Protein AF-A0AAV7GJS5-F1 (afdb_monomer)

Mean predicted aligned error: 22.02 Å

pLDDT: mean 78.72, std 16.2, range [24.31, 95.69]

Organism: Dendrobium chrysotoxum (NCBI:txid161865)

Foldseek 3Di:
DKKWFWDVLQLFQQVVLLLVLCVVVVPDVVVSVVVVVVQPPDWDWDQDPVGIDDIDHRRGGDDPPDPCSQVSQVSSCCVLCVVLDDAPPQWDDDRRITDGDDPDLVVVLVSVQVVQVSQVVRRIHIDQQQIEDEAADQPPDDDDPDFRDDPNHTGHYDQWDQDPNAIQGSPRARPVRLVVLLVQLVVQLVVCVVVLQDPVHALQVSLVVSVPTRLCSNCPPLLVHPDDPVSLVVQQVSVLVSLCNSVVHDVVVVDDSVVSCVRNVHDRSVVVSVVVNVVVVVVLVVDDCPPSSNVVVVVPPPDDPDQDDAVCCVVPNDQGNHHDPDADDPDDLVNVVCVVVPDDDPDDGAVLSVLVRLVVSCCVVCVVPLDDQAEAEAEEQQQDAHDADPDDGLLVSLLVSLVVCVVSNYEYEYEHEHDDDDDDNSVVSSVVSVVSVVSSVVRHNYHYHYHDDDQLVQLSPDDDPPPFDFLAWFWEAADPPDQDDPDDDPDDDDDDDDDDDDDDGDGPIFIKTKGFPDDDDDDDDDFDFDPPDDPPDPPDPSTDDDDDFDADPVDNPDTDDPVNDFDWDDDDPDTDTDHPVRCVVPQDWDDAHKYWPFKDALVVDDPVQFDDTKMKMDGDPPDPVSLVVLQVVLVVCVVVNMKIWIWGDRDGRDRDIWIWIWHWADDPDPPGGTITMTTTGDDPVRDDDDDDDDPVPDPPVPDDDPLLVVLVVVVCVLPDQPPPPDPRNDDVSSRDDLVVVLVVVQVSVCVVPVPDDRDPRDPSSCPRVDPDPVSCVVCVVSVVSSPVRDDDDDDPPPDDDPPPDPPDDDDDDDDDDPDDDDDDDDDDPDDDPPQQPAQDPPCRLVSLVSQLVPPPDPVSLVVSLVRLLVVLVVLLQPDDPCPSLVVSLVSLVSSCVSCLVVLNLVSSQVSVVVCLVCCVVRVCPVSVVVCVVVVPWRQACVSHVPDPHHPVRRNDSDPPPDDDDDD

Structure (mmCIF, N/CA/C/O backbone):
data_AF-A0AAV7GJS5-F1
#
_entry.id   AF-A0AAV7GJS5-F1
#
loop_
_atom_site.group_PDB
_atom_site.id
_atom_site.type_symbol
_atom_site.label_atom_id
_atom_site.label_alt_id
_atom_site.label_comp_id
_atom_site.label_asym_id
_atom_site.label_entity_id
_atom_site.label_seq_id
_atom_site.pdbx_PDB_ins_code
_atom_site.Cartn_x
_atom_site.Cartn_y
_atom_site.Cartn_z
_atom_site.occupancy
_atom_site.B_iso_or_equiv
_atom_site.auth_seq_id
_atom_site.auth_comp_id
_atom_site.auth_asym_id
_atom_site.auth_atom_id
_atom_site.pdbx_PDB_model_num
ATOM 1 N N . MET A 1 1 ? 45.581 13.215 -1.194 1.00 89.62 1 MET A N 1
ATOM 2 C CA . MET A 1 1 ? 45.102 12.502 -2.400 1.00 89.62 1 MET A CA 1
ATOM 3 C C . MET A 1 1 ? 46.216 12.501 -3.431 1.00 89.62 1 MET A C 1
ATOM 5 O O . MET A 1 1 ? 46.910 13.506 -3.527 1.00 89.62 1 MET A O 1
ATOM 9 N N . ILE A 1 2 ? 46.396 11.422 -4.188 1.00 91.50 2 ILE A N 1
ATOM 10 C CA . ILE A 1 2 ? 47.347 11.361 -5.306 1.00 91.50 2 ILE A CA 1
ATOM 11 C C . ILE A 1 2 ? 46.660 10.812 -6.555 1.00 91.50 2 ILE A C 1
ATOM 13 O O . ILE A 1 2 ? 45.954 9.806 -6.490 1.00 91.50 2 ILE A O 1
ATOM 17 N N . PHE A 1 3 ? 46.852 11.509 -7.670 1.00 91.75 3 PHE A N 1
ATOM 18 C CA . PHE A 1 3 ? 46.309 11.181 -8.981 1.00 91.75 3 PHE A CA 1
ATOM 19 C C . PHE A 1 3 ? 47.442 10.624 -9.834 1.00 91.75 3 PHE A C 1
ATOM 21 O O . PHE A 1 3 ? 48.373 11.350 -10.181 1.00 91.75 3 PHE A O 1
ATOM 28 N N . ILE A 1 4 ? 47.385 9.330 -10.126 1.00 90.12 4 ILE A N 1
ATOM 29 C CA . ILE A 1 4 ? 48.418 8.612 -10.869 1.00 90.12 4 ILE A CA 1
ATOM 30 C C . ILE A 1 4 ? 47.993 8.512 -12.334 1.00 90.12 4 ILE A C 1
ATOM 32 O O . ILE A 1 4 ? 46.898 8.043 -12.636 1.00 90.12 4 ILE A O 1
ATOM 36 N N . ASP A 1 5 ? 48.900 8.907 -13.228 1.00 88.75 5 ASP A N 1
ATOM 37 C CA . ASP A 1 5 ? 48.772 8.752 -14.681 1.00 88.75 5 ASP A CA 1
ATOM 38 C C . ASP A 1 5 ? 49.753 7.676 -15.167 1.00 88.75 5 ASP A C 1
ATOM 40 O O . ASP A 1 5 ? 50.904 7.620 -14.722 1.00 88.75 5 ASP A O 1
ATOM 44 N N . LEU A 1 6 ? 49.316 6.804 -16.078 1.00 88.31 6 LEU A N 1
ATOM 45 C CA . LEU A 1 6 ? 50.155 5.758 -16.667 1.00 88.31 6 LEU A CA 1
ATOM 46 C C . LEU A 1 6 ? 50.702 6.194 -18.031 1.00 88.31 6 LEU A C 1
ATOM 48 O O . LEU A 1 6 ? 49.970 6.606 -18.931 1.00 88.31 6 LEU A O 1
ATOM 52 N N . GLU A 1 7 ? 52.004 6.015 -18.249 1.00 87.12 7 GLU A N 1
ATOM 53 C CA . GLU A 1 7 ? 52.626 6.358 -19.525 1.00 87.12 7 GLU A CA 1
ATOM 54 C C . GLU A 1 7 ? 52.168 5.425 -20.648 1.00 87.12 7 GLU A C 1
ATOM 56 O O . GLU A 1 7 ? 52.615 4.277 -20.719 1.00 87.12 7 GLU A O 1
ATOM 61 N N . LYS A 1 8 ? 51.374 5.950 -21.590 1.00 83.00 8 LYS A N 1
ATOM 62 C CA . LYS A 1 8 ? 50.915 5.216 -22.784 1.00 83.00 8 LYS A CA 1
ATOM 63 C C . LYS A 1 8 ? 50.294 3.861 -22.409 1.00 83.00 8 LYS A C 1
ATOM 65 O O . LYS A 1 8 ? 50.702 2.815 -22.911 1.00 83.00 8 LYS A O 1
ATOM 70 N N . ALA A 1 9 ? 49.327 3.892 -21.491 1.00 80.62 9 ALA A N 1
ATOM 71 C CA . ALA A 1 9 ? 48.788 2.714 -20.811 1.00 80.62 9 ALA A CA 1
ATOM 72 C C . ALA A 1 9 ? 48.367 1.573 -21.759 1.00 80.62 9 ALA A C 1
ATOM 74 O O . ALA A 1 9 ? 48.726 0.421 -21.530 1.00 80.62 9 ALA A O 1
ATOM 75 N N . TYR A 1 10 ? 47.670 1.897 -22.854 1.00 83.44 10 TYR A N 1
ATOM 76 C CA . TYR A 1 10 ? 47.227 0.919 -23.855 1.00 83.44 10 TYR A CA 1
ATOM 77 C C . TYR A 1 10 ? 48.375 0.348 -24.696 1.00 83.44 10 TYR A C 1
ATOM 79 O O . TYR A 1 10 ? 48.360 -0.841 -25.013 1.00 83.44 10 TYR A O 1
ATOM 87 N N . ASP A 1 11 ? 49.378 1.164 -25.023 1.00 83.75 11 ASP A N 1
ATOM 88 C CA . ASP A 1 11 ? 50.501 0.774 -25.888 1.00 83.75 11 ASP A CA 1
ATOM 89 C C . ASP A 1 11 ? 51.514 -0.115 -25.154 1.00 83.75 11 ASP A C 1
ATOM 91 O O . ASP A 1 11 ? 52.289 -0.831 -25.784 1.00 83.75 11 ASP A O 1
ATOM 95 N N . LYS A 1 12 ? 51.525 -0.073 -23.816 1.00 84.31 12 LYS A N 1
ATOM 96 C CA . LYS A 1 12 ? 52.500 -0.789 -22.982 1.00 84.31 12 LYS A CA 1
ATOM 97 C C . LYS A 1 12 ? 52.008 -2.120 -22.415 1.00 84.31 12 LYS A C 1
ATOM 99 O O . LYS A 1 12 ? 52.789 -2.799 -21.758 1.00 84.31 12 LYS A O 1
ATOM 104 N N . VAL A 1 13 ? 50.761 -2.526 -22.668 1.00 87.19 13 VAL A N 1
ATOM 105 C CA . VAL A 1 13 ? 50.216 -3.793 -22.143 1.00 87.19 13 VAL A CA 1
ATOM 106 C C . VAL A 1 13 ? 51.003 -4.994 -22.691 1.00 87.19 13 VAL A C 1
ATOM 108 O O . VAL A 1 13 ? 50.958 -5.242 -23.901 1.00 87.19 13 VAL A O 1
ATOM 111 N N . PRO A 1 14 ? 51.686 -5.797 -21.853 1.00 86.81 14 PRO A N 1
ATOM 112 C CA . PRO A 1 14 ? 52.392 -6.979 -22.339 1.00 86.81 14 PRO A CA 1
ATOM 113 C C . PRO A 1 14 ? 51.404 -8.077 -22.755 1.00 86.81 14 PRO A C 1
ATOM 115 O O . PRO A 1 14 ? 50.560 -8.496 -21.959 1.00 86.81 14 PRO A O 1
ATOM 118 N N . ARG A 1 15 ? 51.524 -8.589 -23.987 1.00 86.75 15 ARG A N 1
ATOM 119 C CA . ARG A 1 15 ? 50.607 -9.614 -24.526 1.00 86.75 15 ARG A CA 1
ATOM 120 C C . ARG A 1 15 ? 50.642 -10.920 -23.726 1.00 86.75 15 ARG A C 1
ATOM 122 O O . ARG A 1 15 ? 49.598 -11.501 -23.465 1.00 86.75 15 ARG A O 1
ATOM 129 N N . GLU A 1 16 ? 51.812 -11.312 -23.223 1.00 85.19 16 GLU A N 1
ATOM 130 C CA . GLU A 1 16 ? 51.958 -12.477 -22.335 1.00 85.19 16 GLU A CA 1
ATOM 131 C C . GLU A 1 16 ? 51.153 -12.347 -21.036 1.00 85.19 16 GLU A C 1
ATOM 133 O O . GLU A 1 16 ? 50.548 -13.308 -20.556 1.00 85.19 16 GLU A O 1
ATOM 138 N N . VAL A 1 17 ? 51.109 -11.140 -20.465 1.00 85.81 17 VAL A N 1
ATOM 139 C CA . VAL A 1 17 ? 50.306 -10.859 -19.270 1.00 85.81 17 VAL A CA 1
ATOM 140 C C . VAL A 1 17 ? 48.822 -10.925 -19.618 1.00 85.81 17 VAL A C 1
ATOM 142 O O . VAL A 1 17 ? 48.055 -11.520 -18.866 1.00 85.81 17 VAL A O 1
ATOM 145 N N . LEU A 1 18 ? 48.423 -10.387 -20.774 1.00 89.19 18 LEU A N 1
ATOM 146 C CA . LEU A 1 18 ? 47.045 -10.450 -21.258 1.00 89.19 18 LEU A CA 1
ATOM 147 C C . LEU A 1 18 ? 46.546 -11.898 -21.405 1.00 89.19 18 LEU A C 1
ATOM 149 O O . LEU A 1 18 ? 45.457 -12.210 -20.924 1.00 89.19 18 LEU A O 1
ATOM 153 N N . TRP A 1 19 ? 47.338 -12.796 -21.996 1.00 90.12 19 TRP A N 1
ATOM 154 C CA . TRP A 1 19 ? 46.957 -14.207 -22.165 1.00 90.12 19 TRP A CA 1
ATOM 155 C C . TRP A 1 19 ? 46.738 -14.906 -20.825 1.00 90.12 19 TRP A C 1
ATOM 157 O O . TRP A 1 19 ? 45.669 -15.471 -20.595 1.00 90.12 19 TRP A O 1
ATOM 167 N N . ARG A 1 20 ? 47.686 -14.755 -19.893 1.00 87.06 20 ARG A N 1
ATOM 168 C CA . ARG A 1 20 ? 47.570 -15.311 -18.534 1.00 87.06 20 ARG A CA 1
ATOM 169 C C . ARG A 1 20 ? 46.372 -14.745 -17.771 1.00 87.06 20 ARG A C 1
ATOM 171 O O . ARG A 1 20 ? 45.749 -15.449 -16.980 1.00 87.06 20 ARG A O 1
ATOM 178 N N . VAL A 1 21 ? 46.045 -13.469 -17.981 1.00 89.12 21 VAL A N 1
ATOM 179 C CA . VAL A 1 21 ? 44.879 -12.814 -17.369 1.00 89.12 21 VAL A CA 1
ATOM 180 C C . VAL A 1 21 ? 43.574 -13.427 -17.876 1.00 89.12 21 VAL A C 1
ATOM 182 O O . VAL A 1 21 ? 42.699 -13.725 -17.059 1.00 89.12 21 VAL A O 1
ATOM 185 N N . LEU A 1 22 ? 43.443 -13.644 -19.189 1.00 90.75 22 LEU A N 1
ATOM 186 C CA . LEU A 1 22 ? 42.251 -14.255 -19.787 1.00 90.75 22 LEU A CA 1
ATOM 187 C C . LEU A 1 22 ? 42.062 -15.705 -19.317 1.00 90.75 22 LEU A C 1
ATOM 189 O O . LEU A 1 22 ? 40.951 -16.083 -18.939 1.00 90.75 22 LEU A O 1
ATOM 193 N N . GLU A 1 23 ? 43.150 -16.474 -19.237 1.00 88.81 23 GLU A N 1
ATOM 194 C CA . GLU A 1 23 ? 43.151 -17.833 -18.677 1.00 88.81 23 GLU A CA 1
ATOM 195 C C . GLU A 1 23 ? 42.727 -17.825 -17.198 1.00 88.81 23 GLU A C 1
ATOM 197 O O . GLU A 1 23 ? 41.809 -18.544 -16.799 1.00 88.81 23 GLU A O 1
ATOM 202 N N . LYS A 1 24 ? 43.305 -16.935 -16.377 1.00 87.62 24 LYS A N 1
ATOM 203 C CA . LYS A 1 24 ? 42.962 -16.794 -14.948 1.00 87.62 24 LYS A CA 1
ATOM 204 C C . LYS A 1 24 ? 41.505 -16.375 -14.723 1.00 87.62 24 LYS A C 1
ATOM 206 O O . LYS A 1 24 ? 40.909 -16.738 -13.709 1.00 87.62 24 LYS A O 1
ATOM 211 N N . LYS A 1 25 ? 40.921 -15.614 -15.652 1.00 88.38 25 LYS A N 1
ATOM 212 C CA . LYS A 1 25 ? 39.504 -15.217 -15.647 1.00 88.38 25 LYS A CA 1
ATOM 213 C C . LYS A 1 25 ? 38.564 -16.297 -16.199 1.00 88.38 25 LYS A C 1
ATOM 215 O O . LYS A 1 25 ? 37.363 -16.052 -16.248 1.00 88.38 25 LYS A O 1
ATOM 220 N N . ARG A 1 26 ? 39.080 -17.487 -16.541 1.00 89.25 26 ARG A N 1
ATOM 221 C CA . ARG A 1 26 ? 38.324 -18.633 -17.078 1.00 89.25 26 ARG A CA 1
ATOM 222 C C . ARG A 1 26 ? 37.592 -18.316 -18.385 1.00 89.25 26 ARG A C 1
ATOM 224 O O . ARG A 1 26 ? 36.499 -18.824 -18.630 1.00 89.25 26 ARG A O 1
ATOM 231 N N . VAL A 1 27 ? 38.182 -17.468 -19.227 1.00 89.50 27 VAL A N 1
ATOM 232 C CA . VAL A 1 27 ? 37.682 -17.261 -20.591 1.00 89.50 27 VAL A CA 1
ATOM 233 C C . VAL A 1 27 ? 37.927 -18.544 -21.388 1.00 89.50 27 VAL A C 1
ATOM 235 O O . VAL A 1 27 ? 38.990 -19.146 -21.276 1.00 89.50 27 VAL A O 1
ATOM 238 N N . ASN A 1 28 ? 36.942 -18.989 -22.172 1.00 90.75 28 ASN A N 1
ATOM 239 C CA . ASN A 1 28 ? 37.074 -20.208 -22.973 1.00 90.75 28 ASN A CA 1
ATOM 240 C C . ASN A 1 28 ? 38.269 -20.091 -23.939 1.00 90.75 28 ASN A C 1
ATOM 242 O O . ASN A 1 28 ? 38.398 -19.087 -24.644 1.00 90.75 28 ASN A O 1
ATOM 246 N N . ASN A 1 29 ? 39.106 -21.132 -23.995 1.00 89.88 29 ASN A N 1
ATOM 247 C CA . ASN A 1 29 ? 40.297 -21.197 -24.845 1.00 89.88 29 ASN A CA 1
ATOM 248 C C . ASN A 1 29 ? 40.014 -20.878 -26.320 1.00 89.88 29 ASN A C 1
ATOM 250 O O . ASN A 1 29 ? 40.859 -20.265 -26.965 1.00 89.88 29 ASN A O 1
ATOM 254 N N . ALA A 1 30 ? 38.826 -21.210 -26.839 1.00 89.00 30 ALA A N 1
ATOM 255 C CA . ALA A 1 30 ? 38.434 -20.852 -28.202 1.00 89.00 30 ALA A CA 1
ATOM 256 C C . ALA A 1 30 ? 38.449 -19.327 -28.430 1.00 89.00 30 ALA A C 1
ATOM 258 O O . ALA A 1 30 ? 38.989 -18.852 -29.425 1.00 89.00 30 ALA A O 1
ATOM 259 N N . TYR A 1 31 ? 37.932 -18.541 -27.479 1.00 89.44 31 TYR A N 1
ATOM 260 C CA . TYR A 1 31 ? 37.977 -17.077 -27.559 1.00 89.44 31 TYR A CA 1
ATOM 261 C C . TYR A 1 31 ? 39.386 -16.533 -27.343 1.00 89.44 31 TYR A C 1
ATOM 263 O O . TYR A 1 31 ? 39.771 -15.573 -28.005 1.00 89.44 31 TYR A O 1
ATOM 271 N N . ILE A 1 32 ? 40.168 -17.141 -26.447 1.00 89.62 32 ILE A N 1
ATOM 272 C CA . ILE A 1 32 ? 41.566 -16.745 -26.232 1.00 89.62 32 ILE A CA 1
ATOM 273 C C . ILE A 1 32 ? 42.369 -16.929 -27.522 1.00 89.62 32 ILE A C 1
ATOM 275 O O . ILE A 1 32 ? 43.152 -16.048 -27.865 1.00 89.62 32 ILE A O 1
ATOM 279 N N . GLN A 1 33 ? 42.145 -18.022 -28.255 1.00 89.81 33 GLN A N 1
ATOM 280 C CA . GLN A 1 33 ? 42.821 -18.274 -29.523 1.00 89.81 33 GLN A CA 1
ATOM 281 C C . GLN A 1 33 ? 42.422 -17.253 -30.592 1.00 89.81 33 GLN A C 1
ATOM 283 O O . GLN A 1 33 ? 43.303 -16.647 -31.186 1.00 89.81 33 GLN A O 1
ATOM 288 N N . ILE A 1 34 ? 41.126 -16.959 -30.746 1.00 90.06 34 ILE A N 1
ATOM 289 C CA . ILE A 1 34 ? 40.652 -15.919 -31.678 1.00 90.06 34 ILE A CA 1
ATOM 290 C C . ILE A 1 34 ? 41.284 -14.561 -31.353 1.00 90.06 34 ILE A C 1
ATOM 292 O O . ILE A 1 34 ? 41.728 -13.847 -32.249 1.00 90.06 34 ILE A O 1
ATOM 296 N N . ILE A 1 35 ? 41.354 -14.194 -30.070 1.00 88.69 35 ILE A N 1
ATOM 297 C CA . ILE A 1 35 ? 41.997 -12.944 -29.665 1.00 88.69 35 ILE A CA 1
ATOM 298 C C . ILE A 1 35 ? 43.495 -13.011 -29.987 1.00 88.69 35 ILE A C 1
ATOM 300 O O . ILE A 1 35 ? 44.008 -12.070 -30.578 1.00 88.69 35 ILE A O 1
ATOM 304 N N . LYS A 1 36 ? 44.204 -14.103 -29.675 1.00 88.44 36 LYS A N 1
ATOM 305 C CA . LYS A 1 36 ? 45.624 -14.274 -30.038 1.00 88.44 36 LYS A CA 1
ATOM 306 C C . LYS A 1 36 ? 45.849 -14.112 -31.544 1.00 88.44 36 LYS A C 1
ATOM 308 O O . LYS A 1 36 ? 46.772 -13.393 -31.925 1.00 88.44 36 LYS A O 1
ATOM 313 N N . ASP A 1 37 ? 44.976 -14.685 -32.367 1.00 87.50 37 ASP A N 1
ATOM 314 C CA . ASP A 1 37 ? 45.032 -14.588 -33.826 1.00 87.50 37 ASP A CA 1
ATOM 315 C C . ASP A 1 37 ? 44.860 -13.136 -34.299 1.00 87.50 37 ASP A C 1
ATOM 317 O O . ASP A 1 37 ? 45.584 -12.697 -35.189 1.00 87.50 37 ASP A O 1
ATOM 321 N N . MET A 1 38 ? 43.993 -12.341 -33.653 1.00 85.75 38 MET A N 1
ATOM 322 C CA . MET A 1 38 ? 43.861 -10.908 -33.960 1.00 85.75 38 MET A CA 1
ATOM 323 C C . MET A 1 38 ? 45.166 -10.133 -33.739 1.00 85.75 38 MET A C 1
ATOM 325 O O . MET A 1 38 ? 45.418 -9.170 -34.455 1.00 85.75 38 MET A O 1
ATOM 329 N N . TYR A 1 39 ? 45.981 -10.513 -32.751 1.00 84.56 39 TYR A N 1
ATOM 330 C CA . TYR A 1 39 ? 47.238 -9.825 -32.423 1.00 84.56 39 TYR A CA 1
ATOM 331 C C . TYR A 1 39 ? 48.470 -10.428 -33.127 1.00 84.56 39 TYR A C 1
ATOM 333 O O . TYR A 1 39 ? 49.558 -9.840 -33.070 1.00 84.56 39 TYR A O 1
ATOM 341 N N . ALA A 1 40 ? 48.338 -11.588 -33.774 1.00 83.75 40 ALA A N 1
ATOM 342 C CA . ALA A 1 40 ? 49.433 -12.268 -34.458 1.00 83.75 40 ALA A CA 1
ATOM 343 C C . ALA A 1 40 ? 49.867 -11.501 -35.723 1.00 83.75 40 ALA A C 1
ATOM 345 O O . ALA A 1 40 ? 49.043 -11.033 -36.500 1.00 83.75 40 ALA A O 1
ATOM 346 N N . GLY A 1 41 ? 51.181 -11.349 -35.932 1.00 80.88 41 GLY A N 1
ATOM 347 C CA . GLY A 1 41 ? 51.732 -10.725 -37.146 1.00 80.88 41 GLY A CA 1
ATOM 348 C C . GLY A 1 41 ? 51.454 -9.223 -37.323 1.00 80.88 41 GLY A C 1
ATOM 349 O O . GLY A 1 41 ? 51.687 -8.693 -38.406 1.00 80.88 41 GLY A O 1
ATOM 350 N N . ALA A 1 42 ? 50.973 -8.522 -36.289 1.00 80.88 42 ALA A N 1
ATOM 351 C CA . ALA A 1 42 ? 50.642 -7.100 -36.377 1.00 80.88 42 ALA A CA 1
ATOM 352 C C . ALA A 1 42 ? 51.871 -6.226 -36.714 1.00 80.88 42 ALA A C 1
ATOM 354 O O . ALA A 1 42 ? 52.864 -6.218 -35.982 1.00 80.88 42 ALA A O 1
ATOM 355 N N . ILE A 1 43 ? 51.772 -5.442 -37.791 1.00 83.81 43 ILE A N 1
ATOM 356 C CA . ILE A 1 43 ? 52.764 -4.449 -38.235 1.00 83.81 43 ILE A CA 1
ATOM 357 C C . ILE A 1 43 ? 52.127 -3.056 -38.294 1.00 83.81 43 ILE A C 1
ATOM 359 O O . ILE A 1 43 ? 50.933 -2.926 -38.555 1.00 83.81 43 ILE A O 1
ATOM 363 N N . THR A 1 44 ? 52.909 -2.003 -38.063 1.00 81.69 44 THR A N 1
ATOM 364 C CA . THR A 1 44 ? 52.444 -0.609 -38.134 1.00 81.69 44 THR A CA 1
ATOM 365 C C . THR A 1 44 ? 53.438 0.284 -38.864 1.00 81.69 44 THR A C 1
ATOM 367 O O . THR A 1 44 ? 54.619 -0.044 -38.969 1.00 81.69 44 THR A O 1
ATOM 370 N N . CYS A 1 45 ? 52.965 1.425 -39.358 1.00 82.12 45 CYS A N 1
ATOM 371 C CA . CYS A 1 45 ? 53.763 2.468 -39.993 1.00 82.12 45 CYS A CA 1
ATOM 372 C C . CYS A 1 45 ? 53.287 3.845 -39.509 1.00 82.12 45 CYS A C 1
ATOM 374 O O . CYS A 1 45 ? 52.099 4.050 -39.263 1.00 82.12 45 CYS A O 1
ATOM 376 N N . VAL A 1 46 ? 54.201 4.807 -39.394 1.00 82.25 46 VAL A N 1
ATOM 377 C CA . VAL A 1 46 ? 53.880 6.169 -38.940 1.00 82.25 46 VAL A CA 1
ATOM 378 C C . VAL A 1 46 ? 53.848 7.110 -40.142 1.00 82.25 46 VAL A C 1
ATOM 380 O O . VAL A 1 46 ? 54.797 7.147 -40.924 1.00 82.25 46 VAL A O 1
ATOM 383 N N . GLN A 1 47 ? 52.765 7.878 -40.289 1.00 80.06 47 GLN A N 1
ATOM 384 C CA . GLN A 1 47 ? 52.650 8.922 -41.306 1.00 80.06 47 GLN A CA 1
ATOM 385 C C . GLN A 1 47 ? 53.161 10.250 -40.737 1.00 80.06 47 GLN A C 1
ATOM 387 O O . GLN A 1 47 ? 52.620 10.774 -39.765 1.00 80.06 47 GLN A O 1
ATOM 392 N N . THR A 1 48 ? 54.213 10.791 -41.343 1.00 83.12 48 THR A N 1
ATOM 393 C CA . THR A 1 48 ? 54.780 12.103 -41.003 1.00 83.12 48 THR A CA 1
ATOM 394 C C . THR A 1 48 ? 54.459 13.121 -42.098 1.00 83.12 48 THR A C 1
ATOM 396 O O . THR A 1 48 ? 53.973 12.754 -43.167 1.00 83.12 48 THR A O 1
ATOM 399 N N . GLN A 1 49 ? 54.764 14.403 -41.867 1.00 74.12 49 GLN A N 1
ATOM 400 C CA . GLN A 1 49 ? 54.629 15.451 -42.892 1.00 74.12 49 GLN A CA 1
ATOM 401 C C . GLN A 1 49 ? 55.472 15.172 -44.157 1.00 74.12 49 GLN A C 1
ATOM 403 O O . GLN A 1 49 ? 55.164 15.715 -45.212 1.00 74.12 49 GLN A O 1
ATOM 408 N N . GLY A 1 50 ? 56.490 14.302 -44.068 1.00 74.94 50 GLY A N 1
ATOM 409 C CA . GLY A 1 50 ? 57.319 13.846 -45.191 1.00 74.94 50 GLY A CA 1
ATOM 410 C C . GLY A 1 50 ? 56.920 12.492 -45.801 1.00 74.94 50 GLY A C 1
ATOM 411 O O . GLY A 1 50 ? 57.663 11.974 -46.627 1.00 74.94 50 GLY A O 1
ATOM 412 N N . GLY A 1 51 ? 55.786 11.899 -45.402 1.00 81.62 51 GLY A N 1
ATOM 413 C CA . GLY A 1 51 ? 55.291 10.617 -45.927 1.00 81.62 51 GLY A CA 1
ATOM 414 C C . GLY A 1 51 ? 55.257 9.472 -44.905 1.00 81.62 51 GLY A C 1
ATOM 415 O O . GLY A 1 51 ? 55.459 9.667 -43.702 1.00 81.62 51 GLY A O 1
ATOM 416 N N . LEU A 1 52 ? 54.940 8.269 -45.393 1.00 81.50 52 LEU A N 1
ATOM 417 C CA . LEU A 1 52 ? 54.846 7.036 -44.603 1.00 81.50 52 LEU A CA 1
ATOM 418 C C . LEU A 1 52 ? 56.237 6.449 -44.327 1.00 81.50 52 LEU A C 1
ATOM 420 O O . LEU A 1 52 ? 57.036 6.253 -45.240 1.00 81.50 52 LEU A O 1
ATOM 424 N N . ILE A 1 53 ? 56.513 6.139 -43.060 1.00 87.06 53 ILE A N 1
ATOM 425 C CA . ILE A 1 53 ? 57.730 5.439 -42.629 1.00 87.06 53 ILE A CA 1
ATOM 426 C C . ILE A 1 53 ? 57.594 3.929 -42.914 1.00 87.06 53 ILE A C 1
ATOM 428 O O . ILE A 1 53 ? 56.487 3.408 -43.042 1.00 87.06 53 ILE A O 1
ATOM 432 N N . LYS A 1 54 ? 58.724 3.211 -43.000 1.00 82.75 54 LYS A N 1
ATOM 433 C CA . LYS A 1 54 ? 58.769 1.744 -43.136 1.00 82.75 54 LYS A CA 1
ATOM 434 C C . LYS A 1 54 ? 57.959 1.038 -42.040 1.00 82.75 54 LYS A C 1
ATOM 436 O O . LYS A 1 54 ? 57.967 1.458 -40.883 1.00 82.75 54 LYS A O 1
ATOM 441 N N . TYR A 1 55 ? 57.308 -0.061 -42.418 1.00 85.75 55 TYR A N 1
ATOM 442 C CA . TYR A 1 55 ? 56.563 -0.913 -41.495 1.00 85.75 55 TYR A CA 1
ATOM 443 C C . TYR A 1 55 ? 57.487 -1.562 -40.458 1.00 85.75 55 TYR A C 1
ATOM 445 O O . TYR A 1 55 ? 58.573 -2.033 -40.798 1.00 85.75 55 TYR A O 1
ATOM 453 N N . PHE A 1 56 ? 57.033 -1.626 -39.208 1.00 84.50 56 PHE A N 1
ATOM 454 C CA . PHE A 1 56 ? 57.702 -2.339 -38.121 1.00 84.50 56 PHE A CA 1
ATOM 455 C C . PHE A 1 56 ? 56.702 -3.188 -37.316 1.00 84.50 56 PHE A C 1
ATOM 457 O O . PHE A 1 56 ? 55.527 -2.820 -37.219 1.00 84.50 56 PHE A O 1
ATOM 464 N N . PRO A 1 57 ? 57.126 -4.335 -36.754 1.00 82.81 57 PRO A N 1
ATOM 465 C CA . PRO A 1 57 ? 56.245 -5.219 -35.995 1.00 82.81 57 PRO A CA 1
ATOM 466 C C . PRO A 1 57 ? 55.882 -4.638 -34.623 1.00 82.81 57 PRO A C 1
ATOM 468 O O . PRO A 1 57 ? 56.718 -4.044 -33.942 1.00 82.81 57 PRO A O 1
ATOM 471 N N . ILE A 1 58 ? 54.639 -4.863 -34.192 1.00 81.44 58 ILE A N 1
ATOM 472 C CA . ILE A 1 58 ? 54.159 -4.546 -32.844 1.00 81.44 58 ILE A CA 1
ATOM 473 C C . ILE A 1 58 ? 54.068 -5.844 -32.041 1.00 81.44 58 ILE A C 1
ATOM 475 O O . ILE A 1 58 ? 53.251 -6.710 -32.351 1.00 81.44 58 ILE A O 1
ATOM 479 N N . SER A 1 59 ? 54.842 -5.940 -30.959 1.00 78.56 59 SER A N 1
ATOM 480 C CA . SER A 1 59 ? 54.829 -7.074 -30.021 1.00 78.56 59 SER A CA 1
ATOM 481 C C . SER A 1 59 ? 54.160 -6.772 -28.669 1.00 78.56 59 SER A C 1
ATOM 483 O O . SER A 1 59 ? 53.876 -7.694 -27.907 1.00 78.56 59 SER A O 1
ATOM 485 N N . VAL A 1 60 ? 53.869 -5.501 -28.370 1.00 84.12 60 VAL A N 1
ATOM 486 C CA . VAL A 1 60 ? 53.311 -5.026 -27.089 1.00 84.12 60 VAL A CA 1
ATOM 487 C C . VAL A 1 60 ? 52.152 -4.064 -27.360 1.00 84.12 60 VAL A C 1
ATOM 489 O O . VAL A 1 60 ? 52.129 -3.401 -28.393 1.00 84.12 60 VAL A O 1
ATOM 492 N N . GLY A 1 61 ? 51.181 -4.013 -26.451 1.00 86.06 61 GLY A N 1
ATOM 493 C CA . GLY A 1 61 ? 50.060 -3.083 -26.507 1.00 86.06 61 GLY A CA 1
ATOM 494 C C . GLY A 1 61 ? 48.784 -3.663 -27.115 1.00 86.06 61 GLY A C 1
ATOM 495 O O . GLY A 1 61 ? 48.772 -4.733 -27.734 1.00 86.06 61 GLY A O 1
ATOM 496 N N . LEU A 1 62 ? 47.686 -2.941 -26.897 1.00 87.94 62 LEU A N 1
ATOM 497 C CA . LEU A 1 62 ? 46.344 -3.263 -27.379 1.00 87.94 62 LEU A CA 1
ATOM 498 C C . LEU A 1 62 ? 46.036 -2.519 -28.690 1.00 87.94 62 LEU A C 1
ATOM 500 O O . LEU A 1 62 ? 46.581 -1.451 -28.947 1.00 87.94 62 LEU A O 1
ATOM 504 N N . HIS A 1 63 ? 45.135 -3.049 -29.525 1.00 83.75 63 HIS A N 1
ATOM 505 C CA . HIS A 1 63 ? 44.766 -2.401 -30.786 1.00 83.75 63 HIS A CA 1
ATOM 506 C C . HIS A 1 63 ? 44.038 -1.076 -30.546 1.00 83.75 63 HIS A C 1
ATOM 508 O O . HIS A 1 63 ? 42.933 -1.054 -29.994 1.00 83.75 63 HIS A O 1
ATOM 514 N N . GLN A 1 64 ? 44.629 0.027 -30.990 1.00 75.19 64 GLN A N 1
ATOM 515 C CA . GLN A 1 64 ? 44.007 1.341 -30.900 1.00 75.19 64 GLN A CA 1
ATOM 516 C C . GLN A 1 64 ? 42.785 1.416 -31.833 1.00 75.19 64 GLN A C 1
ATOM 518 O O . GLN A 1 64 ? 42.840 0.976 -32.977 1.00 75.19 64 GLN A O 1
ATOM 523 N N . GLY A 1 65 ? 41.658 1.931 -31.332 1.00 76.12 65 GLY A N 1
ATOM 524 C CA . GLY A 1 65 ? 40.400 2.019 -32.091 1.00 76.12 65 GLY A CA 1
ATOM 525 C C . GLY A 1 65 ? 39.555 0.736 -32.120 1.00 76.12 65 GLY A C 1
ATOM 526 O O . GLY A 1 65 ? 38.425 0.771 -32.599 1.00 76.12 65 GLY A O 1
ATOM 527 N N . SER A 1 66 ? 40.046 -0.377 -31.563 1.00 83.56 66 SER A N 1
ATOM 528 C CA . SER A 1 66 ? 39.237 -1.587 -31.375 1.00 83.56 66 SER A CA 1
ATOM 529 C C . SER A 1 66 ? 38.251 -1.418 -30.218 1.00 83.56 66 SER A C 1
ATOM 531 O O . SER A 1 66 ? 38.631 -0.998 -29.124 1.00 83.56 66 SER A O 1
ATOM 533 N N . ALA A 1 67 ? 36.997 -1.827 -30.429 1.00 85.12 67 ALA A N 1
ATOM 534 C CA . ALA A 1 67 ? 35.968 -1.841 -29.387 1.00 85.12 67 ALA A CA 1
ATOM 535 C C . ALA A 1 67 ? 36.282 -2.826 -28.241 1.00 85.12 67 ALA A C 1
ATOM 537 O O . ALA A 1 67 ? 35.780 -2.652 -27.132 1.00 85.12 67 ALA A O 1
ATOM 538 N N . LEU A 1 68 ? 37.124 -3.839 -28.489 1.00 87.75 68 LEU A N 1
ATOM 539 C CA . LEU A 1 68 ? 37.497 -4.859 -27.502 1.00 87.75 68 LEU A CA 1
ATOM 540 C C . LEU A 1 68 ? 38.637 -4.400 -26.574 1.00 87.75 68 LEU A C 1
ATOM 542 O O . LEU A 1 68 ? 38.687 -4.797 -25.410 1.00 87.75 68 LEU A O 1
ATOM 546 N N . SER A 1 69 ? 39.535 -3.539 -27.060 1.00 88.31 69 SER A N 1
ATOM 547 C CA . SER A 1 69 ? 40.737 -3.114 -26.328 1.00 88.31 69 SER A CA 1
ATOM 548 C C . SER A 1 69 ? 40.459 -2.482 -24.953 1.00 88.31 69 SER A C 1
ATOM 550 O O . SER A 1 69 ? 41.143 -2.864 -24.005 1.00 88.31 69 SER A O 1
ATOM 552 N N . PRO A 1 70 ? 39.458 -1.595 -24.764 1.00 88.44 70 PRO A N 1
ATOM 553 C CA . PRO A 1 70 ? 39.135 -1.057 -23.437 1.00 88.44 70 PRO A CA 1
ATOM 554 C C . PRO A 1 70 ? 38.759 -2.135 -22.415 1.00 88.44 70 PRO A C 1
ATOM 556 O O . PRO A 1 70 ? 39.151 -2.061 -21.252 1.00 88.44 70 PRO A O 1
ATOM 559 N N . TYR A 1 71 ? 38.037 -3.170 -22.851 1.00 88.81 71 TYR A N 1
ATOM 560 C CA . TYR A 1 71 ? 37.635 -4.268 -21.976 1.00 88.81 71 TYR A CA 1
ATOM 561 C C . TYR A 1 71 ? 38.828 -5.150 -21.587 1.00 88.81 71 TYR A C 1
ATOM 563 O O . TYR A 1 71 ? 38.995 -5.485 -20.415 1.00 88.81 71 TYR A O 1
ATOM 571 N N . LEU A 1 72 ? 39.702 -5.467 -22.549 1.00 89.06 72 LEU A N 1
ATOM 572 C CA . LEU A 1 72 ? 40.940 -6.208 -22.286 1.00 89.06 72 LEU A CA 1
ATOM 573 C C . LEU A 1 72 ? 41.857 -5.446 -21.325 1.00 89.06 72 LEU A C 1
ATOM 575 O O . LEU A 1 72 ? 42.407 -6.043 -20.402 1.00 89.06 72 LEU A O 1
ATOM 579 N N . PHE A 1 73 ? 41.970 -4.128 -21.496 1.00 88.88 73 PHE A N 1
ATOM 580 C CA . PHE A 1 73 ? 42.726 -3.268 -20.591 1.00 88.88 73 PHE A CA 1
ATOM 581 C C . PHE A 1 73 ? 42.174 -3.320 -19.160 1.00 88.88 73 PHE A C 1
ATOM 583 O O . PHE A 1 73 ? 42.926 -3.568 -18.218 1.00 88.88 73 PHE A O 1
ATOM 590 N N . ALA A 1 74 ? 40.856 -3.167 -18.997 1.00 88.94 74 ALA A N 1
ATOM 591 C CA . ALA A 1 74 ? 40.206 -3.231 -17.690 1.00 88.94 74 ALA A CA 1
ATOM 592 C C . ALA A 1 74 ? 40.415 -4.588 -16.994 1.00 88.94 74 ALA A C 1
ATOM 594 O O . ALA A 1 74 ? 40.686 -4.624 -15.796 1.00 88.94 74 ALA A O 1
ATOM 595 N N . LEU A 1 75 ? 40.348 -5.704 -17.732 1.00 88.88 75 LEU A N 1
ATOM 596 C CA . LEU A 1 75 ? 40.611 -7.041 -17.184 1.00 88.88 75 LEU A CA 1
ATOM 597 C C . LEU A 1 75 ? 42.055 -7.204 -16.701 1.00 88.88 75 LEU A C 1
ATOM 599 O O . LEU A 1 75 ? 42.283 -7.790 -15.639 1.00 88.88 75 LEU A O 1
ATOM 603 N N . VAL A 1 76 ? 43.020 -6.696 -17.474 1.00 88.94 76 VAL A N 1
ATOM 604 C CA . VAL A 1 76 ? 44.436 -6.706 -17.091 1.00 88.94 76 VAL A CA 1
ATOM 605 C C . VAL A 1 76 ? 44.633 -5.878 -15.828 1.00 88.94 76 VAL A C 1
ATOM 607 O O . VAL A 1 76 ? 45.158 -6.404 -14.849 1.00 88.94 76 VAL A O 1
ATOM 610 N N . MET A 1 77 ? 44.145 -4.637 -15.800 1.00 88.00 77 MET A N 1
ATOM 611 C CA . MET A 1 77 ? 44.269 -3.769 -14.628 1.00 88.00 77 MET A CA 1
ATOM 612 C C . MET A 1 77 ? 43.605 -4.370 -13.387 1.00 88.00 77 MET A C 1
ATOM 614 O O . MET A 1 77 ? 44.227 -4.383 -12.327 1.00 88.00 77 MET A O 1
ATOM 618 N N . ASP A 1 78 ? 42.407 -4.948 -13.510 1.00 88.06 78 ASP A N 1
ATOM 619 C CA . ASP A 1 78 ? 41.715 -5.617 -12.403 1.00 88.06 78 ASP A CA 1
ATOM 620 C C . ASP A 1 78 ? 42.535 -6.785 -11.834 1.00 88.06 78 ASP A C 1
ATOM 622 O O . ASP A 1 78 ? 42.727 -6.887 -10.627 1.00 88.06 78 ASP A O 1
ATOM 626 N N . VAL A 1 79 ? 43.077 -7.669 -12.679 1.00 87.56 79 VAL A N 1
ATOM 627 C CA . VAL A 1 79 ? 43.870 -8.811 -12.191 1.00 87.56 79 VAL A CA 1
ATOM 628 C C . VAL A 1 79 ? 45.207 -8.378 -11.593 1.00 87.56 79 VAL A C 1
ATOM 630 O O . VAL A 1 79 ? 45.635 -8.974 -10.601 1.00 87.56 79 VAL A O 1
ATOM 633 N N . LEU A 1 80 ? 45.868 -7.378 -12.179 1.00 87.06 80 LEU A N 1
ATOM 634 C CA . LEU A 1 80 ? 47.167 -6.903 -11.707 1.00 87.06 80 LEU A CA 1
ATOM 635 C C . LEU A 1 80 ? 47.062 -6.153 -10.381 1.00 87.06 80 LEU A C 1
ATOM 637 O O . LEU A 1 80 ? 47.918 -6.333 -9.522 1.00 87.06 80 LEU A O 1
ATOM 641 N N . THR A 1 81 ? 46.007 -5.362 -10.197 1.00 88.00 81 THR A N 1
ATOM 642 C CA . THR A 1 81 ? 45.861 -4.476 -9.034 1.00 88.00 81 THR A CA 1
ATOM 643 C C . THR A 1 81 ? 44.966 -5.040 -7.934 1.00 88.00 81 THR A C 1
ATOM 645 O O . THR A 1 81 ? 44.893 -4.441 -6.873 1.00 88.00 81 THR A O 1
ATOM 648 N N . ARG A 1 82 ? 44.335 -6.212 -8.111 1.00 87.25 82 ARG A N 1
ATOM 649 C CA . ARG A 1 82 ? 43.362 -6.775 -7.147 1.00 87.25 82 ARG A CA 1
ATOM 650 C C . ARG A 1 82 ? 43.822 -6.818 -5.687 1.00 87.25 82 ARG A C 1
ATOM 652 O O . ARG A 1 82 ? 43.007 -6.652 -4.795 1.00 87.25 82 ARG A O 1
ATOM 659 N N . HIS A 1 83 ? 45.100 -7.093 -5.446 1.00 86.44 83 HIS A N 1
ATOM 660 C CA . HIS A 1 83 ? 45.667 -7.188 -4.096 1.00 86.44 83 HIS A CA 1
ATOM 661 C C . HIS A 1 83 ? 46.047 -5.821 -3.503 1.00 86.44 83 HIS A C 1
ATOM 663 O O . HIS A 1 83 ? 46.334 -5.739 -2.315 1.00 86.44 83 HIS A O 1
ATOM 669 N N . LEU A 1 84 ? 46.064 -4.776 -4.334 1.00 85.94 84 LEU A N 1
ATOM 670 C CA . LEU A 1 84 ? 46.323 -3.384 -3.964 1.00 85.94 84 LEU A CA 1
ATOM 671 C C . LEU A 1 84 ? 45.042 -2.557 -3.819 1.00 85.94 84 LEU A C 1
ATOM 673 O O . LEU A 1 84 ? 45.089 -1.441 -3.308 1.00 85.94 84 LEU A O 1
ATOM 677 N N . GLN A 1 85 ? 43.924 -3.053 -4.352 1.00 86.62 85 GLN A N 1
ATOM 678 C CA . GLN A 1 85 ? 42.642 -2.362 -4.314 1.00 86.62 85 GLN A CA 1
ATOM 679 C C . GLN A 1 85 ? 42.099 -2.339 -2.883 1.00 86.62 85 GLN A C 1
ATOM 681 O O . GLN A 1 85 ? 41.901 -3.382 -2.266 1.00 86.62 85 GLN A O 1
ATOM 686 N N . GLU A 1 86 ? 41.837 -1.133 -2.387 1.00 84.44 86 GLU A N 1
ATOM 687 C CA . GLU A 1 86 ? 41.138 -0.878 -1.127 1.00 84.44 86 GLU A CA 1
ATOM 688 C C . GLU A 1 86 ? 39.685 -0.468 -1.393 1.00 84.44 86 GLU A C 1
ATOM 690 O O . GLU A 1 86 ? 39.327 -0.069 -2.505 1.00 84.44 86 GLU A O 1
ATOM 695 N N . ASP A 1 87 ? 38.846 -0.533 -0.361 1.00 81.31 87 ASP A N 1
ATOM 696 C CA . ASP A 1 87 ? 37.460 -0.084 -0.455 1.00 81.31 87 ASP A CA 1
ATOM 697 C C . ASP A 1 87 ? 37.360 1.421 -0.758 1.00 81.31 87 ASP A C 1
ATOM 699 O O . ASP A 1 87 ? 38.166 2.244 -0.314 1.00 81.31 87 ASP A O 1
ATOM 703 N N . VAL A 1 88 ? 36.313 1.803 -1.492 1.00 80.00 88 VAL A N 1
ATOM 704 C CA . VAL A 1 88 ? 35.977 3.213 -1.737 1.00 80.00 88 VAL A CA 1
ATOM 705 C C . VAL A 1 88 ? 35.690 3.898 -0.389 1.00 80.00 88 VAL A C 1
ATOM 707 O O . VAL A 1 88 ? 34.912 3.355 0.398 1.00 80.00 88 VAL A O 1
ATOM 710 N N . PRO A 1 89 ? 36.265 5.086 -0.101 1.00 80.38 89 PRO A N 1
ATOM 711 C CA . PRO A 1 89 ? 36.921 6.017 -1.030 1.00 80.38 89 PRO A CA 1
ATOM 712 C C . PRO A 1 89 ? 38.463 5.963 -1.084 1.00 80.38 89 PRO A C 1
ATOM 714 O O . PRO A 1 89 ? 39.066 6.863 -1.664 1.00 80.38 89 PRO A O 1
ATOM 717 N N . TRP A 1 90 ? 39.118 4.965 -0.485 1.00 86.75 90 TRP A N 1
ATOM 718 C CA . TRP A 1 90 ? 40.580 4.946 -0.308 1.00 86.75 90 TRP A CA 1
ATOM 719 C C . TRP A 1 90 ? 41.356 4.638 -1.594 1.00 86.75 90 TRP A C 1
ATOM 721 O O . TRP A 1 90 ? 42.443 5.178 -1.809 1.00 86.75 90 TRP A O 1
ATOM 731 N N . CYS A 1 91 ? 40.771 3.831 -2.478 1.00 89.56 91 CYS A N 1
ATOM 732 C CA . CYS A 1 91 ? 41.290 3.546 -3.811 1.00 89.56 91 CYS A CA 1
ATOM 733 C C . CYS A 1 91 ? 40.157 3.649 -4.839 1.00 89.56 91 CYS A C 1
ATOM 735 O O . CYS A 1 91 ? 39.092 3.054 -4.671 1.00 89.56 91 CYS A O 1
ATOM 737 N N . MET A 1 92 ? 40.367 4.416 -5.909 1.00 88.06 92 MET A N 1
ATOM 738 C CA . MET A 1 92 ? 39.419 4.550 -7.014 1.00 88.06 92 MET A CA 1
ATOM 739 C C . MET A 1 92 ? 40.134 4.348 -8.347 1.00 88.06 92 MET A C 1
ATOM 741 O O . MET A 1 92 ? 41.140 4.997 -8.633 1.00 88.06 92 MET A O 1
ATOM 745 N N . LEU A 1 93 ? 39.586 3.450 -9.165 1.00 87.62 93 LEU A N 1
ATOM 746 C CA . LEU A 1 93 ? 40.136 3.062 -10.459 1.00 87.62 93 LEU A CA 1
ATOM 747 C C . LEU A 1 93 ? 39.089 3.264 -11.546 1.00 87.62 93 LEU A C 1
ATOM 749 O O . LEU A 1 93 ? 38.004 2.680 -11.485 1.00 87.62 93 LEU A O 1
ATOM 753 N N . PHE A 1 94 ? 39.427 4.051 -12.562 1.00 84.75 94 PHE A N 1
ATOM 754 C CA . PHE A 1 94 ? 38.597 4.201 -13.747 1.00 84.75 94 PHE A CA 1
ATOM 755 C C . PHE A 1 94 ? 39.464 4.175 -15.003 1.00 84.75 94 PHE A C 1
ATOM 757 O O . PHE A 1 94 ? 40.092 5.164 -15.355 1.00 84.75 94 PHE A O 1
ATOM 764 N N . ALA A 1 95 ? 39.480 3.028 -15.688 1.00 80.75 95 ALA A N 1
ATOM 765 C CA . ALA A 1 95 ? 40.398 2.777 -16.799 1.00 80.75 95 ALA A CA 1
ATOM 766 C C . ALA A 1 95 ? 41.863 3.053 -16.395 1.00 80.75 95 ALA A C 1
ATOM 768 O O . ALA A 1 95 ? 42.408 2.304 -15.585 1.00 80.75 95 ALA A O 1
ATOM 769 N N . ASP A 1 96 ? 42.500 4.065 -16.980 1.00 82.19 96 ASP A N 1
ATOM 770 C CA . ASP A 1 96 ? 43.872 4.506 -16.716 1.00 82.19 96 ASP A CA 1
ATOM 771 C C . ASP A 1 96 ? 43.988 5.563 -15.604 1.00 82.19 96 ASP A C 1
ATOM 773 O O . ASP A 1 96 ? 45.092 5.777 -15.103 1.00 82.19 96 ASP A O 1
ATOM 777 N N . ASP A 1 97 ? 42.872 6.156 -15.167 1.00 86.38 97 ASP A N 1
ATOM 778 C CA . ASP A 1 97 ? 42.830 7.130 -14.076 1.00 86.38 97 ASP A CA 1
ATOM 779 C C . ASP A 1 97 ? 42.809 6.420 -12.709 1.00 86.38 97 ASP A C 1
ATOM 781 O O . ASP A 1 97 ? 41.813 5.794 -12.319 1.00 86.38 97 ASP A O 1
ATOM 785 N N . ILE A 1 98 ? 43.899 6.554 -11.949 1.00 89.81 98 ILE A N 1
ATOM 786 C CA . ILE A 1 98 ? 44.064 5.944 -10.623 1.00 89.81 98 ILE A CA 1
ATOM 787 C C . ILE A 1 98 ? 44.118 7.048 -9.561 1.00 89.81 98 ILE A C 1
ATOM 789 O O . ILE A 1 98 ? 44.947 7.955 -9.631 1.00 89.81 98 ILE A O 1
ATOM 793 N N . LEU A 1 99 ? 43.258 6.959 -8.546 1.00 91.06 99 LEU A N 1
ATOM 794 C CA . LEU A 1 99 ? 43.215 7.888 -7.418 1.00 91.06 99 LEU A CA 1
ATOM 795 C C . LEU A 1 99 ? 43.414 7.131 -6.105 1.00 91.06 99 LEU A C 1
ATOM 797 O O . LEU A 1 99 ? 42.619 6.254 -5.760 1.00 91.06 99 LEU A O 1
ATOM 801 N N . LEU A 1 100 ? 44.453 7.507 -5.359 1.00 91.81 100 LEU A N 1
ATOM 802 C CA . LEU A 1 100 ? 44.720 6.982 -4.020 1.00 91.81 100 LEU A CA 1
ATOM 803 C C . LEU A 1 100 ? 44.502 8.074 -2.970 1.00 91.81 100 LEU A C 1
ATOM 805 O O . LEU A 1 100 ? 44.919 9.230 -3.122 1.00 91.81 100 LEU A O 1
ATOM 809 N N . VAL A 1 101 ? 43.840 7.700 -1.881 1.00 90.12 101 VAL A N 1
ATOM 810 C CA . VAL A 1 101 ? 43.507 8.590 -0.771 1.00 90.12 101 VAL A CA 1
ATOM 811 C C . VAL A 1 101 ? 44.047 7.987 0.519 1.00 90.12 101 VAL A C 1
ATOM 813 O O . VAL A 1 101 ? 43.904 6.794 0.777 1.00 90.12 101 VAL A O 1
ATOM 816 N N . ASP A 1 102 ? 44.667 8.832 1.336 1.00 88.69 102 ASP A N 1
ATOM 817 C CA . ASP A 1 102 ? 45.065 8.496 2.697 1.00 88.69 102 ASP A CA 1
ATOM 818 C C . ASP A 1 102 ? 44.931 9.732 3.593 1.00 88.69 102 ASP A C 1
ATOM 820 O O . ASP A 1 102 ? 44.844 10.863 3.098 1.00 88.69 102 ASP A O 1
ATOM 824 N N . LYS A 1 103 ? 44.868 9.503 4.906 1.00 86.06 103 LYS A N 1
ATOM 825 C CA . LYS A 1 103 ? 44.785 10.546 5.931 1.00 86.06 103 LYS A CA 1
ATOM 826 C C . LYS A 1 103 ? 46.155 11.140 6.244 1.00 86.06 103 LYS A C 1
ATOM 828 O O . LYS A 1 103 ? 46.217 12.297 6.650 1.00 86.06 103 LYS A O 1
ATOM 833 N N . THR A 1 104 ? 47.225 10.362 6.082 1.00 84.31 104 THR A N 1
ATOM 834 C CA . THR A 1 104 ? 48.598 10.792 6.373 1.00 84.31 104 THR A CA 1
ATOM 835 C C . THR A 1 104 ? 49.428 10.885 5.101 1.00 84.31 104 THR A C 1
ATOM 837 O O . THR A 1 104 ? 49.157 10.219 4.099 1.00 84.31 104 THR A O 1
ATOM 840 N N . ARG A 1 105 ? 50.458 11.732 5.131 1.00 84.69 105 ARG A N 1
ATOM 841 C CA . ARG A 1 105 ? 51.386 11.887 4.008 1.00 84.69 105 ARG A CA 1
ATOM 842 C C . ARG A 1 105 ? 52.181 10.602 3.784 1.00 84.69 105 ARG A C 1
ATOM 844 O O . ARG A 1 105 ? 52.274 10.140 2.652 1.00 84.69 105 ARG A O 1
ATOM 851 N N . GLU A 1 106 ? 52.685 10.011 4.861 1.00 85.44 106 GLU A N 1
ATOM 852 C CA . GLU A 1 106 ? 53.470 8.775 4.855 1.00 85.44 106 GLU A CA 1
ATOM 853 C C . GLU A 1 106 ? 52.643 7.607 4.300 1.00 85.44 106 GLU A C 1
ATOM 855 O O . GLU A 1 106 ? 53.160 6.765 3.569 1.00 85.44 106 GLU A O 1
ATOM 860 N N . GLY A 1 107 ? 51.333 7.590 4.580 1.00 87.19 107 GLY A N 1
ATOM 861 C CA . GLY A 1 107 ? 50.397 6.628 4.001 1.00 87.19 107 GLY A CA 1
ATOM 862 C C . GLY A 1 107 ? 50.260 6.785 2.485 1.00 87.19 107 GLY A C 1
ATOM 863 O O . GLY A 1 107 ? 50.312 5.795 1.757 1.00 87.19 107 GLY A O 1
ATOM 864 N N . VAL A 1 108 ? 50.155 8.023 1.982 1.00 87.75 108 VAL A N 1
ATOM 865 C CA . VAL A 1 108 ? 50.132 8.293 0.530 1.00 87.75 108 VAL A CA 1
ATOM 866 C C . VAL A 1 108 ? 51.451 7.892 -0.138 1.00 87.75 108 VAL A C 1
ATOM 868 O O . VAL A 1 108 ? 51.410 7.269 -1.196 1.00 87.75 108 VAL A O 1
ATOM 871 N N . GLU A 1 109 ? 52.602 8.217 0.459 1.00 88.44 109 GLU A N 1
ATOM 872 C CA . GLU A 1 109 ? 53.930 7.840 -0.056 1.00 88.44 109 GLU A CA 1
ATOM 873 C C . GLU A 1 109 ? 54.101 6.315 -0.108 1.00 88.44 109 GLU A C 1
ATOM 875 O O . GLU A 1 109 ? 54.459 5.767 -1.152 1.00 88.44 109 GLU A O 1
ATOM 880 N N . GLY A 1 110 ? 53.755 5.611 0.976 1.00 88.00 110 GLY A N 1
ATOM 881 C CA . GLY A 1 110 ? 53.812 4.150 1.033 1.00 88.00 110 GLY A CA 1
ATOM 882 C C . GLY A 1 110 ? 52.897 3.482 0.004 1.00 88.00 110 GLY A C 1
ATOM 883 O O . GLY A 1 110 ? 53.311 2.549 -0.688 1.00 88.00 110 GLY A O 1
ATOM 884 N N . LYS A 1 111 ? 51.672 3.998 -0.164 1.00 89.94 111 LYS A N 1
ATOM 885 C CA . LYS A 1 111 ? 50.7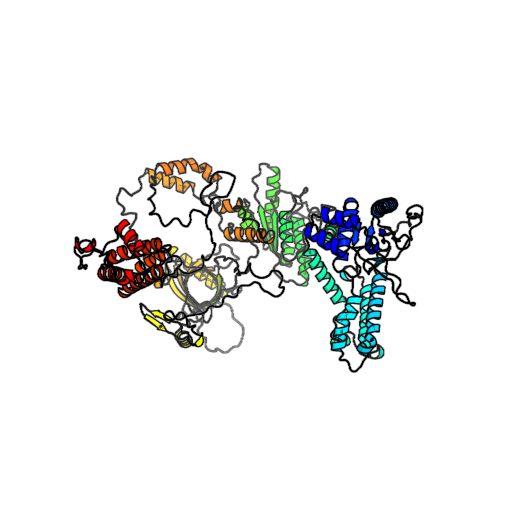40 3.530 -1.200 1.00 89.94 111 LYS A CA 1
ATOM 886 C C . LYS A 1 111 ? 51.289 3.779 -2.600 1.00 89.94 111 LYS A C 1
ATOM 888 O O . LYS A 1 111 ? 51.286 2.866 -3.421 1.00 89.94 111 LYS A O 1
ATOM 893 N N . LEU A 1 112 ? 51.786 4.979 -2.884 1.00 89.88 112 LEU A N 1
ATOM 894 C CA . LEU A 1 112 ? 52.344 5.319 -4.191 1.00 89.88 112 LEU A CA 1
ATOM 895 C C . LEU A 1 112 ? 53.507 4.389 -4.572 1.00 89.88 112 LEU A C 1
ATOM 897 O O . LEU A 1 112 ? 53.552 3.893 -5.698 1.00 89.88 112 LEU A O 1
ATOM 901 N N . GLU A 1 113 ? 54.413 4.113 -3.636 1.00 89.31 113 GLU A N 1
ATOM 902 C CA . GLU A 1 113 ? 55.582 3.260 -3.864 1.00 89.31 113 GLU A CA 1
ATOM 903 C C . GLU A 1 113 ? 55.204 1.781 -4.062 1.00 89.31 113 GLU A C 1
ATOM 905 O O . GLU A 1 113 ? 55.731 1.094 -4.947 1.00 89.31 113 GLU A O 1
ATOM 910 N N . LEU A 1 114 ? 54.216 1.293 -3.308 1.00 89.94 114 LEU A N 1
ATOM 911 C CA . LEU A 1 114 ? 53.654 -0.045 -3.492 1.00 89.94 114 LEU A CA 1
ATOM 912 C C . LEU A 1 114 ? 52.993 -0.199 -4.874 1.00 89.94 114 LEU A C 1
ATOM 914 O O . LEU A 1 114 ? 53.196 -1.201 -5.568 1.00 89.94 114 LEU A O 1
ATOM 918 N N . TRP A 1 115 ? 52.238 0.813 -5.305 1.00 91.06 115 TRP A N 1
ATOM 919 C CA . TRP A 1 115 ? 51.618 0.839 -6.630 1.00 91.06 115 TRP A CA 1
ATOM 920 C C . TRP A 1 115 ? 52.663 0.918 -7.747 1.00 91.06 115 TRP A C 1
ATOM 922 O O . TRP A 1 115 ? 52.556 0.177 -8.727 1.00 91.06 115 TRP A O 1
ATOM 932 N N . ARG A 1 116 ? 53.707 1.742 -7.587 1.00 89.31 116 ARG A N 1
ATOM 933 C CA . ARG A 1 116 ? 54.832 1.840 -8.529 1.00 89.31 116 ARG A CA 1
ATOM 934 C C . ARG A 1 116 ? 55.523 0.492 -8.707 1.00 89.31 116 ARG A C 1
ATOM 936 O O . ARG A 1 116 ? 55.582 -0.012 -9.826 1.00 89.31 116 ARG A O 1
ATOM 943 N N . SER A 1 117 ? 56.026 -0.091 -7.619 1.00 89.38 117 SER A N 1
ATOM 944 C CA . SER A 1 117 ? 56.788 -1.347 -7.652 1.00 89.38 117 SER A CA 1
ATOM 945 C C . SER A 1 117 ? 55.989 -2.485 -8.296 1.00 89.38 117 SER A C 1
ATOM 947 O O . SER A 1 117 ? 56.504 -3.214 -9.149 1.00 89.38 117 SER A O 1
ATOM 949 N N . THR A 1 118 ? 54.699 -2.584 -7.971 1.00 89.12 118 THR A N 1
ATOM 950 C CA . THR A 1 118 ? 53.812 -3.607 -8.528 1.00 89.12 118 THR A CA 1
ATOM 951 C C . THR A 1 118 ? 53.562 -3.397 -10.019 1.00 89.12 118 THR A C 1
ATOM 953 O O . THR A 1 118 ? 53.727 -4.338 -10.796 1.00 89.12 118 THR A O 1
ATOM 956 N N . LEU A 1 119 ? 53.199 -2.185 -10.446 1.00 88.44 119 LEU A N 1
ATOM 957 C CA . LEU A 1 119 ? 52.896 -1.890 -11.850 1.00 88.44 119 LEU A CA 1
ATOM 958 C C . LEU A 1 119 ? 54.143 -1.993 -12.744 1.00 88.44 119 LEU A C 1
ATOM 960 O O . LEU A 1 119 ? 54.072 -2.590 -13.823 1.00 88.44 119 LEU A O 1
ATOM 964 N N . GLU A 1 120 ? 55.296 -1.518 -12.269 1.00 88.31 120 GLU A N 1
ATOM 965 C CA . GLU A 1 120 ? 56.572 -1.613 -12.990 1.00 88.31 120 GLU A CA 1
ATOM 966 C C . GLU A 1 120 ? 57.057 -3.056 -13.133 1.00 88.31 120 GLU A C 1
ATOM 968 O O . GLU A 1 120 ? 57.496 -3.439 -14.220 1.00 88.31 120 GLU A O 1
ATOM 973 N N . SER A 1 121 ? 56.859 -3.909 -12.119 1.00 86.44 121 SER A N 1
ATOM 974 C CA . SER A 1 121 ? 57.156 -5.350 -12.223 1.00 86.44 121 SER A CA 1
ATOM 975 C C . SER A 1 121 ? 56.328 -6.078 -13.295 1.00 86.44 121 SER A C 1
ATOM 977 O O . SER A 1 121 ? 56.656 -7.199 -13.692 1.00 86.44 121 SER A O 1
ATOM 979 N N . LYS A 1 122 ? 55.234 -5.461 -13.762 1.00 84.12 122 LYS A N 1
ATOM 980 C CA . LYS A 1 122 ? 54.290 -6.013 -14.746 1.00 84.12 122 LYS A CA 1
ATOM 981 C C . LYS A 1 122 ? 54.311 -5.267 -16.082 1.00 84.12 122 LYS A C 1
ATOM 983 O O . LYS A 1 122 ? 53.454 -5.528 -16.922 1.00 84.12 122 LYS A O 1
ATOM 988 N N . GLY A 1 123 ? 55.292 -4.387 -16.297 1.00 82.19 123 GLY A N 1
ATOM 989 C CA . GLY A 1 123 ? 55.523 -3.702 -17.574 1.00 82.19 123 GLY A CA 1
ATOM 990 C C . GLY A 1 123 ? 54.808 -2.357 -17.744 1.00 82.19 123 GLY A C 1
ATOM 991 O O . GLY A 1 123 ? 54.955 -1.731 -18.794 1.00 82.19 123 GLY A O 1
ATOM 992 N N . PHE A 1 124 ? 54.085 -1.871 -16.731 1.00 86.75 124 PHE A N 1
ATOM 993 C CA . PHE A 1 124 ? 53.490 -0.530 -16.731 1.00 86.75 124 PHE A CA 1
ATOM 994 C C . PHE A 1 124 ? 54.464 0.489 -16.139 1.00 86.75 124 PHE A C 1
ATOM 996 O O . PHE A 1 124 ? 55.240 0.162 -15.255 1.00 86.75 124 PHE A O 1
ATOM 1003 N N . ARG A 1 125 ? 54.440 1.741 -16.605 1.00 85.88 125 ARG A N 1
ATOM 1004 C CA . ARG A 1 125 ? 55.249 2.822 -16.015 1.00 85.88 125 ARG A CA 1
ATOM 1005 C C . ARG A 1 125 ? 54.361 3.995 -15.648 1.00 85.88 125 ARG A C 1
ATOM 1007 O O . ARG A 1 125 ? 53.508 4.377 -16.449 1.00 85.88 125 ARG A O 1
ATOM 1014 N N . LEU A 1 126 ? 54.588 4.564 -14.470 1.00 87.06 126 LEU A N 1
ATOM 1015 C CA . LEU A 1 126 ? 53.890 5.763 -14.019 1.00 87.06 126 LEU A CA 1
ATOM 1016 C C . LEU A 1 126 ? 54.481 6.994 -14.714 1.00 87.06 126 LEU A C 1
ATOM 1018 O O . LEU A 1 126 ? 55.700 7.126 -14.838 1.00 87.06 126 LEU A O 1
ATOM 1022 N N . SER A 1 127 ? 53.619 7.909 -15.151 1.00 86.19 127 SER A N 1
ATOM 1023 C CA . SER A 1 127 ? 54.031 9.190 -15.708 1.00 86.19 127 SER A CA 1
ATOM 1024 C C . SER A 1 127 ? 54.386 10.138 -14.576 1.00 86.19 127 SER A C 1
ATOM 1026 O O . SER A 1 127 ? 53.519 10.713 -13.921 1.00 86.19 127 SER A O 1
ATOM 1028 N N . ARG A 1 128 ? 55.685 10.326 -14.352 1.00 82.00 128 ARG A N 1
ATOM 1029 C CA . ARG A 1 128 ? 56.185 11.181 -13.265 1.00 82.00 128 ARG A CA 1
ATOM 1030 C C . ARG A 1 128 ? 55.842 12.659 -13.454 1.00 82.00 128 ARG A C 1
ATOM 1032 O O . ARG A 1 128 ? 55.701 13.377 -12.477 1.00 82.00 128 ARG A O 1
ATOM 1039 N N . SER A 1 129 ? 55.704 13.111 -14.702 1.00 81.06 129 SER A N 1
ATOM 1040 C CA . SER A 1 129 ? 55.387 14.507 -15.027 1.00 81.06 129 SER A CA 1
ATOM 1041 C C . SER A 1 129 ? 53.897 14.839 -14.954 1.00 81.06 129 SER A C 1
ATOM 1043 O O . SER A 1 129 ? 53.557 16.010 -14.809 1.00 81.06 129 SER A O 1
ATOM 1045 N N . LYS A 1 130 ? 53.019 13.835 -15.072 1.00 84.38 130 LYS A N 1
ATOM 1046 C CA . LYS A 1 130 ? 51.557 14.000 -15.035 1.00 84.38 130 LYS A CA 1
ATOM 1047 C C . LYS A 1 130 ? 50.910 13.516 -13.740 1.00 84.38 130 LYS A C 1
ATOM 1049 O O . LYS A 1 130 ? 49.769 13.873 -13.471 1.00 84.38 130 LYS A O 1
ATOM 1054 N N . THR A 1 131 ? 51.616 12.691 -12.969 1.00 88.88 131 THR A N 1
ATOM 1055 C CA . THR A 1 131 ? 51.184 12.293 -11.628 1.00 88.88 131 THR A CA 1
ATOM 1056 C C . THR A 1 131 ? 51.288 13.506 -10.711 1.00 88.88 131 THR A C 1
ATOM 1058 O O . THR A 1 131 ? 52.338 14.144 -10.635 1.00 88.88 131 THR A O 1
ATOM 1061 N N . GLU A 1 132 ? 50.201 13.828 -10.018 1.00 90.94 132 GLU A N 1
ATOM 1062 C CA . GLU A 1 132 ? 50.106 14.995 -9.141 1.00 90.94 132 GLU A CA 1
ATOM 1063 C C . GLU A 1 132 ? 49.493 14.598 -7.799 1.00 90.94 132 GLU A C 1
ATOM 1065 O O . GLU A 1 132 ? 48.618 13.731 -7.730 1.00 90.94 132 GLU A O 1
ATOM 1070 N N . TYR A 1 133 ? 49.920 15.253 -6.720 1.00 91.38 133 TYR A N 1
ATOM 1071 C CA . TYR A 1 133 ? 49.307 15.079 -5.406 1.00 91.38 133 TYR A CA 1
ATOM 1072 C C . TYR A 1 133 ? 48.616 16.359 -4.938 1.00 91.38 133 TYR A C 1
ATOM 1074 O O . TYR A 1 133 ? 49.060 17.477 -5.197 1.00 91.38 133 TYR A O 1
ATOM 1082 N N . MET A 1 134 ? 47.520 16.175 -4.211 1.00 90.44 134 MET A N 1
ATOM 1083 C CA . MET A 1 134 ? 46.705 17.241 -3.649 1.00 90.44 134 MET A CA 1
ATOM 1084 C C . MET A 1 134 ? 46.513 17.002 -2.152 1.00 90.44 134 MET A C 1
ATOM 1086 O O . MET A 1 134 ? 46.020 15.954 -1.718 1.00 90.44 134 MET A O 1
ATOM 1090 N N . GLU A 1 135 ? 46.905 17.994 -1.361 1.00 87.06 135 GLU A N 1
ATOM 1091 C CA . GLU A 1 135 ? 46.672 18.043 0.081 1.00 87.06 135 GLU A CA 1
ATOM 1092 C C . GLU A 1 135 ? 45.338 18.751 0.337 1.00 87.06 135 GLU A C 1
ATOM 1094 O O . GLU A 1 135 ? 45.162 19.905 -0.051 1.00 87.06 135 GLU A O 1
ATOM 1099 N N . CYS A 1 136 ? 44.394 18.056 0.970 1.00 84.50 136 CYS A N 1
ATOM 1100 C CA . CYS A 1 136 ? 43.075 18.598 1.281 1.00 84.50 136 CYS A CA 1
ATOM 1101 C C . CYS A 1 136 ? 42.995 18.921 2.774 1.00 84.50 136 CYS A C 1
ATOM 1103 O O . CYS A 1 136 ? 42.842 18.020 3.598 1.00 84.50 136 CYS A O 1
ATOM 1105 N N . ASN A 1 137 ? 43.110 20.199 3.128 1.00 74.62 137 ASN A N 1
ATOM 1106 C CA . ASN A 1 137 ? 43.120 20.648 4.518 1.00 74.62 137 ASN A CA 1
ATOM 1107 C C . ASN A 1 137 ? 41.778 21.293 4.884 1.00 74.62 137 ASN A C 1
ATOM 1109 O O . ASN A 1 137 ? 41.628 22.512 4.882 1.00 74.62 137 ASN A O 1
ATOM 1113 N N . PHE A 1 138 ? 40.784 20.452 5.173 1.00 70.88 138 PHE A N 1
ATOM 1114 C CA . PHE A 1 138 ? 39.425 20.897 5.504 1.00 70.88 138 PHE A CA 1
ATOM 1115 C C . PHE A 1 138 ? 39.266 21.379 6.957 1.00 70.88 138 PHE A C 1
ATOM 1117 O O . PHE A 1 138 ? 38.225 21.931 7.304 1.00 70.88 138 PHE A O 1
ATOM 1124 N N . SER A 1 139 ? 40.272 21.167 7.814 1.00 62.44 139 SER A N 1
ATOM 1125 C CA . SER A 1 139 ? 40.219 21.455 9.254 1.00 62.44 139 SER A CA 1
ATOM 1126 C C . SER A 1 139 ? 40.938 22.747 9.668 1.00 62.44 139 SER A C 1
ATOM 1128 O O . SER A 1 139 ? 41.112 22.973 10.861 1.00 62.44 139 SER A O 1
ATOM 1130 N N . ASN A 1 140 ? 41.349 23.602 8.719 1.00 57.94 140 ASN A N 1
ATOM 1131 C CA . ASN A 1 140 ? 42.104 24.844 8.972 1.00 57.94 140 ASN A CA 1
ATOM 1132 C C . ASN A 1 140 ? 43.395 24.655 9.800 1.00 57.94 140 ASN A C 1
ATOM 1134 O O . ASN A 1 140 ? 43.861 25.588 10.455 1.00 57.94 140 ASN A O 1
ATOM 1138 N N . ASN A 1 141 ? 44.011 23.469 9.763 1.00 60.19 141 ASN A N 1
ATOM 1139 C CA . ASN A 1 141 ? 45.318 23.264 10.390 1.00 60.19 141 ASN A CA 1
ATOM 1140 C C . ASN A 1 141 ? 46.408 23.993 9.589 1.00 60.19 141 ASN A C 1
ATOM 1142 O O . ASN A 1 141 ? 46.210 24.318 8.418 1.00 60.19 141 ASN A O 1
ATOM 1146 N N . ARG A 1 142 ? 47.581 24.259 10.180 1.00 58.16 142 ARG A N 1
ATOM 1147 C CA . ARG A 1 142 ? 48.715 24.764 9.386 1.00 58.16 142 ARG A CA 1
ATOM 1148 C C . ARG A 1 142 ? 49.050 23.739 8.287 1.00 58.16 142 ARG A C 1
ATOM 1150 O O . ARG A 1 142 ? 49.053 22.546 8.595 1.00 58.16 142 ARG A O 1
ATOM 1157 N N . PRO A 1 143 ? 49.278 24.165 7.030 1.00 59.78 143 PRO A N 1
ATOM 1158 C CA . PRO A 1 143 ? 49.662 23.249 5.961 1.00 59.78 143 PRO A CA 1
ATOM 1159 C C . PRO A 1 143 ? 50.933 22.504 6.366 1.00 59.78 143 PRO A C 1
ATOM 1161 O O . PRO A 1 143 ? 51.850 23.104 6.929 1.00 59.78 143 PRO A O 1
ATOM 1164 N N . SER A 1 144 ? 50.970 21.198 6.115 1.00 59.88 144 SER A N 1
ATOM 1165 C CA . SER A 1 144 ? 52.155 20.407 6.423 1.00 59.88 144 SER A CA 1
ATOM 1166 C C . SER A 1 144 ? 53.295 20.795 5.466 1.00 59.88 144 SER A C 1
ATOM 1168 O O . SER A 1 144 ? 53.097 20.868 4.254 1.00 59.88 144 SER A O 1
ATOM 1170 N N . GLU A 1 145 ? 54.502 21.054 5.983 1.00 58.88 145 GLU A N 1
ATOM 1171 C CA . GLU A 1 145 ? 55.705 21.381 5.179 1.00 58.88 145 GLU A CA 1
ATOM 1172 C C . GLU A 1 145 ? 56.283 20.155 4.431 1.00 58.88 145 GLU A C 1
ATOM 1174 O O . GLU A 1 145 ? 57.402 20.174 3.925 1.00 58.88 145 GLU A O 1
ATOM 1179 N N . GLY A 1 146 ? 55.521 19.061 4.354 1.00 65.12 146 GLY A N 1
ATOM 1180 C CA . GLY A 1 146 ? 55.950 17.796 3.777 1.00 65.12 146 GLY A CA 1
ATOM 1181 C C . GLY A 1 146 ? 55.812 17.727 2.256 1.00 65.12 146 GLY A C 1
ATOM 1182 O O . GLY A 1 146 ? 54.763 18.049 1.694 1.00 65.12 146 GLY A O 1
ATOM 1183 N N . ILE A 1 147 ? 56.860 17.243 1.590 1.00 80.19 147 ILE A N 1
ATOM 1184 C CA . ILE A 1 147 ? 56.885 16.991 0.145 1.00 80.19 147 ILE A CA 1
ATOM 1185 C C . ILE A 1 147 ? 56.712 15.491 -0.099 1.00 80.19 147 ILE A C 1
ATOM 1187 O O . ILE A 1 147 ? 57.405 14.699 0.528 1.00 80.19 147 ILE A O 1
ATOM 1191 N N . VAL A 1 148 ? 55.820 15.114 -1.020 1.00 81.69 148 VAL A N 1
ATOM 1192 C CA . VAL A 1 148 ? 55.648 13.718 -1.454 1.00 81.69 148 VAL A CA 1
ATOM 1193 C C . VAL A 1 148 ? 56.711 13.380 -2.497 1.00 81.69 148 VAL A C 1
ATOM 1195 O O . VAL A 1 148 ? 56.780 14.026 -3.550 1.00 81.69 148 VAL A O 1
ATOM 1198 N N . THR A 1 149 ? 57.533 12.370 -2.218 1.00 80.94 149 THR A N 1
ATOM 1199 C CA . THR A 1 149 ? 58.584 11.891 -3.127 1.00 80.94 149 THR A CA 1
ATOM 1200 C C . THR A 1 149 ? 58.263 10.506 -3.691 1.00 80.94 149 THR A C 1
ATOM 1202 O O . THR A 1 149 ? 57.594 9.687 -3.066 1.00 80.94 149 THR A O 1
ATOM 1205 N N . LEU A 1 150 ? 58.739 10.250 -4.909 1.00 77.88 150 LEU A N 1
ATOM 1206 C CA . LEU A 1 150 ? 58.682 8.960 -5.592 1.00 77.88 150 LEU A CA 1
ATOM 1207 C C . LEU A 1 150 ? 60.077 8.639 -6.133 1.00 77.88 150 LEU A C 1
ATOM 1209 O O . LEU A 1 150 ? 60.548 9.340 -7.028 1.00 77.88 150 LEU A O 1
ATOM 1213 N N . ALA A 1 151 ? 60.730 7.595 -5.608 1.00 69.06 151 ALA A N 1
ATOM 1214 C CA . ALA A 1 151 ? 62.109 7.226 -5.965 1.00 69.06 151 ALA A CA 1
ATOM 1215 C C . ALA A 1 151 ? 63.072 8.439 -5.971 1.00 69.06 151 ALA A C 1
ATOM 1217 O O . ALA A 1 151 ? 63.707 8.732 -6.984 1.00 69.06 151 ALA A O 1
ATOM 1218 N N . ASP A 1 152 ? 63.092 9.183 -4.858 1.00 69.50 152 ASP A N 1
ATOM 1219 C CA . ASP A 1 152 ? 63.894 10.399 -4.620 1.00 69.50 152 ASP A CA 1
ATOM 1220 C C . ASP A 1 152 ? 63.579 11.612 -5.521 1.00 69.50 152 ASP A C 1
ATOM 1222 O O . ASP A 1 152 ? 64.258 12.637 -5.465 1.00 69.50 152 ASP A O 1
ATOM 1226 N N . GLN A 1 153 ? 62.503 11.548 -6.314 1.00 76.88 153 GLN A N 1
ATOM 1227 C CA . GLN A 1 153 ? 62.015 12.652 -7.140 1.00 76.88 153 GLN A CA 1
ATOM 1228 C C . GLN A 1 153 ? 60.735 13.265 -6.552 1.00 76.88 153 GLN A C 1
ATOM 1230 O O . GLN A 1 153 ? 59.808 12.556 -6.166 1.00 76.88 153 GLN A O 1
ATOM 1235 N N . VAL A 1 154 ? 60.662 14.596 -6.511 1.00 83.19 154 VAL A N 1
ATOM 1236 C CA . VAL A 1 154 ? 59.493 15.331 -6.002 1.00 83.19 154 VAL A CA 1
ATOM 1237 C C . VAL A 1 154 ? 58.327 15.255 -6.992 1.00 83.19 154 VAL A C 1
ATOM 1239 O O . VAL A 1 154 ? 58.489 15.596 -8.165 1.00 83.19 154 VAL A O 1
ATOM 1242 N N . ILE A 1 155 ? 57.150 14.833 -6.517 1.00 88.06 155 ILE A N 1
ATOM 1243 C CA . ILE A 1 155 ? 55.898 14.871 -7.290 1.00 88.06 155 ILE A CA 1
ATOM 1244 C C . ILE A 1 155 ? 55.305 16.283 -7.233 1.00 88.06 155 ILE A C 1
ATOM 1246 O O . ILE A 1 155 ? 55.404 16.974 -6.221 1.00 88.06 155 ILE A O 1
ATOM 1250 N N . ASN A 1 156 ? 54.663 16.727 -8.315 1.00 87.94 156 ASN A N 1
ATOM 1251 C CA . ASN A 1 156 ? 54.045 18.050 -8.365 1.00 87.94 156 ASN A CA 1
ATOM 1252 C C . ASN A 1 156 ? 52.846 18.144 -7.404 1.00 87.94 156 ASN A C 1
ATOM 1254 O O . ASN A 1 156 ? 51.907 17.347 -7.483 1.00 87.94 156 ASN A O 1
ATOM 1258 N N . LYS A 1 157 ? 52.863 19.154 -6.525 1.00 88.38 157 LYS A N 1
ATOM 1259 C CA . LYS A 1 157 ? 51.722 19.525 -5.677 1.00 88.38 157 LYS A CA 1
ATOM 1260 C C . LYS A 1 157 ? 50.753 20.393 -6.474 1.00 88.38 157 LYS A C 1
ATOM 1262 O O . LYS A 1 157 ? 51.149 21.451 -6.963 1.00 88.38 157 LYS A O 1
ATOM 1267 N N . SER A 1 158 ? 49.481 20.012 -6.541 1.00 88.06 158 SER A N 1
ATOM 1268 C CA . SER A 1 158 ? 48.439 20.822 -7.175 1.00 88.06 158 SER A CA 1
ATOM 1269 C C . SER A 1 158 ? 47.287 21.157 -6.230 1.00 88.06 158 SER A C 1
ATOM 1271 O O . SER A 1 158 ? 46.934 20.409 -5.322 1.00 88.06 158 SER A O 1
ATOM 1273 N N . THR A 1 159 ? 46.715 22.349 -6.422 1.00 87.62 159 THR A N 1
ATOM 1274 C CA . THR A 1 159 ? 45.528 22.840 -5.691 1.00 87.62 159 THR A CA 1
ATOM 1275 C C . THR A 1 159 ? 44.230 22.604 -6.459 1.00 87.62 159 THR A C 1
ATOM 1277 O O . THR A 1 159 ? 43.139 22.721 -5.904 1.00 87.62 159 THR A O 1
ATOM 1280 N N . ARG A 1 160 ? 44.345 22.296 -7.755 1.00 89.25 160 ARG A N 1
ATOM 1281 C CA . ARG A 1 160 ? 43.245 21.995 -8.669 1.00 89.25 160 ARG A CA 1
ATOM 1282 C C . ARG A 1 160 ? 43.679 20.899 -9.629 1.00 89.25 160 ARG A C 1
ATOM 1284 O O . ARG A 1 160 ? 44.691 21.057 -10.302 1.00 89.25 160 ARG A O 1
ATOM 1291 N N . PHE A 1 161 ? 42.879 19.848 -9.739 1.00 89.31 161 PHE A N 1
ATOM 1292 C CA . PHE A 1 161 ? 43.151 18.721 -10.627 1.00 89.31 161 PHE A CA 1
ATOM 1293 C C . PHE A 1 161 ? 41.906 18.365 -11.440 1.00 89.31 161 PHE A C 1
ATOM 1295 O O . PHE A 1 161 ? 40.787 18.426 -10.929 1.00 89.31 161 PHE A O 1
ATOM 1302 N N . ARG A 1 162 ? 42.072 18.010 -12.720 1.00 89.12 162 ARG A N 1
ATOM 1303 C CA . ARG A 1 162 ? 40.960 17.560 -13.571 1.00 89.12 162 ARG A CA 1
ATOM 1304 C C . ARG A 1 162 ? 40.858 16.037 -13.509 1.00 89.12 162 ARG A C 1
ATOM 1306 O O . ARG A 1 162 ? 41.648 15.356 -14.145 1.00 89.12 162 ARG A O 1
ATOM 1313 N N . TYR A 1 163 ? 39.832 15.528 -12.838 1.00 87.81 163 TYR A N 1
ATOM 1314 C CA . TYR A 1 163 ? 39.548 14.100 -12.708 1.00 87.81 163 TYR A CA 1
ATOM 1315 C C . TYR A 1 163 ? 38.220 13.747 -13.391 1.00 87.81 163 TYR A C 1
ATOM 1317 O O . TYR A 1 163 ? 37.196 14.380 -13.126 1.00 87.81 163 TYR A O 1
ATOM 1325 N N . LEU A 1 164 ? 38.227 12.779 -14.318 1.00 86.38 164 LEU A N 1
ATOM 1326 C CA . LEU A 1 164 ? 37.041 12.341 -15.086 1.00 86.38 164 LEU A CA 1
ATOM 1327 C C . LEU A 1 164 ? 36.254 13.494 -15.747 1.00 86.38 164 LEU A C 1
ATOM 1329 O O . LEU A 1 164 ? 35.029 13.470 -15.919 1.00 86.38 164 LEU A O 1
ATOM 1333 N N . GLY A 1 165 ? 36.993 14.541 -16.117 1.00 84.88 165 GLY A N 1
ATOM 1334 C CA . GLY A 1 165 ? 36.488 15.763 -16.729 1.00 84.88 165 GLY A CA 1
ATOM 1335 C C . GLY A 1 165 ? 36.086 16.871 -15.753 1.00 84.88 165 GLY A C 1
ATOM 1336 O O . GLY A 1 165 ? 35.946 18.000 -16.219 1.00 84.88 165 GLY A O 1
ATOM 1337 N N . SER A 1 166 ? 35.916 16.600 -14.455 1.00 87.94 166 SER A N 1
ATOM 1338 C CA . SER A 1 166 ? 35.560 17.602 -13.436 1.00 87.94 166 SER A CA 1
ATOM 1339 C C . SER A 1 166 ? 36.776 18.104 -12.664 1.00 87.94 166 SER A C 1
ATOM 1341 O O . SER A 1 166 ? 37.760 17.390 -12.497 1.00 87.94 166 SER A O 1
ATOM 1343 N N . ILE A 1 167 ? 36.729 19.357 -12.219 1.00 90.56 167 ILE A N 1
ATOM 1344 C CA . ILE A 1 167 ? 37.804 19.976 -11.439 1.00 90.56 167 ILE A CA 1
ATOM 1345 C C . ILE A 1 167 ? 37.579 19.714 -9.952 1.00 90.56 167 ILE A C 1
ATOM 1347 O O . ILE A 1 167 ? 36.575 20.138 -9.386 1.00 90.56 167 ILE A O 1
ATOM 1351 N N . VAL A 1 168 ? 38.546 19.058 -9.321 1.00 88.81 168 VAL A N 1
ATOM 1352 C CA . VAL A 1 168 ? 38.619 18.855 -7.873 1.00 88.81 168 VAL A CA 1
ATOM 1353 C C . VAL A 1 168 ? 39.571 19.897 -7.291 1.00 88.81 168 VAL A C 1
ATOM 1355 O O . VAL A 1 168 ? 40.651 20.106 -7.844 1.00 88.81 168 VAL A O 1
ATOM 1358 N N . GLN A 1 169 ? 39.169 20.566 -6.210 1.00 89.19 169 GLN A N 1
ATOM 1359 C CA . GLN A 1 169 ? 39.960 21.604 -5.543 1.00 89.19 169 GLN A CA 1
ATOM 1360 C C . GLN A 1 169 ? 40.373 21.171 -4.131 1.00 89.19 169 GLN A C 1
ATOM 1362 O O . GLN A 1 169 ? 39.629 20.466 -3.447 1.00 89.19 169 GLN A O 1
ATOM 1367 N N . SER A 1 170 ? 41.545 21.621 -3.676 1.00 86.62 170 SER A N 1
ATOM 1368 C CA . SER A 1 170 ? 42.094 21.286 -2.353 1.00 86.62 170 SER A CA 1
ATOM 1369 C C . SER A 1 170 ? 41.274 21.835 -1.179 1.00 86.62 170 SER A C 1
ATOM 1371 O O . SER A 1 170 ? 41.330 21.281 -0.086 1.00 86.62 170 SER A O 1
ATOM 1373 N N . ASP A 1 171 ? 40.525 22.917 -1.402 1.00 83.12 171 ASP A N 1
ATOM 1374 C CA . ASP A 1 171 ? 39.626 23.561 -0.433 1.00 83.12 171 ASP A CA 1
ATOM 1375 C C . ASP A 1 171 ? 38.210 22.953 -0.418 1.00 83.12 171 ASP A C 1
ATOM 1377 O O . ASP A 1 171 ? 37.402 23.278 0.452 1.00 83.12 171 ASP A O 1
ATOM 1381 N N . GLY A 1 172 ? 37.902 22.060 -1.366 1.00 81.44 172 GLY A N 1
ATOM 1382 C CA . GLY A 1 172 ? 36.588 21.440 -1.517 1.00 81.44 172 GLY A CA 1
ATOM 1383 C C . GLY A 1 172 ? 35.510 22.357 -2.099 1.00 81.44 172 GLY A C 1
ATOM 1384 O O . GLY A 1 172 ? 34.346 21.949 -2.135 1.00 81.44 172 GLY A O 1
ATOM 1385 N N . ASP A 1 173 ? 35.846 23.572 -2.559 1.00 85.38 173 ASP A N 1
ATOM 1386 C CA . ASP A 1 173 ? 34.887 24.387 -3.311 1.00 85.38 173 ASP A CA 1
ATOM 1387 C C . ASP A 1 173 ? 34.750 23.856 -4.750 1.00 85.38 173 ASP A C 1
ATOM 1389 O O . ASP A 1 173 ? 35.584 23.111 -5.269 1.00 85.38 173 ASP A O 1
ATOM 1393 N N . ILE A 1 174 ? 33.648 24.224 -5.397 1.00 89.75 174 ILE A N 1
ATOM 1394 C CA . ILE A 1 174 ? 33.303 23.808 -6.766 1.00 89.75 174 ILE A CA 1
ATOM 1395 C C . ILE A 1 174 ? 33.287 24.976 -7.751 1.00 89.75 174 ILE A C 1
ATOM 1397 O O . ILE A 1 174 ? 32.887 24.818 -8.908 1.00 89.75 174 ILE A O 1
ATOM 1401 N N . ASP A 1 175 ? 33.705 26.163 -7.307 1.00 89.44 175 ASP A N 1
ATOM 1402 C CA . ASP A 1 175 ? 33.763 27.364 -8.137 1.00 89.44 175 ASP A CA 1
ATOM 1403 C C . ASP A 1 175 ? 34.606 27.118 -9.404 1.00 89.44 175 ASP A C 1
ATOM 1405 O O . ASP A 1 175 ? 34.203 27.517 -10.501 1.00 89.44 175 ASP A O 1
ATOM 1409 N N . GLY A 1 176 ? 35.732 26.405 -9.281 1.00 88.31 176 GLY A N 1
ATOM 1410 C CA . GLY A 1 176 ? 36.597 26.038 -10.401 1.00 88.31 176 GLY A CA 1
ATOM 1411 C C . GLY A 1 176 ? 35.902 25.147 -11.432 1.00 88.31 176 GLY A C 1
ATOM 1412 O O . GLY A 1 176 ? 35.971 25.437 -12.631 1.00 88.31 176 GLY A O 1
ATOM 1413 N N . ASP A 1 177 ? 35.188 24.107 -10.986 1.00 91.69 177 ASP A N 1
ATOM 1414 C CA . ASP A 1 177 ? 34.486 23.182 -11.887 1.00 91.69 177 ASP A CA 1
ATOM 1415 C C . ASP A 1 177 ? 33.343 23.887 -12.621 1.00 91.69 177 ASP A C 1
ATOM 1417 O O . ASP A 1 177 ? 33.243 23.812 -13.845 1.00 91.69 177 ASP A O 1
ATOM 1421 N N . ILE A 1 178 ? 32.537 24.677 -11.904 1.00 92.38 178 ILE A N 1
ATOM 1422 C CA . ILE A 1 178 ? 31.425 25.432 -12.495 1.00 92.38 178 ILE A CA 1
ATOM 1423 C C . ILE A 1 178 ? 31.926 26.413 -13.554 1.00 92.38 178 ILE A C 1
ATOM 1425 O O . ILE A 1 178 ? 31.358 26.483 -14.647 1.00 92.38 178 ILE A O 1
ATOM 1429 N N . ILE A 1 179 ? 32.994 27.165 -13.267 1.00 92.75 179 ILE A N 1
ATOM 1430 C CA . ILE A 1 179 ? 33.576 28.102 -14.236 1.00 92.75 179 ILE A CA 1
ATOM 1431 C C . ILE A 1 179 ? 34.061 27.344 -15.473 1.00 92.75 179 ILE A C 1
ATOM 1433 O O . ILE A 1 179 ? 33.761 27.757 -16.597 1.00 92.75 179 ILE A O 1
ATOM 1437 N N . SER A 1 180 ? 34.748 26.216 -15.286 1.00 93.62 180 SER A N 1
ATOM 1438 C CA . SER A 1 180 ? 35.215 25.392 -16.400 1.00 93.62 180 SER A CA 1
ATOM 1439 C C . SER A 1 180 ? 34.054 24.851 -17.239 1.00 93.62 180 SER A C 1
ATOM 1441 O O . SER A 1 180 ? 34.084 24.962 -18.466 1.00 93.62 180 SER A O 1
ATOM 1443 N N . ARG A 1 181 ? 32.970 24.364 -16.622 1.00 94.44 181 ARG A N 1
ATOM 1444 C CA . ARG A 1 181 ? 31.783 23.893 -17.355 1.00 94.44 181 ARG A CA 1
ATOM 1445 C C . ARG A 1 181 ? 31.040 25.002 -18.079 1.00 94.44 181 ARG A C 1
ATOM 1447 O O . ARG A 1 181 ? 30.606 24.795 -19.213 1.00 94.44 181 ARG A O 1
ATOM 1454 N N . ILE A 1 182 ? 30.943 26.191 -17.490 1.00 95.00 182 ILE A N 1
ATOM 1455 C CA . ILE A 1 182 ? 30.395 27.369 -18.172 1.00 95.00 182 ILE A CA 1
ATOM 1456 C C . ILE A 1 182 ? 31.235 27.700 -19.411 1.00 95.00 182 ILE A C 1
ATOM 1458 O O . ILE A 1 182 ? 30.670 27.950 -20.476 1.00 95.00 182 ILE A O 1
ATOM 1462 N N . GLN A 1 183 ? 32.567 27.657 -19.315 1.00 94.56 183 GLN A N 1
ATOM 1463 C CA . GLN A 1 183 ? 33.459 27.881 -20.458 1.00 94.56 183 GLN A CA 1
ATOM 1464 C C . GLN A 1 183 ? 33.285 26.816 -21.547 1.00 94.56 183 GLN A C 1
ATOM 1466 O O . GLN A 1 183 ? 33.199 27.161 -22.725 1.00 94.56 183 GLN A O 1
ATOM 1471 N N . VAL A 1 184 ? 33.165 25.538 -21.176 1.00 94.50 184 VAL A N 1
ATOM 1472 C CA . VAL A 1 184 ? 32.889 24.448 -22.127 1.00 94.50 184 VAL A CA 1
ATOM 1473 C C . VAL A 1 184 ? 31.530 24.649 -22.807 1.00 94.50 184 VAL A C 1
ATOM 1475 O O . VAL A 1 184 ? 31.426 24.512 -24.028 1.00 94.50 184 VAL A O 1
ATOM 1478 N N . GLY A 1 185 ? 30.501 25.043 -22.052 1.00 95.12 185 GLY A N 1
ATOM 1479 C CA . GLY A 1 185 ? 29.194 25.419 -22.590 1.00 95.12 185 GLY A CA 1
ATOM 1480 C C . GLY A 1 185 ? 29.295 26.570 -23.595 1.00 95.12 185 GLY A C 1
ATOM 1481 O O . GLY A 1 185 ? 28.793 26.461 -24.713 1.00 95.12 185 GLY A O 1
ATOM 1482 N N . TRP A 1 186 ? 30.020 27.638 -23.251 1.00 95.62 186 TRP A N 1
ATOM 1483 C CA . TRP A 1 186 ? 30.283 28.759 -24.158 1.00 95.62 186 TRP A CA 1
ATOM 1484 C C . TRP A 1 186 ? 31.052 28.347 -25.407 1.00 95.62 186 TRP A C 1
ATOM 1486 O O . TRP A 1 186 ? 30.729 28.826 -26.491 1.00 95.62 186 TRP A O 1
ATOM 1496 N N . LEU A 1 187 ? 32.026 27.445 -25.296 1.00 95.69 187 LEU A N 1
ATOM 1497 C CA . LEU A 1 187 ? 32.769 26.941 -26.446 1.00 95.69 187 LEU A CA 1
ATOM 1498 C C . LEU A 1 187 ? 31.843 26.192 -27.412 1.00 95.69 187 LEU A C 1
ATOM 1500 O O . LEU A 1 187 ? 31.864 26.456 -28.613 1.00 95.69 187 LEU A O 1
ATOM 1504 N N . LYS A 1 188 ? 30.976 25.311 -26.894 1.00 94.75 188 LYS A N 1
ATOM 1505 C CA . LYS A 1 188 ? 29.974 24.603 -27.708 1.00 94.75 188 LYS A CA 1
ATOM 1506 C C . LYS A 1 188 ? 28.960 25.560 -28.329 1.00 94.75 188 LYS A C 1
ATOM 1508 O O . LYS A 1 188 ? 28.612 25.393 -29.495 1.00 94.75 188 LYS A O 1
ATOM 1513 N N . TRP A 1 189 ? 28.531 26.581 -27.588 1.00 95.19 189 TRP A N 1
ATOM 1514 C CA . TRP A 1 189 ? 27.660 27.634 -28.109 1.00 95.19 189 TRP A CA 1
ATOM 1515 C C . TRP A 1 189 ? 28.346 28.426 -29.233 1.00 95.19 189 TRP A C 1
ATOM 1517 O O . TRP A 1 189 ? 27.756 28.626 -30.290 1.00 95.19 189 TRP A O 1
ATOM 1527 N N . ARG A 1 190 ? 29.618 28.808 -29.052 1.00 93.75 190 ARG A N 1
ATOM 1528 C CA . ARG A 1 190 ? 30.402 29.586 -30.024 1.00 93.75 190 ARG A CA 1
ATOM 1529 C C . ARG A 1 190 ? 30.648 28.815 -31.316 1.00 93.75 190 ARG A C 1
ATOM 1531 O O . ARG A 1 190 ? 30.494 29.388 -32.392 1.00 93.75 190 ARG A O 1
ATOM 1538 N N . ASN A 1 191 ? 30.954 27.523 -31.220 1.00 92.31 191 ASN A N 1
ATOM 1539 C CA . ASN A 1 191 ? 31.122 26.654 -32.389 1.00 92.31 191 ASN A CA 1
ATOM 1540 C C . ASN A 1 191 ? 29.828 26.528 -33.209 1.00 92.31 191 ASN A C 1
ATOM 1542 O O . ASN A 1 191 ? 29.883 26.282 -34.407 1.00 92.31 191 ASN A O 1
ATOM 1546 N N . ALA A 1 192 ? 28.669 26.728 -32.577 1.00 90.56 192 ALA A N 1
ATOM 1547 C CA . ALA A 1 192 ? 27.359 26.715 -33.220 1.00 90.56 192 ALA A CA 1
ATOM 1548 C C . ALA A 1 192 ? 26.785 28.122 -33.463 1.00 90.56 192 ALA A C 1
ATOM 1550 O O . ALA A 1 192 ? 25.606 28.255 -33.800 1.00 90.56 192 ALA A O 1
ATOM 1551 N N . SER A 1 193 ? 27.589 29.176 -33.294 1.00 88.50 193 SER A N 1
ATOM 1552 C CA . SER A 1 193 ? 27.115 30.563 -33.367 1.00 88.50 193 SER A CA 1
ATOM 1553 C C . SER A 1 193 ? 26.532 30.912 -34.738 1.00 88.50 193 SER A C 1
ATOM 1555 O O . SER A 1 193 ? 25.520 31.603 -34.792 1.00 88.50 193 SER A O 1
ATOM 1557 N N . GLY A 1 194 ? 27.071 30.350 -35.827 1.00 87.19 194 GLY A N 1
ATOM 1558 C CA . GLY A 1 194 ? 26.521 30.517 -37.178 1.00 87.19 194 GLY A CA 1
ATOM 1559 C C . GLY A 1 194 ? 25.051 30.095 -37.297 1.00 87.19 194 GLY A C 1
ATOM 1560 O O . GLY A 1 194 ? 24.265 30.800 -37.916 1.00 87.19 194 GLY A O 1
ATOM 1561 N N . LEU A 1 195 ? 24.645 29.009 -36.627 1.00 88.38 195 LEU A N 1
ATOM 1562 C CA . LEU A 1 195 ? 23.250 28.548 -36.585 1.00 88.38 195 LEU A CA 1
ATOM 1563 C C . LEU A 1 195 ? 22.426 29.295 -35.522 1.00 88.38 195 LEU A C 1
ATOM 1565 O O . LEU A 1 195 ? 21.268 29.654 -35.737 1.00 88.38 195 LEU A O 1
ATOM 1569 N N . LEU A 1 196 ? 23.007 29.508 -34.339 1.00 89.94 196 LEU A N 1
ATOM 1570 C CA . LEU A 1 196 ? 22.306 30.089 -33.192 1.00 89.94 196 LEU A CA 1
ATOM 1571 C C . LEU A 1 196 ? 22.046 31.592 -33.350 1.00 89.94 196 LEU A C 1
ATOM 1573 O O . LEU A 1 196 ? 21.075 32.097 -32.786 1.00 89.94 196 LEU A O 1
ATOM 1577 N N . CYS A 1 197 ? 22.849 32.301 -34.137 1.00 88.12 197 CYS A N 1
ATOM 1578 C CA . CYS A 1 197 ? 22.690 33.733 -34.389 1.00 88.12 197 CYS A CA 1
ATOM 1579 C C . CYS A 1 197 ? 21.964 34.046 -35.708 1.00 88.12 197 CYS A C 1
ATOM 1581 O O . CYS A 1 197 ? 21.559 35.191 -35.900 1.00 88.12 197 CYS A O 1
ATOM 1583 N N . ASP A 1 198 ? 21.719 33.062 -36.580 1.00 89.31 198 ASP A N 1
ATOM 1584 C CA . ASP A 1 198 ? 20.984 33.282 -37.832 1.00 89.31 198 ASP A CA 1
ATOM 1585 C C . ASP A 1 198 ? 19.514 33.648 -37.556 1.00 89.31 198 ASP A C 1
ATOM 1587 O O . ASP A 1 198 ? 18.804 32.955 -36.821 1.00 89.31 198 ASP A O 1
ATOM 1591 N N . ARG A 1 199 ? 19.041 34.756 -38.134 1.00 85.50 199 ARG A N 1
ATOM 1592 C CA . ARG A 1 199 ? 17.654 35.227 -37.996 1.00 85.50 199 ARG A CA 1
ATOM 1593 C C . ARG A 1 199 ? 16.648 34.345 -38.739 1.00 85.50 199 ARG A C 1
ATOM 1595 O O . ARG A 1 199 ? 15.482 34.341 -38.357 1.00 85.50 199 ARG A O 1
ATOM 1602 N N . LYS A 1 200 ? 17.078 33.586 -39.753 1.00 88.69 200 LYS A N 1
ATOM 1603 C CA . LYS A 1 200 ? 16.219 32.671 -40.525 1.00 88.69 200 LYS A CA 1
ATOM 1604 C C . LYS A 1 200 ? 15.829 31.420 -39.738 1.00 88.69 200 LYS A C 1
ATOM 1606 O O . LYS A 1 200 ? 14.846 30.764 -40.068 1.00 88.69 200 LYS A O 1
ATOM 1611 N N . VAL A 1 201 ? 16.579 31.085 -38.687 1.00 89.94 201 VAL A N 1
ATOM 1612 C CA . VAL A 1 201 ? 16.342 29.883 -37.881 1.00 89.94 201 VAL A CA 1
ATOM 1613 C C . VAL A 1 201 ? 15.301 30.171 -36.789 1.00 89.94 201 VAL A C 1
ATOM 1615 O O . VAL A 1 201 ? 15.520 31.055 -35.953 1.00 89.94 201 VAL A O 1
ATOM 1618 N N . PRO A 1 202 ? 14.197 29.402 -36.707 1.00 92.06 202 PRO A N 1
ATOM 1619 C CA . PRO A 1 202 ? 13.175 29.603 -35.683 1.00 92.06 202 PRO A CA 1
ATOM 1620 C C . PRO A 1 202 ? 13.718 29.466 -34.253 1.00 92.06 202 PRO A C 1
ATOM 1622 O O . PRO A 1 202 ? 14.439 28.516 -33.935 1.00 92.06 202 PRO A O 1
ATOM 1625 N N . LEU A 1 203 ? 13.296 30.356 -33.344 1.00 90.75 203 LEU A N 1
ATOM 1626 C CA . LEU A 1 203 ? 13.757 30.378 -31.943 1.00 90.75 203 LEU A CA 1
ATOM 1627 C C . LEU A 1 203 ? 13.551 29.041 -31.214 1.00 90.75 203 LEU A C 1
ATOM 1629 O O . LEU A 1 203 ? 14.422 28.611 -30.459 1.00 90.75 203 LEU A O 1
ATOM 1633 N N . LYS A 1 204 ? 12.440 28.339 -31.478 1.00 91.62 204 LYS A N 1
ATOM 1634 C CA . LYS A 1 204 ? 12.170 27.009 -30.905 1.00 91.62 204 LYS A CA 1
ATOM 1635 C C . LYS A 1 204 ? 13.193 25.960 -31.356 1.00 91.62 204 LYS A C 1
ATOM 1637 O O . LYS A 1 204 ? 13.559 25.092 -30.563 1.00 91.62 204 LYS A O 1
ATOM 1642 N N . LEU A 1 205 ? 13.678 26.031 -32.601 1.00 91.62 205 LEU A N 1
ATOM 1643 C CA . LEU A 1 205 ? 14.700 25.114 -33.115 1.00 91.62 205 LEU A CA 1
ATOM 1644 C C . LEU A 1 205 ? 16.063 25.409 -32.483 1.00 91.62 205 LEU A C 1
ATOM 1646 O O . LEU A 1 205 ? 16.737 24.488 -32.020 1.00 91.62 205 LEU A O 1
ATOM 1650 N N . LYS A 1 206 ? 16.418 26.691 -32.342 1.00 93.06 206 LYS A N 1
ATOM 1651 C CA . LYS A 1 206 ? 17.623 27.087 -31.604 1.00 93.06 206 LYS A CA 1
ATOM 1652 C C . LYS A 1 206 ? 17.565 26.629 -30.140 1.00 93.06 206 LYS A C 1
ATOM 1654 O O . LYS A 1 206 ? 18.551 26.128 -29.604 1.00 93.06 206 LYS A O 1
ATOM 1659 N N . GLY A 1 207 ? 16.395 26.723 -29.506 1.00 93.56 207 GLY A N 1
ATOM 1660 C CA . GLY A 1 207 ? 16.158 26.200 -28.160 1.00 93.56 207 GLY A CA 1
ATOM 1661 C C . GLY A 1 207 ? 16.331 24.685 -28.048 1.00 93.56 207 GLY A C 1
ATOM 1662 O O . GLY A 1 207 ? 16.891 24.202 -27.062 1.00 93.56 207 GLY A O 1
ATOM 1663 N N . LYS A 1 208 ? 15.906 23.912 -29.059 1.00 93.75 208 LYS A N 1
ATOM 1664 C CA . LYS A 1 208 ? 16.200 22.469 -29.141 1.00 93.75 208 LYS A CA 1
ATOM 1665 C C . LYS A 1 208 ? 17.706 22.216 -29.225 1.00 93.75 208 LYS A C 1
ATOM 1667 O O . LYS A 1 208 ? 18.208 21.406 -28.453 1.00 93.75 208 LYS A O 1
ATOM 1672 N N . PHE A 1 209 ? 18.427 22.939 -30.083 1.00 93.25 209 PHE A N 1
ATOM 1673 C CA . PHE A 1 209 ? 19.882 22.806 -30.205 1.00 93.25 209 PHE A CA 1
ATOM 1674 C C . PHE A 1 209 ? 20.598 23.091 -28.877 1.00 93.25 209 PHE A C 1
ATOM 1676 O O . PHE A 1 209 ? 21.410 22.287 -28.420 1.00 93.25 209 PHE A O 1
ATOM 1683 N N . TYR A 1 210 ? 20.238 24.190 -28.206 1.00 94.62 210 TYR A N 1
ATOM 1684 C CA . TYR A 1 210 ? 20.782 24.533 -26.892 1.00 94.62 210 TYR A CA 1
ATOM 1685 C C . TYR A 1 210 ? 20.592 23.393 -25.877 1.00 94.62 210 TYR A C 1
ATOM 1687 O O . TYR A 1 210 ? 21.547 23.005 -25.203 1.00 94.62 210 TYR A O 1
ATOM 1695 N N . LYS A 1 211 ? 19.388 22.806 -25.810 1.00 94.50 211 LYS A N 1
ATOM 1696 C CA . LYS A 1 211 ? 19.078 21.687 -24.904 1.00 94.50 211 LYS A CA 1
ATOM 1697 C C . LYS A 1 211 ? 19.852 20.404 -25.218 1.00 94.50 211 LYS A C 1
ATOM 1699 O O . LYS A 1 211 ? 20.094 19.640 -24.292 1.00 94.50 211 LYS A O 1
ATOM 1704 N N . MET A 1 212 ? 20.210 20.162 -26.480 1.00 92.75 212 MET A N 1
ATOM 1705 C CA . MET A 1 212 ? 20.890 18.932 -26.908 1.00 92.75 212 MET A CA 1
ATOM 1706 C C . MET A 1 212 ? 22.418 19.024 -26.848 1.00 92.75 212 MET A C 1
ATOM 1708 O O . MET A 1 212 ? 23.066 18.023 -26.572 1.00 92.75 212 MET A O 1
ATOM 1712 N N . VAL A 1 213 ? 22.999 20.202 -27.098 1.00 93.38 213 VAL A N 1
ATOM 1713 C CA . VAL A 1 213 ? 24.456 20.344 -27.282 1.00 93.38 213 VAL A CA 1
ATOM 1714 C C . VAL A 1 213 ? 25.100 21.202 -26.197 1.00 93.38 213 VAL A C 1
ATOM 1716 O O . VAL A 1 213 ? 26.100 20.810 -25.602 1.00 93.38 213 VAL A O 1
ATOM 1719 N N . VAL A 1 214 ? 24.536 22.380 -25.924 1.00 94.50 214 VAL A N 1
ATOM 1720 C CA . VAL A 1 214 ? 25.170 23.382 -25.050 1.00 94.50 214 VAL A CA 1
ATOM 1721 C C . VAL A 1 214 ? 24.906 23.078 -23.579 1.00 94.50 214 VAL A C 1
ATOM 1723 O O . VAL A 1 214 ? 25.837 23.017 -22.778 1.00 94.50 214 VAL A O 1
ATOM 1726 N N . ARG A 1 215 ? 23.639 22.850 -23.215 1.00 94.75 215 ARG A N 1
ATOM 1727 C CA . ARG A 1 215 ? 23.241 22.587 -21.829 1.00 94.75 215 ARG A CA 1
ATOM 1728 C C . ARG A 1 215 ? 23.873 21.310 -21.261 1.00 94.75 215 ARG A C 1
ATOM 1730 O O . ARG A 1 215 ? 24.395 21.405 -20.156 1.00 94.75 215 ARG A O 1
ATOM 1737 N N . PRO A 1 216 ? 23.888 20.153 -21.955 1.00 93.88 216 PRO A N 1
ATOM 1738 C CA . PRO A 1 216 ? 24.526 18.953 -21.411 1.00 93.88 216 PRO A CA 1
ATOM 1739 C C . PRO A 1 216 ? 26.030 19.139 -21.180 1.00 93.88 216 PRO A C 1
ATOM 1741 O O . PRO A 1 216 ? 26.550 18.680 -20.173 1.00 93.88 216 PRO A O 1
ATOM 1744 N N . ALA A 1 217 ? 26.718 19.881 -22.055 1.00 93.44 217 ALA A N 1
ATOM 1745 C CA . ALA A 1 217 ? 28.136 20.190 -21.877 1.00 93.44 217 ALA A CA 1
ATOM 1746 C C . ALA A 1 217 ? 28.397 21.097 -20.657 1.00 93.44 217 ALA A C 1
ATOM 1748 O O . ALA A 1 217 ? 29.405 20.938 -19.971 1.00 93.44 217 ALA A O 1
ATOM 1749 N N . MET A 1 218 ? 27.474 22.024 -20.379 1.00 94.06 218 MET A N 1
ATOM 1750 C CA . MET A 1 218 ? 27.522 22.927 -19.224 1.00 94.06 218 MET A CA 1
ATOM 1751 C C . MET A 1 218 ? 27.111 22.252 -17.904 1.00 94.06 218 MET A C 1
ATOM 1753 O O . MET A 1 218 ? 27.541 22.692 -16.845 1.00 94.06 218 MET A O 1
ATOM 1757 N N . LEU A 1 219 ? 26.269 21.216 -17.951 1.00 93.62 219 LEU A N 1
ATOM 1758 C CA . LEU A 1 219 ? 25.730 20.532 -16.766 1.00 93.62 219 LEU A CA 1
ATOM 1759 C C . LEU A 1 219 ? 26.364 19.167 -16.484 1.00 93.62 219 LEU A C 1
ATOM 1761 O O . LEU A 1 219 ? 25.899 18.455 -15.598 1.00 93.62 219 LEU A O 1
ATOM 1765 N N . TYR A 1 220 ? 27.407 18.787 -17.218 1.00 91.75 220 TYR A N 1
ATOM 1766 C CA . TYR A 1 220 ? 28.126 17.549 -16.941 1.00 91.75 220 TYR A CA 1
ATOM 1767 C C . TYR A 1 220 ? 28.678 17.571 -15.508 1.00 91.75 220 TYR A C 1
ATOM 1769 O O . TYR A 1 220 ? 29.418 18.489 -15.151 1.00 91.75 220 TYR A O 1
ATOM 1777 N N . GLY A 1 221 ? 28.346 16.547 -14.716 1.00 87.62 221 GLY A N 1
ATOM 1778 C CA . GLY A 1 221 ? 28.789 16.402 -13.325 1.00 87.62 221 GLY A CA 1
ATOM 1779 C C . GLY A 1 221 ? 27.969 17.204 -12.308 1.00 87.62 221 GLY A C 1
ATOM 1780 O O . GLY A 1 221 ? 28.281 17.174 -11.118 1.00 87.62 221 GLY A O 1
ATOM 1781 N N . ALA A 1 222 ? 26.902 17.896 -12.732 1.00 90.81 222 ALA A N 1
ATOM 1782 C CA . ALA A 1 222 ? 26.088 18.735 -11.848 1.00 90.81 222 ALA A CA 1
ATOM 1783 C C . ALA A 1 222 ? 25.326 17.951 -10.761 1.00 90.81 222 ALA A C 1
ATOM 1785 O O . ALA A 1 222 ? 24.880 18.530 -9.757 1.00 90.81 222 ALA A O 1
ATOM 1786 N N . GLU A 1 223 ? 25.184 16.634 -10.940 1.00 89.19 223 GLU A N 1
ATOM 1787 C CA . GLU A 1 223 ? 24.634 15.717 -9.944 1.00 89.19 223 GLU A CA 1
ATOM 1788 C C . GLU A 1 223 ? 25.491 15.660 -8.671 1.00 89.19 223 GLU A C 1
ATOM 1790 O O . GLU A 1 223 ? 24.936 15.476 -7.590 1.00 89.19 223 GLU A O 1
ATOM 1795 N N . CYS A 1 224 ? 26.804 15.888 -8.789 1.00 85.19 224 CYS A N 1
ATOM 1796 C CA . CYS A 1 224 ? 27.779 15.782 -7.700 1.00 85.19 224 CYS A CA 1
ATOM 1797 C C . CYS A 1 224 ? 28.133 17.130 -7.042 1.00 85.19 224 CYS A C 1
ATOM 1799 O O . CYS A 1 224 ? 28.944 17.175 -6.124 1.00 85.19 224 CYS A O 1
ATOM 1801 N N . TRP A 1 225 ? 27.555 18.245 -7.498 1.00 89.06 225 TRP A N 1
ATOM 1802 C CA . TRP A 1 225 ? 27.904 19.581 -6.999 1.00 89.06 225 TRP A CA 1
ATOM 1803 C C . TRP A 1 225 ? 27.202 19.943 -5.674 1.00 89.06 225 TRP A C 1
ATOM 1805 O O . TRP A 1 225 ? 25.976 20.048 -5.645 1.00 89.06 225 TRP A O 1
ATOM 1815 N N . PRO A 1 226 ? 27.900 20.289 -4.584 1.00 86.19 226 PRO A N 1
ATOM 1816 C CA . PRO A 1 226 ? 27.290 21.002 -3.458 1.00 86.19 226 PRO A CA 1
ATOM 1817 C C . PRO A 1 226 ? 26.995 22.472 -3.837 1.00 86.19 226 PRO A C 1
ATOM 1819 O O . PRO A 1 226 ? 27.789 23.384 -3.608 1.00 86.19 226 PRO A O 1
ATOM 1822 N N . LEU A 1 227 ? 25.853 22.719 -4.490 1.00 86.94 227 LEU A N 1
ATOM 1823 C CA . LEU A 1 227 ? 25.491 24.053 -4.993 1.00 86.94 227 LEU A CA 1
ATOM 1824 C C . LEU A 1 227 ? 25.103 25.017 -3.865 1.00 86.94 227 LEU A C 1
ATOM 1826 O O . LEU A 1 227 ? 24.218 24.729 -3.067 1.00 86.94 227 LEU A O 1
ATOM 1830 N N . LYS A 1 228 ? 25.727 26.199 -3.877 1.00 89.38 228 LYS A N 1
ATOM 1831 C CA . LYS A 1 228 ? 25.369 27.379 -3.081 1.00 89.38 228 LYS A CA 1
ATOM 1832 C C . LYS A 1 228 ? 24.565 28.346 -3.958 1.00 89.38 228 LYS A C 1
ATOM 1834 O O . LYS A 1 228 ? 24.645 28.288 -5.186 1.00 89.38 228 LYS A O 1
ATOM 1839 N N . GLU A 1 229 ? 23.867 29.305 -3.362 1.00 87.75 229 GLU A N 1
ATOM 1840 C CA . GLU A 1 229 ? 23.082 30.294 -4.119 1.00 87.75 229 GLU A CA 1
ATOM 1841 C C . GLU A 1 229 ? 23.940 31.114 -5.108 1.00 87.75 229 GLU A C 1
ATOM 1843 O O . GLU A 1 229 ? 23.542 31.337 -6.257 1.00 87.75 229 GLU A O 1
ATOM 1848 N N . LYS A 1 230 ? 25.187 31.446 -4.724 1.00 91.44 230 LYS A N 1
ATOM 1849 C CA . LYS A 1 230 ? 26.180 32.096 -5.605 1.00 91.44 230 LYS A CA 1
ATOM 1850 C C . LYS A 1 230 ? 26.444 31.289 -6.890 1.00 91.44 230 LYS A C 1
ATOM 1852 O O . LYS A 1 230 ? 26.627 31.862 -7.964 1.00 91.44 230 LYS A O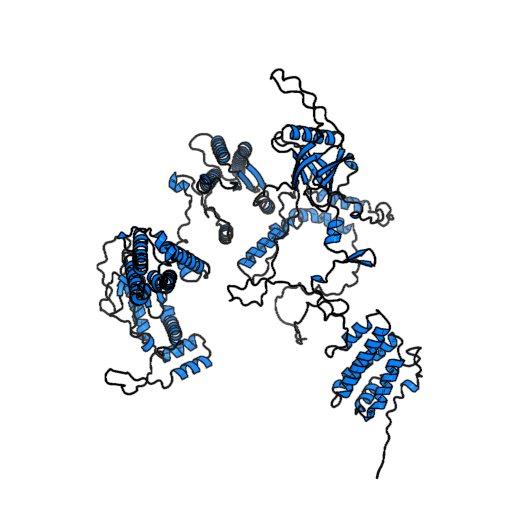 1
ATOM 1857 N N . HIS A 1 231 ? 26.430 29.958 -6.796 1.00 91.81 231 HIS A N 1
ATOM 1858 C CA . HIS A 1 231 ? 26.678 29.040 -7.909 1.00 91.81 231 HIS A CA 1
ATOM 1859 C C . HIS A 1 231 ? 25.480 28.976 -8.866 1.00 91.81 231 HIS A C 1
ATOM 1861 O O . HIS A 1 231 ? 25.655 29.095 -10.082 1.00 91.81 231 HIS A O 1
ATOM 1867 N N . ASN A 1 232 ? 24.262 28.873 -8.321 1.00 90.25 232 ASN A N 1
ATOM 1868 C CA . ASN A 1 232 ? 23.022 28.914 -9.107 1.00 90.25 232 ASN A CA 1
ATOM 1869 C C . ASN A 1 232 ? 22.900 30.226 -9.886 1.00 90.25 232 ASN A C 1
ATOM 1871 O O . ASN A 1 232 ? 22.605 30.215 -11.083 1.00 90.25 232 ASN A O 1
ATOM 1875 N N . SER A 1 233 ? 23.215 31.348 -9.235 1.00 92.06 233 SER A N 1
ATOM 1876 C CA . SER A 1 233 ? 23.234 32.664 -9.873 1.00 92.06 233 SER A CA 1
ATOM 1877 C C . SER A 1 233 ? 24.218 32.722 -11.047 1.00 92.06 233 SER A C 1
ATOM 1879 O O . SER A 1 233 ? 23.832 33.136 -12.140 1.00 92.06 233 SER A O 1
ATOM 1881 N N . LYS A 1 234 ? 25.460 32.234 -10.887 1.00 93.69 234 LYS A N 1
ATOM 1882 C CA . LYS A 1 234 ? 26.460 32.185 -11.977 1.00 93.69 234 LYS A CA 1
ATOM 1883 C C . LYS A 1 234 ? 25.970 31.374 -13.186 1.00 93.69 234 LYS A C 1
ATOM 1885 O O . LYS A 1 234 ? 26.089 31.837 -14.323 1.00 93.69 234 LYS A O 1
ATOM 1890 N N . LEU A 1 235 ? 25.391 30.195 -12.953 1.00 94.19 235 LEU A N 1
ATOM 1891 C CA . LEU A 1 235 ? 24.859 29.325 -14.011 1.00 94.19 235 LEU A CA 1
ATOM 1892 C C . LEU A 1 235 ? 23.644 29.946 -14.714 1.00 94.19 235 LEU A C 1
ATOM 1894 O O . LEU A 1 235 ? 23.565 29.927 -15.942 1.00 94.19 235 LEU A O 1
ATOM 1898 N N . SER A 1 236 ? 22.727 30.546 -13.952 1.00 93.56 236 SER A N 1
ATOM 1899 C CA . SER A 1 236 ? 21.543 31.226 -14.489 1.00 93.56 236 SER A CA 1
ATOM 1900 C C . SER A 1 236 ? 21.924 32.447 -15.331 1.00 93.56 236 SER A C 1
ATOM 1902 O O . SER A 1 236 ? 21.391 32.638 -16.426 1.00 93.56 236 SER A O 1
ATOM 1904 N N . VAL A 1 237 ? 22.909 33.235 -14.886 1.00 94.06 237 VAL A N 1
ATOM 1905 C CA . VAL A 1 237 ? 23.450 34.368 -15.654 1.00 94.06 237 VAL A CA 1
ATOM 1906 C C . VAL A 1 237 ? 24.092 33.888 -16.955 1.00 94.06 237 VAL A C 1
ATOM 1908 O O . VAL A 1 237 ? 23.829 34.467 -18.011 1.00 94.06 237 VAL A O 1
ATOM 1911 N N . ALA A 1 238 ? 24.905 32.828 -16.917 1.00 94.75 238 ALA A N 1
ATOM 1912 C CA . ALA A 1 238 ? 25.521 32.265 -18.117 1.00 94.75 238 ALA A CA 1
ATOM 1913 C C . ALA A 1 238 ? 24.469 31.764 -19.124 1.00 94.75 238 ALA A C 1
ATOM 1915 O O . ALA A 1 238 ? 24.530 32.129 -20.300 1.00 94.75 238 ALA A O 1
ATOM 1916 N N . GLU A 1 239 ? 23.467 31.008 -18.661 1.00 95.31 239 GLU A N 1
ATOM 1917 C CA . GLU A 1 239 ? 22.342 30.545 -19.480 1.00 95.31 239 GLU A CA 1
ATOM 1918 C C . GLU A 1 239 ? 21.586 31.722 -20.105 1.00 95.31 239 GLU A C 1
ATOM 1920 O O . GLU A 1 239 ? 21.414 31.772 -21.324 1.00 95.31 239 GLU A O 1
ATOM 1925 N N . MET A 1 240 ? 21.163 32.699 -19.301 1.00 94.50 240 MET A N 1
ATOM 1926 C CA . MET A 1 240 ? 20.371 33.818 -19.806 1.00 94.50 240 MET A CA 1
ATOM 1927 C C . MET A 1 240 ? 21.149 34.688 -20.789 1.00 94.50 240 MET A C 1
ATOM 1929 O O . MET A 1 240 ? 20.551 35.185 -21.743 1.00 94.50 240 MET A O 1
ATOM 1933 N N . ARG A 1 241 ? 22.470 34.837 -20.624 1.00 93.88 241 ARG A N 1
ATOM 1934 C CA . ARG A 1 241 ? 23.323 35.509 -21.616 1.00 93.88 241 ARG A CA 1
ATOM 1935 C C . ARG A 1 241 ? 23.318 34.769 -22.953 1.00 93.88 241 ARG A C 1
ATOM 1937 O O . ARG A 1 241 ? 23.108 35.411 -23.979 1.00 93.88 241 ARG A O 1
ATOM 1944 N N . MET A 1 242 ? 23.483 33.444 -22.951 1.00 93.75 242 MET A N 1
ATOM 1945 C CA . MET A 1 242 ? 23.423 32.632 -24.176 1.00 93.75 242 MET A CA 1
ATOM 1946 C C . MET A 1 242 ? 22.044 32.721 -24.850 1.00 93.75 242 MET A C 1
ATOM 1948 O O . MET A 1 242 ? 21.970 32.937 -26.060 1.00 93.75 242 MET A O 1
ATOM 1952 N N . LEU A 1 243 ? 20.958 32.601 -24.072 1.00 93.88 243 LEU A N 1
ATOM 1953 C CA . LEU A 1 243 ? 19.574 32.634 -24.566 1.00 93.88 243 LEU A CA 1
ATOM 1954 C C . LEU A 1 243 ? 19.169 34.005 -25.122 1.00 93.88 243 LEU A C 1
ATOM 1956 O O . LEU A 1 243 ? 18.473 34.085 -26.136 1.00 93.88 243 LEU A O 1
ATOM 1960 N N . ARG A 1 244 ? 19.613 35.093 -24.487 1.00 92.31 244 ARG A N 1
ATOM 1961 C CA . ARG A 1 244 ? 19.388 36.462 -24.969 1.00 92.31 244 ARG A CA 1
ATOM 1962 C C . ARG A 1 244 ? 20.098 36.705 -26.291 1.00 92.31 244 ARG A C 1
ATOM 1964 O O . ARG A 1 244 ? 19.464 37.162 -27.239 1.00 92.31 244 ARG A O 1
ATOM 1971 N N . TRP A 1 245 ? 21.366 36.309 -26.380 1.00 91.12 245 TRP A N 1
ATOM 1972 C CA . TRP A 1 245 ? 22.178 36.541 -27.571 1.00 91.12 245 TRP A CA 1
ATOM 1973 C C . TRP A 1 245 ? 21.633 35.798 -28.796 1.00 91.12 245 TRP A C 1
ATOM 1975 O O . TRP A 1 245 ? 21.428 36.408 -29.841 1.00 91.12 245 TRP A O 1
ATOM 1985 N N . MET A 1 246 ? 21.281 34.517 -28.651 1.00 90.81 246 MET A N 1
ATOM 1986 C CA . MET A 1 246 ? 20.676 33.730 -29.740 1.00 90.81 246 MET A CA 1
ATOM 1987 C C . MET A 1 246 ? 19.275 34.217 -30.153 1.00 90.81 246 MET A C 1
ATOM 1989 O O . MET A 1 246 ? 18.821 33.942 -31.267 1.00 90.81 246 MET A O 1
ATOM 1993 N N . SER A 1 247 ? 18.588 34.926 -29.251 1.00 88.44 247 SER A N 1
ATOM 1994 C CA . SER A 1 247 ? 17.273 35.522 -29.502 1.00 88.44 247 SER A CA 1
ATOM 1995 C C . SER A 1 247 ? 17.352 36.955 -30.037 1.00 88.44 247 SER A C 1
ATOM 1997 O O . SER A 1 247 ? 16.318 37.520 -30.375 1.00 88.44 247 SER A O 1
ATOM 1999 N N . GLY A 1 248 ? 18.553 37.541 -30.120 1.00 87.62 248 GLY A N 1
ATOM 2000 C CA . GLY A 1 248 ? 18.764 38.912 -30.585 1.00 87.62 248 GLY A CA 1
ATOM 2001 C C . GLY A 1 248 ? 18.336 39.998 -29.595 1.00 87.62 248 GLY A C 1
ATOM 2002 O O . GLY A 1 248 ? 18.183 41.141 -30.009 1.00 87.62 248 GLY A O 1
ATOM 2003 N N . PHE A 1 249 ? 18.145 39.662 -28.314 1.00 87.81 249 PHE A N 1
ATOM 2004 C CA . PHE A 1 249 ? 17.750 40.619 -27.279 1.00 87.81 249 PHE A CA 1
ATOM 2005 C C . PHE A 1 249 ? 18.944 41.053 -26.433 1.00 87.81 249 PHE A C 1
ATOM 2007 O O . PHE A 1 249 ? 19.761 40.237 -26.002 1.00 87.81 249 PHE A O 1
ATOM 2014 N N . THR A 1 250 ? 19.010 42.341 -26.133 1.00 85.19 250 THR A N 1
ATOM 2015 C CA . THR A 1 250 ? 19.989 42.952 -25.236 1.00 85.19 250 THR A CA 1
ATOM 2016 C C . THR A 1 250 ? 19.372 43.224 -23.861 1.00 85.19 250 THR A C 1
ATOM 2018 O O . THR A 1 250 ? 18.170 43.070 -23.641 1.00 85.19 250 THR A O 1
ATOM 2021 N N . LEU A 1 251 ? 20.194 43.627 -22.888 1.00 81.81 251 LEU A N 1
ATOM 2022 C CA . LEU A 1 251 ? 19.686 44.075 -21.585 1.00 81.81 251 LEU A CA 1
ATOM 2023 C C . LEU A 1 251 ? 18.928 45.413 -21.679 1.00 81.81 251 LEU A C 1
ATOM 2025 O O . LEU A 1 251 ? 18.089 45.691 -20.825 1.00 81.81 251 LEU A O 1
ATOM 2029 N N . ARG A 1 252 ? 19.177 46.215 -22.727 1.00 85.62 252 ARG A N 1
ATOM 2030 C CA . ARG A 1 252 ? 18.505 47.508 -22.946 1.00 85.62 252 ARG A CA 1
ATOM 2031 C C . ARG A 1 252 ? 17.031 47.349 -23.314 1.00 85.62 252 ARG A C 1
ATOM 2033 O O . ARG A 1 252 ? 16.245 48.238 -23.014 1.00 85.62 252 ARG A O 1
ATOM 2040 N N . ASP A 1 253 ? 16.653 46.191 -23.850 1.00 86.44 253 ASP A N 1
ATOM 2041 C CA . ASP A 1 253 ? 15.278 45.904 -24.274 1.00 86.44 253 ASP A CA 1
ATOM 2042 C C . ASP A 1 253 ? 14.321 45.673 -23.088 1.00 86.44 253 ASP A C 1
ATOM 2044 O O . ASP A 1 253 ? 13.117 45.544 -23.286 1.00 86.44 253 ASP A O 1
ATOM 2048 N N . ARG A 1 254 ? 14.838 45.580 -21.848 1.00 86.62 254 ARG A N 1
ATOM 2049 C CA . ARG A 1 254 ? 14.069 45.396 -20.593 1.00 86.62 254 ARG A CA 1
ATOM 2050 C C . ARG A 1 254 ? 13.053 44.237 -20.612 1.00 86.62 254 ARG A C 1
ATOM 2052 O O . ARG A 1 254 ? 12.089 44.221 -19.851 1.00 86.62 254 ARG A O 1
ATOM 2059 N N . ILE A 1 255 ? 13.294 43.221 -21.442 1.00 88.62 255 ILE A N 1
ATOM 2060 C CA . ILE A 1 255 ? 12.455 42.018 -21.533 1.00 88.62 255 ILE A CA 1
ATOM 2061 C C . ILE A 1 255 ? 12.718 41.096 -20.337 1.00 88.62 255 ILE A C 1
ATOM 2063 O O . ILE A 1 255 ? 13.876 40.807 -20.022 1.00 88.62 255 ILE A O 1
ATOM 2067 N N . ARG A 1 256 ? 11.650 40.587 -19.712 1.00 90.25 256 ARG A N 1
ATOM 2068 C CA . ARG A 1 256 ? 11.706 39.615 -18.604 1.00 90.25 256 ARG A CA 1
ATOM 2069 C C . ARG A 1 256 ? 12.348 38.282 -19.024 1.00 90.25 256 ARG A C 1
ATOM 2071 O O . ARG A 1 256 ? 12.195 37.838 -20.163 1.00 90.25 256 ARG A O 1
ATOM 2078 N N . ASN A 1 257 ? 13.074 37.633 -18.110 1.00 90.31 257 ASN A N 1
ATOM 2079 C CA . ASN A 1 257 ? 13.792 36.381 -18.396 1.00 90.31 257 ASN A CA 1
ATOM 2080 C C . ASN A 1 257 ? 12.829 35.230 -18.736 1.00 90.31 257 ASN A C 1
ATOM 2082 O O . ASN A 1 257 ? 13.134 34.403 -19.597 1.00 90.31 257 ASN A O 1
ATOM 2086 N N . GLU A 1 258 ? 11.662 35.208 -18.093 1.00 91.50 258 GLU A N 1
ATOM 2087 C CA . GLU A 1 258 ? 10.605 34.207 -18.266 1.00 91.50 258 GLU A CA 1
ATOM 2088 C C . GLU A 1 258 ? 10.088 34.213 -19.709 1.00 91.50 258 GLU A C 1
ATOM 2090 O O . GLU A 1 258 ? 10.003 33.163 -20.343 1.00 91.50 258 GLU A O 1
ATOM 2095 N N . HIS A 1 259 ? 9.876 35.407 -20.274 1.00 91.25 259 HIS A N 1
ATOM 2096 C CA . HIS A 1 259 ? 9.412 35.585 -21.654 1.00 91.25 259 HIS A CA 1
ATOM 2097 C C . HIS A 1 259 ? 10.393 35.021 -22.689 1.00 91.25 259 HIS A C 1
ATOM 2099 O O . HIS A 1 259 ? 10.004 34.393 -23.674 1.00 91.25 259 HIS A O 1
ATOM 2105 N N . ILE A 1 260 ? 11.698 35.214 -22.469 1.00 91.69 260 ILE A N 1
ATOM 2106 C CA . ILE A 1 260 ? 12.741 34.678 -23.358 1.00 91.69 260 ILE A CA 1
ATOM 2107 C C . ILE A 1 260 ? 12.766 33.149 -23.279 1.00 91.69 260 ILE A C 1
ATOM 2109 O O . ILE A 1 260 ? 12.815 32.475 -24.309 1.00 91.69 260 ILE A O 1
ATOM 2113 N N . ARG A 1 261 ? 12.685 32.591 -22.068 1.00 93.56 261 ARG A N 1
ATOM 2114 C CA . ARG A 1 261 ? 12.632 31.140 -21.846 1.00 93.56 261 ARG A CA 1
ATOM 2115 C C . ARG A 1 261 ? 11.414 30.498 -22.510 1.00 93.56 261 ARG A C 1
ATOM 2117 O O . ARG A 1 261 ? 11.560 29.453 -23.147 1.00 93.56 261 ARG A O 1
ATOM 2124 N N . GLU A 1 262 ? 10.249 31.136 -22.442 1.00 92.81 262 GLU A N 1
ATOM 2125 C CA . GLU A 1 262 ? 9.015 30.671 -23.082 1.00 92.81 262 GLU A CA 1
ATOM 2126 C C . GLU A 1 262 ? 9.120 30.679 -24.617 1.00 92.81 262 GLU A C 1
ATOM 2128 O O . GLU A 1 262 ? 8.874 29.654 -25.276 1.00 92.81 262 GLU A O 1
ATOM 2133 N N . LYS A 1 263 ? 9.591 31.794 -25.197 1.00 90.00 263 LYS A N 1
ATOM 2134 C CA . LYS A 1 263 ? 9.812 31.922 -26.648 1.00 90.00 263 LYS A CA 1
ATOM 2135 C C . LYS A 1 263 ? 10.785 30.873 -27.181 1.00 90.00 263 LYS A C 1
ATOM 2137 O O . LYS A 1 263 ? 10.501 30.232 -28.194 1.00 90.00 263 LYS A O 1
ATOM 2142 N N . VAL A 1 264 ? 11.899 30.650 -26.484 1.00 91.62 264 VAL A N 1
ATOM 2143 C CA . VAL A 1 264 ? 12.925 29.673 -26.888 1.00 91.62 264 VAL A CA 1
ATOM 2144 C C . VAL A 1 264 ? 12.513 28.229 -26.533 1.00 91.62 264 VAL A C 1
ATOM 2146 O O . VAL A 1 264 ? 12.947 27.279 -27.183 1.00 91.62 264 VAL A O 1
ATOM 2149 N N . GLY A 1 265 ? 11.612 28.028 -25.565 1.00 92.38 265 GLY A N 1
ATOM 2150 C CA . GLY A 1 265 ? 11.129 26.708 -25.135 1.00 92.38 265 GLY A CA 1
ATOM 2151 C C . GLY A 1 265 ? 12.125 25.967 -24.238 1.00 92.38 265 GLY A C 1
ATOM 2152 O O . GLY A 1 265 ? 12.401 24.776 -24.446 1.00 92.38 265 GLY A O 1
ATOM 2153 N N . VAL A 1 266 ? 12.710 26.688 -23.281 1.00 93.06 266 VAL A N 1
ATOM 2154 C CA . VAL A 1 266 ? 13.828 26.239 -22.446 1.00 93.06 266 VAL A CA 1
ATOM 2155 C C . VAL A 1 266 ? 13.507 26.482 -20.966 1.00 93.06 266 VAL A C 1
ATOM 2157 O O . VAL A 1 266 ? 13.365 27.621 -20.544 1.00 93.06 266 VAL A O 1
ATOM 2160 N N . ALA A 1 267 ? 13.408 25.406 -20.178 1.00 93.19 267 ALA A N 1
ATOM 2161 C CA . ALA A 1 267 ? 13.205 25.476 -18.723 1.00 93.19 267 ALA A CA 1
ATOM 2162 C C . ALA A 1 267 ? 14.450 26.024 -17.994 1.00 93.19 267 ALA A C 1
ATOM 2164 O O . ALA A 1 267 ? 15.541 25.860 -18.544 1.00 93.19 267 ALA A O 1
ATOM 2165 N N . PRO A 1 268 ? 14.329 26.607 -16.787 1.00 92.88 268 PRO A N 1
ATOM 2166 C CA . PRO A 1 268 ? 15.468 27.100 -16.008 1.00 92.88 268 PRO A CA 1
ATOM 2167 C C . PRO A 1 268 ? 16.558 26.045 -15.770 1.00 92.88 268 PRO A C 1
ATOM 2169 O O . PRO A 1 268 ? 16.270 24.859 -15.584 1.00 92.88 268 PRO A O 1
ATOM 2172 N N . VAL A 1 269 ? 17.823 26.480 -15.759 1.00 92.56 269 VAL A N 1
ATOM 2173 C CA . VAL A 1 269 ? 18.977 25.604 -15.486 1.00 92.56 269 VAL A CA 1
ATOM 2174 C C . VAL A 1 269 ? 18.897 24.923 -14.114 1.00 92.56 269 VAL A C 1
ATOM 2176 O O . VAL A 1 269 ? 19.228 23.746 -14.001 1.00 92.56 269 VAL A O 1
ATOM 2179 N N . GLU A 1 270 ? 18.406 25.629 -13.095 1.00 90.88 270 GLU A N 1
ATOM 2180 C CA . GLU A 1 270 ? 18.299 25.121 -11.723 1.00 90.88 270 GLU A CA 1
ATOM 2181 C C . GLU A 1 270 ? 17.371 23.904 -11.633 1.00 90.88 270 GLU A C 1
ATOM 2183 O O . GLU A 1 270 ? 17.742 22.873 -11.070 1.00 90.88 270 GLU A O 1
ATOM 2188 N N . ASP A 1 271 ? 16.201 23.983 -12.270 1.00 92.88 271 ASP A N 1
ATOM 2189 C CA . ASP A 1 271 ? 15.242 22.878 -12.302 1.00 92.88 271 ASP A CA 1
ATOM 2190 C C . ASP A 1 271 ? 15.830 21.651 -12.995 1.00 92.88 271 ASP A C 1
ATOM 2192 O O . ASP A 1 271 ? 15.594 20.521 -12.570 1.00 92.88 271 ASP A O 1
ATOM 2196 N N . LYS A 1 272 ? 16.652 21.861 -14.031 1.00 93.38 272 LYS A N 1
ATOM 2197 C CA . LYS A 1 272 ? 17.337 20.765 -14.721 1.00 93.38 272 LYS A CA 1
ATOM 2198 C C . LYS A 1 272 ? 18.425 20.119 -13.883 1.00 93.38 272 LYS A C 1
ATOM 2200 O O . LYS A 1 272 ? 18.559 18.902 -13.935 1.00 93.38 272 LYS A O 1
ATOM 2205 N N . ILE A 1 273 ? 19.143 20.885 -13.070 1.00 92.75 273 ILE A N 1
ATOM 2206 C CA . ILE A 1 273 ? 20.090 20.307 -12.114 1.00 92.75 273 ILE A CA 1
ATOM 2207 C C . ILE A 1 273 ? 19.342 19.492 -11.052 1.00 92.75 273 ILE A C 1
ATOM 2209 O O . ILE A 1 273 ? 19.748 18.371 -10.739 1.00 92.75 273 ILE A O 1
ATOM 2213 N N . ARG A 1 274 ? 18.221 20.012 -10.535 1.00 91.44 274 ARG A N 1
ATOM 2214 C CA . ARG A 1 274 ? 17.371 19.301 -9.567 1.00 91.44 274 ARG A CA 1
ATOM 2215 C C . ARG A 1 274 ? 16.834 17.991 -10.151 1.00 91.44 274 ARG A C 1
ATOM 2217 O O . ARG A 1 274 ? 16.912 16.954 -9.498 1.00 91.44 274 ARG A O 1
ATOM 2224 N N . GLU A 1 275 ? 16.352 18.019 -11.391 1.00 92.44 275 GLU A N 1
ATOM 2225 C CA . GLU A 1 275 ? 15.887 16.835 -12.122 1.00 92.44 275 GLU A CA 1
ATOM 2226 C C . GLU A 1 275 ? 17.003 15.795 -12.295 1.00 92.44 275 GLU A C 1
ATOM 2228 O O . GLU A 1 275 ? 16.799 14.623 -11.972 1.00 92.44 275 GLU A O 1
ATOM 2233 N N . SER A 1 276 ? 18.196 16.211 -12.737 1.00 90.12 276 SER A N 1
ATOM 2234 C CA . SER A 1 276 ? 19.353 15.318 -12.881 1.00 90.12 276 SER A CA 1
ATOM 2235 C C . SER A 1 276 ? 19.761 14.673 -11.555 1.00 90.12 276 SER A C 1
ATOM 2237 O O . SER A 1 276 ? 20.002 13.467 -11.516 1.00 90.12 276 SER A O 1
ATOM 2239 N N . ARG A 1 277 ? 19.755 15.425 -10.445 1.00 91.12 277 ARG A N 1
ATOM 2240 C CA . ARG A 1 277 ? 20.041 14.885 -9.103 1.00 91.12 277 ARG A CA 1
ATOM 2241 C C . ARG A 1 277 ? 19.029 13.857 -8.649 1.00 91.12 277 ARG A C 1
ATOM 2243 O O . ARG A 1 277 ? 19.421 12.801 -8.171 1.00 91.12 277 ARG A O 1
ATOM 2250 N N . LEU A 1 278 ? 17.739 14.140 -8.809 1.00 89.44 278 LEU A N 1
ATOM 2251 C CA . LEU A 1 278 ? 16.684 13.194 -8.443 1.00 89.44 278 LEU A CA 1
ATOM 2252 C C . LEU A 1 278 ? 16.759 11.927 -9.298 1.00 89.44 278 LEU A C 1
ATOM 2254 O O . LEU A 1 278 ? 16.599 10.815 -8.791 1.00 89.44 278 LEU A O 1
ATOM 2258 N N . ARG A 1 279 ? 17.064 12.077 -10.590 1.00 91.56 279 ARG A N 1
ATOM 2259 C CA . ARG A 1 279 ? 17.291 10.947 -11.492 1.00 91.56 279 ARG A CA 1
ATOM 2260 C C . ARG A 1 279 ? 18.491 10.112 -11.050 1.00 91.56 279 ARG A C 1
ATOM 2262 O O . ARG A 1 279 ? 18.376 8.886 -10.997 1.00 91.56 279 ARG A O 1
ATOM 2269 N N . TRP A 1 280 ? 19.610 10.756 -10.719 1.00 88.69 280 TRP A N 1
ATOM 2270 C CA . TRP A 1 280 ? 20.809 10.101 -10.202 1.00 88.69 280 TRP A CA 1
ATOM 2271 C C . TRP A 1 280 ? 20.545 9.395 -8.873 1.00 88.69 280 TRP A C 1
ATOM 2273 O O . TRP A 1 280 ? 20.823 8.206 -8.760 1.00 88.69 280 TRP A O 1
ATOM 2283 N N . PHE A 1 281 ? 19.892 10.061 -7.921 1.00 85.19 281 PHE A N 1
ATOM 2284 C CA . PHE A 1 281 ? 19.470 9.469 -6.652 1.00 85.19 281 PHE A CA 1
ATOM 2285 C C . PHE A 1 281 ? 18.616 8.214 -6.866 1.00 85.19 281 PHE A C 1
ATOM 2287 O O . PHE A 1 281 ? 18.877 7.168 -6.274 1.00 85.19 281 PHE A O 1
ATOM 2294 N N . GLY A 1 282 ? 17.652 8.266 -7.790 1.00 86.62 282 GLY A N 1
ATOM 2295 C CA . GLY A 1 282 ? 16.882 7.088 -8.177 1.00 86.62 282 GLY A CA 1
ATOM 2296 C C . GLY A 1 282 ? 17.754 5.959 -8.744 1.00 86.62 282 GLY A C 1
ATOM 2297 O O . GLY A 1 282 ? 17.474 4.790 -8.488 1.00 86.62 282 GLY A O 1
ATOM 2298 N N . HIS A 1 283 ? 18.811 6.271 -9.502 1.00 87.88 283 HIS A N 1
ATOM 2299 C CA . HIS A 1 283 ? 19.773 5.267 -9.972 1.00 87.88 283 HIS A CA 1
ATOM 2300 C C . HIS A 1 283 ? 20.582 4.656 -8.823 1.00 87.88 283 HIS A C 1
ATOM 2302 O O . HIS A 1 283 ? 20.731 3.436 -8.806 1.00 87.88 283 HIS A O 1
ATOM 2308 N N . VAL A 1 284 ? 21.038 5.456 -7.854 1.00 84.94 284 VAL A N 1
ATOM 2309 C CA . VAL A 1 284 ? 21.734 4.965 -6.651 1.00 84.94 284 VAL A CA 1
ATOM 2310 C C . VAL A 1 284 ? 20.825 4.031 -5.850 1.00 84.94 284 VAL A C 1
ATOM 2312 O O . VAL A 1 284 ? 21.197 2.895 -5.564 1.00 84.94 284 VAL A O 1
ATOM 2315 N N . LYS A 1 285 ? 19.572 4.436 -5.606 1.00 82.25 285 LYS A N 1
ATOM 2316 C CA . LYS A 1 285 ? 18.576 3.640 -4.870 1.00 82.25 285 LYS A CA 1
ATOM 2317 C C . LYS A 1 285 ? 18.116 2.357 -5.565 1.00 82.25 285 LYS A C 1
ATOM 2319 O O . LYS A 1 285 ? 17.477 1.530 -4.915 1.00 82.25 285 LYS A O 1
ATOM 2324 N N . ARG A 1 286 ? 18.458 2.137 -6.836 1.00 87.88 286 ARG A N 1
ATOM 2325 C CA . ARG A 1 286 ? 18.202 0.869 -7.547 1.00 87.88 286 ARG A CA 1
ATOM 2326 C C . ARG A 1 286 ? 19.395 -0.095 -7.561 1.00 87.88 286 ARG A C 1
ATOM 2328 O O . ARG A 1 286 ? 19.210 -1.244 -7.942 1.00 87.88 286 ARG A O 1
ATOM 2335 N N . ARG A 1 287 ? 20.598 0.344 -7.178 1.00 84.06 287 ARG A N 1
ATOM 2336 C CA . ARG A 1 287 ? 21.813 -0.495 -7.166 1.00 84.06 287 ARG A CA 1
ATOM 2337 C C . ARG A 1 287 ? 21.865 -1.411 -5.932 1.00 84.06 287 ARG A C 1
ATOM 2339 O O . ARG A 1 287 ? 21.294 -1.042 -4.912 1.00 84.06 287 ARG A O 1
ATOM 2346 N N . PRO A 1 288 ? 22.518 -2.581 -5.975 1.00 82.12 288 PRO A N 1
ATOM 2347 C CA . PRO A 1 288 ? 22.692 -3.424 -4.788 1.00 82.12 288 PRO A CA 1
ATOM 2348 C C . PRO A 1 288 ? 23.487 -2.701 -3.684 1.00 82.12 288 PRO A C 1
ATOM 2350 O O . PRO A 1 288 ? 24.227 -1.764 -3.971 1.00 82.12 288 PRO A O 1
ATOM 2353 N N . LEU A 1 289 ? 23.333 -3.119 -2.420 1.00 76.25 289 LEU A N 1
ATOM 2354 C CA . LEU A 1 289 ? 24.043 -2.516 -1.272 1.00 76.25 289 LEU A CA 1
ATOM 2355 C C . LEU A 1 289 ? 25.569 -2.656 -1.367 1.00 76.25 289 LEU A C 1
ATOM 2357 O O . LEU A 1 289 ? 26.290 -1.826 -0.827 1.00 76.25 289 LEU A O 1
ATOM 2361 N N . ASP A 1 290 ? 26.042 -3.675 -2.084 1.00 74.81 290 ASP A N 1
ATOM 2362 C CA . ASP A 1 290 ? 27.465 -3.911 -2.336 1.00 74.81 290 ASP A CA 1
ATOM 2363 C C . ASP A 1 290 ? 28.050 -2.983 -3.423 1.00 74.81 290 ASP A C 1
ATOM 2365 O O . ASP A 1 290 ? 29.264 -2.903 -3.599 1.00 74.81 290 ASP A O 1
ATOM 2369 N N . ASP A 1 291 ? 27.200 -2.243 -4.149 1.00 80.88 291 ASP A N 1
ATOM 2370 C CA . ASP A 1 291 ? 27.664 -1.280 -5.146 1.00 80.88 291 ASP A CA 1
ATOM 2371 C C . ASP A 1 291 ? 28.452 -0.147 -4.461 1.00 80.88 291 ASP A C 1
ATOM 2373 O O . ASP A 1 291 ? 27.954 0.430 -3.487 1.00 80.88 291 ASP A O 1
ATOM 2377 N N . PRO A 1 292 ? 29.640 0.234 -4.970 1.00 72.94 292 PRO A N 1
ATOM 2378 C CA . PRO A 1 292 ? 30.485 1.252 -4.348 1.00 72.94 292 PRO A CA 1
ATOM 2379 C C . PRO A 1 292 ? 29.763 2.572 -4.057 1.00 72.94 292 PRO A C 1
ATOM 2381 O O . PRO A 1 292 ? 29.977 3.181 -3.012 1.00 72.94 292 PRO A O 1
ATOM 2384 N N . VAL A 1 293 ? 28.848 2.999 -4.935 1.00 75.88 293 VAL A N 1
ATOM 2385 C CA . VAL A 1 293 ? 28.095 4.252 -4.754 1.00 75.88 293 VAL A CA 1
ATOM 2386 C C . VAL A 1 293 ? 27.086 4.135 -3.608 1.00 75.88 293 VAL A C 1
ATOM 2388 O O . VAL A 1 293 ? 26.791 5.119 -2.933 1.00 75.88 293 VAL A O 1
ATOM 2391 N N . ARG A 1 294 ? 26.566 2.928 -3.360 1.00 77.88 294 ARG A N 1
ATOM 2392 C CA . ARG A 1 294 ? 25.632 2.651 -2.266 1.00 77.88 294 ARG A CA 1
ATOM 2393 C C . ARG A 1 294 ? 26.353 2.387 -0.944 1.00 77.88 294 ARG A C 1
ATOM 2395 O O . ARG A 1 294 ? 25.843 2.795 0.093 1.00 77.88 294 ARG A O 1
ATOM 2402 N N . LYS A 1 295 ? 27.565 1.823 -0.976 1.00 70.62 295 LYS A N 1
ATOM 2403 C CA . LYS A 1 295 ? 28.458 1.746 0.193 1.00 70.62 295 LYS A CA 1
ATOM 2404 C C . LYS A 1 295 ? 28.806 3.131 0.733 1.00 70.62 295 LYS A C 1
ATOM 2406 O O . LYS A 1 295 ? 28.722 3.335 1.936 1.00 70.62 295 LYS A O 1
ATOM 2411 N N . VAL A 1 296 ? 29.111 4.092 -0.143 1.00 65.12 296 VAL A N 1
ATOM 2412 C CA . VAL A 1 296 ? 29.392 5.485 0.257 1.00 65.12 296 VAL A CA 1
ATOM 2413 C C . VAL A 1 296 ? 28.170 6.159 0.899 1.00 65.12 296 VAL A C 1
ATOM 2415 O O . VAL A 1 296 ? 28.336 6.932 1.834 1.00 65.12 296 VAL A O 1
ATOM 2418 N N . GLU A 1 297 ? 26.943 5.831 0.470 1.00 60.50 297 GLU A N 1
ATOM 2419 C CA . GLU A 1 297 ? 25.718 6.285 1.155 1.00 60.50 297 GLU A CA 1
ATOM 2420 C C . GLU A 1 297 ? 25.599 5.709 2.580 1.00 60.50 297 GLU A C 1
ATOM 2422 O O . GLU A 1 297 ? 25.160 6.403 3.495 1.00 60.50 297 GLU A O 1
ATOM 2427 N N . VAL A 1 298 ? 25.977 4.443 2.775 1.00 53.03 298 VAL A N 1
ATOM 2428 C CA . VAL A 1 298 ? 25.901 3.751 4.076 1.00 53.03 298 VAL A CA 1
ATOM 2429 C C . VAL A 1 298 ? 27.041 4.161 5.015 1.00 53.03 298 VAL A C 1
ATOM 2431 O O . VAL A 1 298 ? 26.849 4.190 6.231 1.00 53.03 298 VAL A O 1
ATOM 2434 N N . LEU A 1 299 ? 28.196 4.542 4.460 1.00 48.06 299 LEU A N 1
ATOM 2435 C CA . LEU A 1 299 ? 29.376 5.001 5.199 1.00 48.06 299 LEU A CA 1
ATOM 2436 C C . LEU A 1 299 ? 29.096 6.219 6.099 1.00 48.06 299 LEU A C 1
ATOM 2438 O O . LEU A 1 299 ? 29.854 6.439 7.039 1.00 48.06 299 LEU A O 1
ATOM 2442 N N . ASP A 1 300 ? 27.993 6.946 5.875 1.00 42.84 300 ASP A N 1
ATOM 2443 C CA . ASP A 1 300 ? 27.592 8.116 6.671 1.00 42.84 300 ASP A CA 1
ATOM 2444 C C . ASP A 1 300 ? 26.392 7.874 7.623 1.00 42.84 300 ASP A C 1
ATOM 2446 O O . ASP A 1 300 ? 25.791 8.820 8.132 1.00 42.84 300 ASP A O 1
ATOM 2450 N N . LEU A 1 301 ? 26.013 6.615 7.906 1.00 36.78 301 LEU A N 1
ATOM 2451 C CA . LEU A 1 301 ? 24.892 6.305 8.822 1.00 36.78 301 LEU A CA 1
ATOM 2452 C C . LEU A 1 301 ? 25.123 5.161 9.824 1.00 36.78 301 LEU A C 1
ATOM 2454 O O . LEU A 1 301 ? 24.201 4.807 10.560 1.00 36.78 301 LEU A O 1
ATOM 2458 N N . THR A 1 302 ? 26.335 4.620 9.937 1.00 32.50 302 THR A N 1
ATOM 2459 C CA . THR A 1 302 ? 26.655 3.588 10.941 1.00 32.50 302 THR A CA 1
ATOM 2460 C C . THR A 1 302 ? 27.731 4.016 11.928 1.00 32.50 302 THR A C 1
ATOM 2462 O O . THR A 1 302 ? 28.597 3.220 12.247 1.00 32.50 302 THR A O 1
ATOM 2465 N N . TYR A 1 303 ? 27.684 5.233 12.470 1.00 31.86 303 TYR A N 1
ATOM 2466 C CA . TYR A 1 303 ? 28.388 5.533 13.721 1.00 31.86 303 TYR A CA 1
ATOM 2467 C C . TYR A 1 303 ? 27.546 6.465 14.603 1.00 31.86 303 TYR A C 1
ATOM 2469 O O . TYR A 1 303 ? 27.094 7.523 14.180 1.00 31.86 303 TYR A O 1
ATOM 2477 N N . VAL A 1 304 ? 27.370 6.030 15.856 1.00 32.00 304 VAL A N 1
ATOM 2478 C CA . VAL A 1 304 ? 26.592 6.613 16.967 1.00 32.00 304 VAL A CA 1
ATOM 2479 C C . VAL A 1 304 ? 25.104 6.222 17.007 1.00 32.00 304 VAL A C 1
ATOM 2481 O O . VAL A 1 304 ? 24.219 6.933 16.531 1.00 32.00 304 VAL A O 1
ATOM 2484 N N . LYS A 1 305 ? 24.814 5.122 17.723 1.00 42.19 305 LYS A N 1
ATOM 2485 C CA . LYS A 1 305 ? 23.546 4.956 18.455 1.00 42.19 305 LYS A CA 1
ATOM 2486 C C . LYS A 1 305 ? 23.364 6.189 19.350 1.00 42.19 305 LYS A C 1
ATOM 2488 O O . LYS A 1 305 ? 23.970 6.265 20.414 1.00 42.19 305 LYS A O 1
ATOM 2493 N N . LYS A 1 306 ? 22.591 7.184 18.914 1.00 50.47 306 LYS A N 1
ATOM 2494 C CA . LYS A 1 306 ? 22.222 8.307 19.783 1.00 50.47 306 LYS A CA 1
ATOM 2495 C C . LYS A 1 306 ? 21.183 7.810 20.785 1.00 50.47 306 LYS A C 1
ATOM 2497 O O . LYS A 1 306 ? 20.134 7.324 20.376 1.00 50.47 306 LYS A O 1
ATOM 2502 N N . GLU A 1 307 ? 21.462 7.963 22.078 1.00 64.12 307 GLU A N 1
ATOM 2503 C CA . GLU A 1 307 ? 20.529 7.630 23.168 1.00 64.12 307 GLU A CA 1
ATOM 2504 C C . GLU A 1 307 ? 19.256 8.500 23.153 1.00 64.12 307 GLU A C 1
ATOM 2506 O O . GLU A 1 307 ? 18.307 8.221 23.879 1.00 64.12 307 GLU A O 1
ATOM 2511 N N . THR A 1 308 ? 19.214 9.574 22.356 1.00 73.56 308 THR A N 1
ATOM 2512 C CA . THR A 1 308 ? 18.055 10.461 22.165 1.00 73.56 308 THR A CA 1
ATOM 2513 C C . THR A 1 308 ? 18.145 11.125 20.790 1.00 73.56 308 THR A C 1
ATOM 2515 O O . THR A 1 308 ? 19.211 11.606 20.393 1.00 73.56 308 THR A O 1
ATOM 2518 N N . LYS A 1 309 ? 17.042 11.145 20.036 1.00 79.81 309 LYS A N 1
ATOM 2519 C CA . LYS A 1 309 ? 16.971 11.778 18.709 1.00 79.81 309 LYS A CA 1
ATOM 2520 C C . LYS A 1 309 ? 15.559 12.303 18.469 1.00 79.81 309 LYS A C 1
ATOM 2522 O O . LYS A 1 309 ? 14.748 11.628 17.850 1.00 79.81 309 LYS A O 1
ATOM 2527 N N . ASN A 1 310 ? 15.278 13.507 18.937 1.00 83.25 310 ASN A N 1
ATOM 2528 C CA . ASN A 1 310 ? 14.051 14.241 18.646 1.00 83.25 310 ASN A CA 1
ATOM 2529 C C . ASN A 1 310 ? 14.384 15.741 18.542 1.00 83.25 310 ASN A C 1
ATOM 2531 O O . ASN A 1 310 ? 15.432 16.171 19.031 1.00 83.25 310 ASN A O 1
ATOM 2535 N N . ASP A 1 311 ? 13.557 16.517 17.839 1.00 83.38 311 ASP A N 1
ATOM 2536 C CA . ASP A 1 311 ? 13.838 17.942 17.616 1.00 83.38 311 ASP A CA 1
ATOM 2537 C C . ASP A 1 311 ? 13.548 18.798 18.856 1.00 83.38 311 ASP A C 1
ATOM 2539 O O . ASP A 1 311 ? 14.280 19.752 19.106 1.00 83.38 311 ASP A O 1
ATOM 2543 N N . LEU A 1 312 ? 12.591 18.395 19.700 1.00 84.38 312 LEU A N 1
ATOM 2544 C CA . LEU A 1 312 ? 12.300 19.070 20.972 1.00 84.38 312 LEU A CA 1
ATOM 2545 C C . LEU A 1 312 ? 13.505 19.099 21.924 1.00 84.38 312 LEU A C 1
ATOM 2547 O O . LEU A 1 312 ? 13.766 20.122 22.551 1.00 84.38 312 LEU A O 1
ATOM 2551 N N . GLN A 1 313 ? 14.299 18.027 21.976 1.00 83.00 313 GLN A N 1
ATOM 2552 C CA . GLN A 1 313 ? 15.536 17.978 22.760 1.00 83.00 313 GLN A CA 1
ATOM 2553 C C . GLN A 1 313 ? 16.574 19.001 22.273 1.00 83.00 313 GLN A C 1
ATOM 2555 O O . GLN A 1 313 ? 17.366 19.498 23.068 1.00 83.00 313 GLN A O 1
ATOM 2560 N N . LYS A 1 314 ? 16.597 19.328 20.974 1.00 79.56 314 LYS A N 1
ATOM 2561 C CA . LYS A 1 314 ? 17.496 20.368 20.444 1.00 79.56 314 LYS A CA 1
ATOM 2562 C C . LYS A 1 314 ? 16.981 21.776 20.733 1.00 79.56 314 LYS A C 1
ATOM 2564 O O . LYS A 1 314 ? 17.789 22.687 20.860 1.00 79.56 314 LYS A O 1
ATOM 2569 N N . GLU A 1 315 ? 15.662 21.952 20.758 1.00 83.44 315 GLU A N 1
ATOM 2570 C CA . GLU A 1 315 ? 15.010 23.259 20.878 1.00 83.44 315 GLU A CA 1
ATOM 2571 C C . GLU A 1 315 ? 14.882 23.725 22.332 1.00 83.44 315 GLU A C 1
ATOM 2573 O O . GLU A 1 315 ? 15.182 24.878 22.626 1.00 83.44 315 GLU A O 1
ATOM 2578 N N . VAL A 1 316 ? 14.438 22.843 23.231 1.00 79.88 316 VAL A N 1
ATOM 2579 C CA . VAL A 1 316 ? 14.029 23.209 24.600 1.00 79.88 316 VAL A CA 1
ATOM 2580 C C . VAL A 1 316 ? 14.897 22.535 25.670 1.00 79.88 316 VAL A C 1
ATOM 2582 O O . VAL A 1 316 ? 15.030 23.060 26.770 1.00 79.88 316 VAL A O 1
ATOM 2585 N N . GLY A 1 317 ? 15.536 21.405 25.346 1.00 72.19 317 GLY A N 1
ATOM 2586 C CA . GLY A 1 317 ? 16.175 20.535 26.337 1.00 72.19 317 GLY A CA 1
ATOM 2587 C C . GLY A 1 317 ? 15.134 19.740 27.148 1.00 72.19 317 GLY A C 1
ATOM 2588 O O . GLY A 1 317 ? 14.150 20.291 27.624 1.00 72.19 317 GLY A O 1
ATOM 2589 N N . GLY A 1 318 ? 15.310 18.423 27.277 1.00 79.75 318 GLY A N 1
ATOM 2590 C CA . GLY A 1 318 ? 14.336 17.474 27.838 1.00 79.75 318 GLY A CA 1
ATOM 2591 C C . GLY A 1 318 ? 14.014 16.298 26.900 1.00 79.75 318 GLY A C 1
ATOM 2592 O O . GLY A 1 318 ? 14.697 16.065 25.906 1.00 79.75 318 GLY A O 1
ATOM 2593 N N . TYR A 1 319 ? 12.967 15.523 27.197 1.00 83.88 319 TYR A N 1
ATOM 2594 C CA . TYR A 1 319 ? 12.503 14.425 26.325 1.00 83.88 319 TYR A CA 1
ATOM 2595 C C . TYR A 1 319 ? 13.600 13.393 26.000 1.00 83.88 319 TYR A C 1
ATOM 2597 O O . TYR A 1 319 ? 13.808 12.988 24.846 1.00 83.88 319 TYR A O 1
ATOM 2605 N N . LEU A 1 320 ? 14.357 13.008 27.031 1.00 80.62 320 LEU A N 1
ATOM 2606 C CA . LEU A 1 320 ? 15.449 12.046 26.922 1.00 80.62 320 LEU A CA 1
ATOM 2607 C C . LEU A 1 320 ? 14.903 10.645 26.633 1.00 80.62 320 LEU A C 1
ATOM 2609 O O . LEU A 1 320 ? 13.788 10.290 26.997 1.00 80.62 320 LEU A O 1
ATOM 2613 N N . HIS A 1 321 ? 15.707 9.834 25.954 1.00 83.69 321 HIS A N 1
ATOM 2614 C CA . HIS A 1 321 ? 15.376 8.451 25.585 1.00 83.69 321 HIS A CA 1
ATOM 2615 C C . HIS A 1 321 ? 14.201 8.297 24.602 1.00 83.69 321 HIS A C 1
ATOM 2617 O O . HIS A 1 321 ? 13.804 7.176 24.292 1.00 83.69 321 HIS A O 1
ATOM 2623 N N . VAL A 1 322 ? 13.725 9.400 24.007 1.00 83.81 322 VAL A N 1
ATOM 2624 C CA . VAL A 1 322 ? 12.785 9.383 22.878 1.00 83.81 322 VAL A CA 1
ATOM 2625 C C . VAL A 1 322 ? 13.539 9.545 21.554 1.00 83.81 322 VAL A C 1
ATOM 2627 O O . VAL A 1 322 ? 14.262 10.524 21.324 1.00 83.81 322 VAL A O 1
ATOM 2630 N N . VAL A 1 323 ? 13.377 8.568 20.660 1.00 85.56 323 VAL A N 1
ATOM 2631 C CA . VAL A 1 323 ? 14.050 8.504 19.354 1.00 85.56 323 VAL A CA 1
ATOM 2632 C C . VAL A 1 323 ? 13.010 8.481 18.237 1.00 85.56 323 VAL A C 1
ATOM 2634 O O . VAL A 1 323 ? 12.246 7.531 18.090 1.00 85.56 323 VAL A O 1
ATOM 2637 N N . VAL A 1 324 ? 13.035 9.507 17.392 1.00 86.88 324 VAL A N 1
ATOM 2638 C CA . VAL A 1 324 ? 12.298 9.562 16.132 1.00 86.88 324 VAL A CA 1
ATOM 2639 C C . VAL A 1 324 ? 13.089 8.781 15.083 1.00 86.88 324 VAL A C 1
ATOM 2641 O O . VAL A 1 324 ? 14.097 9.248 14.539 1.00 86.88 324 VAL A O 1
ATOM 2644 N N . LEU A 1 325 ? 12.647 7.550 14.815 1.00 83.44 325 LEU A N 1
ATOM 2645 C CA . LEU A 1 325 ? 13.264 6.683 13.806 1.00 83.44 325 LEU A CA 1
ATOM 2646 C C . LEU A 1 325 ? 13.046 7.213 12.389 1.00 83.44 325 LEU A C 1
ATOM 2648 O O . LEU A 1 325 ? 13.942 7.128 11.548 1.00 83.44 325 LEU A O 1
ATOM 2652 N N . GLN A 1 326 ? 11.866 7.768 12.123 1.00 83.06 326 GLN A N 1
ATOM 2653 C CA . GLN A 1 326 ? 11.500 8.251 10.804 1.00 83.06 326 GLN A CA 1
ATOM 2654 C C . GLN A 1 326 ? 10.502 9.400 10.888 1.00 83.06 326 GLN A C 1
ATOM 2656 O O . GLN A 1 326 ? 9.509 9.315 11.610 1.00 83.06 326 GLN A O 1
ATOM 2661 N N . ASP A 1 327 ? 10.751 10.445 10.102 1.00 85.06 327 ASP A N 1
ATOM 2662 C CA . ASP A 1 327 ? 9.811 11.550 9.956 1.00 85.06 327 ASP A CA 1
ATOM 2663 C C . ASP A 1 327 ? 8.529 11.094 9.265 1.00 85.06 327 ASP A C 1
ATOM 2665 O O . ASP A 1 327 ? 8.507 10.131 8.490 1.00 85.06 327 ASP A O 1
ATOM 2669 N N . ILE A 1 328 ? 7.442 11.822 9.514 1.00 84.56 328 ILE A N 1
ATOM 2670 C CA . ILE A 1 328 ? 6.143 11.514 8.924 1.00 84.56 328 ILE A CA 1
ATOM 2671 C C . ILE A 1 328 ? 6.303 11.509 7.396 1.00 84.56 328 ILE A C 1
ATOM 2673 O O . ILE A 1 328 ? 6.628 12.530 6.790 1.00 84.56 328 ILE A O 1
ATOM 2677 N N . LYS A 1 329 ? 6.005 10.388 6.743 1.00 85.25 329 LYS A N 1
ATOM 2678 C CA . LYS A 1 329 ? 5.965 10.241 5.280 1.00 85.25 329 LYS A CA 1
ATOM 2679 C C . LYS A 1 329 ? 4.966 9.148 4.890 1.00 85.25 329 LYS A C 1
ATOM 2681 O O . LYS A 1 329 ? 4.351 8.528 5.754 1.00 85.25 329 LYS A O 1
ATOM 2686 N N . VAL A 1 330 ? 4.769 8.932 3.590 1.00 83.50 330 VAL A N 1
ATOM 2687 C CA . VAL A 1 330 ? 4.017 7.761 3.113 1.00 83.50 330 VAL A CA 1
ATOM 2688 C C . VAL A 1 330 ? 4.823 6.505 3.455 1.00 83.50 330 VAL A C 1
ATOM 2690 O O . VAL A 1 330 ? 6.025 6.475 3.201 1.00 83.50 330 VAL A O 1
ATOM 2693 N N . VAL A 1 331 ? 4.168 5.508 4.057 1.00 83.19 331 VAL A N 1
ATOM 2694 C CA . VAL A 1 331 ? 4.801 4.239 4.451 1.00 83.19 331 VAL A CA 1
ATOM 2695 C C . VAL A 1 331 ? 5.340 3.540 3.204 1.00 83.19 331 VAL A C 1
ATOM 2697 O O . VAL A 1 331 ? 4.591 3.327 2.250 1.00 83.19 331 VAL A O 1
ATOM 2700 N N . ASP A 1 332 ? 6.626 3.204 3.224 1.00 83.50 332 ASP A N 1
ATOM 2701 C CA . ASP A 1 332 ? 7.311 2.440 2.184 1.00 83.50 332 ASP A CA 1
ATOM 2702 C C . ASP A 1 332 ? 7.949 1.173 2.765 1.00 83.50 332 ASP A C 1
ATOM 2704 O O . ASP A 1 332 ? 7.941 0.953 3.978 1.00 83.50 332 ASP A O 1
ATOM 2708 N N . ASP A 1 333 ? 8.506 0.330 1.895 1.00 79.19 333 ASP A N 1
ATOM 2709 C CA . ASP A 1 333 ? 9.144 -0.922 2.312 1.00 79.19 333 ASP A CA 1
ATOM 2710 C C . ASP A 1 333 ? 10.271 -0.685 3.329 1.00 79.19 333 ASP A C 1
ATOM 2712 O O . ASP A 1 333 ? 10.456 -1.488 4.235 1.00 79.19 333 ASP A O 1
ATOM 2716 N N . VAL A 1 334 ? 10.977 0.447 3.231 1.00 81.19 334 VAL A N 1
ATOM 2717 C CA . VAL A 1 334 ? 12.059 0.818 4.157 1.00 81.19 334 VAL A CA 1
ATOM 2718 C C . VAL A 1 334 ? 11.514 1.087 5.561 1.00 81.19 334 VAL A C 1
ATOM 2720 O O . VAL A 1 334 ? 12.132 0.691 6.544 1.00 81.19 334 VAL A O 1
ATOM 2723 N N . THR A 1 335 ? 10.349 1.735 5.686 1.00 82.00 335 THR A N 1
ATOM 2724 C CA . THR A 1 335 ? 9.671 1.902 6.983 1.00 82.00 335 THR A CA 1
ATOM 2725 C C . THR A 1 335 ? 9.378 0.553 7.639 1.00 82.00 335 THR A C 1
ATOM 2727 O O . THR A 1 335 ? 9.556 0.407 8.847 1.00 82.00 335 THR A O 1
ATOM 2730 N N . VAL A 1 336 ? 8.939 -0.433 6.851 1.00 82.25 336 VAL A N 1
ATOM 2731 C CA . VAL A 1 336 ? 8.629 -1.781 7.350 1.00 82.25 336 VAL A CA 1
ATOM 2732 C C . VAL A 1 336 ? 9.901 -2.522 7.765 1.00 82.25 336 VAL A C 1
ATOM 2734 O O . VAL A 1 336 ? 9.912 -3.142 8.827 1.00 82.25 336 VAL A O 1
ATOM 2737 N N . ASP A 1 337 ? 10.970 -2.421 6.973 1.00 82.69 337 ASP A N 1
ATOM 2738 C CA . ASP A 1 337 ? 12.276 -3.019 7.280 1.00 82.69 337 ASP A CA 1
ATOM 2739 C C . ASP A 1 337 ? 12.835 -2.454 8.599 1.00 82.69 337 ASP A C 1
ATOM 2741 O O . ASP A 1 337 ? 13.147 -3.208 9.520 1.00 82.69 337 ASP A O 1
ATOM 2745 N N . ASN A 1 338 ? 12.827 -1.125 8.752 1.00 82.06 338 ASN A N 1
ATOM 2746 C CA . ASN A 1 338 ? 13.282 -0.444 9.968 1.00 82.06 338 ASN A CA 1
ATOM 2747 C C . ASN A 1 338 ? 12.486 -0.853 11.218 1.00 82.06 338 ASN A C 1
ATOM 2749 O O . ASN A 1 338 ? 13.037 -0.891 12.315 1.00 82.06 338 ASN A O 1
ATOM 2753 N N . LEU A 1 339 ? 11.184 -1.132 11.072 1.00 82.06 339 LEU A N 1
ATOM 2754 C CA . LEU A 1 339 ? 10.340 -1.582 12.181 1.00 82.06 339 LEU A CA 1
ATOM 2755 C C . LEU A 1 339 ? 10.647 -3.034 12.580 1.00 82.06 339 LEU A C 1
ATOM 2757 O O . LEU A 1 339 ? 10.552 -3.374 13.757 1.00 82.06 339 LEU A O 1
ATOM 2761 N N . ARG A 1 340 ? 11.018 -3.892 11.621 1.00 78.69 340 ARG A N 1
ATOM 2762 C CA . ARG A 1 340 ? 11.416 -5.286 11.887 1.00 78.69 340 ARG A CA 1
ATOM 2763 C C . ARG A 1 340 ? 12.792 -5.388 12.530 1.00 78.69 340 ARG A C 1
ATOM 2765 O O . ARG A 1 340 ? 12.998 -6.245 13.381 1.00 78.69 340 ARG A O 1
ATOM 2772 N N . GLU A 1 341 ? 13.709 -4.516 12.133 1.00 80.44 341 GLU A N 1
ATOM 2773 C CA . GLU A 1 341 ? 15.077 -4.460 12.655 1.00 80.44 341 GLU A CA 1
ATOM 2774 C C . GLU A 1 341 ? 15.201 -3.577 13.907 1.00 80.44 341 GLU A C 1
ATOM 2776 O O . GLU A 1 341 ? 16.310 -3.268 14.343 1.00 80.44 341 GLU A O 1
ATOM 2781 N N . LEU A 1 342 ? 14.073 -3.165 14.500 1.00 79.88 342 LEU A N 1
ATOM 2782 C CA . LEU A 1 342 ? 14.045 -2.246 15.632 1.00 79.88 342 LEU A CA 1
ATOM 2783 C C . LEU A 1 342 ? 14.741 -2.891 16.848 1.00 79.88 342 LEU A C 1
ATOM 2785 O O . LEU A 1 342 ? 14.239 -3.877 17.400 1.00 79.88 342 LEU A O 1
ATOM 2789 N N . PRO A 1 343 ? 15.911 -2.377 17.275 1.00 70.19 343 PRO A N 1
ATOM 2790 C CA . PRO A 1 343 ? 16.674 -2.995 18.347 1.00 70.19 343 PRO A CA 1
ATOM 2791 C C . PRO A 1 343 ? 15.981 -2.759 19.688 1.00 70.19 343 PRO A C 1
ATOM 2793 O O . PRO A 1 343 ? 15.405 -1.698 19.928 1.00 70.19 343 PRO A O 1
ATOM 2796 N N . ARG A 1 344 ? 16.091 -3.722 20.608 1.00 75.38 344 ARG A N 1
ATOM 2797 C CA . ARG A 1 344 ? 15.649 -3.507 21.992 1.00 75.38 344 ARG A CA 1
ATOM 2798 C C . ARG A 1 344 ? 16.478 -2.385 22.626 1.00 75.38 344 ARG A C 1
ATOM 2800 O O . ARG A 1 344 ? 17.708 -2.418 22.572 1.00 75.38 344 ARG A O 1
ATOM 2807 N N . GLY A 1 345 ? 15.796 -1.397 23.202 1.00 70.12 345 GLY A N 1
ATOM 2808 C CA . GLY A 1 345 ? 16.432 -0.307 23.939 1.00 70.12 345 GLY A CA 1
ATOM 2809 C C . GLY A 1 345 ? 17.086 -0.799 25.233 1.00 70.12 345 GLY A C 1
ATOM 2810 O O . GLY A 1 345 ? 16.655 -1.790 25.816 1.00 70.12 345 GLY A O 1
ATOM 2811 N N . THR A 1 346 ? 18.139 -0.109 25.675 1.00 70.50 346 THR A N 1
ATOM 2812 C CA . THR A 1 346 ? 18.836 -0.373 26.950 1.00 70.50 346 THR A CA 1
ATOM 2813 C C . THR A 1 346 ? 18.347 0.512 28.097 1.00 70.50 346 THR A C 1
ATOM 2815 O O . THR A 1 346 ? 18.662 0.237 29.251 1.00 70.50 346 THR A O 1
ATOM 2818 N N . ARG A 1 347 ? 17.599 1.578 27.791 1.00 72.00 347 ARG A N 1
ATOM 2819 C CA . ARG A 1 347 ? 17.024 2.519 28.757 1.00 72.00 347 ARG A CA 1
ATOM 2820 C C . ARG A 1 347 ? 15.543 2.723 28.472 1.00 72.00 347 ARG A C 1
ATOM 2822 O O . ARG A 1 347 ? 15.119 2.639 27.320 1.00 72.00 347 ARG A O 1
ATOM 2829 N N . ASN A 1 348 ? 14.794 3.015 29.528 1.00 74.81 348 ASN A N 1
ATOM 2830 C CA . ASN A 1 348 ? 13.359 3.254 29.460 1.00 74.81 348 ASN A CA 1
ATOM 2831 C C . ASN A 1 348 ? 13.100 4.742 29.212 1.00 74.81 348 ASN A C 1
ATOM 2833 O O . ASN A 1 348 ? 13.752 5.588 29.823 1.00 74.81 348 ASN A O 1
ATOM 2837 N N . GLY A 1 349 ? 12.180 5.043 28.299 1.00 73.94 349 GLY A N 1
ATOM 2838 C CA . GLY A 1 349 ? 11.696 6.399 28.050 1.00 73.94 349 GLY A CA 1
ATOM 2839 C C . GLY A 1 349 ? 10.336 6.625 28.699 1.00 73.94 349 GLY A C 1
ATOM 2840 O O . GLY A 1 349 ? 9.590 5.670 28.924 1.00 73.94 349 GLY A O 1
ATOM 2841 N N . ASP A 1 350 ? 10.017 7.885 28.975 1.00 84.62 350 ASP A N 1
ATOM 2842 C CA . ASP A 1 350 ? 8.702 8.287 29.470 1.00 84.62 350 ASP A CA 1
ATOM 2843 C C . ASP A 1 350 ? 7.675 8.278 28.321 1.00 84.62 350 ASP A C 1
ATOM 2845 O O . ASP A 1 350 ? 7.915 8.822 27.235 1.00 84.62 350 ASP A O 1
ATOM 2849 N N . PHE A 1 351 ? 6.520 7.639 28.533 1.00 86.00 351 PHE A N 1
ATOM 2850 C CA . PHE A 1 351 ? 5.471 7.604 27.516 1.00 86.00 351 PHE A CA 1
ATOM 2851 C C . PHE A 1 351 ? 4.771 8.960 27.351 1.00 86.00 351 PHE A C 1
ATOM 2853 O O . PHE A 1 351 ? 4.283 9.236 26.254 1.00 86.00 351 PHE A O 1
ATOM 2860 N N . LEU A 1 352 ? 4.735 9.816 28.382 1.00 87.19 352 LEU A N 1
ATOM 2861 C CA . LEU A 1 352 ? 4.221 11.183 28.266 1.00 87.19 352 LEU A CA 1
ATOM 2862 C C . LEU A 1 352 ? 5.122 12.014 27.352 1.00 87.19 352 LEU A C 1
ATOM 2864 O O . LEU A 1 352 ? 4.622 12.659 26.429 1.00 87.19 352 LEU A O 1
ATOM 2868 N N . ASP A 1 353 ? 6.442 11.907 27.519 1.00 88.38 353 ASP A N 1
ATOM 2869 C CA . ASP A 1 353 ? 7.420 12.549 26.635 1.00 88.38 353 ASP A CA 1
ATOM 2870 C C . ASP A 1 353 ? 7.264 12.067 25.189 1.00 88.38 353 ASP A C 1
ATOM 2872 O O . ASP A 1 353 ? 7.276 12.865 24.249 1.00 88.38 353 ASP A O 1
ATOM 2876 N N . ALA A 1 354 ? 7.050 10.762 24.990 1.00 88.44 354 ALA A N 1
ATOM 2877 C CA . ALA A 1 354 ? 6.796 10.202 23.666 1.00 88.44 354 ALA A CA 1
ATOM 2878 C C . ALA A 1 354 ? 5.496 10.740 23.034 1.00 88.44 354 ALA A C 1
ATOM 2880 O O . ALA A 1 354 ? 5.469 10.999 21.826 1.00 88.44 354 ALA A O 1
ATOM 2881 N N . ILE A 1 355 ? 4.433 10.949 23.826 1.00 89.00 355 ILE A N 1
ATOM 2882 C CA . ILE A 1 355 ? 3.186 11.574 23.356 1.00 89.00 355 ILE A CA 1
ATOM 2883 C C . ILE A 1 355 ? 3.442 13.020 22.926 1.00 89.00 355 ILE A C 1
ATOM 2885 O O . ILE A 1 355 ? 3.006 13.413 21.842 1.00 89.00 355 ILE A O 1
ATOM 2889 N N . VAL A 1 356 ? 4.164 13.799 23.735 1.00 89.50 356 VAL A N 1
ATOM 2890 C CA . VAL A 1 356 ? 4.470 15.206 23.441 1.00 89.50 356 VAL A CA 1
ATOM 2891 C C . VAL A 1 356 ? 5.331 15.329 22.184 1.00 89.50 356 VAL A C 1
ATOM 2893 O O . VAL A 1 356 ? 4.983 16.097 21.288 1.00 89.50 356 VAL A O 1
ATOM 2896 N N . VAL A 1 357 ? 6.383 14.513 22.046 1.00 89.94 357 VAL A N 1
ATOM 2897 C CA . VAL A 1 357 ? 7.217 14.465 20.830 1.00 89.94 357 VAL A CA 1
ATOM 2898 C C . VAL A 1 357 ? 6.380 14.082 19.604 1.00 89.94 357 VAL A C 1
ATOM 2900 O O . VAL A 1 357 ? 6.482 14.722 18.559 1.00 89.94 357 VAL A O 1
ATOM 2903 N N . GLY A 1 358 ? 5.509 13.074 19.714 1.00 89.75 358 GLY A N 1
ATOM 2904 C CA . GLY A 1 358 ? 4.618 12.674 18.620 1.00 89.75 358 GLY A CA 1
ATOM 2905 C C . GLY A 1 358 ? 3.612 13.764 18.227 1.00 89.75 358 GLY A C 1
ATOM 2906 O O . GLY A 1 358 ? 3.324 13.948 17.041 1.00 89.75 358 GLY A O 1
ATOM 2907 N N . MET A 1 359 ? 3.096 14.510 19.206 1.00 89.00 359 MET A N 1
ATOM 2908 C CA . MET A 1 359 ? 2.208 15.652 18.991 1.00 89.00 359 MET A CA 1
ATOM 2909 C C . MET A 1 359 ? 2.941 16.809 18.299 1.00 89.00 359 MET A C 1
ATOM 2911 O O . MET A 1 359 ? 2.423 17.336 17.316 1.00 89.00 359 MET A O 1
ATOM 2915 N N . ASP A 1 360 ? 4.154 17.152 18.737 1.00 89.50 360 ASP A N 1
ATOM 2916 C CA . ASP A 1 360 ? 4.994 18.184 18.114 1.00 89.50 360 ASP A CA 1
ATOM 2917 C C . ASP A 1 360 ? 5.283 17.871 16.641 1.00 89.50 360 ASP A C 1
ATOM 2919 O O . ASP A 1 360 ? 5.075 18.715 15.768 1.00 89.50 360 ASP A O 1
ATOM 2923 N N . MET A 1 361 ? 5.635 16.619 16.326 1.00 89.56 361 MET A N 1
ATOM 2924 C CA . MET A 1 361 ? 5.833 16.183 14.939 1.00 89.56 361 MET A CA 1
ATOM 2925 C C . MET A 1 361 ? 4.585 16.399 14.068 1.00 89.56 361 MET A C 1
ATOM 2927 O O . MET A 1 361 ? 4.692 16.807 12.906 1.00 89.56 361 MET A O 1
ATOM 2931 N N . LEU A 1 362 ? 3.390 16.126 14.606 1.00 88.00 362 LEU A N 1
ATOM 2932 C CA . LEU A 1 362 ? 2.123 16.350 13.902 1.00 88.00 362 LEU A CA 1
ATOM 2933 C C . LEU A 1 362 ? 1.842 17.846 13.714 1.00 88.00 362 LEU A C 1
ATOM 2935 O O . LEU A 1 362 ? 1.456 18.254 12.616 1.00 88.00 362 LEU A O 1
ATOM 2939 N N . ILE A 1 363 ? 2.064 18.658 14.750 1.00 86.38 363 ILE A N 1
ATOM 2940 C CA . ILE A 1 363 ? 1.840 20.109 14.724 1.00 86.38 363 ILE A CA 1
ATOM 2941 C C . ILE A 1 363 ? 2.803 20.786 13.744 1.00 86.38 363 ILE A C 1
ATOM 2943 O O . ILE A 1 363 ? 2.346 21.502 12.855 1.00 86.38 363 ILE A O 1
ATOM 2947 N N . LYS A 1 364 ? 4.111 20.515 13.818 1.00 86.88 364 LYS A N 1
ATOM 2948 C CA . LYS A 1 364 ? 5.115 21.098 12.909 1.00 86.88 364 LYS A CA 1
ATOM 2949 C C . LYS A 1 364 ? 4.827 20.771 11.451 1.00 86.88 364 LYS A C 1
ATOM 2951 O O . LYS A 1 364 ? 4.967 21.625 10.576 1.00 86.88 364 LYS A O 1
ATOM 2956 N N . LYS A 1 365 ? 4.387 19.542 11.172 1.00 84.81 365 LYS A N 1
ATOM 2957 C CA . LYS A 1 365 ? 4.129 19.116 9.798 1.00 84.81 365 LYS A CA 1
ATOM 2958 C C . LYS A 1 365 ? 2.794 19.606 9.242 1.00 84.81 365 LYS A C 1
ATOM 2960 O O . LYS A 1 365 ? 2.731 19.996 8.075 1.00 84.81 365 LYS A O 1
ATOM 2965 N N . PHE A 1 366 ? 1.719 19.520 10.023 1.00 83.75 366 PHE A N 1
ATOM 2966 C CA . PHE A 1 366 ? 0.359 19.729 9.520 1.00 83.75 366 PHE A CA 1
ATOM 2967 C C . PHE A 1 366 ? -0.332 20.972 10.072 1.00 83.75 366 PHE A C 1
ATOM 2969 O O . PHE A 1 366 ? -1.295 21.414 9.448 1.00 83.75 366 PHE A O 1
ATOM 2976 N N . GLY A 1 367 ? 0.173 21.582 11.145 1.00 76.00 367 GLY A N 1
ATOM 2977 C CA . GLY A 1 367 ? -0.368 22.798 11.762 1.00 76.00 367 GLY A CA 1
ATOM 2978 C C . GLY A 1 367 ? -0.699 23.921 10.769 1.00 76.00 367 GLY A C 1
ATOM 2979 O O . GLY A 1 367 ? -1.825 24.411 10.803 1.00 76.00 367 GLY A O 1
ATOM 2980 N N . PRO A 1 368 ? 0.178 24.262 9.800 1.00 72.94 368 PRO A N 1
ATOM 2981 C CA . PRO A 1 368 ? -0.109 25.315 8.818 1.00 72.94 368 PRO A CA 1
ATOM 2982 C C . PRO A 1 368 ? -1.230 24.972 7.829 1.00 72.94 368 PRO A C 1
ATOM 2984 O O . PRO A 1 368 ? -1.850 25.857 7.249 1.00 72.94 368 PRO A O 1
ATOM 2987 N N . THR A 1 369 ? -1.461 23.682 7.576 1.00 74.19 369 THR A N 1
ATOM 2988 C CA . THR A 1 369 ? -2.411 23.229 6.546 1.00 74.19 369 THR A CA 1
ATOM 2989 C C . THR A 1 369 ? -3.729 22.732 7.126 1.00 74.19 369 THR A C 1
ATOM 2991 O O . THR A 1 369 ? -4.715 22.678 6.396 1.00 74.19 369 THR A O 1
ATOM 2994 N N . ASN A 1 370 ? -3.734 22.334 8.402 1.00 70.75 370 ASN A N 1
ATOM 2995 C CA . ASN A 1 370 ? -4.812 21.636 9.103 1.00 70.75 370 ASN A CA 1
ATOM 2996 C C . ASN A 1 370 ? -5.466 20.517 8.258 1.00 70.75 370 ASN A C 1
ATOM 2998 O O . ASN A 1 370 ? -6.676 20.287 8.288 1.00 70.75 370 ASN A O 1
ATOM 3002 N N . LYS A 1 371 ? -4.657 19.856 7.415 1.00 71.44 371 LYS A N 1
ATOM 3003 C CA . LYS A 1 371 ? -5.124 18.872 6.436 1.00 71.44 371 LYS A CA 1
ATOM 3004 C C . LYS A 1 371 ? -5.085 17.469 7.025 1.00 71.44 371 LYS A C 1
ATOM 3006 O O . LYS A 1 371 ? -4.020 16.882 7.185 1.00 71.44 371 LYS A O 1
ATOM 3011 N N . GLY A 1 372 ? -6.266 16.877 7.176 1.00 72.12 372 GLY A N 1
ATOM 3012 C CA . GLY A 1 372 ? -6.436 15.463 7.507 1.00 72.12 372 GLY A CA 1
ATOM 3013 C C . GLY A 1 372 ? -6.841 15.221 8.958 1.00 72.12 372 GLY A C 1
ATOM 3014 O O . GLY A 1 372 ? -7.055 16.145 9.729 1.00 72.12 372 GLY A O 1
ATOM 3015 N N . LYS A 1 373 ? -7.010 13.944 9.317 1.00 78.31 373 LYS A N 1
ATOM 3016 C CA . LYS A 1 373 ? -7.301 13.530 10.696 1.00 78.31 373 LYS A CA 1
ATOM 3017 C C . LYS A 1 373 ? -5.995 13.135 11.371 1.00 78.31 373 LYS A C 1
ATOM 3019 O O . LYS A 1 373 ? -5.353 12.189 10.915 1.00 78.31 373 LYS A O 1
ATOM 3024 N N . HIS A 1 374 ? -5.637 13.809 12.457 1.00 84.69 374 HIS A N 1
ATOM 3025 C CA . HIS A 1 374 ? -4.434 13.502 13.224 1.00 84.69 374 HIS A CA 1
ATOM 3026 C C . HIS A 1 374 ? -4.721 12.377 14.225 1.00 84.69 374 HIS A C 1
ATOM 3028 O O . HIS A 1 374 ? -5.712 12.411 14.960 1.00 84.69 374 HIS A O 1
ATOM 3034 N N . ARG A 1 375 ? -3.888 11.335 14.208 1.00 83.56 375 ARG A N 1
ATOM 3035 C CA . ARG A 1 375 ? -4.026 10.154 15.067 1.00 83.56 375 ARG A CA 1
ATOM 3036 C C . ARG A 1 375 ? -2.647 9.734 15.554 1.00 83.56 375 ARG A C 1
ATOM 3038 O O . ARG A 1 375 ? -1.775 9.483 14.726 1.00 83.56 375 ARG A O 1
ATOM 3045 N N . LEU A 1 376 ? -2.492 9.633 16.866 1.00 87.62 376 LEU A N 1
ATOM 3046 C CA . LEU A 1 376 ? -1.332 9.072 17.541 1.00 87.62 376 LEU A CA 1
ATOM 3047 C C . LEU A 1 376 ? -1.714 7.696 18.100 1.00 87.62 376 LEU A C 1
ATOM 3049 O O . LEU A 1 376 ? -2.814 7.527 18.619 1.00 87.62 376 LEU A O 1
ATOM 3053 N N . CYS A 1 377 ? -0.835 6.709 17.956 1.00 88.00 377 CYS A N 1
ATOM 3054 C CA . CYS A 1 377 ? -1.035 5.368 18.500 1.00 88.00 377 CYS A CA 1
ATOM 3055 C C . CYS A 1 377 ? 0.112 5.069 19.464 1.00 88.00 377 CYS A C 1
ATOM 3057 O O . CYS A 1 377 ? 1.260 5.001 19.028 1.00 88.00 377 CYS A O 1
ATOM 3059 N N . LEU A 1 378 ? -0.198 4.902 20.747 1.00 88.44 378 LEU A N 1
ATOM 3060 C CA . LEU A 1 378 ? 0.754 4.520 21.784 1.00 88.44 378 LEU A CA 1
ATOM 3061 C C . LEU A 1 378 ? 0.636 3.016 22.040 1.00 88.44 378 LEU A C 1
ATOM 3063 O O . LEU A 1 378 ? -0.462 2.513 22.265 1.00 88.44 378 LEU A O 1
ATOM 3067 N N . ILE A 1 379 ? 1.761 2.305 22.019 1.00 88.31 379 ILE A N 1
ATOM 3068 C CA . ILE A 1 379 ? 1.848 0.890 22.399 1.00 88.31 379 ILE A CA 1
ATOM 3069 C C . ILE A 1 379 ? 2.804 0.815 23.584 1.00 88.31 379 ILE A C 1
ATOM 3071 O O . ILE A 1 379 ? 3.960 1.213 23.453 1.00 88.31 379 ILE A O 1
ATOM 3075 N N . THR A 1 380 ? 2.325 0.347 24.734 1.00 87.00 380 THR A N 1
ATOM 3076 C CA . THR A 1 380 ? 3.114 0.295 25.972 1.00 87.00 380 THR A CA 1
ATOM 3077 C C . THR A 1 380 ? 2.712 -0.898 26.835 1.00 87.00 380 THR A C 1
ATOM 3079 O O . THR A 1 380 ? 1.581 -1.377 26.763 1.00 87.00 380 THR A O 1
ATOM 3082 N N . ASP A 1 381 ? 3.641 -1.388 27.650 1.00 84.38 381 ASP A N 1
ATOM 3083 C CA . ASP A 1 381 ? 3.364 -2.348 28.722 1.00 84.38 381 ASP A CA 1
ATOM 3084 C C . ASP A 1 381 ? 2.947 -1.657 30.035 1.00 84.38 381 ASP A C 1
ATOM 3086 O O . ASP A 1 381 ? 2.554 -2.334 30.981 1.00 84.38 381 ASP A O 1
ATOM 3090 N N . ALA A 1 382 ? 3.012 -0.318 30.077 1.00 84.56 382 ALA A N 1
ATOM 3091 C CA . ALA A 1 382 ? 2.726 0.549 31.220 1.00 84.56 382 ALA A CA 1
ATOM 3092 C C . ALA A 1 382 ? 3.577 0.287 32.480 1.00 84.56 382 ALA A C 1
ATOM 3094 O O . ALA A 1 382 ? 3.319 0.892 33.511 1.00 84.56 382 ALA A O 1
ATOM 3095 N N . GLN A 1 383 ? 4.622 -0.542 32.432 1.00 82.50 383 GLN A N 1
ATOM 3096 C CA . GLN A 1 383 ? 5.332 -0.999 33.642 1.00 82.50 383 GLN A CA 1
ATOM 3097 C C . GLN A 1 383 ? 6.330 0.007 34.221 1.00 82.50 383 GLN A C 1
ATOM 3099 O O . GLN A 1 383 ? 6.787 -0.149 35.354 1.00 82.50 383 GLN A O 1
ATOM 3104 N N . HIS A 1 384 ? 6.725 0.998 33.429 1.00 81.12 384 HIS A N 1
ATOM 3105 C CA . HIS A 1 384 ? 7.826 1.892 33.761 1.00 81.12 384 HIS A CA 1
ATOM 3106 C C . HIS A 1 384 ? 7.306 3.215 34.330 1.00 81.12 384 HIS A C 1
ATOM 3108 O O . HIS A 1 384 ? 6.429 3.818 33.712 1.00 81.12 384 HIS A O 1
ATOM 3114 N N . PRO A 1 385 ? 7.820 3.680 35.484 1.00 78.88 385 PRO A N 1
ATOM 3115 C CA . PRO A 1 385 ? 7.330 4.898 36.116 1.00 78.88 385 PRO A CA 1
ATOM 3116 C C . PRO A 1 385 ? 7.596 6.129 35.242 1.00 78.88 385 PRO A C 1
ATOM 3118 O O . PRO A 1 385 ? 8.670 6.271 34.655 1.00 78.88 385 PRO A O 1
ATOM 3121 N N . VAL A 1 386 ? 6.598 7.007 35.186 1.00 82.94 386 VAL A N 1
ATOM 3122 C CA . VAL A 1 386 ? 6.637 8.322 34.529 1.00 82.94 386 VAL A CA 1
ATOM 3123 C C . VAL A 1 386 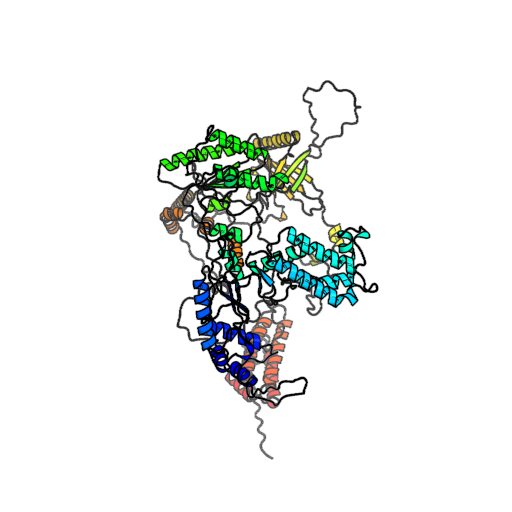? 7.443 9.303 35.379 1.00 82.94 386 VAL A C 1
ATOM 3125 O O . VAL A 1 386 ? 7.417 9.216 36.612 1.00 82.94 386 VAL A O 1
ATOM 3128 N N . LYS A 1 387 ? 8.160 10.231 34.739 1.00 80.62 387 LYS A N 1
ATOM 3129 C CA . LYS A 1 387 ? 8.940 11.257 35.438 1.00 80.62 387 LYS A CA 1
ATOM 3130 C C . LYS A 1 387 ? 8.000 12.174 36.234 1.00 80.62 387 LYS A C 1
ATOM 3132 O O . LYS A 1 387 ? 6.945 12.564 35.746 1.00 80.62 387 LYS A O 1
ATOM 3137 N N . GLU A 1 388 ? 8.390 12.539 37.453 1.00 78.44 388 GLU A N 1
ATOM 3138 C CA . GLU A 1 388 ? 7.656 13.556 38.213 1.00 78.44 388 GLU A CA 1
ATOM 3139 C C . GLU A 1 388 ? 7.777 14.926 37.516 1.00 78.44 388 GLU A C 1
ATOM 3141 O O . GLU A 1 388 ? 8.891 15.304 37.125 1.00 78.44 388 GLU A O 1
ATOM 3146 N N . PRO A 1 389 ? 6.665 15.658 37.322 1.00 77.44 389 PRO A N 1
ATOM 3147 C CA . PRO A 1 389 ? 6.703 16.982 36.717 1.00 77.44 389 PRO A CA 1
ATOM 3148 C C . PRO A 1 389 ? 7.391 17.987 37.650 1.00 77.44 389 PRO A C 1
ATOM 3150 O O . PRO A 1 389 ? 7.291 17.888 38.872 1.00 77.44 389 PRO A O 1
ATOM 3153 N N . ASP A 1 390 ? 8.073 18.977 37.065 1.00 69.69 390 ASP A N 1
ATOM 3154 C CA . ASP A 1 390 ? 8.751 20.031 37.833 1.00 69.69 390 ASP A CA 1
ATOM 3155 C C . ASP A 1 390 ? 7.734 20.960 38.546 1.00 69.69 390 ASP A C 1
ATOM 3157 O O . ASP A 1 390 ? 8.038 21.524 39.596 1.00 69.69 390 ASP A O 1
ATOM 3161 N N . GLU A 1 391 ? 6.507 21.071 38.013 1.00 69.00 391 GLU A N 1
ATOM 3162 C CA . GLU A 1 391 ? 5.371 21.797 38.599 1.00 69.00 391 GLU A CA 1
ATOM 3163 C C . GLU A 1 391 ? 4.052 21.010 38.435 1.00 69.00 391 GLU A C 1
ATOM 3165 O O . GLU A 1 391 ? 3.753 20.496 37.356 1.00 69.00 391 GLU A O 1
ATOM 3170 N N . GLY A 1 392 ? 3.224 20.965 39.488 1.00 79.06 392 GLY A N 1
ATOM 3171 C CA . GLY A 1 392 ? 1.905 20.310 39.484 1.00 79.06 392 GLY A CA 1
ATOM 3172 C C . GLY A 1 392 ? 1.938 18.800 39.757 1.00 79.06 392 GLY A C 1
ATOM 3173 O O . GLY A 1 392 ? 2.960 18.245 40.150 1.00 79.06 392 GLY A O 1
ATOM 3174 N N . SER A 1 393 ? 0.796 18.124 39.593 1.00 85.31 393 SER A N 1
ATOM 3175 C CA . SER A 1 393 ? 0.709 16.658 39.665 1.00 85.31 393 SER A CA 1
ATOM 3176 C C . SER A 1 393 ? 0.807 16.012 38.276 1.00 85.31 393 SER A C 1
ATOM 3178 O O . SER A 1 393 ? 0.499 16.642 37.261 1.00 85.31 393 SER A O 1
ATOM 3180 N N . LYS A 1 394 ? 1.146 14.715 38.203 1.00 83.38 394 LYS A N 1
ATOM 3181 C CA . LYS A 1 394 ? 1.087 13.943 36.939 1.00 83.38 394 LYS A CA 1
ATOM 3182 C C . LYS A 1 394 ? -0.290 14.032 36.266 1.00 83.38 394 LYS A C 1
ATOM 3184 O O . LYS A 1 394 ? -0.381 14.104 35.042 1.00 83.38 394 LYS A O 1
ATOM 3189 N N . ALA A 1 395 ? -1.362 14.076 37.059 1.00 83.12 395 ALA A N 1
ATOM 3190 C CA . ALA A 1 395 ? -2.725 14.231 36.558 1.00 83.12 395 ALA A CA 1
ATOM 3191 C C . ALA A 1 395 ? -2.945 15.600 35.885 1.00 83.12 395 ALA A C 1
ATOM 3193 O O . ALA A 1 395 ? -3.584 15.680 34.835 1.00 83.12 395 ALA A O 1
ATOM 3194 N N . ASP A 1 396 ? -2.369 16.675 36.429 1.00 84.38 396 ASP A N 1
ATOM 3195 C CA . ASP A 1 396 ? -2.455 18.020 35.841 1.00 84.38 396 ASP A CA 1
ATOM 3196 C C . ASP A 1 396 ? -1.710 18.102 34.505 1.00 84.38 396 ASP A C 1
ATOM 3198 O O . ASP A 1 396 ? -2.190 18.718 33.545 1.00 84.38 396 ASP A O 1
ATOM 3202 N N . GLN A 1 397 ? -0.574 17.411 34.403 1.00 84.38 397 GLN A N 1
ATOM 3203 C CA . GLN A 1 397 ? 0.169 17.284 33.154 1.00 84.38 397 GLN A CA 1
ATOM 3204 C C . GLN A 1 397 ? -0.657 16.543 32.091 1.00 84.38 397 GLN A C 1
ATOM 3206 O O . GLN A 1 397 ? -0.792 17.025 30.964 1.00 84.38 397 GLN A O 1
ATOM 3211 N N . VAL A 1 398 ? -1.283 15.417 32.453 1.00 86.06 398 VAL A N 1
ATOM 3212 C CA . VAL A 1 398 ? -2.197 14.664 31.575 1.00 86.06 398 VAL A CA 1
ATOM 3213 C C . VAL A 1 398 ? -3.382 15.524 31.128 1.00 86.06 398 VAL A C 1
ATOM 3215 O O . VAL A 1 398 ? -3.731 15.526 29.944 1.00 86.06 398 VAL A O 1
ATOM 3218 N N . ASN A 1 399 ? -3.972 16.307 32.035 1.00 85.81 399 ASN A N 1
ATOM 3219 C CA . ASN A 1 399 ? -5.061 17.233 31.719 1.00 85.81 399 ASN A CA 1
ATOM 3220 C C . ASN A 1 399 ? -4.621 18.295 30.701 1.00 85.81 399 ASN A C 1
ATOM 3222 O O . ASN A 1 399 ? -5.328 18.545 29.721 1.00 85.81 399 ASN A O 1
ATOM 3226 N N . THR A 1 400 ? -3.437 18.876 30.895 1.00 87.06 400 THR A N 1
ATOM 3227 C CA . THR A 1 400 ? -2.871 19.910 30.017 1.00 87.06 400 THR A CA 1
ATOM 3228 C C . THR A 1 400 ? -2.578 19.358 28.624 1.00 87.06 400 THR A C 1
ATOM 3230 O O . THR A 1 400 ? -3.024 19.924 27.621 1.00 87.06 400 THR A O 1
ATOM 3233 N N . ILE A 1 401 ? -1.906 18.203 28.542 1.00 87.00 401 ILE A N 1
ATOM 3234 C CA . ILE A 1 401 ? -1.659 17.507 27.272 1.00 87.00 401 ILE A CA 1
ATOM 3235 C C . ILE A 1 401 ? -2.998 17.177 26.605 1.00 87.00 401 ILE A C 1
ATOM 3237 O O . ILE A 1 401 ? -3.178 17.440 25.418 1.00 87.00 401 ILE A O 1
ATOM 3241 N N . GLY A 1 402 ? -3.978 16.680 27.361 1.00 85.50 402 GLY A N 1
ATOM 3242 C CA . GLY A 1 402 ? -5.300 16.356 26.836 1.00 85.50 402 GLY A CA 1
ATOM 3243 C C . GLY A 1 402 ? -6.026 17.559 26.221 1.00 85.50 402 GLY A C 1
ATOM 3244 O O . GLY A 1 402 ? -6.583 17.460 25.123 1.00 85.50 402 GLY A O 1
ATOM 3245 N N . GLN A 1 403 ? -5.974 18.723 26.869 1.00 85.62 403 GLN A N 1
ATOM 3246 C CA . GLN A 1 403 ? -6.534 19.963 26.324 1.00 85.62 403 GLN A CA 1
ATOM 3247 C C . GLN A 1 403 ? -5.824 20.401 25.034 1.00 85.62 403 GLN A C 1
ATOM 3249 O O . GLN A 1 403 ? -6.499 20.761 24.064 1.00 85.62 403 GLN A O 1
ATOM 3254 N N . LEU A 1 404 ? -4.490 20.305 24.980 1.00 86.12 404 LEU A N 1
ATOM 3255 C CA . LEU A 1 404 ? -3.704 20.607 23.776 1.00 86.12 404 LEU A CA 1
ATOM 3256 C C . LEU A 1 404 ? -4.029 19.659 22.617 1.00 86.12 404 LEU A C 1
ATOM 3258 O O . LEU A 1 404 ? -4.167 20.095 21.472 1.00 86.12 404 LEU A O 1
ATOM 3262 N N . MET A 1 405 ? -4.215 18.370 22.898 1.00 86.06 405 MET A N 1
ATOM 3263 C CA . MET A 1 405 ? -4.628 17.397 21.887 1.00 86.06 405 MET A CA 1
ATOM 3264 C C . MET A 1 405 ? -6.016 17.725 21.334 1.00 86.06 405 MET A C 1
ATOM 3266 O O . MET A 1 405 ? -6.231 17.653 20.122 1.00 86.06 405 MET A O 1
ATOM 3270 N N . LYS A 1 406 ? -6.952 18.139 22.199 1.00 84.06 406 LYS A N 1
ATOM 3271 C CA . LYS A 1 406 ? -8.309 18.532 21.802 1.00 84.06 406 LYS A CA 1
ATOM 3272 C C . LYS A 1 406 ? -8.313 19.794 20.939 1.00 84.06 406 LYS A C 1
ATOM 3274 O O . LYS A 1 406 ? -9.020 19.815 19.933 1.00 84.06 406 LYS A O 1
ATOM 3279 N N . SER A 1 407 ? -7.512 20.808 21.280 1.00 84.94 407 SER A N 1
ATOM 3280 C CA . SER A 1 407 ? -7.419 22.049 20.496 1.00 84.94 407 SER A CA 1
ATOM 3281 C C . SER A 1 407 ? -6.808 21.826 19.107 1.00 84.94 407 SER A C 1
ATOM 3283 O O . SER A 1 407 ? -7.275 22.415 18.135 1.00 84.94 407 SER A O 1
ATOM 3285 N N . HIS A 1 408 ? -5.840 20.912 18.985 1.00 83.50 408 HIS A N 1
ATOM 3286 C CA . HIS A 1 408 ? -5.194 20.558 17.712 1.00 83.50 408 HIS A CA 1
ATOM 3287 C C . HIS A 1 408 ? -5.877 19.397 16.961 1.00 83.50 408 HIS A C 1
ATOM 3289 O O . HIS A 1 408 ? -5.377 18.938 15.928 1.00 83.50 408 HIS A O 1
ATOM 3295 N N . GLY A 1 409 ? -7.008 18.891 17.467 1.00 82.50 409 GLY A N 1
ATOM 3296 C CA . GLY A 1 409 ? -7.774 17.810 16.838 1.00 82.50 409 GLY A CA 1
ATOM 3297 C C . GLY A 1 409 ? -7.027 16.472 16.735 1.00 82.50 409 GLY A C 1
ATOM 3298 O O . GLY A 1 409 ? -7.295 15.686 15.820 1.00 82.50 409 GLY A O 1
ATOM 3299 N N . VAL A 1 410 ? -6.080 16.204 17.638 1.00 84.88 410 VAL A N 1
ATOM 3300 C CA . VAL A 1 410 ? -5.297 14.961 17.682 1.00 84.88 410 VAL A CA 1
ATOM 3301 C C . VAL A 1 410 ? -6.045 13.905 18.494 1.00 84.88 410 VAL A C 1
ATOM 3303 O O . VAL A 1 410 ? -6.422 14.135 19.639 1.00 84.88 410 VAL A O 1
ATOM 3306 N N . ARG A 1 411 ? -6.252 12.722 17.905 1.00 83.38 411 ARG A N 1
ATOM 3307 C CA . ARG A 1 411 ? -6.819 11.552 18.600 1.00 83.38 411 ARG A CA 1
ATOM 3308 C C . ARG A 1 411 ? -5.717 10.609 19.062 1.00 83.38 411 ARG A C 1
ATOM 3310 O O . ARG A 1 411 ? -4.790 10.368 18.292 1.00 83.38 411 ARG A O 1
ATOM 3317 N N . LEU A 1 412 ? -5.846 10.052 20.261 1.00 85.25 412 LEU A N 1
ATOM 3318 C CA . LEU A 1 412 ? -4.890 9.105 20.835 1.00 85.25 412 LEU A CA 1
ATOM 3319 C C . LEU A 1 412 ? -5.523 7.720 20.951 1.00 85.25 412 LEU A C 1
ATOM 3321 O O . LEU A 1 412 ? -6.581 7.585 21.548 1.00 85.25 412 LEU A O 1
ATOM 3325 N N . ASP A 1 413 ? -4.878 6.688 20.426 1.00 84.38 413 ASP A N 1
ATOM 3326 C CA . ASP A 1 413 ? -5.247 5.308 20.734 1.00 84.38 413 ASP A CA 1
ATOM 3327 C C . ASP A 1 413 ? -4.127 4.653 21.530 1.00 84.38 413 ASP A C 1
ATOM 3329 O O . ASP A 1 413 ? -2.987 4.591 21.068 1.00 84.38 413 ASP A O 1
ATOM 3333 N N . CYS A 1 414 ? -4.460 4.175 22.723 1.00 86.19 414 CYS A N 1
ATOM 3334 C CA . CYS A 1 414 ? -3.522 3.546 23.640 1.00 86.19 414 CYS A CA 1
ATOM 3335 C C . CYS A 1 414 ? -3.769 2.042 23.659 1.00 86.19 414 CYS A C 1
ATOM 3337 O O . CYS A 1 414 ? -4.864 1.585 23.987 1.00 86.19 414 CYS A O 1
ATOM 3339 N N . ILE A 1 415 ? -2.745 1.268 23.322 1.00 87.06 415 ILE A N 1
ATOM 3340 C CA . ILE A 1 415 ? -2.771 -0.187 23.392 1.00 87.06 415 ILE A CA 1
ATOM 3341 C C . ILE A 1 415 ? -1.854 -0.609 24.534 1.00 87.06 415 ILE A C 1
ATOM 3343 O O . ILE A 1 415 ? -0.634 -0.451 24.448 1.00 87.06 415 ILE A O 1
ATOM 3347 N N . VAL A 1 416 ? -2.463 -1.127 25.600 1.00 85.38 416 VAL A N 1
ATOM 3348 C CA . VAL A 1 416 ? -1.762 -1.577 26.805 1.00 85.38 416 VAL A CA 1
ATOM 3349 C C . VAL A 1 416 ? -1.615 -3.091 26.743 1.00 85.38 416 VAL A C 1
ATOM 3351 O O . VAL A 1 416 ? -2.609 -3.821 26.783 1.00 85.38 416 VAL A O 1
ATOM 3354 N N . VAL A 1 417 ? -0.377 -3.566 26.628 1.00 82.69 417 VAL A N 1
ATOM 3355 C CA . VAL A 1 417 ? -0.068 -4.999 26.572 1.00 82.69 417 VAL A CA 1
ATOM 3356 C C . VAL A 1 417 ? 0.060 -5.533 27.996 1.00 82.69 417 VAL A C 1
ATOM 3358 O O . VAL A 1 417 ? 1.012 -5.214 28.705 1.00 82.69 417 VAL A O 1
ATOM 3361 N N . LYS A 1 418 ? -0.905 -6.353 28.420 1.00 74.75 418 LYS A N 1
ATOM 3362 C CA . LYS A 1 418 ? -0.899 -7.020 29.723 1.00 74.75 418 LYS A CA 1
ATOM 3363 C C . LYS A 1 418 ? 0.151 -8.129 29.709 1.00 74.75 418 LYS A C 1
ATOM 3365 O O . LYS A 1 418 ? 0.032 -9.107 28.977 1.00 74.75 418 LYS A O 1
ATOM 3370 N N . VAL A 1 419 ? 1.179 -7.988 30.540 1.00 65.81 419 VAL A N 1
ATOM 3371 C CA . VAL A 1 419 ? 2.192 -9.027 30.764 1.00 65.81 419 VAL A CA 1
ATOM 3372 C C . VAL A 1 419 ? 1.918 -9.663 32.126 1.00 65.81 419 VAL A C 1
ATOM 3374 O O . VAL A 1 419 ? 1.869 -8.957 33.131 1.00 65.81 419 VAL A O 1
ATOM 3377 N N . LYS A 1 420 ? 1.736 -10.991 32.183 1.00 57.94 420 LYS A N 1
ATOM 3378 C CA . LYS A 1 420 ? 1.639 -11.722 33.460 1.00 57.94 420 LYS A CA 1
ATOM 3379 C C . LYS A 1 420 ? 2.978 -11.584 34.201 1.00 57.94 420 LYS A C 1
ATOM 3381 O O . LYS A 1 420 ? 3.984 -12.123 33.745 1.00 57.94 420 LYS A O 1
ATOM 3386 N N . LEU A 1 421 ? 3.005 -10.850 35.315 1.00 53.22 421 LEU A N 1
ATOM 3387 C CA . LEU A 1 421 ? 4.216 -10.565 36.096 1.00 53.22 421 LEU A CA 1
ATOM 3388 C C . LEU A 1 421 ? 4.111 -11.087 37.529 1.00 53.22 421 LEU A C 1
ATOM 3390 O O . LEU A 1 421 ? 3.054 -11.043 38.145 1.00 53.22 421 LEU A O 1
ATOM 3394 N N . ALA A 1 422 ? 5.249 -11.545 38.057 1.00 45.53 422 ALA A N 1
ATOM 3395 C CA . ALA A 1 422 ? 5.391 -12.142 39.388 1.00 45.53 422 ALA A CA 1
ATOM 3396 C C . ALA A 1 422 ? 5.936 -11.170 40.464 1.00 45.53 422 ALA A C 1
ATOM 3398 O O . ALA A 1 422 ? 6.295 -11.609 41.554 1.00 45.53 422 ALA A O 1
ATOM 3399 N N . ARG A 1 423 ? 6.067 -9.861 40.182 1.00 50.56 423 ARG A N 1
ATOM 3400 C CA . ARG A 1 423 ? 6.712 -8.881 41.087 1.00 50.56 423 ARG A CA 1
ATOM 3401 C C . ARG A 1 423 ? 5.788 -7.716 41.459 1.00 50.56 423 ARG A C 1
ATOM 3403 O O . ARG A 1 423 ? 5.331 -6.981 40.592 1.00 50.56 423 ARG A O 1
ATOM 3410 N N . SER A 1 424 ? 5.620 -7.488 42.763 1.00 58.19 424 SER A N 1
ATOM 3411 C CA . SER A 1 424 ? 4.691 -6.512 43.363 1.00 58.19 424 SER A CA 1
ATOM 3412 C C . SER A 1 424 ? 5.011 -5.028 43.110 1.00 58.19 424 SER A C 1
ATOM 3414 O O . SER A 1 424 ? 4.111 -4.195 43.166 1.00 58.19 424 SER A O 1
ATOM 3416 N N . VAL A 1 425 ? 6.270 -4.666 42.827 1.00 56.97 425 VAL A N 1
ATOM 3417 C CA . VAL A 1 425 ? 6.687 -3.254 42.655 1.00 56.97 425 VAL A CA 1
ATOM 3418 C C . VAL A 1 425 ? 6.351 -2.711 41.261 1.00 56.97 425 VAL A C 1
ATOM 3420 O O . VAL A 1 425 ? 5.897 -1.578 41.138 1.00 56.97 425 VAL A O 1
ATOM 3423 N N . GLN A 1 426 ? 6.513 -3.524 40.215 1.00 59.53 426 GLN A N 1
ATOM 3424 C CA . GLN A 1 426 ? 6.169 -3.142 38.836 1.00 59.53 426 GLN A CA 1
ATOM 3425 C C . GLN A 1 426 ? 4.653 -3.057 38.624 1.00 59.53 426 GLN A C 1
ATOM 3427 O O . GLN A 1 426 ? 4.193 -2.336 37.746 1.00 59.53 426 GLN A O 1
ATOM 3432 N N . GLN A 1 427 ? 3.880 -3.750 39.462 1.00 68.00 427 GLN A N 1
ATOM 3433 C CA . GLN A 1 427 ? 2.424 -3.745 39.405 1.00 68.00 427 GLN A CA 1
ATOM 3434 C C . GLN A 1 427 ? 1.837 -2.409 39.876 1.00 68.00 427 GLN A C 1
ATOM 3436 O O . GLN A 1 427 ? 0.999 -1.851 39.185 1.00 68.00 427 GLN A O 1
ATOM 3441 N N . LYS A 1 428 ? 2.376 -1.814 40.953 1.00 75.56 428 LYS A N 1
ATOM 3442 C CA . LYS A 1 428 ? 1.944 -0.483 41.423 1.00 75.56 428 LYS A CA 1
ATOM 3443 C C . LYS A 1 428 ? 2.187 0.628 40.398 1.00 75.56 428 LYS A C 1
ATOM 3445 O O . LYS A 1 428 ? 1.313 1.459 40.189 1.00 75.56 428 LYS A O 1
ATOM 3450 N N . ALA A 1 429 ? 3.362 0.638 39.762 1.00 78.19 429 ALA A N 1
ATOM 3451 C CA . ALA A 1 429 ? 3.673 1.613 38.715 1.00 78.19 429 ALA A CA 1
ATOM 3452 C C . ALA A 1 429 ? 2.791 1.410 37.471 1.00 78.19 429 ALA A C 1
ATOM 3454 O O . ALA A 1 429 ? 2.360 2.381 36.854 1.00 78.19 429 ALA A O 1
ATOM 3455 N N . ALA A 1 430 ? 2.487 0.154 37.124 1.00 80.12 430 ALA A N 1
ATOM 3456 C CA . ALA A 1 430 ? 1.559 -0.159 36.046 1.00 80.12 430 ALA A CA 1
ATOM 3457 C C . ALA A 1 430 ? 0.135 0.317 36.342 1.00 80.12 430 ALA A C 1
ATOM 3459 O O . ALA A 1 430 ? -0.479 0.921 35.467 1.00 80.12 430 ALA A O 1
ATOM 3460 N N . ASP A 1 431 ? -0.360 0.107 37.561 1.00 81.81 431 ASP A N 1
ATOM 3461 C CA . ASP A 1 431 ? -1.690 0.554 37.978 1.00 81.81 431 ASP A CA 1
ATOM 3462 C C . ASP A 1 431 ? -1.795 2.091 37.933 1.00 81.81 431 ASP A C 1
ATOM 3464 O O . ASP A 1 431 ? -2.715 2.624 37.314 1.00 81.81 431 ASP A O 1
ATOM 3468 N N . GLU A 1 432 ? -0.797 2.811 38.466 1.00 85.25 432 GLU A N 1
ATOM 3469 C CA . GLU A 1 432 ? -0.728 4.283 38.397 1.00 85.25 432 GLU A CA 1
ATOM 3470 C C . GLU A 1 432 ? -0.721 4.787 36.944 1.00 85.25 432 GLU A C 1
ATOM 3472 O O . GLU A 1 432 ? -1.472 5.691 36.575 1.00 85.25 432 GLU A O 1
ATOM 3477 N N . ASN A 1 433 ? 0.092 4.178 36.079 1.00 86.44 433 ASN A N 1
ATOM 3478 C CA . ASN A 1 433 ? 0.169 4.555 34.670 1.00 86.44 433 ASN A CA 1
ATOM 3479 C C . ASN A 1 433 ? -1.122 4.243 33.903 1.00 86.44 433 ASN A C 1
ATOM 3481 O O . ASN A 1 433 ? -1.520 5.012 33.026 1.00 86.44 433 ASN A O 1
ATOM 3485 N N . ILE A 1 434 ? -1.788 3.129 34.214 1.00 84.19 434 ILE A N 1
ATOM 3486 C CA . ILE A 1 434 ? -3.094 2.784 33.644 1.00 84.19 434 ILE A CA 1
ATOM 3487 C C . ILE A 1 434 ? -4.139 3.816 34.076 1.00 84.19 434 ILE A C 1
ATOM 3489 O O . ILE A 1 434 ? -4.929 4.254 33.239 1.00 84.19 434 ILE A O 1
ATOM 3493 N N . ASP A 1 435 ? -4.110 4.271 35.328 1.00 85.38 435 ASP A N 1
ATOM 3494 C CA . ASP A 1 435 ? -4.986 5.339 35.811 1.00 85.38 435 ASP A CA 1
ATOM 3495 C C . ASP A 1 435 ? -4.734 6.668 35.087 1.00 85.38 435 ASP A C 1
ATOM 3497 O O . ASP A 1 435 ? -5.690 7.317 34.648 1.00 85.38 435 ASP A O 1
ATOM 3501 N N . LEU A 1 436 ? -3.470 7.042 34.859 1.00 85.25 436 LEU A N 1
ATOM 3502 C CA . LEU A 1 436 ? -3.111 8.213 34.046 1.00 85.25 436 LEU A CA 1
ATOM 3503 C C . LEU A 1 436 ? -3.617 8.080 32.599 1.00 85.25 436 LEU A C 1
ATOM 3505 O O . LEU A 1 436 ? -4.175 9.026 32.038 1.00 85.25 436 LEU A O 1
ATOM 3509 N N . LEU A 1 437 ? -3.500 6.898 31.989 1.00 84.25 437 LEU A N 1
ATOM 3510 C CA . LEU A 1 437 ? -4.061 6.635 30.661 1.00 84.25 437 LEU A CA 1
ATOM 3511 C C . LEU A 1 437 ? -5.595 6.737 30.669 1.00 84.25 437 LEU A C 1
ATOM 3513 O O . LEU A 1 437 ? -6.168 7.370 29.781 1.00 84.25 437 LEU A O 1
ATOM 3517 N N . ASN A 1 438 ? -6.271 6.202 31.687 1.00 83.25 438 ASN A N 1
ATOM 3518 C CA . ASN A 1 438 ? -7.724 6.311 31.857 1.00 83.25 438 ASN A CA 1
ATOM 3519 C C . ASN A 1 438 ? -8.187 7.770 32.000 1.00 83.25 438 ASN A C 1
ATOM 3521 O O . ASN A 1 438 ? -9.279 8.122 31.545 1.00 83.25 438 ASN A O 1
ATOM 3525 N N . GLN A 1 439 ? -7.365 8.649 32.578 1.00 81.31 439 GLN A N 1
ATOM 3526 C CA . GLN A 1 439 ? -7.643 10.087 32.603 1.00 81.31 439 GLN A CA 1
ATOM 3527 C C . GLN A 1 439 ? -7.569 10.714 31.202 1.00 81.31 439 GLN A C 1
ATOM 3529 O O . GLN A 1 439 ? -8.441 11.521 30.858 1.00 81.31 439 GLN A O 1
ATOM 3534 N N . PHE A 1 440 ? -6.631 10.295 30.339 1.00 78.06 440 PHE A N 1
ATOM 3535 C CA . PHE A 1 440 ? -6.646 10.706 28.928 1.00 78.06 440 PHE A CA 1
ATOM 3536 C C . PHE A 1 440 ? -7.966 10.329 28.240 1.00 78.06 440 PHE A C 1
ATOM 3538 O O . PHE A 1 440 ? -8.501 11.156 27.496 1.00 78.06 440 PHE A O 1
ATOM 3545 N N . ALA A 1 441 ? -8.530 9.147 28.515 1.00 73.38 441 ALA A N 1
ATOM 3546 C CA . ALA A 1 441 ? -9.810 8.699 27.941 1.00 73.38 441 ALA A CA 1
ATOM 3547 C C . ALA A 1 441 ? -11.009 9.562 28.351 1.00 73.38 441 ALA A C 1
ATOM 3549 O O . ALA A 1 441 ? -11.946 9.718 27.571 1.00 73.38 441 ALA A O 1
ATOM 3550 N N . LYS A 1 442 ? -10.977 10.167 29.542 1.00 72.94 442 LYS A N 1
ATOM 3551 C CA . LYS A 1 442 ? -12.034 11.082 30.003 1.00 72.94 442 LYS A CA 1
ATOM 3552 C C . LYS A 1 442 ? -11.935 12.462 29.349 1.00 72.94 442 LYS A C 1
ATOM 3554 O O . LYS A 1 442 ? -12.955 13.062 29.019 1.00 72.94 442 LYS A O 1
ATOM 3559 N N . ASN A 1 443 ? -10.714 12.958 29.143 1.00 66.94 443 ASN A N 1
ATOM 3560 C CA . ASN A 1 443 ? -10.469 14.342 28.718 1.00 66.94 443 ASN A CA 1
ATOM 3561 C C . ASN A 1 443 ? -10.301 14.520 27.200 1.00 66.94 443 ASN A C 1
ATOM 3563 O O . ASN A 1 443 ? -10.502 15.618 26.672 1.00 66.94 443 ASN A O 1
ATOM 3567 N N . THR A 1 444 ? -9.943 13.453 26.484 1.00 65.25 444 THR A N 1
ATOM 3568 C CA . THR A 1 444 ? -9.700 13.454 25.034 1.00 65.25 444 THR A CA 1
ATOM 3569 C C . THR A 1 444 ? -10.571 12.430 24.317 1.00 65.25 444 THR A C 1
ATOM 3571 O O . THR A 1 444 ? -11.161 11.548 24.929 1.00 65.25 444 THR A O 1
ATOM 3574 N N . ILE A 1 445 ? -10.629 12.509 22.984 1.00 61.78 445 ILE A N 1
ATOM 3575 C CA . ILE A 1 445 ? -11.190 11.433 22.157 1.00 61.78 445 ILE A CA 1
ATOM 3576 C C . ILE A 1 445 ? -10.121 10.334 22.057 1.00 61.78 445 ILE A C 1
ATOM 3578 O O . ILE A 1 445 ? -9.453 10.217 21.023 1.00 61.78 445 ILE A O 1
ATOM 3582 N N . SER A 1 446 ? -9.910 9.589 23.144 1.00 66.25 446 SER A N 1
ATOM 3583 C CA . SER A 1 446 ? -8.955 8.483 23.180 1.00 66.25 446 SER A CA 1
ATOM 3584 C C . SER A 1 446 ? -9.596 7.147 23.524 1.00 66.25 446 SER A C 1
ATOM 3586 O O . SER A 1 446 ? -10.562 7.069 24.281 1.00 66.25 446 SER A O 1
ATOM 3588 N N . LYS A 1 447 ? -9.090 6.085 22.890 1.00 72.81 447 LYS A N 1
ATOM 3589 C CA . LYS A 1 447 ? -9.528 4.707 23.117 1.00 72.81 447 LYS A CA 1
ATOM 3590 C C . LYS A 1 447 ? -8.382 3.927 23.743 1.00 72.81 447 LYS A C 1
ATOM 3592 O O . LYS A 1 447 ? -7.302 3.852 23.160 1.00 72.81 447 LYS A O 1
ATOM 3597 N N . ILE A 1 448 ? -8.643 3.316 24.893 1.00 79.75 448 ILE A N 1
ATOM 3598 C CA . ILE A 1 448 ? -7.709 2.401 25.550 1.00 79.75 448 ILE A CA 1
ATOM 3599 C C . ILE A 1 448 ? -8.150 0.976 25.236 1.00 79.75 448 ILE A C 1
ATOM 3601 O O . ILE A 1 448 ? -9.329 0.640 25.356 1.00 79.75 448 ILE A O 1
ATOM 3605 N N . ILE A 1 449 ? -7.214 0.151 24.778 1.00 80.62 449 ILE A N 1
ATOM 3606 C CA . ILE A 1 449 ? -7.441 -1.262 24.486 1.00 80.62 449 ILE A CA 1
ATOM 3607 C C . ILE A 1 449 ? -6.419 -2.064 25.280 1.00 80.62 449 ILE A C 1
ATOM 3609 O O . ILE A 1 449 ? -5.216 -1.956 25.038 1.00 80.62 449 ILE A O 1
ATOM 3613 N N . HIS A 1 450 ? -6.907 -2.878 26.210 1.00 82.69 450 HIS A N 1
ATOM 3614 C CA . HIS A 1 450 ? -6.080 -3.852 26.907 1.00 82.69 450 HIS A CA 1
ATOM 3615 C C . HIS A 1 450 ? -5.958 -5.118 26.066 1.00 82.69 450 HIS A C 1
ATOM 3617 O O . HIS A 1 450 ? -6.941 -5.608 25.508 1.00 82.69 450 HIS A O 1
ATOM 3623 N N . VAL A 1 451 ? -4.735 -5.620 25.955 1.00 80.06 451 VAL A N 1
ATOM 3624 C CA . VAL A 1 451 ? -4.376 -6.717 25.064 1.00 80.06 451 VAL A CA 1
ATOM 3625 C C . VAL A 1 451 ? -3.582 -7.754 25.845 1.00 80.06 451 VAL A C 1
ATOM 3627 O O . VAL A 1 451 ? -2.535 -7.430 26.395 1.00 80.06 451 VAL A O 1
ATOM 3630 N N . ASP A 1 452 ? -4.048 -9.000 25.846 1.00 75.00 452 ASP A N 1
ATOM 3631 C CA . ASP A 1 452 ? -3.435 -10.091 26.622 1.00 75.00 452 ASP A CA 1
ATOM 3632 C C . ASP A 1 452 ? -2.330 -10.845 25.856 1.00 75.00 452 ASP A C 1
ATOM 3634 O O . ASP A 1 452 ? -1.566 -11.610 26.440 1.00 75.00 452 ASP A O 1
ATOM 3638 N N . GLY A 1 453 ? -2.209 -10.631 24.539 1.00 73.75 453 GLY A N 1
ATOM 3639 C CA . GLY A 1 453 ? -1.215 -11.322 23.719 1.00 73.75 453 GLY A CA 1
ATOM 3640 C C . GLY A 1 453 ? -1.056 -10.791 22.288 1.00 73.75 453 GLY A C 1
ATOM 3641 O O . GLY A 1 453 ? -1.777 -9.883 21.865 1.00 73.75 453 GLY A O 1
ATOM 3642 N N . PRO A 1 454 ? -0.117 -11.362 21.505 1.00 72.88 454 PRO A N 1
ATOM 3643 C CA . PRO A 1 454 ? 0.224 -10.881 20.161 1.00 72.88 454 PRO A CA 1
ATOM 3644 C C . PRO A 1 454 ? -0.940 -10.916 19.159 1.00 72.88 454 PRO A C 1
ATOM 3646 O O . PRO A 1 454 ? -1.033 -10.063 18.282 1.00 72.88 454 PRO A O 1
ATOM 3649 N N . THR A 1 455 ? -1.849 -11.882 19.287 1.00 74.12 455 THR A N 1
ATOM 3650 C CA . THR A 1 455 ? -3.042 -12.026 18.437 1.00 74.12 455 THR A CA 1
ATOM 3651 C C . THR A 1 455 ? -4.025 -10.880 18.641 1.00 74.12 455 THR A C 1
ATOM 3653 O O . THR A 1 455 ? -4.407 -10.214 17.678 1.00 74.12 455 THR A O 1
ATOM 3656 N N . SER A 1 456 ? -4.353 -10.581 19.896 1.00 77.06 456 SER A N 1
ATOM 3657 C CA . SER A 1 456 ? -5.207 -9.450 20.263 1.00 77.06 456 SER A CA 1
ATOM 3658 C C . SER A 1 456 ? -4.553 -8.101 19.920 1.00 77.06 456 SER A C 1
ATOM 3660 O O . SER A 1 456 ? -5.251 -7.153 19.556 1.00 77.06 456 SER A O 1
ATOM 3662 N N . LEU A 1 457 ? -3.213 -8.014 19.944 1.00 80.81 457 LEU A N 1
ATOM 3663 C CA . LEU A 1 457 ? -2.463 -6.826 19.512 1.00 80.81 457 LEU A CA 1
ATOM 3664 C C . LEU A 1 457 ? -2.676 -6.542 18.021 1.00 80.81 457 LEU A C 1
ATOM 3666 O O . LEU A 1 457 ? -2.927 -5.398 17.636 1.00 80.81 457 LEU A O 1
ATOM 3670 N N . LEU A 1 458 ? -2.621 -7.582 17.182 1.00 75.69 458 LEU A N 1
ATOM 3671 C CA . LEU A 1 458 ? -2.845 -7.457 15.740 1.00 75.69 458 LEU A CA 1
ATOM 3672 C C . LEU A 1 458 ? -4.252 -6.937 15.419 1.00 75.69 458 LEU A C 1
ATOM 3674 O O . LEU A 1 458 ? -4.400 -6.116 14.515 1.00 75.69 458 LEU A O 1
ATOM 3678 N N . GLY A 1 459 ? -5.281 -7.373 16.151 1.00 74.81 459 GLY A N 1
ATOM 3679 C CA . GLY A 1 459 ? -6.638 -6.855 15.960 1.00 74.81 459 GLY A CA 1
ATOM 3680 C C . GLY A 1 459 ? -6.885 -5.480 16.580 1.00 74.81 459 GLY A C 1
ATOM 3681 O O . GLY A 1 459 ? -7.738 -4.743 16.080 1.00 74.81 459 GLY A O 1
ATOM 3682 N N . ALA A 1 460 ? -6.132 -5.096 17.616 1.00 79.06 460 ALA A N 1
ATOM 3683 C CA . ALA A 1 460 ? -6.180 -3.755 18.202 1.00 79.06 460 ALA A CA 1
ATOM 3684 C C . ALA A 1 460 ? -5.579 -2.692 17.261 1.00 79.06 460 ALA A C 1
ATOM 3686 O O . ALA A 1 460 ? -6.101 -1.576 17.157 1.00 79.06 460 ALA A O 1
ATOM 3687 N N . LEU A 1 461 ? -4.532 -3.050 16.508 1.00 73.75 461 LEU A N 1
ATOM 3688 C CA . LEU A 1 461 ? -3.854 -2.201 15.522 1.00 73.75 461 LEU A CA 1
ATOM 3689 C C . LEU A 1 461 ? -4.658 -2.057 14.215 1.00 73.75 461 LEU A C 1
ATOM 3691 O O . LEU A 1 461 ? -4.200 -2.391 13.123 1.00 73.75 461 LEU A O 1
ATOM 3695 N N . ARG A 1 462 ? -5.877 -1.513 14.290 1.00 65.94 462 ARG A N 1
ATOM 3696 C CA . ARG A 1 462 ? -6.678 -1.225 13.088 1.00 65.94 462 ARG A CA 1
ATOM 3697 C C . ARG A 1 462 ? -6.152 0.017 12.370 1.00 65.94 462 ARG A C 1
ATOM 3699 O O . ARG A 1 462 ? -6.277 1.151 12.854 1.00 65.94 462 ARG A O 1
ATOM 3706 N N . THR A 1 463 ? -5.582 -0.178 11.184 1.00 56.03 463 THR A N 1
ATOM 3707 C CA . THR A 1 463 ? -5.104 0.902 10.318 1.00 56.03 463 THR A CA 1
ATOM 3708 C C . THR A 1 463 ? -6.295 1.573 9.626 1.00 56.03 463 THR A C 1
ATOM 3710 O O . THR A 1 463 ? -6.886 1.047 8.697 1.00 56.03 463 THR A O 1
ATOM 3713 N N . ARG A 1 464 ? -6.645 2.779 10.094 1.00 55.88 464 ARG A N 1
ATOM 3714 C CA . ARG A 1 464 ? -7.732 3.642 9.583 1.00 55.88 464 ARG A CA 1
ATOM 3715 C C . ARG A 1 464 ? -9.146 3.078 9.791 1.00 55.88 464 ARG A C 1
ATOM 3717 O O . ARG A 1 464 ? -9.668 2.329 8.976 1.00 55.88 464 ARG A O 1
ATOM 3724 N N . ASN A 1 465 ? -9.853 3.616 10.785 1.00 55.34 465 ASN A N 1
ATOM 3725 C CA . ASN A 1 465 ? -11.315 3.645 10.725 1.00 55.34 465 ASN A CA 1
ATOM 3726 C C . ASN A 1 465 ? -11.709 4.604 9.592 1.00 55.34 465 ASN A C 1
ATOM 3728 O O . ASN A 1 465 ? -11.747 5.824 9.787 1.00 55.34 465 ASN A O 1
ATOM 3732 N N . ILE A 1 466 ? -11.920 4.069 8.387 1.00 59.47 466 ILE A N 1
ATOM 3733 C CA . ILE A 1 466 ? -12.540 4.821 7.296 1.00 59.47 466 ILE A CA 1
ATOM 3734 C C . ILE A 1 466 ? -13.906 5.251 7.821 1.00 59.47 466 ILE A C 1
ATOM 3736 O O . ILE A 1 466 ? -14.689 4.414 8.266 1.00 59.47 466 ILE A O 1
ATOM 3740 N N . SER A 1 467 ? -14.172 6.560 7.833 1.00 64.06 467 SER A N 1
ATOM 3741 C CA . SER A 1 467 ? -15.497 7.039 8.215 1.00 64.06 467 SER A CA 1
ATOM 3742 C C . SER A 1 467 ? -16.516 6.377 7.289 1.00 64.06 467 SER A C 1
ATOM 3744 O O . SER A 1 467 ? -16.355 6.484 6.070 1.00 64.06 467 SER A O 1
ATOM 3746 N N . PRO A 1 468 ? -17.509 5.659 7.837 1.00 69.94 468 PRO A N 1
ATOM 3747 C CA . PRO A 1 468 ? -18.432 4.904 7.015 1.00 69.94 468 PRO A CA 1
ATOM 3748 C C . PRO A 1 468 ? -19.146 5.867 6.067 1.00 69.94 468 PRO A C 1
ATOM 3750 O O . PRO A 1 468 ? -19.590 6.946 6.460 1.00 69.94 468 PRO A O 1
ATOM 3753 N N . VAL A 1 469 ? -19.211 5.497 4.791 1.00 80.38 469 VAL A N 1
ATOM 3754 C CA . VAL A 1 469 ? -19.932 6.285 3.791 1.00 80.38 469 VAL A CA 1
ATOM 3755 C C . VAL A 1 469 ? -21.423 6.044 3.995 1.00 80.38 469 VAL A C 1
ATOM 3757 O O . VAL A 1 469 ? -21.859 4.898 4.110 1.00 80.38 469 VAL A O 1
ATOM 3760 N N . THR A 1 470 ? -22.209 7.120 4.040 1.00 86.38 470 THR A N 1
ATOM 3761 C CA . THR A 1 470 ? -23.670 7.020 4.134 1.00 86.38 470 THR A CA 1
ATOM 3762 C C . THR A 1 470 ? -24.215 6.281 2.915 1.00 86.38 470 THR A C 1
ATOM 3764 O O . THR A 1 470 ? -24.022 6.729 1.783 1.00 86.38 470 THR A O 1
ATOM 3767 N N . VAL A 1 471 ? -24.912 5.171 3.148 1.00 88.38 471 VAL A N 1
ATOM 3768 C CA . VAL A 1 471 ? -25.607 4.381 2.122 1.00 88.38 471 VAL A CA 1
ATOM 3769 C C . VAL A 1 471 ? -26.847 5.127 1.640 1.00 88.38 471 VAL A C 1
ATOM 3771 O O . VAL A 1 471 ? -27.121 5.164 0.442 1.00 88.38 471 VAL A O 1
ATOM 3774 N N . TYR A 1 472 ? -27.562 5.756 2.573 1.00 90.69 472 TYR A N 1
ATOM 3775 C CA . TYR A 1 472 ? -28.764 6.533 2.311 1.00 90.69 472 TYR A CA 1
ATOM 3776 C C . TYR A 1 472 ? -28.825 7.758 3.220 1.00 90.69 472 TYR A C 1
ATOM 3778 O O . TYR A 1 472 ? -28.429 7.711 4.386 1.00 90.69 472 TYR A O 1
ATOM 3786 N N . ARG A 1 473 ? -29.328 8.849 2.644 1.00 91.19 473 ARG A N 1
ATOM 3787 C CA . ARG A 1 473 ? -29.753 10.067 3.332 1.00 91.19 473 ARG A CA 1
ATOM 3788 C C . ARG A 1 473 ? -31.120 10.430 2.783 1.00 91.19 473 ARG A C 1
ATOM 3790 O O . ARG A 1 473 ? -31.276 10.504 1.552 1.00 91.19 473 ARG A O 1
ATOM 3797 N N . GLY A 1 474 ? -32.070 10.623 3.680 1.00 88.44 474 GLY A N 1
ATOM 3798 C CA . GLY A 1 474 ? -33.441 10.971 3.348 1.00 88.44 474 GLY A CA 1
ATOM 3799 C C . GLY A 1 474 ? -34.383 10.589 4.475 1.00 88.44 474 GLY A C 1
ATOM 3800 O O . GLY A 1 474 ? -33.953 10.305 5.593 1.00 88.44 474 GLY A O 1
ATOM 3801 N N . ASP A 1 475 ? -35.662 10.551 4.149 1.00 87.62 475 ASP A N 1
ATOM 3802 C CA . ASP A 1 475 ? -36.705 10.326 5.135 1.00 87.62 475 ASP A CA 1
ATOM 3803 C C . ASP A 1 475 ? -37.003 8.834 5.309 1.00 87.62 475 ASP A C 1
ATOM 3805 O O . ASP A 1 475 ? -36.910 8.050 4.355 1.00 87.62 475 ASP A O 1
ATOM 3809 N N . LEU A 1 476 ? -37.356 8.462 6.539 1.00 87.56 476 LEU A N 1
ATOM 3810 C CA . LEU A 1 476 ? -38.049 7.224 6.876 1.00 87.56 476 LEU A CA 1
ATOM 3811 C C . LEU A 1 476 ? -39.553 7.515 6.908 1.00 87.56 476 LEU A C 1
ATOM 3813 O O . LEU A 1 476 ? -40.028 8.246 7.777 1.00 87.56 476 LEU A O 1
ATOM 3817 N N . GLU A 1 477 ? -40.294 6.950 5.956 1.00 85.75 477 GLU A N 1
ATOM 3818 C CA . GLU A 1 477 ? -41.746 7.114 5.849 1.00 85.75 477 GLU A CA 1
ATOM 3819 C C . GLU A 1 477 ? -42.460 6.028 6.661 1.00 85.75 477 GLU A C 1
ATOM 3821 O O . GLU A 1 477 ? -42.404 4.850 6.305 1.00 85.75 477 GLU A O 1
ATOM 3826 N N . LEU A 1 478 ? -43.127 6.415 7.754 1.00 78.94 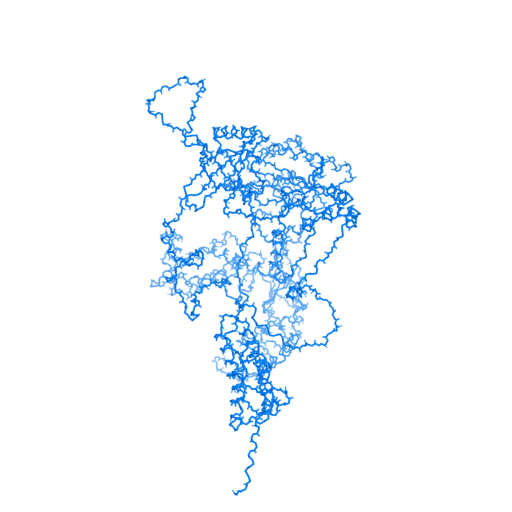478 LEU A N 1
ATOM 3827 C CA . LEU A 1 478 ? -43.891 5.480 8.593 1.00 78.94 478 LEU A CA 1
ATOM 3828 C C . LEU A 1 478 ? -45.264 5.148 8.000 1.00 78.94 478 LEU A C 1
ATOM 3830 O O . LEU A 1 478 ? -45.757 4.037 8.152 1.00 78.94 478 LEU A O 1
ATOM 3834 N N . SER A 1 479 ? -45.901 6.111 7.337 1.00 66.81 479 SER A N 1
ATOM 3835 C CA . SER A 1 479 ? -47.182 5.917 6.662 1.00 66.81 479 SER A CA 1
ATOM 3836 C C . SER A 1 479 ? -47.467 7.082 5.718 1.00 66.81 479 SER A C 1
ATOM 3838 O O . SER A 1 479 ? -47.148 8.234 6.018 1.00 66.81 479 SER A O 1
ATOM 3840 N N . SER A 1 480 ? -48.123 6.781 4.597 1.00 56.94 480 SER A N 1
ATOM 3841 C CA . SER A 1 480 ? -48.628 7.771 3.644 1.00 56.94 480 SER A CA 1
ATOM 3842 C C . SER A 1 480 ? -49.878 8.514 4.147 1.00 56.94 480 SER A C 1
ATOM 3844 O O . SER A 1 480 ? -50.204 9.576 3.616 1.00 56.94 480 SER A O 1
ATOM 3846 N N . SER A 1 481 ? -50.568 7.984 5.168 1.00 45.03 481 SER A N 1
ATOM 3847 C CA . SER A 1 481 ? -51.842 8.495 5.702 1.00 45.03 481 SER A CA 1
ATOM 3848 C C . SER A 1 481 ? -51.749 9.092 7.112 1.00 45.03 481 SER A C 1
ATOM 3850 O O . SER A 1 481 ? -52.641 9.836 7.526 1.00 45.03 481 SER A O 1
ATOM 3852 N N . MET A 1 482 ? -50.682 8.799 7.861 1.00 44.47 482 MET A N 1
ATOM 3853 C CA . MET A 1 482 ? -50.546 9.212 9.258 1.00 44.47 482 MET A CA 1
ATOM 3854 C C . MET A 1 482 ? -50.126 10.688 9.356 1.00 44.47 482 MET A C 1
ATOM 3856 O O . MET A 1 482 ? -48.983 11.058 9.083 1.00 44.47 482 MET A O 1
ATOM 3860 N N . LYS A 1 483 ? -51.086 11.537 9.741 1.00 44.44 483 LYS A N 1
ATOM 3861 C CA . LYS A 1 483 ? -50.906 12.970 10.013 1.00 44.44 483 LYS A CA 1
ATOM 3862 C C . LYS A 1 483 ? -50.617 13.156 11.503 1.00 44.44 483 LYS A C 1
ATOM 3864 O O . LYS A 1 483 ? -51.518 12.984 12.322 1.00 44.44 483 LYS A O 1
ATOM 3869 N N . ILE A 1 484 ? -49.390 13.513 11.879 1.00 44.06 484 ILE A N 1
ATOM 3870 C CA . ILE A 1 484 ? -49.094 13.874 13.273 1.00 44.06 484 ILE A CA 1
ATOM 3871 C C . ILE A 1 484 ? -49.527 15.332 13.467 1.00 44.06 484 ILE A C 1
ATOM 3873 O O . ILE A 1 484 ? -48.900 16.245 12.932 1.00 44.06 484 ILE A O 1
ATOM 3877 N N . LYS A 1 485 ? -50.609 15.570 14.222 1.00 34.53 485 LYS A N 1
ATOM 3878 C CA . LYS A 1 485 ? -50.908 16.912 14.741 1.00 34.53 485 LYS A CA 1
ATOM 3879 C C . LYS A 1 485 ? -49.795 17.273 15.721 1.00 34.53 485 LYS A C 1
ATOM 3881 O O . LYS A 1 485 ? -49.709 16.676 16.790 1.00 34.53 485 LYS A O 1
ATOM 3886 N N . ALA A 1 486 ? -48.948 18.232 15.360 1.00 35.91 486 ALA A N 1
ATOM 3887 C CA . ALA A 1 486 ? -48.043 18.853 16.314 1.00 35.91 486 ALA A CA 1
ATOM 3888 C C . ALA A 1 486 ? -48.896 19.554 17.385 1.00 35.91 486 ALA A C 1
ATOM 3890 O O . ALA A 1 486 ? -49.435 20.633 17.146 1.00 35.91 486 ALA A O 1
ATOM 3891 N N . PHE A 1 487 ? -49.081 18.918 18.543 1.00 33.41 487 PHE A N 1
ATOM 3892 C CA . PHE A 1 487 ? -49.619 19.604 19.710 1.00 33.41 487 PHE A CA 1
ATOM 3893 C C . PHE A 1 487 ? -48.549 20.574 20.201 1.00 33.41 487 PHE A C 1
ATOM 3895 O O . PHE A 1 487 ? -47.452 20.171 20.588 1.00 33.41 487 PHE A O 1
ATOM 3902 N N . GLY A 1 488 ? -48.863 21.864 20.105 1.00 31.55 488 GLY A N 1
ATOM 3903 C CA . GLY A 1 488 ? -48.022 22.929 20.616 1.00 31.55 488 GLY A CA 1
ATOM 3904 C C . GLY A 1 488 ? -47.811 22.757 22.113 1.00 31.55 488 GLY A C 1
ATOM 3905 O O . GLY A 1 488 ? -48.769 22.740 22.884 1.00 31.55 488 GLY A O 1
ATOM 3906 N N . ALA A 1 489 ? -46.545 22.678 22.518 1.00 30.38 489 ALA A N 1
ATOM 3907 C CA . ALA A 1 489 ? -46.167 23.101 23.850 1.00 30.38 489 ALA A CA 1
ATOM 3908 C C . ALA A 1 489 ? -46.506 24.593 23.955 1.00 30.38 489 ALA A C 1
ATOM 3910 O O . ALA A 1 489 ? -46.038 25.428 23.179 1.00 30.38 489 ALA A O 1
ATOM 3911 N N . SER A 1 490 ? -47.389 24.901 24.890 1.00 35.03 490 SER A N 1
ATOM 3912 C CA . SER A 1 490 ? -47.749 26.233 25.340 1.00 35.03 490 SER A CA 1
ATOM 3913 C C . SER A 1 490 ? -46.508 27.017 25.775 1.00 35.03 490 SER A C 1
ATOM 3915 O O . SER A 1 490 ? -46.104 26.921 26.926 1.00 35.03 490 SER A O 1
ATOM 3917 N N . SER A 1 491 ? -45.900 27.777 24.866 1.00 34.69 491 SER A N 1
ATOM 3918 C CA . SER A 1 491 ? -45.215 29.046 25.147 1.00 34.69 491 SER A CA 1
ATOM 3919 C C . SER A 1 491 ? -44.660 29.614 23.843 1.00 34.69 491 SER A C 1
ATOM 3921 O O . SER A 1 491 ? -43.589 29.219 23.403 1.00 34.69 491 SER A O 1
ATOM 3923 N N . CYS A 1 492 ? -45.421 30.498 23.201 1.00 26.61 492 CYS A N 1
ATOM 3924 C CA . CYS A 1 492 ? -44.930 31.539 22.290 1.00 26.61 492 CYS A CA 1
ATOM 3925 C C . CYS A 1 492 ? -46.097 32.502 22.033 1.00 26.61 492 CYS A C 1
ATOM 3927 O O . CYS A 1 492 ? -46.725 32.508 20.977 1.00 26.61 492 CYS A O 1
ATOM 3929 N N . ARG A 1 493 ? -46.442 33.294 23.056 1.00 32.00 493 ARG A N 1
ATOM 3930 C CA . ARG A 1 493 ? -47.075 34.596 22.820 1.00 32.00 493 ARG A CA 1
ATOM 3931 C C . ARG A 1 493 ? -45.978 35.544 22.345 1.00 32.00 493 ARG A C 1
ATOM 3933 O O . ARG A 1 493 ? -44.880 35.519 22.887 1.00 32.00 493 ARG A O 1
ATOM 3940 N N . SER A 1 494 ? -46.345 36.406 21.403 1.00 34.69 494 SER A N 1
ATOM 3941 C CA . SER A 1 494 ? -45.546 37.458 20.765 1.00 34.69 494 SER A CA 1
ATOM 3942 C C . SER A 1 494 ? -44.574 36.986 19.679 1.00 34.69 494 SER A C 1
ATOM 3944 O O . SER A 1 494 ? -43.469 36.538 19.950 1.00 34.69 494 SER A O 1
ATOM 3946 N N . LEU A 1 495 ? -45.007 37.121 18.423 1.00 28.34 495 LEU A N 1
ATOM 3947 C CA . LEU A 1 495 ? -44.392 38.032 17.452 1.00 28.34 495 LEU A CA 1
ATOM 3948 C C . LEU A 1 495 ? -45.231 38.037 16.160 1.00 28.34 495 LEU A C 1
ATOM 3950 O O . LEU A 1 495 ? -45.300 37.064 15.423 1.00 28.34 495 LEU A O 1
ATOM 3954 N N . LEU A 1 496 ? -45.947 39.151 16.014 1.00 30.75 496 LEU A N 1
ATOM 3955 C CA . LEU A 1 496 ? -46.456 39.821 14.816 1.00 30.75 496 LEU A CA 1
ATOM 3956 C C . LEU A 1 496 ? -46.317 39.120 13.447 1.00 30.75 496 LEU A C 1
ATOM 3958 O O . LEU A 1 496 ? -45.218 38.911 12.951 1.00 30.75 496 LEU A O 1
ATOM 3962 N N . GLY A 1 497 ? -47.472 38.977 12.784 1.00 33.38 497 GLY A N 1
ATOM 3963 C CA . GLY A 1 497 ? -47.632 39.328 11.370 1.00 33.38 497 GLY A CA 1
ATOM 3964 C C . GLY A 1 497 ? -47.078 38.353 10.332 1.00 33.38 497 GLY A C 1
ATOM 3965 O O . GLY A 1 497 ? -46.067 38.638 9.704 1.00 33.38 497 GLY A O 1
ATOM 3966 N N . ALA A 1 498 ? -47.807 37.271 10.063 1.00 28.66 498 ALA A N 1
ATOM 3967 C CA . ALA A 1 498 ? -47.810 36.628 8.751 1.00 28.66 498 ALA A CA 1
ATOM 3968 C C . ALA A 1 498 ? -49.168 35.951 8.533 1.00 28.66 498 ALA A C 1
ATOM 3970 O O . ALA A 1 498 ? -49.682 35.264 9.417 1.00 28.66 498 ALA A O 1
ATOM 3971 N N . GLU A 1 499 ? -49.766 36.217 7.379 1.00 27.78 499 GLU A N 1
ATOM 3972 C CA . GLU A 1 499 ? -51.071 35.726 6.953 1.00 27.78 499 GLU A CA 1
ATOM 3973 C C . GLU A 1 499 ? -51.152 34.193 7.008 1.00 27.78 499 GLU A C 1
ATOM 3975 O O . GLU A 1 499 ? -50.215 33.477 6.650 1.00 27.78 499 GLU A O 1
ATOM 3980 N N . PHE A 1 500 ? -52.305 33.696 7.461 1.00 31.19 500 PHE A N 1
ATOM 3981 C CA . PHE A 1 500 ? -52.681 32.286 7.439 1.00 31.19 500 PHE A CA 1
ATOM 3982 C C . PHE A 1 500 ? -52.829 31.803 5.985 1.00 31.19 500 PHE A C 1
ATOM 3984 O O . PHE A 1 500 ? -53.924 31.784 5.429 1.00 31.19 500 PHE A O 1
ATOM 3991 N N . GLY A 1 501 ? -51.716 31.403 5.371 1.00 27.14 501 GLY A N 1
ATOM 3992 C CA . GLY A 1 501 ? -51.702 30.547 4.187 1.00 27.14 501 GLY A CA 1
ATOM 3993 C C . GLY A 1 501 ? -51.866 29.081 4.594 1.00 27.14 501 GLY A C 1
ATOM 3994 O O . GLY A 1 501 ? -51.223 28.623 5.537 1.00 27.14 501 GLY A O 1
ATOM 3995 N N . GLU A 1 502 ? -52.761 28.375 3.905 1.00 30.16 502 GLU A N 1
ATOM 3996 C CA . GLU A 1 502 ? -53.118 26.956 4.039 1.00 30.16 502 GLU A CA 1
ATOM 3997 C C . GLU A 1 502 ? -52.048 26.059 4.697 1.00 30.16 502 GLU A C 1
ATOM 3999 O O . GLU A 1 502 ? -50.962 25.833 4.159 1.00 30.16 502 GLU A O 1
ATOM 4004 N N . LEU A 1 503 ? -52.387 25.482 5.859 1.00 33.28 503 LEU A N 1
ATOM 4005 C CA . LEU A 1 503 ? -51.588 24.448 6.521 1.00 33.28 503 LEU A CA 1
ATOM 4006 C C . LEU A 1 503 ? -51.458 23.208 5.617 1.00 33.28 503 LEU A C 1
ATOM 4008 O O . LEU A 1 503 ? -52.305 22.311 5.615 1.00 33.28 503 LEU A O 1
ATOM 4012 N N . GLY A 1 504 ? -50.349 23.140 4.882 1.00 31.86 504 GLY A N 1
ATOM 4013 C CA . GLY A 1 504 ? -49.908 21.956 4.156 1.00 31.86 504 GLY A CA 1
ATOM 4014 C C . GLY A 1 504 ? -49.752 20.750 5.088 1.00 31.86 504 GLY A C 1
ATOM 4015 O O . GLY A 1 504 ? -49.059 20.792 6.104 1.00 31.86 504 GLY A O 1
ATOM 4016 N N . CYS A 1 505 ? -50.419 19.654 4.729 1.00 34.28 505 CYS A N 1
ATOM 4017 C CA . CYS A 1 505 ? -50.392 18.372 5.426 1.00 34.28 505 CYS A CA 1
ATOM 4018 C C . CYS A 1 505 ? -48.966 17.783 5.492 1.00 34.28 505 CYS A C 1
ATOM 4020 O O . CYS A 1 505 ? -48.439 17.328 4.478 1.00 34.28 505 CYS A O 1
ATOM 4022 N N . LEU A 1 506 ? -48.358 17.722 6.681 1.00 39.66 506 LEU A N 1
ATOM 4023 C CA . LEU A 1 506 ? -47.041 17.104 6.882 1.00 39.66 506 LEU A CA 1
ATOM 4024 C C . LEU A 1 506 ? -47.180 15.589 7.120 1.00 39.66 506 LEU A C 1
ATOM 4026 O O . LEU A 1 506 ? -47.805 15.151 8.089 1.00 39.66 506 LEU A O 1
ATOM 4030 N N . ARG A 1 507 ? -46.605 14.785 6.215 1.00 50.19 507 ARG A N 1
ATOM 4031 C CA . ARG A 1 507 ? -46.417 13.330 6.374 1.00 50.19 507 ARG A CA 1
ATOM 4032 C C . ARG A 1 507 ? -45.497 13.055 7.573 1.00 50.19 507 ARG A C 1
ATOM 4034 O O . ARG A 1 507 ? -44.568 13.826 7.808 1.00 50.19 507 ARG A O 1
ATOM 4041 N N . ALA A 1 508 ? -45.718 11.958 8.305 1.00 58.62 508 ALA A N 1
ATOM 4042 C CA . ALA A 1 508 ? -44.825 11.502 9.377 1.00 58.62 508 ALA A CA 1
ATOM 4043 C C . ALA A 1 508 ? -43.489 10.993 8.798 1.00 58.62 508 ALA A C 1
ATOM 4045 O O . ALA A 1 508 ? -43.303 9.798 8.558 1.00 58.62 508 ALA A O 1
ATOM 4046 N N . LEU A 1 509 ? -42.593 11.940 8.522 1.00 67.94 509 LEU A N 1
ATOM 4047 C CA . LEU A 1 509 ? -41.272 11.744 7.939 1.00 67.94 509 LEU A CA 1
ATOM 4048 C C . LEU A 1 509 ? -40.225 12.187 8.957 1.00 67.94 509 LEU A C 1
ATOM 4050 O O . LEU A 1 509 ? -40.249 13.329 9.416 1.00 67.94 509 LEU A O 1
ATOM 4054 N N . PHE A 1 510 ? -39.291 11.298 9.285 1.00 81.50 510 PHE A N 1
ATOM 4055 C CA . PHE A 1 510 ? -38.122 11.660 10.082 1.00 81.50 510 PHE A CA 1
ATOM 4056 C C . PHE A 1 510 ? -36.859 11.398 9.278 1.00 81.50 510 PHE A C 1
ATOM 4058 O O . PHE A 1 510 ? -36.721 10.353 8.634 1.00 81.50 510 PHE A O 1
ATOM 4065 N N . LYS A 1 511 ? -35.937 12.356 9.318 1.00 86.19 511 LYS A N 1
ATOM 4066 C CA . LYS A 1 511 ? -34.688 12.281 8.572 1.00 86.19 511 LYS A CA 1
ATOM 4067 C C . LYS A 1 511 ? -33.731 11.298 9.220 1.00 86.19 511 LYS A C 1
ATOM 4069 O O . LYS A 1 511 ? -33.374 11.426 10.392 1.00 86.19 511 LYS A O 1
ATOM 4074 N N . VAL A 1 512 ? -33.280 10.338 8.423 1.00 90.44 512 VAL A N 1
ATOM 4075 C CA . VAL A 1 512 ? -32.375 9.280 8.861 1.00 90.44 512 VAL A CA 1
ATOM 4076 C C . VAL A 1 512 ? -31.179 9.166 7.931 1.00 90.44 512 VAL A C 1
ATOM 4078 O O . VAL A 1 512 ? -31.251 9.350 6.710 1.00 90.44 512 VAL A O 1
ATOM 4081 N N . TRP A 1 513 ? -30.042 8.847 8.529 1.00 92.75 513 TRP A N 1
ATOM 4082 C CA . TRP A 1 513 ? -28.813 8.519 7.834 1.00 92.75 513 TRP A CA 1
ATOM 4083 C C . TRP A 1 513 ? -28.517 7.039 8.062 1.00 92.75 513 TRP A C 1
ATOM 4085 O O . TRP A 1 513 ? -28.516 6.550 9.192 1.00 92.75 513 TRP A O 1
ATOM 4095 N N . VAL A 1 514 ? -28.271 6.317 6.971 1.00 92.31 514 VAL A N 1
ATOM 4096 C CA . VAL A 1 514 ? -28.046 4.870 7.009 1.00 92.31 514 VAL A CA 1
ATOM 4097 C C . VAL A 1 514 ? -26.597 4.567 6.690 1.00 92.31 514 VAL A C 1
ATOM 4099 O O . VAL A 1 514 ? -26.060 5.030 5.678 1.00 92.31 514 VAL A O 1
ATOM 4102 N N . TYR A 1 515 ? -25.979 3.737 7.519 1.00 92.12 515 TYR A N 1
ATOM 4103 C CA . TYR A 1 515 ? -24.612 3.268 7.346 1.00 92.12 515 TYR A CA 1
ATOM 4104 C C . TYR A 1 515 ? -24.565 1.749 7.297 1.00 92.12 515 TYR A C 1
ATOM 4106 O O . TYR A 1 515 ? -25.420 1.061 7.845 1.00 92.12 515 TYR A O 1
ATOM 4114 N N . LYS A 1 516 ? -23.537 1.215 6.646 1.00 90.62 516 LYS A N 1
ATOM 4115 C CA . LYS A 1 516 ? -23.255 -0.218 6.654 1.00 90.62 516 LYS A CA 1
ATOM 4116 C C . LYS A 1 516 ? -22.463 -0.553 7.924 1.00 90.62 516 LYS A C 1
ATOM 4118 O O . LYS A 1 516 ? -21.386 0.006 8.118 1.00 90.62 516 LYS A O 1
ATOM 4123 N N . LYS A 1 517 ? -23.005 -1.415 8.791 1.00 87.38 517 LYS A N 1
ATOM 4124 C CA . LYS A 1 517 ? -22.373 -1.830 10.057 1.00 87.38 517 LYS A CA 1
ATOM 4125 C C . LYS A 1 517 ? -21.393 -2.979 9.840 1.00 87.38 517 LYS A C 1
ATOM 4127 O O . LYS A 1 517 ? -20.280 -2.930 10.351 1.00 87.38 517 LYS A O 1
ATOM 4132 N N . THR A 1 518 ? -21.796 -3.991 9.078 1.00 86.56 518 THR A N 1
ATOM 4133 C CA . THR A 1 518 ? -20.951 -5.145 8.742 1.00 86.56 518 THR A CA 1
ATOM 4134 C C . THR A 1 518 ? -20.712 -5.194 7.241 1.00 86.56 518 THR A C 1
ATOM 4136 O O . THR A 1 518 ? -21.609 -4.904 6.453 1.00 86.56 518 THR A O 1
ATOM 4139 N N . ALA A 1 519 ? -19.486 -5.520 6.837 1.00 83.19 519 ALA A N 1
ATOM 4140 C CA . ALA A 1 519 ? -19.105 -5.707 5.445 1.00 83.19 519 ALA A CA 1
ATOM 4141 C C . ALA A 1 519 ? -18.105 -6.857 5.344 1.00 83.19 519 ALA A C 1
ATOM 4143 O O . ALA A 1 519 ? -17.179 -6.934 6.146 1.00 83.19 519 ALA A O 1
ATOM 4144 N N . GLU A 1 520 ? -18.273 -7.711 4.338 1.00 84.12 520 GLU A N 1
ATOM 4145 C CA . GLU A 1 520 ? -17.250 -8.684 3.966 1.00 84.12 520 GLU A CA 1
ATOM 4146 C C . GLU A 1 520 ? -15.999 -7.956 3.448 1.00 84.12 520 GLU A C 1
ATOM 4148 O O . GLU A 1 520 ? -16.072 -7.157 2.507 1.00 84.12 520 GLU A O 1
ATOM 4153 N N . GLU A 1 521 ? -14.850 -8.233 4.061 1.00 81.75 521 GLU A N 1
ATOM 4154 C CA . GLU A 1 521 ? -13.557 -7.718 3.617 1.00 81.75 521 GLU A CA 1
ATOM 4155 C C . GLU A 1 521 ? -13.018 -8.584 2.469 1.00 81.75 521 GLU A C 1
ATOM 4157 O O . GLU A 1 521 ? -12.889 -9.800 2.602 1.00 81.75 521 GLU A O 1
ATOM 4162 N N . LYS A 1 522 ? -12.722 -7.963 1.322 1.00 83.56 522 LYS A N 1
ATOM 4163 C CA . LYS A 1 522 ? -12.311 -8.657 0.090 1.00 83.56 522 LYS A CA 1
ATOM 4164 C C . LYS A 1 522 ? -10.850 -8.384 -0.245 1.00 83.56 522 LYS A C 1
ATOM 4166 O O . LYS A 1 522 ? -10.334 -7.306 0.044 1.00 83.56 522 LYS A O 1
ATOM 4171 N N . PHE A 1 523 ? -10.206 -9.338 -0.917 1.00 83.44 523 PHE A N 1
ATOM 4172 C CA . PHE A 1 523 ? -8.837 -9.171 -1.407 1.00 83.44 523 PHE A CA 1
ATOM 4173 C C . PHE A 1 523 ? -8.714 -8.034 -2.431 1.00 83.44 523 PHE A C 1
ATOM 4175 O O . PHE A 1 523 ? -9.652 -7.788 -3.200 1.00 83.44 523 PHE A O 1
ATOM 4182 N N . PRO A 1 524 ? -7.534 -7.390 -2.514 1.00 83.94 524 PRO A N 1
ATOM 4183 C CA . PRO A 1 524 ? -7.198 -6.523 -3.634 1.00 83.94 524 PRO A CA 1
ATOM 4184 C C . PRO A 1 524 ? -7.329 -7.264 -4.970 1.00 83.94 524 PRO A C 1
ATOM 4186 O O . PRO A 1 524 ? -7.016 -8.451 -5.075 1.00 83.94 524 PRO A O 1
ATOM 4189 N N . THR A 1 525 ? -7.772 -6.562 -6.012 1.00 84.19 525 THR A N 1
ATOM 4190 C CA . THR A 1 525 ? -7.886 -7.144 -7.353 1.00 84.19 525 THR A CA 1
ATOM 4191 C C . THR A 1 525 ? -6.501 -7.462 -7.916 1.00 84.19 525 THR A C 1
ATOM 4193 O O . THR A 1 525 ? -5.662 -6.573 -8.051 1.00 84.19 525 THR A O 1
ATOM 4196 N N . LEU A 1 526 ? -6.270 -8.729 -8.265 1.00 84.12 526 LEU A N 1
ATOM 4197 C CA . LEU A 1 526 ? -5.022 -9.183 -8.875 1.00 84.12 526 LEU A CA 1
ATOM 4198 C C . LEU A 1 526 ? -5.070 -8.997 -10.394 1.00 84.12 526 LEU A C 1
ATOM 4200 O O . LEU A 1 526 ? -6.057 -9.346 -11.044 1.00 84.12 526 LEU A O 1
ATOM 4204 N N . LYS A 1 527 ? -3.983 -8.472 -10.963 1.00 82.75 527 LYS A N 1
ATOM 4205 C CA . LYS A 1 527 ? -3.785 -8.370 -12.412 1.00 82.75 527 LYS A CA 1
ATOM 4206 C C . LYS A 1 527 ? -2.970 -9.558 -12.919 1.00 82.75 527 LYS A C 1
ATOM 4208 O O . LYS A 1 527 ? -2.112 -10.072 -12.205 1.00 82.75 527 LYS A O 1
ATOM 4213 N N . LYS A 1 528 ? -3.237 -9.988 -14.153 1.00 83.44 528 LYS A N 1
ATOM 4214 C CA . LYS A 1 528 ? -2.487 -11.066 -14.809 1.00 83.44 528 LYS A CA 1
ATOM 4215 C C . LYS A 1 528 ? -1.335 -10.478 -15.624 1.00 83.44 528 LYS A C 1
ATOM 4217 O O . LYS A 1 528 ? -1.565 -9.610 -16.467 1.00 83.44 528 LYS A O 1
ATOM 4222 N N . TYR A 1 529 ? -0.131 -10.990 -15.394 1.00 79.81 529 TYR A N 1
ATOM 4223 C CA . TYR A 1 529 ? 1.090 -10.615 -16.106 1.00 79.81 529 TYR A CA 1
ATOM 4224 C C . TYR A 1 529 ? 1.664 -11.827 -16.846 1.00 79.81 529 TYR A C 1
ATOM 4226 O O . TYR A 1 529 ? 1.441 -12.963 -16.431 1.00 79.81 529 TYR A O 1
ATOM 4234 N N . SER A 1 530 ? 2.356 -11.586 -17.962 1.00 80.31 530 SER A N 1
ATOM 4235 C CA . SER A 1 530 ? 3.000 -12.640 -18.758 1.00 80.31 530 SER A CA 1
ATOM 4236 C C . SER A 1 530 ? 4.491 -12.753 -18.448 1.00 80.31 530 SER A C 1
ATOM 4238 O O . SER A 1 530 ? 5.234 -11.794 -18.660 1.00 80.31 530 SER A O 1
ATOM 4240 N N . ASP A 1 531 ? 4.940 -13.950 -18.063 1.00 73.31 531 ASP A N 1
ATOM 4241 C CA . ASP A 1 531 ? 6.359 -14.251 -17.809 1.00 73.31 531 ASP A CA 1
ATOM 4242 C C . ASP A 1 531 ? 7.207 -14.300 -19.092 1.00 73.31 531 ASP A C 1
ATOM 4244 O O . ASP A 1 531 ? 8.430 -14.178 -19.042 1.00 73.31 531 ASP A O 1
ATOM 4248 N N . LYS A 1 532 ? 6.566 -14.464 -20.260 1.00 74.75 532 LYS A N 1
ATOM 4249 C CA . LYS A 1 532 ? 7.235 -14.554 -21.572 1.00 74.75 532 LYS A CA 1
ATOM 4250 C C . LYS A 1 532 ? 7.561 -13.190 -22.188 1.00 74.75 532 LYS A C 1
ATOM 4252 O O . LYS A 1 532 ? 8.225 -13.129 -23.219 1.00 74.75 532 LYS A O 1
ATOM 4257 N N . ALA A 1 533 ? 7.058 -12.101 -21.610 1.00 67.69 533 ALA A N 1
ATOM 4258 C CA . ALA A 1 533 ? 7.267 -10.767 -22.156 1.00 67.69 533 ALA A CA 1
ATOM 4259 C C . ALA A 1 533 ? 8.711 -10.275 -21.882 1.00 67.69 533 ALA A C 1
ATOM 4261 O O . ALA A 1 533 ? 9.215 -10.458 -20.770 1.00 67.69 533 ALA A O 1
ATOM 4262 N N . PRO A 1 534 ? 9.395 -9.639 -22.854 1.00 62.12 534 PRO A N 1
ATOM 4263 C CA . PRO A 1 534 ? 10.799 -9.257 -22.706 1.00 62.12 534 PRO A CA 1
ATOM 4264 C C . PRO A 1 534 ? 10.991 -8.234 -21.581 1.00 62.12 534 PRO A C 1
ATOM 4266 O O . PRO A 1 534 ? 10.421 -7.149 -21.628 1.00 62.12 534 PRO A O 1
ATOM 4269 N N . ARG A 1 535 ? 11.854 -8.532 -20.601 1.00 58.84 535 ARG A N 1
ATOM 4270 C CA . ARG A 1 535 ? 12.124 -7.665 -19.429 1.00 58.84 535 ARG A CA 1
ATOM 4271 C C . ARG A 1 535 ? 12.696 -6.272 -19.768 1.00 58.84 535 ARG A C 1
ATOM 4273 O O . ARG A 1 535 ? 12.788 -5.426 -18.885 1.00 58.84 535 ARG A O 1
ATOM 4280 N N . ASN A 1 536 ? 13.109 -6.041 -21.017 1.00 55.12 536 ASN A N 1
ATOM 4281 C CA . ASN A 1 536 ? 13.860 -4.853 -21.439 1.00 55.12 536 ASN A CA 1
ATOM 4282 C C . ASN A 1 536 ? 13.017 -3.731 -22.068 1.00 55.12 536 ASN A C 1
ATOM 4284 O O . ASN A 1 536 ? 13.567 -2.657 -22.326 1.00 55.12 536 ASN A O 1
ATOM 4288 N N . ASP A 1 537 ? 11.723 -3.935 -22.324 1.00 57.78 537 ASP A N 1
ATOM 4289 C CA . ASP A 1 537 ? 10.899 -2.906 -22.960 1.00 57.78 537 ASP A CA 1
ATOM 4290 C C . ASP A 1 537 ? 10.251 -1.981 -21.918 1.00 57.78 537 ASP A C 1
ATOM 4292 O O . ASP A 1 537 ? 9.314 -2.347 -21.215 1.00 57.78 537 ASP A O 1
ATOM 4296 N N . LYS A 1 538 ? 10.758 -0.747 -21.817 1.00 53.09 538 LYS A N 1
ATOM 4297 C CA . LYS A 1 538 ? 10.301 0.266 -20.847 1.00 53.09 538 LYS A CA 1
ATOM 4298 C C . LYS A 1 538 ? 8.867 0.755 -21.094 1.00 53.09 538 LYS A C 1
ATOM 4300 O O . LYS A 1 538 ? 8.342 1.480 -20.250 1.00 53.09 538 LYS A O 1
ATOM 4305 N N . PHE A 1 539 ? 8.266 0.404 -22.232 1.00 53.44 539 PHE A N 1
ATOM 4306 C CA . PHE A 1 539 ? 6.913 0.811 -22.617 1.00 53.44 539 PHE A CA 1
ATOM 4307 C C . PHE A 1 539 ? 5.902 -0.343 -22.621 1.00 53.44 539 PHE A C 1
ATOM 4309 O O . PHE A 1 539 ? 4.702 -0.089 -22.727 1.00 53.44 539 PHE A O 1
ATOM 4316 N N . ALA A 1 540 ? 6.347 -1.594 -22.467 1.00 59.22 540 ALA A N 1
ATOM 4317 C CA . ALA A 1 540 ? 5.448 -2.735 -22.371 1.00 59.22 540 ALA A CA 1
ATOM 4318 C C . ALA A 1 540 ? 4.856 -2.804 -20.957 1.00 59.22 540 ALA A C 1
ATOM 4320 O O . ALA A 1 540 ? 5.562 -2.994 -19.972 1.00 59.22 540 ALA A O 1
ATOM 4321 N N . THR A 1 541 ? 3.536 -2.678 -20.833 1.00 59.56 541 THR A N 1
ATOM 4322 C CA . THR A 1 541 ? 2.844 -2.761 -19.537 1.00 59.56 541 THR A CA 1
ATOM 4323 C C . THR A 1 541 ? 2.876 -4.167 -18.930 1.00 59.56 541 THR A C 1
ATOM 4325 O O . THR A 1 541 ? 2.484 -4.317 -17.779 1.00 59.56 541 THR A O 1
ATOM 4328 N N . HIS A 1 542 ? 3.327 -5.192 -19.673 1.00 68.62 542 HIS A N 1
ATOM 4329 C CA . HIS A 1 542 ? 3.322 -6.625 -19.318 1.00 68.62 542 HIS A CA 1
ATOM 4330 C C . HIS A 1 542 ? 1.940 -7.199 -18.915 1.00 68.62 542 HIS A C 1
ATOM 4332 O O . HIS A 1 542 ? 1.823 -8.400 -18.658 1.00 68.62 542 HIS A O 1
ATOM 4338 N N . GLU A 1 543 ? 0.899 -6.362 -18.870 1.00 76.81 543 GLU A N 1
ATOM 4339 C CA . GLU A 1 543 ? -0.479 -6.709 -18.537 1.00 76.81 543 GLU A CA 1
ATOM 4340 C C . GLU A 1 543 ? -1.110 -7.493 -19.690 1.00 76.81 543 GLU A C 1
ATOM 4342 O O . GLU A 1 543 ? -1.073 -7.075 -20.849 1.00 76.81 543 GLU A O 1
ATOM 4347 N N . LEU A 1 544 ? -1.711 -8.638 -19.371 1.00 80.12 544 LEU A N 1
ATOM 4348 C CA . LEU A 1 544 ? -2.429 -9.444 -20.352 1.00 80.12 544 LEU A CA 1
ATOM 4349 C C . LEU A 1 544 ? -3.768 -8.785 -20.695 1.00 80.12 544 LEU A C 1
ATOM 4351 O O . LEU A 1 544 ? -4.655 -8.681 -19.844 1.00 80.12 544 LEU A O 1
ATOM 4355 N N . LYS A 1 545 ? -3.938 -8.394 -21.961 1.00 81.31 545 LYS A N 1
ATOM 4356 C CA . LYS A 1 545 ? -5.242 -8.016 -22.508 1.00 81.31 545 LYS A CA 1
ATOM 4357 C C . LYS A 1 545 ? -5.981 -9.279 -22.956 1.00 81.31 545 LYS A C 1
ATOM 4359 O O . LYS A 1 545 ? -5.447 -10.061 -23.736 1.00 81.31 545 LYS A O 1
ATOM 4364 N N . ILE A 1 546 ? -7.187 -9.488 -22.430 1.00 81.12 546 ILE A N 1
ATOM 4365 C CA . ILE A 1 546 ? -8.046 -10.624 -22.784 1.00 81.12 546 ILE A CA 1
ATOM 4366 C C . ILE A 1 546 ? -9.135 -10.108 -23.722 1.00 81.12 546 ILE A C 1
ATOM 4368 O O . ILE A 1 546 ? -10.008 -9.362 -23.281 1.00 81.12 546 ILE A O 1
ATOM 4372 N N . ASP A 1 547 ? -9.082 -10.523 -24.984 1.00 85.31 547 ASP A N 1
ATOM 4373 C CA . ASP A 1 547 ? -10.123 -10.264 -25.977 1.00 85.31 547 ASP A CA 1
ATOM 4374 C C . ASP A 1 547 ? -10.941 -11.555 -26.188 1.00 85.31 547 ASP A C 1
ATOM 4376 O O . ASP A 1 547 ? -10.387 -12.653 -26.248 1.00 85.31 547 ASP A O 1
ATOM 4380 N N . TYR A 1 548 ? -12.273 -11.434 -26.228 1.00 86.50 548 TYR A N 1
ATOM 4381 C CA . TYR A 1 548 ? -13.190 -12.572 -26.365 1.00 86.50 548 TYR A CA 1
ATOM 4382 C C . TYR A 1 548 ? -13.798 -12.613 -27.767 1.00 86.50 548 TYR A C 1
ATOM 4384 O O . TYR A 1 548 ? -14.502 -11.684 -28.176 1.00 86.50 548 TYR A O 1
ATOM 4392 N N . GLU A 1 549 ? -13.603 -13.729 -28.465 1.00 87.81 549 GLU A N 1
ATOM 4393 C CA . GLU A 1 549 ? -14.269 -14.035 -29.730 1.00 87.81 549 GLU A CA 1
ATOM 4394 C C . GLU A 1 549 ? -15.447 -14.979 -29.490 1.00 87.81 549 GLU A C 1
ATOM 4396 O O . GLU A 1 549 ? -15.316 -16.011 -28.833 1.00 87.81 549 GLU A O 1
ATOM 4401 N N . TYR A 1 550 ? -16.612 -14.618 -30.026 1.00 86.62 550 TYR A N 1
ATOM 4402 C CA . TYR A 1 550 ? -17.829 -15.417 -29.912 1.00 86.62 550 TYR A CA 1
ATOM 4403 C C . TYR A 1 550 ? -18.075 -16.093 -31.254 1.00 86.62 550 TYR A C 1
ATOM 4405 O O . TYR A 1 550 ? -18.195 -15.412 -32.273 1.00 86.62 550 TYR A O 1
ATOM 4413 N N . LYS A 1 551 ? -18.118 -17.422 -31.247 1.00 87.12 551 LYS A N 1
ATOM 4414 C CA . LYS A 1 551 ? -18.290 -18.262 -32.436 1.00 87.12 551 LYS A CA 1
ATOM 4415 C C . LYS A 1 551 ? -19.650 -18.947 -32.394 1.00 87.12 551 LYS A C 1
ATOM 4417 O O . LYS A 1 551 ? -20.201 -19.136 -31.307 1.00 87.12 551 LYS A O 1
ATOM 4422 N N . ASN A 1 552 ? -20.194 -19.280 -33.561 1.00 82.75 552 ASN A N 1
ATOM 4423 C CA . ASN A 1 552 ? -21.434 -20.047 -33.629 1.00 82.75 552 ASN A CA 1
ATOM 4424 C C . ASN A 1 552 ? -21.187 -21.465 -33.077 1.00 82.75 552 ASN A C 1
ATOM 4426 O O . ASN A 1 552 ? -20.143 -22.059 -33.332 1.00 82.75 552 ASN A O 1
ATOM 4430 N N . THR A 1 553 ? -22.136 -21.997 -32.306 1.00 80.06 553 THR A N 1
ATOM 4431 C CA . THR A 1 553 ? -22.101 -23.373 -31.794 1.00 80.06 553 THR A CA 1
ATOM 4432 C C . THR A 1 553 ? -22.220 -24.427 -32.893 1.00 80.06 553 THR A C 1
ATOM 4434 O O . THR A 1 553 ? -21.745 -25.537 -32.693 1.00 80.06 553 THR A O 1
ATOM 4437 N N . GLU A 1 554 ? -22.839 -24.095 -34.030 1.00 82.12 554 GLU A N 1
ATOM 4438 C CA . GLU A 1 554 ? -22.983 -25.006 -35.180 1.00 82.12 554 GLU A CA 1
ATOM 4439 C C . GLU A 1 554 ? -21.832 -24.876 -36.191 1.00 82.12 554 GLU A C 1
ATOM 4441 O O . GLU A 1 554 ? -21.521 -25.826 -36.901 1.00 82.12 554 GLU A O 1
ATOM 4446 N N . ASP A 1 555 ? -21.175 -23.714 -36.232 1.00 78.81 555 ASP A N 1
ATOM 4447 C CA . ASP A 1 555 ? -20.067 -23.419 -37.143 1.00 78.81 555 ASP A CA 1
ATOM 4448 C C . ASP A 1 555 ? -18.937 -22.699 -36.391 1.00 78.81 555 ASP A C 1
ATOM 4450 O O . ASP A 1 555 ? -18.914 -21.470 -36.248 1.00 78.81 555 ASP A O 1
ATOM 4454 N N . PHE A 1 556 ? -17.977 -23.488 -35.906 1.00 75.44 556 PHE A N 1
ATOM 4455 C CA . PHE A 1 556 ? -16.821 -23.012 -35.143 1.00 75.44 556 PHE A CA 1
ATOM 4456 C C . PHE A 1 556 ? -15.829 -22.172 -35.973 1.00 75.44 556 PHE A C 1
ATOM 4458 O O . PHE A 1 556 ? -14.916 -21.561 -35.403 1.00 75.44 556 PHE A O 1
ATOM 4465 N N . GLY A 1 557 ? -15.978 -22.120 -37.301 1.00 80.56 557 GLY A N 1
ATOM 4466 C CA . GLY A 1 557 ? -15.146 -21.299 -38.181 1.00 80.56 557 GLY A CA 1
ATOM 4467 C C . GLY A 1 557 ? -15.564 -19.827 -38.213 1.00 80.56 557 GLY A C 1
ATOM 4468 O O . GLY A 1 557 ? -14.731 -18.955 -38.465 1.00 80.56 557 GLY A O 1
ATOM 4469 N N . LYS A 1 558 ? -16.834 -19.522 -37.913 1.00 83.75 558 LYS A N 1
ATOM 4470 C CA . LYS A 1 558 ? -17.413 -18.187 -38.100 1.00 83.75 558 LYS A CA 1
ATOM 4471 C C . LYS A 1 558 ? -17.484 -17.388 -36.797 1.00 83.75 558 LYS A C 1
ATOM 4473 O O . LYS A 1 558 ? -18.224 -17.722 -35.869 1.00 83.75 558 LYS A O 1
ATOM 4478 N N . VAL A 1 559 ? -16.746 -16.278 -36.747 1.00 86.69 559 VAL A N 1
ATOM 4479 C CA . VAL A 1 559 ? -16.811 -15.304 -35.645 1.00 86.69 559 VAL A CA 1
ATOM 4480 C C . VAL A 1 559 ? -18.039 -14.407 -35.824 1.00 86.69 559 VAL A C 1
ATOM 4482 O O . VAL A 1 559 ? -18.220 -13.784 -36.867 1.00 86.69 559 VAL A O 1
ATOM 4485 N N . VAL A 1 560 ? -18.885 -14.326 -34.795 1.00 86.69 560 VAL A N 1
ATOM 4486 C CA . VAL A 1 560 ? -20.100 -13.500 -34.794 1.00 86.69 560 VAL A CA 1
ATOM 4487 C C . VAL A 1 560 ? -19.747 -12.084 -34.326 1.00 86.69 560 VAL A C 1
ATOM 4489 O O . VAL A 1 560 ? -19.283 -11.932 -33.190 1.00 86.69 560 VAL A O 1
ATOM 4492 N N . PRO A 1 561 ? -19.959 -11.028 -35.130 1.00 88.75 561 PRO A N 1
ATOM 4493 C CA . PRO A 1 561 ? -19.643 -9.652 -34.744 1.00 88.75 561 PRO A CA 1
ATOM 4494 C C . PRO A 1 561 ? -20.585 -9.129 -33.643 1.00 88.75 561 PRO A C 1
ATOM 4496 O O . PRO A 1 561 ? -21.729 -9.574 -33.576 1.00 88.75 561 PRO A O 1
ATOM 4499 N N . PRO A 1 562 ? -20.150 -8.182 -32.783 1.00 85.81 562 PRO A N 1
ATOM 4500 C CA . PRO A 1 562 ? -20.953 -7.664 -31.666 1.00 85.81 562 PRO A CA 1
ATOM 4501 C C . PRO A 1 562 ? -22.339 -7.135 -32.051 1.00 85.81 562 PRO A C 1
ATOM 4503 O O . PRO A 1 562 ? -23.277 -7.306 -31.282 1.00 85.81 562 PRO A O 1
ATOM 4506 N N . GLU A 1 563 ? -22.475 -6.543 -33.238 1.00 86.00 563 GLU A N 1
ATOM 4507 C CA . GLU A 1 563 ? -23.727 -5.964 -33.749 1.00 86.00 563 GLU A CA 1
ATOM 4508 C C . GLU A 1 563 ? -24.813 -7.015 -34.012 1.00 86.00 563 GLU A C 1
ATOM 4510 O O . GLU A 1 563 ? -26.000 -6.725 -33.910 1.00 86.00 563 GLU A O 1
ATOM 4515 N N . GLN A 1 564 ? -24.411 -8.255 -34.302 1.00 85.25 564 GLN A N 1
ATOM 4516 C CA . GLN A 1 564 ? -25.321 -9.378 -34.549 1.00 85.25 564 GLN A CA 1
ATOM 4517 C C . GLN A 1 564 ? -25.632 -10.172 -33.271 1.00 85.25 564 GLN A C 1
ATOM 4519 O O . GLN A 1 564 ? -26.342 -11.176 -33.316 1.00 85.25 564 GLN A O 1
ATOM 4524 N N . ARG A 1 565 ? -25.085 -9.765 -32.117 1.00 87.44 565 ARG A N 1
ATOM 4525 C CA . ARG A 1 565 ? -25.272 -10.472 -30.847 1.00 87.44 565 ARG A CA 1
ATOM 4526 C C . ARG A 1 565 ? -26.457 -9.881 -30.100 1.00 87.44 565 ARG A C 1
ATOM 4528 O O . ARG A 1 565 ? -26.434 -8.724 -29.690 1.00 87.44 565 ARG A O 1
ATOM 4535 N N . ILE A 1 566 ? -27.451 -10.719 -29.834 1.00 89.38 566 ILE A N 1
ATOM 4536 C CA . ILE A 1 566 ? -28.588 -10.383 -28.975 1.00 89.38 566 ILE A CA 1
ATOM 4537 C C . ILE A 1 566 ? -28.512 -11.249 -27.722 1.00 89.38 566 ILE A C 1
ATOM 4539 O O . ILE A 1 566 ? -28.150 -12.426 -27.776 1.00 89.38 566 ILE A O 1
ATOM 4543 N N . LYS A 1 567 ? -28.819 -10.662 -26.564 1.00 90.19 567 LYS A N 1
ATOM 4544 C CA . LYS A 1 567 ? -28.789 -11.394 -25.301 1.00 90.19 567 LYS A CA 1
ATOM 4545 C C . LYS A 1 567 ? -30.039 -12.269 -25.189 1.00 90.19 567 LYS A C 1
ATOM 4547 O O . LYS A 1 567 ? -31.154 -11.764 -25.133 1.00 90.19 567 LYS A O 1
ATOM 4552 N N . GLY A 1 568 ? -29.837 -13.583 -25.151 1.00 90.38 568 GLY A N 1
ATOM 4553 C CA . GLY A 1 568 ? -30.896 -14.557 -24.905 1.00 90.38 568 GLY A CA 1
ATOM 4554 C C . GLY A 1 568 ? -31.054 -14.853 -23.416 1.00 90.38 568 GLY A C 1
ATOM 4555 O O . GLY A 1 568 ? -30.065 -15.086 -22.718 1.00 90.38 568 GLY A O 1
ATOM 4556 N N . TYR A 1 569 ? -32.292 -14.875 -22.934 1.00 90.50 569 TYR A N 1
ATOM 4557 C CA . TYR A 1 569 ? -32.646 -15.330 -21.593 1.00 90.50 569 TYR A CA 1
ATOM 4558 C C . TYR A 1 569 ? -33.370 -16.670 -21.703 1.00 90.50 569 TYR A C 1
ATOM 4560 O O . TYR A 1 569 ? -34.247 -16.845 -22.545 1.00 90.50 569 TYR A O 1
ATOM 4568 N N . ARG A 1 570 ? -32.990 -17.643 -20.873 1.00 92.06 570 ARG A N 1
ATOM 4569 C CA . ARG A 1 570 ? -33.678 -18.937 -20.836 1.00 92.06 570 ARG A CA 1
ATOM 4570 C C . ARG A 1 570 ? -34.991 -18.793 -20.080 1.00 92.06 570 ARG A C 1
ATOM 4572 O O . ARG A 1 570 ? -34.986 -18.351 -18.933 1.00 92.06 570 ARG A O 1
ATOM 4579 N N . TYR A 1 571 ? -36.079 -19.208 -20.711 1.00 92.06 571 TYR A N 1
ATOM 4580 C CA . TYR A 1 571 ? -37.394 -19.325 -20.104 1.00 92.06 571 TYR A CA 1
ATOM 4581 C C . TYR A 1 571 ? -37.865 -20.772 -20.278 1.00 92.06 571 TYR A C 1
ATOM 4583 O O . TYR A 1 571 ? -38.331 -21.180 -21.343 1.00 92.06 571 TYR A O 1
ATOM 4591 N N . GLY A 1 572 ? -37.628 -21.587 -19.246 1.00 92.69 572 GLY A N 1
ATOM 4592 C CA . GLY A 1 572 ? -37.761 -23.040 -19.347 1.00 92.69 572 GLY A CA 1
ATOM 4593 C C . GLY A 1 572 ? -36.786 -23.626 -20.388 1.00 92.69 572 GLY A C 1
ATOM 4594 O O . GLY A 1 572 ? -35.594 -23.307 -20.333 1.00 92.69 572 GLY A O 1
ATOM 4595 N N . PRO A 1 573 ? -37.252 -24.473 -21.328 1.00 90.38 573 PRO A N 1
ATOM 4596 C CA . PRO A 1 573 ? -36.409 -25.036 -22.386 1.00 90.38 573 PRO A CA 1
ATOM 4597 C C . PRO A 1 573 ? -36.124 -24.052 -23.535 1.00 90.38 573 PRO A C 1
ATOM 4599 O O . PRO A 1 573 ? -35.211 -24.291 -24.323 1.00 90.38 573 PRO A O 1
ATOM 4602 N N . GLN A 1 574 ? -36.881 -22.955 -23.649 1.00 93.12 574 GLN A N 1
ATOM 4603 C CA . GLN A 1 574 ? -36.763 -21.997 -24.749 1.00 93.12 574 GLN A CA 1
ATOM 4604 C C . GLN A 1 574 ? -35.786 -20.861 -24.412 1.00 93.12 574 GLN A C 1
ATOM 4606 O O . GLN A 1 574 ? -35.646 -20.452 -23.257 1.00 93.12 574 GLN A O 1
ATOM 4611 N N . VAL A 1 575 ? -35.114 -20.326 -25.434 1.00 91.88 575 VAL A N 1
ATOM 4612 C CA . VAL A 1 575 ? -34.261 -19.134 -25.321 1.00 91.88 575 VAL A CA 1
ATOM 4613 C C . VAL A 1 575 ? -34.989 -17.958 -25.959 1.00 91.88 575 VAL A C 1
ATOM 4615 O O . VAL A 1 575 ? -35.206 -17.950 -27.166 1.00 91.88 575 VAL A O 1
ATOM 4618 N N . VAL A 1 576 ? -35.346 -16.963 -25.151 1.00 92.62 576 VAL A N 1
ATOM 4619 C CA . VAL A 1 576 ? -36.021 -15.743 -25.601 1.00 92.62 576 VAL A CA 1
ATOM 4620 C C . VAL A 1 576 ? -34.969 -14.649 -25.822 1.00 92.62 576 VAL A C 1
ATOM 4622 O O . VAL A 1 576 ? -34.326 -14.228 -24.851 1.00 92.62 576 VAL A O 1
ATOM 4625 N N . PRO A 1 577 ? -34.736 -14.195 -27.065 1.00 91.69 577 PRO A N 1
ATOM 4626 C CA . PRO A 1 577 ? -33.857 -13.063 -27.333 1.00 91.69 577 PRO A CA 1
ATOM 4627 C C . PRO A 1 577 ? -34.544 -11.764 -26.902 1.00 91.69 577 PRO A C 1
ATOM 4629 O O . PRO A 1 577 ? -35.675 -11.505 -27.296 1.00 91.69 577 PRO A O 1
ATOM 4632 N N . ILE A 1 578 ? -33.865 -10.947 -26.095 1.00 91.00 578 ILE A N 1
ATOM 4633 C CA . ILE A 1 578 ? -34.357 -9.622 -25.698 1.00 91.00 578 ILE A CA 1
ATOM 4634 C C . ILE A 1 578 ? -33.256 -8.603 -25.982 1.00 91.00 578 ILE A C 1
ATOM 4636 O O . ILE A 1 578 ? -32.122 -8.742 -25.504 1.00 91.00 578 ILE A O 1
ATOM 4640 N N . SER A 1 579 ? -33.572 -7.575 -26.769 1.00 89.69 579 SER A N 1
ATOM 4641 C CA . SER A 1 579 ? -32.634 -6.491 -27.058 1.00 89.69 579 SER A CA 1
ATOM 4642 C C . SER A 1 579 ? -32.353 -5.643 -25.812 1.00 89.69 579 SER A C 1
ATOM 4644 O O . SER A 1 579 ? -33.109 -5.633 -24.839 1.00 89.69 579 SER A O 1
ATOM 4646 N N . SER A 1 580 ? -31.251 -4.892 -25.820 1.00 87.25 580 SER A N 1
ATOM 4647 C CA . SER A 1 580 ? -30.921 -3.989 -24.709 1.00 87.25 580 SER A CA 1
ATOM 4648 C C . SER A 1 580 ? -31.966 -2.883 -24.513 1.00 87.25 580 SER A C 1
ATOM 4650 O O . SER A 1 580 ? -32.227 -2.507 -23.372 1.00 87.25 580 SER A O 1
ATOM 4652 N N . ALA A 1 581 ? -32.580 -2.393 -25.596 1.00 88.00 581 ALA A N 1
ATOM 4653 C CA . ALA A 1 581 ? -33.618 -1.364 -25.557 1.00 88.00 581 ALA A CA 1
ATOM 4654 C C . ALA A 1 581 ? -34.933 -1.890 -24.961 1.00 88.00 581 ALA A C 1
ATOM 4656 O O . ALA A 1 581 ? -35.490 -1.261 -24.062 1.00 88.00 581 ALA A O 1
ATOM 4657 N N . GLU A 1 582 ? -35.392 -3.066 -25.401 1.00 88.75 582 GLU A N 1
ATOM 4658 C CA . GLU A 1 582 ? -36.585 -3.721 -24.844 1.00 88.75 582 GLU A CA 1
ATOM 4659 C C . GLU A 1 582 ? -36.383 -4.070 -23.371 1.00 88.75 582 GLU A C 1
ATOM 4661 O O . GLU A 1 582 ? -37.253 -3.810 -22.541 1.00 88.75 582 GLU A O 1
ATOM 4666 N N . TRP A 1 583 ? -35.204 -4.595 -23.022 1.00 86.12 583 TRP A N 1
ATOM 4667 C CA . TRP A 1 583 ? -34.877 -4.900 -21.636 1.00 86.12 583 TRP A CA 1
ATOM 4668 C C . TRP A 1 583 ? -34.936 -3.650 -20.758 1.00 86.12 583 TRP A C 1
ATOM 4670 O O . TRP A 1 583 ? -35.510 -3.690 -19.676 1.00 86.12 583 TRP A O 1
ATOM 4680 N N . GLU A 1 584 ? -34.382 -2.527 -21.217 1.00 87.12 584 GLU A N 1
ATOM 4681 C CA . GLU A 1 584 ? -34.385 -1.276 -20.456 1.00 87.12 584 GLU A CA 1
ATOM 4682 C C . GLU A 1 584 ? -35.785 -0.643 -20.343 1.00 87.12 584 GLU A C 1
ATOM 4684 O O . GLU A 1 584 ? -36.050 0.046 -19.357 1.00 87.12 584 GLU A O 1
ATOM 4689 N N . ALA A 1 585 ? -36.688 -0.909 -21.294 1.00 87.19 585 ALA A N 1
ATOM 4690 C CA . ALA A 1 585 ? -38.089 -0.487 -21.236 1.00 87.19 585 ALA A CA 1
ATOM 4691 C C . ALA A 1 585 ? -38.928 -1.323 -20.251 1.00 87.19 585 ALA A C 1
ATOM 4693 O O . ALA A 1 585 ? -39.757 -0.771 -19.532 1.00 87.19 585 ALA A O 1
ATOM 4694 N N . VAL A 1 586 ? -38.703 -2.640 -20.195 1.00 86.62 586 VAL A N 1
ATOM 4695 C CA . VAL A 1 586 ? -39.465 -3.571 -19.337 1.00 86.62 586 VAL A CA 1
ATOM 4696 C C . VAL A 1 586 ? -38.903 -3.642 -17.912 1.00 86.62 586 VAL A C 1
ATOM 4698 O O . VAL A 1 586 ? -39.595 -4.036 -16.972 1.00 86.62 586 VAL A O 1
ATOM 4701 N N . LYS A 1 587 ? -37.640 -3.256 -17.717 1.00 86.12 587 LYS A N 1
ATOM 4702 C CA . LYS A 1 587 ? -36.965 -3.318 -16.419 1.00 86.12 587 LYS A CA 1
ATOM 4703 C C . LYS A 1 587 ? -37.708 -2.508 -15.356 1.00 86.12 587 LYS A C 1
ATOM 4705 O O . LYS A 1 587 ? -37.915 -1.305 -15.486 1.00 86.12 587 LYS A O 1
ATOM 4710 N N . PHE A 1 588 ? -38.007 -3.162 -14.238 1.00 87.94 588 PHE A N 1
ATOM 4711 C CA . PHE A 1 588 ? -38.587 -2.519 -13.065 1.00 87.94 588 PHE A CA 1
ATOM 4712 C C . PHE A 1 588 ? -37.653 -1.434 -12.493 1.00 87.94 588 PHE A C 1
ATOM 4714 O O . PHE A 1 588 ? -36.482 -1.693 -12.196 1.00 87.94 588 PHE A O 1
ATOM 4721 N N . ARG A 1 589 ? -38.172 -0.208 -12.333 1.00 87.50 589 ARG A N 1
ATOM 4722 C CA . ARG A 1 589 ? -37.432 0.967 -11.838 1.00 87.50 589 ARG A CA 1
ATOM 4723 C C . ARG A 1 589 ? -38.044 1.480 -10.530 1.00 87.50 589 ARG A C 1
ATOM 4725 O O . ARG A 1 589 ? -38.957 2.301 -10.567 1.00 87.50 589 ARG A O 1
ATOM 4732 N N . PRO A 1 590 ? -37.569 1.016 -9.365 1.00 89.44 590 PRO A N 1
ATOM 4733 C CA . PRO A 1 590 ? -38.076 1.495 -8.091 1.00 89.44 590 PRO A CA 1
ATOM 4734 C C . PRO A 1 590 ? -37.548 2.898 -7.748 1.00 89.44 590 PRO A C 1
ATOM 4736 O O . PRO A 1 590 ? -36.393 3.243 -8.005 1.00 89.44 590 PRO A O 1
ATOM 4739 N N . GLU A 1 591 ? -38.395 3.693 -7.099 1.00 87.88 591 GLU A N 1
ATOM 4740 C CA . GLU A 1 591 ? -38.033 5.011 -6.569 1.00 87.88 591 GLU A CA 1
ATOM 4741 C C . GLU A 1 591 ? -37.206 4.907 -5.283 1.00 87.88 591 GLU A C 1
ATOM 4743 O O . GLU A 1 591 ? -37.525 4.108 -4.389 1.00 87.88 591 GLU A O 1
ATOM 4748 N N . LYS A 1 592 ? -36.185 5.768 -5.156 1.00 90.19 592 LYS A N 1
ATOM 4749 C CA . LYS A 1 592 ? -35.374 5.902 -3.940 1.00 90.19 592 LYS A CA 1
ATOM 4750 C C . LYS A 1 592 ? -36.273 6.276 -2.758 1.00 90.19 592 LYS A C 1
ATOM 4752 O O . LYS A 1 592 ? -36.808 7.377 -2.710 1.00 90.19 592 LYS A O 1
ATOM 4757 N N . SER A 1 593 ? -36.422 5.369 -1.799 1.00 88.56 593 SER A N 1
ATOM 4758 C CA . SER A 1 593 ? -37.254 5.575 -0.611 1.00 88.56 593 SER A CA 1
ATOM 4759 C C . SER A 1 593 ? -36.980 4.514 0.451 1.00 88.56 593 SER A C 1
ATOM 4761 O O . SER A 1 593 ? -36.592 3.387 0.128 1.00 88.56 593 SER A O 1
ATOM 4763 N N . VAL A 1 594 ? -37.214 4.870 1.715 1.00 91.50 594 VAL A N 1
ATOM 4764 C CA . VAL A 1 594 ? -37.324 3.916 2.820 1.00 91.50 594 VAL A CA 1
ATOM 4765 C C . VAL A 1 594 ? -38.722 4.039 3.415 1.00 91.50 594 VAL A C 1
ATOM 4767 O O . VAL A 1 594 ? -39.063 5.074 3.985 1.00 91.50 594 VAL A O 1
ATOM 4770 N N . LYS A 1 595 ? -39.532 2.991 3.253 1.00 89.88 595 LYS A N 1
ATOM 4771 C CA . LYS A 1 595 ? -40.946 2.974 3.647 1.00 89.88 595 LYS A CA 1
ATOM 4772 C C . LYS A 1 595 ? -41.223 1.836 4.616 1.00 89.88 595 LYS A C 1
ATOM 4774 O O . LYS A 1 595 ? -40.793 0.710 4.372 1.00 89.88 595 LYS A O 1
ATOM 4779 N N . LEU A 1 596 ? -41.960 2.119 5.680 1.00 90.75 596 LEU A N 1
ATOM 4780 C CA . LEU A 1 596 ? -42.488 1.110 6.587 1.00 90.75 596 LEU A CA 1
ATOM 4781 C C . LEU A 1 596 ? -43.631 0.349 5.909 1.00 90.75 596 LEU A C 1
ATOM 4783 O O . LEU A 1 596 ? -44.562 0.952 5.383 1.00 90.75 596 LEU A O 1
ATOM 4787 N N . LEU A 1 597 ? -43.544 -0.979 5.917 1.00 90.25 597 LEU A N 1
ATOM 4788 C CA . LEU A 1 597 ? -44.608 -1.869 5.452 1.00 90.25 597 LEU A CA 1
ATOM 4789 C C . LEU A 1 597 ? -45.518 -2.299 6.604 1.00 90.25 597 LEU A C 1
ATOM 4791 O O . LEU A 1 597 ? -46.725 -2.410 6.423 1.00 90.25 597 LEU A O 1
ATOM 4795 N N . GLY A 1 598 ? -44.951 -2.520 7.791 1.00 89.81 598 GLY A N 1
ATOM 4796 C CA . GLY A 1 598 ? -45.716 -2.890 8.979 1.00 89.81 598 GLY A CA 1
ATOM 4797 C C . GLY A 1 598 ? -44.833 -3.276 10.159 1.00 89.81 598 GLY A C 1
ATOM 4798 O O . GLY A 1 598 ? -43.607 -3.294 10.051 1.00 89.81 598 GLY A O 1
ATOM 4799 N N . PHE A 1 599 ? -45.470 -3.601 11.282 1.00 91.62 599 PHE A N 1
ATOM 4800 C CA . PHE A 1 599 ? -44.817 -4.133 12.478 1.00 91.62 599 PHE A CA 1
ATOM 4801 C C . PHE A 1 599 ? -45.198 -5.600 12.681 1.00 91.62 599 PHE A C 1
ATOM 4803 O O . PHE A 1 599 ? -46.315 -6.009 12.379 1.00 91.62 599 PHE A O 1
ATOM 4810 N N . THR A 1 600 ? -44.280 -6.377 13.235 1.00 93.56 600 THR A N 1
ATOM 4811 C CA . THR A 1 600 ? -44.481 -7.775 13.625 1.00 93.56 600 THR A CA 1
ATOM 4812 C C . THR A 1 600 ? -43.855 -8.017 14.993 1.00 93.56 600 THR A C 1
ATOM 4814 O O . THR A 1 600 ? -43.019 -7.237 15.448 1.00 93.56 600 THR A O 1
ATOM 4817 N N . ASP A 1 601 ? -44.245 -9.095 15.664 1.00 93.75 601 ASP A N 1
ATOM 4818 C CA . ASP A 1 601 ? -43.536 -9.567 16.849 1.00 93.75 601 ASP A CA 1
ATOM 4819 C C . ASP A 1 601 ? -42.100 -9.955 16.509 1.00 93.75 601 ASP A C 1
ATOM 4821 O O . ASP A 1 601 ? -41.834 -10.553 15.461 1.00 93.75 601 ASP A O 1
ATOM 4825 N N . SER A 1 602 ? -41.173 -9.619 17.407 1.00 90.69 602 SER A N 1
ATOM 4826 C CA . SER A 1 602 ? -39.749 -9.916 17.215 1.00 90.69 602 SER A CA 1
ATOM 4827 C C . SER A 1 602 ? -39.475 -11.424 17.150 1.00 90.69 602 SER A C 1
ATOM 4829 O O . SER A 1 602 ? -38.524 -11.840 16.498 1.00 90.69 602 SER A O 1
ATOM 4831 N N . SER A 1 603 ? -40.327 -12.250 17.768 1.00 92.31 603 SER A N 1
ATOM 4832 C CA . SER A 1 603 ? -40.255 -13.718 17.733 1.00 92.31 603 SER A CA 1
ATOM 4833 C C . SER A 1 603 ? -40.557 -14.321 16.359 1.00 92.31 603 SER A C 1
ATOM 4835 O O . SER A 1 603 ? -40.042 -15.392 16.046 1.00 92.31 603 SER A O 1
ATOM 4837 N N . ASN A 1 604 ? -41.345 -13.640 15.519 1.00 91.50 604 ASN A N 1
ATOM 4838 C CA . ASN A 1 604 ? -41.673 -14.123 14.172 1.00 91.50 604 ASN A CA 1
ATOM 4839 C C . ASN A 1 604 ? -40.461 -14.064 13.230 1.00 91.50 604 ASN A C 1
ATOM 4841 O O . ASN A 1 604 ? -40.458 -14.687 12.169 1.00 91.50 604 ASN A O 1
ATOM 4845 N N . ILE A 1 605 ? -39.431 -13.301 13.600 1.00 89.81 605 ILE A N 1
ATOM 4846 C CA . ILE A 1 605 ? -38.256 -13.065 12.773 1.00 89.81 605 ILE A CA 1
ATOM 4847 C C . ILE A 1 605 ? -37.102 -13.902 13.304 1.00 89.81 605 ILE A C 1
ATOM 4849 O O . ILE A 1 605 ? -36.406 -13.542 14.253 1.00 89.81 605 ILE A O 1
ATOM 4853 N N . MET A 1 606 ? -36.881 -15.035 12.648 1.00 89.00 606 MET A N 1
ATOM 4854 C CA . MET A 1 606 ? -35.814 -15.952 13.016 1.00 89.00 606 MET A CA 1
ATOM 4855 C C . MET A 1 606 ? -34.465 -15.467 12.483 1.00 89.00 606 MET A C 1
ATOM 4857 O O . MET A 1 606 ? -34.343 -15.003 11.348 1.00 89.00 606 MET A O 1
ATOM 4861 N N . ARG A 1 607 ? -33.412 -15.628 13.292 1.00 90.38 607 ARG A N 1
ATOM 4862 C CA . ARG A 1 607 ? -32.050 -15.181 12.950 1.00 90.38 607 ARG A CA 1
ATOM 4863 C C . ARG A 1 607 ? -31.518 -15.793 11.650 1.00 90.38 607 ARG A C 1
ATOM 4865 O O . ARG A 1 607 ? -30.744 -15.145 10.955 1.00 90.38 607 ARG A O 1
ATOM 4872 N N . HIS A 1 608 ? -31.927 -17.016 11.313 1.00 89.88 608 HIS A N 1
ATOM 4873 C CA . HIS A 1 608 ? -31.482 -17.702 10.098 1.00 89.88 608 HIS A CA 1
ATOM 4874 C C . HIS A 1 608 ? -32.089 -17.134 8.803 1.00 89.88 608 HIS A C 1
ATOM 4876 O O . HIS A 1 608 ? -31.620 -17.485 7.726 1.00 89.88 608 HIS A O 1
ATOM 4882 N N . TYR A 1 609 ? -33.083 -16.241 8.883 1.00 90.06 609 TYR A N 1
ATOM 4883 C CA . TYR A 1 609 ? -33.581 -15.514 7.713 1.00 90.06 609 TYR A CA 1
ATOM 4884 C C . TYR A 1 609 ? -32.686 -14.338 7.313 1.00 90.06 609 TYR A C 1
ATOM 4886 O O . TYR A 1 609 ? -32.813 -13.824 6.210 1.00 90.06 609 TYR A O 1
ATOM 4894 N N . TYR A 1 610 ? -31.777 -13.877 8.171 1.00 92.00 610 TYR A N 1
ATOM 4895 C CA . TYR A 1 610 ? -30.964 -12.708 7.845 1.00 92.00 610 TYR A CA 1
ATOM 4896 C C . TYR A 1 610 ? -30.049 -12.962 6.646 1.00 92.00 610 TYR A C 1
ATOM 4898 O O . TYR A 1 610 ? -29.270 -13.913 6.616 1.00 92.00 610 TYR A O 1
ATOM 4906 N N . MET A 1 611 ? -30.107 -12.056 5.673 1.00 87.31 611 MET A N 1
ATOM 4907 C CA . MET A 1 611 ? -29.277 -12.076 4.477 1.00 87.31 611 MET A CA 1
ATOM 4908 C C . MET A 1 611 ? -28.232 -10.958 4.488 1.00 87.31 611 MET A C 1
ATOM 4910 O O . MET A 1 611 ? -28.499 -9.829 4.897 1.00 87.31 611 MET A O 1
ATOM 4914 N N . LYS A 1 612 ? -27.071 -11.247 3.889 1.00 81.88 612 LYS A N 1
ATOM 4915 C CA . LYS A 1 612 ? -26.029 -10.271 3.521 1.00 81.88 612 LYS A CA 1
ATOM 4916 C C . LYS A 1 612 ? -25.549 -9.397 4.694 1.00 81.88 612 LYS A C 1
ATOM 4918 O O . LYS A 1 612 ? -25.003 -9.904 5.667 1.00 81.88 612 LYS A O 1
ATOM 4923 N N . ASP A 1 613 ? -25.647 -8.081 4.521 1.00 84.75 613 ASP A N 1
ATOM 4924 C CA . ASP A 1 613 ? -25.013 -7.054 5.331 1.00 84.75 613 ASP A CA 1
ATOM 4925 C C . ASP A 1 613 ? -26.005 -6.457 6.334 1.00 84.75 613 ASP A C 1
ATOM 4927 O O . ASP A 1 613 ? -27.192 -6.313 6.036 1.00 84.75 613 ASP A O 1
ATOM 4931 N N . VAL A 1 614 ? -25.492 -6.018 7.484 1.00 91.44 614 VAL A N 1
ATOM 4932 C CA . VAL A 1 614 ? -26.270 -5.297 8.498 1.00 91.44 614 VAL A CA 1
ATOM 4933 C C . VAL A 1 614 ? -26.111 -3.798 8.288 1.00 91.44 614 VAL A C 1
ATOM 4935 O O . VAL A 1 614 ? -24.989 -3.291 8.166 1.00 91.44 614 VAL A O 1
ATOM 4938 N N . TYR A 1 615 ? -27.221 -3.066 8.306 1.00 93.06 615 TYR A N 1
ATOM 4939 C CA . TYR A 1 615 ? -27.225 -1.606 8.255 1.00 93.06 615 TYR A CA 1
ATOM 4940 C C . TYR A 1 615 ? -27.607 -1.014 9.612 1.00 93.06 615 TYR A C 1
ATOM 4942 O O . TYR A 1 615 ? -28.332 -1.629 10.386 1.00 93.06 615 TYR A O 1
ATOM 4950 N N . VAL A 1 616 ? -27.121 0.189 9.902 1.00 93.06 616 VAL A N 1
ATOM 4951 C CA . VAL A 1 616 ? -27.498 0.970 11.083 1.00 93.06 616 VAL A CA 1
ATOM 4952 C C . VAL A 1 616 ? -28.179 2.260 10.644 1.00 93.06 616 VAL A C 1
ATOM 4954 O O . VAL A 1 616 ? -27.675 2.969 9.771 1.00 93.06 616 VAL A O 1
ATOM 4957 N N . PHE A 1 617 ? -29.334 2.539 11.237 1.00 92.81 617 PHE A N 1
ATOM 4958 C CA . PHE A 1 617 ? -30.105 3.759 11.036 1.00 92.81 617 PHE A CA 1
ATOM 4959 C C . PHE A 1 617 ? -29.857 4.681 12.216 1.00 92.81 617 PHE A C 1
ATOM 4961 O O . PHE A 1 617 ? -30.100 4.305 13.363 1.00 92.81 617 PHE A O 1
ATOM 4968 N N . ILE A 1 618 ? -29.376 5.880 11.915 1.00 91.38 618 ILE A N 1
ATOM 4969 C CA . ILE A 1 618 ? -29.083 6.924 12.890 1.00 91.38 618 ILE A CA 1
ATOM 4970 C C . ILE A 1 618 ? -29.941 8.141 12.515 1.00 91.38 618 ILE A C 1
ATOM 4972 O O . ILE A 1 618 ? -30.086 8.416 11.316 1.00 91.38 618 ILE A O 1
ATOM 4976 N N . PRO A 1 619 ? -30.530 8.864 13.483 1.00 91.00 619 PRO A N 1
ATOM 4977 C CA . PRO A 1 619 ? -31.178 10.141 13.193 1.00 91.00 619 PRO A CA 1
ATOM 4978 C C . PRO A 1 619 ? -30.185 11.126 12.556 1.00 91.00 619 PRO A C 1
ATOM 4980 O O . PRO A 1 619 ? -28.976 11.026 12.776 1.00 91.00 619 PRO A O 1
ATOM 4983 N N . GLU A 1 620 ? -30.674 12.069 11.748 1.00 88.69 620 GLU A N 1
ATOM 4984 C CA . GLU A 1 620 ? -29.815 13.111 11.171 1.00 88.69 620 GLU A CA 1
ATOM 4985 C C . GLU A 1 620 ? -29.024 13.849 12.278 1.00 88.69 620 GLU A C 1
ATOM 4987 O O . GLU A 1 620 ? -29.633 14.424 13.186 1.00 88.69 620 GLU A O 1
ATOM 4992 N N . PRO A 1 621 ? -27.673 13.842 12.238 1.00 84.69 621 PRO A N 1
ATOM 4993 C CA . PRO A 1 621 ? -26.871 14.492 13.267 1.00 84.69 621 PRO A CA 1
ATOM 4994 C C . PRO A 1 621 ? -27.148 16.000 13.308 1.00 84.69 621 PRO A C 1
ATOM 4996 O O . PRO A 1 621 ? -26.939 16.696 12.317 1.00 84.69 621 PRO A O 1
ATOM 4999 N N . GLY A 1 622 ? -27.593 16.499 14.463 1.00 83.12 622 GLY A N 1
ATOM 5000 C CA . GLY A 1 622 ? -27.937 17.910 14.674 1.00 83.12 622 GLY A CA 1
ATOM 5001 C C . GLY A 1 622 ? -29.434 18.233 14.591 1.00 83.12 622 GLY A C 1
ATOM 5002 O O . GLY A 1 622 ? -29.827 19.313 15.024 1.00 83.12 622 GLY A O 1
ATOM 5003 N N . ASP A 1 623 ? -30.281 17.312 14.116 1.00 85.19 623 ASP A N 1
ATOM 5004 C CA . ASP A 1 623 ? -31.740 17.480 14.140 1.00 85.19 623 ASP A CA 1
ATOM 5005 C C . ASP A 1 623 ? -32.333 16.892 15.431 1.00 85.19 623 ASP A C 1
ATOM 5007 O O . ASP A 1 623 ? -32.532 15.683 15.571 1.00 85.19 623 ASP A O 1
ATOM 5011 N N . THR A 1 624 ? -32.642 17.767 16.391 1.00 84.75 624 THR A N 1
ATOM 5012 C CA . THR A 1 624 ? -33.212 17.378 17.691 1.00 84.75 624 THR A CA 1
ATOM 5013 C C . THR A 1 624 ? -34.580 16.710 17.566 1.00 84.75 624 THR A C 1
ATOM 5015 O O . THR A 1 624 ? -34.897 15.822 18.360 1.00 84.75 624 THR A O 1
ATOM 5018 N N . LYS A 1 625 ? -35.383 17.073 16.556 1.00 83.62 625 LYS A N 1
ATOM 5019 C CA . LYS A 1 625 ? -36.708 16.478 16.330 1.00 83.62 625 LYS A CA 1
ATOM 5020 C C . LYS A 1 625 ? -36.574 15.055 15.804 1.00 83.62 625 LYS A C 1
ATOM 5022 O O . LYS A 1 625 ? -37.276 14.166 16.281 1.00 83.62 625 LYS A O 1
ATOM 5027 N N . ALA A 1 626 ? -35.657 14.832 14.863 1.00 83.06 626 ALA A N 1
ATOM 5028 C CA . ALA A 1 626 ? -35.376 13.498 14.340 1.00 83.06 626 ALA A CA 1
ATOM 5029 C C . ALA A 1 626 ? -34.798 12.573 15.423 1.00 83.06 626 ALA A C 1
ATOM 5031 O O . ALA A 1 626 ? -35.215 11.420 15.515 1.00 83.06 626 ALA A O 1
ATOM 5032 N N . ILE A 1 627 ? -33.897 13.083 16.274 1.00 85.62 627 ILE A N 1
ATOM 5033 C CA . ILE A 1 627 ? -33.335 12.328 17.406 1.00 85.62 627 ILE A CA 1
ATOM 5034 C C . ILE A 1 627 ? -34.443 11.889 18.367 1.00 85.62 627 ILE A C 1
ATOM 5036 O O . ILE A 1 627 ? -34.551 10.701 18.666 1.00 85.62 627 ILE A O 1
ATOM 5040 N N . LEU A 1 628 ? -35.303 12.819 18.798 1.00 85.88 628 LEU A N 1
ATOM 5041 C CA . LEU A 1 628 ? -36.403 12.516 19.714 1.00 85.88 628 LEU A CA 1
ATOM 5042 C C . LEU A 1 628 ? -37.371 11.483 19.117 1.00 85.88 628 LEU A C 1
ATOM 5044 O O . LEU A 1 628 ? -37.757 10.533 19.794 1.00 85.88 628 LEU A O 1
ATOM 5048 N N . ALA A 1 629 ? -37.745 11.649 17.845 1.00 85.25 629 ALA A N 1
ATOM 5049 C CA . ALA A 1 629 ? -38.682 10.759 17.168 1.00 85.25 629 ALA A CA 1
ATOM 5050 C C . ALA A 1 629 ? -38.133 9.334 17.007 1.00 85.25 629 ALA A C 1
ATOM 5052 O O . ALA A 1 629 ? -38.845 8.365 17.276 1.00 85.25 629 ALA A O 1
ATOM 5053 N N . VAL A 1 630 ? -36.864 9.201 16.604 1.00 87.69 630 VAL A N 1
ATOM 5054 C CA . VAL A 1 630 ? -36.198 7.897 16.494 1.00 87.69 630 VAL A CA 1
ATOM 5055 C C . VAL A 1 630 ? -36.084 7.243 17.870 1.00 87.69 630 VAL A C 1
ATOM 5057 O O . VAL A 1 630 ? -36.498 6.097 18.009 1.00 87.69 630 VAL A O 1
ATOM 5060 N N . SER A 1 631 ? -35.623 7.961 18.898 1.00 88.81 631 SER A N 1
ATOM 5061 C CA . SER A 1 631 ? -35.536 7.431 20.267 1.00 88.81 631 SER A CA 1
ATOM 5062 C C . SER A 1 631 ? -36.888 6.986 20.826 1.00 88.81 631 SER A C 1
ATOM 5064 O O . SER A 1 631 ? -36.981 5.902 21.403 1.00 88.81 631 SER A O 1
ATOM 5066 N N . ALA A 1 632 ? -37.950 7.769 20.617 1.00 88.06 632 ALA A N 1
ATOM 5067 C CA . ALA A 1 632 ? -39.300 7.395 21.036 1.00 88.06 632 ALA A CA 1
ATOM 5068 C C . ALA A 1 632 ? -39.755 6.090 20.363 1.00 88.06 632 ALA A C 1
ATOM 5070 O O . ALA A 1 632 ? -40.261 5.192 21.035 1.00 88.06 632 ALA A O 1
ATOM 5071 N N . LEU A 1 633 ? -39.511 5.948 19.056 1.00 88.12 633 LEU A N 1
ATOM 5072 C CA . LEU A 1 633 ? -39.872 4.746 18.309 1.00 88.12 633 LEU A CA 1
ATOM 5073 C C . LEU A 1 633 ? -39.034 3.525 18.723 1.00 88.12 633 LEU A C 1
ATOM 5075 O O . LEU A 1 633 ? -39.593 2.447 18.905 1.00 88.12 633 LEU A O 1
ATOM 5079 N N . VAL A 1 634 ? -37.716 3.679 18.909 1.00 91.38 634 VAL A N 1
ATOM 5080 C CA . VAL A 1 634 ? -36.818 2.597 19.359 1.00 91.38 634 VAL A CA 1
ATOM 5081 C C . VAL A 1 634 ? -37.281 2.043 20.706 1.00 91.38 634 VAL A C 1
ATOM 5083 O O . VAL A 1 634 ? -37.400 0.826 20.864 1.00 91.38 634 VAL A O 1
ATOM 5086 N N . ARG A 1 635 ? -37.561 2.926 21.671 1.00 90.94 635 ARG A N 1
ATOM 5087 C CA . ARG A 1 635 ? -37.983 2.530 23.020 1.00 90.94 635 ARG A CA 1
ATOM 5088 C C . ARG A 1 635 ? -39.364 1.880 23.012 1.00 90.94 635 ARG A C 1
ATOM 5090 O O . ARG A 1 635 ? -39.502 0.802 23.580 1.00 90.94 635 ARG A O 1
ATOM 5097 N N . ALA A 1 636 ? -40.327 2.449 22.284 1.00 91.31 636 ALA A N 1
ATOM 5098 C CA . ALA A 1 636 ? -41.660 1.863 22.137 1.00 91.31 636 ALA A CA 1
ATOM 5099 C C . ALA A 1 636 ? -41.612 0.466 21.493 1.00 91.31 636 ALA A C 1
ATOM 5101 O O . ALA A 1 636 ? -42.234 -0.473 21.981 1.00 91.31 636 ALA A O 1
ATOM 5102 N N . MET A 1 637 ? -40.820 0.289 20.429 1.00 91.88 637 MET A N 1
ATOM 5103 C CA . MET A 1 637 ? -40.641 -1.021 19.795 1.00 91.88 637 MET A CA 1
ATOM 5104 C C . MET A 1 637 ? -40.007 -2.040 20.743 1.00 91.88 637 MET A C 1
ATOM 5106 O O . MET A 1 637 ? -40.393 -3.208 20.728 1.00 91.88 637 MET A O 1
ATOM 5110 N N . LYS A 1 638 ? -39.051 -1.614 21.579 1.00 92.81 638 LYS A N 1
ATOM 5111 C CA . LYS A 1 638 ? -38.417 -2.497 22.560 1.00 92.81 638 LYS A CA 1
ATOM 5112 C C . LYS A 1 638 ? -39.384 -2.906 23.670 1.00 92.81 638 LYS A C 1
ATOM 5114 O O . LYS A 1 638 ? -39.428 -4.087 23.997 1.00 92.81 638 LYS A O 1
ATOM 5119 N N . GLU A 1 639 ? -40.144 -1.959 24.214 1.00 93.81 639 GLU A N 1
ATOM 5120 C CA . GLU A 1 639 ? -41.140 -2.198 25.265 1.00 93.81 639 GLU A CA 1
ATOM 5121 C C . GLU A 1 639 ? -42.250 -3.138 24.780 1.00 93.81 639 GLU A C 1
ATOM 5123 O O . GLU A 1 639 ? -42.604 -4.095 25.461 1.00 93.81 639 GLU A O 1
ATOM 5128 N N . MET A 1 640 ? -42.726 -2.935 23.550 1.00 93.25 640 MET A N 1
ATOM 5129 C CA . MET A 1 640 ? -43.755 -3.776 22.934 1.00 93.25 640 MET A CA 1
ATOM 5130 C C . MET A 1 640 ? -43.211 -5.079 22.320 1.00 93.25 640 MET A C 1
ATOM 5132 O O . MET A 1 640 ? -43.979 -5.838 21.730 1.00 93.25 640 MET A O 1
ATOM 5136 N N . ASN A 1 641 ? -41.899 -5.334 22.403 1.00 92.81 641 ASN A N 1
ATOM 5137 C CA . ASN A 1 641 ? -41.208 -6.459 21.761 1.00 92.81 641 ASN A CA 1
ATOM 5138 C C . ASN A 1 641 ? -41.508 -6.612 20.248 1.00 92.81 641 ASN A C 1
ATOM 5140 O O . ASN A 1 641 ? -41.582 -7.722 19.709 1.00 92.81 641 ASN A O 1
ATOM 5144 N N . LYS A 1 642 ? -41.655 -5.493 19.530 1.00 92.94 642 LYS A N 1
ATOM 5145 C CA . LYS A 1 642 ? -41.967 -5.455 18.092 1.00 92.94 642 LYS A CA 1
ATOM 5146 C C . LYS A 1 642 ? -40.734 -5.159 17.235 1.00 92.94 642 LYS A C 1
ATOM 5148 O O . LYS A 1 642 ? -39.826 -4.428 17.629 1.00 92.94 642 LYS A O 1
ATOM 5153 N N . ALA A 1 643 ? -40.765 -5.657 16.005 1.00 93.56 643 ALA A N 1
ATOM 5154 C CA . ALA A 1 643 ? -39.843 -5.331 14.927 1.00 93.56 643 ALA A CA 1
ATOM 5155 C C . ALA A 1 643 ? -40.616 -4.735 13.739 1.00 93.56 643 ALA A C 1
ATOM 5157 O O . ALA A 1 643 ? -41.787 -5.048 13.527 1.00 93.56 643 ALA A O 1
ATOM 5158 N N . ALA A 1 644 ? -39.979 -3.862 12.961 1.00 92.62 644 ALA A N 1
ATOM 5159 C CA . ALA A 1 644 ? -40.597 -3.216 11.802 1.00 92.62 644 ALA A CA 1
ATOM 5160 C C . ALA A 1 644 ? -40.090 -3.839 10.499 1.00 92.62 644 ALA A C 1
ATOM 5162 O O . ALA A 1 644 ? -38.913 -4.153 10.382 1.00 92.62 644 ALA A O 1
ATOM 5163 N N . ILE A 1 645 ? -40.951 -3.985 9.497 1.00 93.81 645 ILE A N 1
ATOM 5164 C CA . ILE A 1 645 ? -40.576 -4.441 8.156 1.00 93.81 645 ILE A CA 1
ATOM 5165 C C . ILE A 1 645 ? -40.516 -3.231 7.234 1.00 93.81 645 ILE A C 1
ATOM 5167 O O . ILE A 1 645 ? -41.497 -2.501 7.089 1.00 93.81 645 ILE A O 1
ATOM 5171 N N . LEU A 1 646 ? -39.366 -3.016 6.603 1.00 93.19 646 LEU A N 1
ATOM 5172 C CA . LEU A 1 646 ? -39.115 -1.886 5.720 1.00 93.19 646 LEU A CA 1
ATOM 5173 C C . LEU A 1 646 ? -38.917 -2.330 4.274 1.00 93.19 646 LEU A C 1
ATOM 5175 O O . LEU A 1 646 ? -38.258 -3.331 3.989 1.00 93.19 646 LEU A O 1
ATOM 5179 N N . ARG A 1 647 ? -39.405 -1.494 3.360 1.00 93.12 647 ARG A N 1
ATOM 5180 C CA . ARG A 1 647 ? -39.021 -1.457 1.952 1.00 93.12 647 ARG A CA 1
ATOM 5181 C C . ARG A 1 647 ? -37.940 -0.399 1.760 1.00 93.12 647 ARG A C 1
ATOM 5183 O O . ARG A 1 647 ? -38.201 0.788 1.937 1.00 93.12 647 ARG A O 1
ATOM 5190 N N . CYS A 1 648 ? -36.761 -0.819 1.327 1.00 92.00 648 CYS A N 1
ATOM 5191 C CA . CYS A 1 648 ? -35.577 0.019 1.187 1.00 92.00 648 CYS A CA 1
ATOM 5192 C C . CYS A 1 648 ? -35.082 0.051 -0.265 1.00 92.00 648 CYS A C 1
ATOM 5194 O O . CYS A 1 648 ? -34.790 -0.981 -0.874 1.00 92.00 648 CYS A O 1
ATOM 5196 N N . VAL A 1 649 ? -34.927 1.257 -0.810 1.00 92.88 649 VAL A N 1
ATOM 5197 C CA . VAL A 1 649 ? -34.282 1.529 -2.101 1.00 92.88 649 VAL A CA 1
ATOM 5198 C C . VAL A 1 649 ? -33.278 2.655 -1.882 1.00 92.88 649 VAL A C 1
ATOM 5200 O O . VAL A 1 649 ? -33.653 3.807 -1.658 1.00 92.88 649 VAL A O 1
ATOM 5203 N N . TRP A 1 650 ? -31.986 2.327 -1.908 1.00 90.75 650 TRP A N 1
ATOM 5204 C CA . TRP A 1 650 ? -30.932 3.233 -1.447 1.00 90.75 650 TRP A CA 1
ATOM 5205 C C . TRP A 1 650 ? -30.600 4.336 -2.458 1.00 90.75 650 TRP A C 1
ATOM 5207 O O . TRP A 1 650 ? -30.297 5.467 -2.070 1.00 90.75 650 TRP A O 1
ATOM 5217 N N . ARG A 1 651 ? -30.636 4.010 -3.758 1.00 89.81 651 ARG A N 1
ATOM 5218 C CA . ARG A 1 651 ? -30.213 4.893 -4.859 1.00 89.81 651 ARG A CA 1
ATOM 5219 C C . ARG A 1 651 ? -31.281 4.989 -5.946 1.00 89.81 651 ARG A C 1
ATOM 5221 O O . ARG A 1 651 ? -31.968 4.012 -6.227 1.00 89.81 651 ARG A O 1
ATOM 5228 N N . GLN A 1 652 ? -31.359 6.151 -6.598 1.00 83.75 652 GLN A N 1
ATOM 5229 C CA . GLN A 1 652 ? -32.192 6.338 -7.788 1.00 83.75 652 GLN A CA 1
ATOM 5230 C C . GLN A 1 652 ? -31.675 5.426 -8.913 1.00 83.75 652 GLN A C 1
ATOM 5232 O O . GLN A 1 652 ? -30.474 5.417 -9.186 1.00 83.75 652 GLN A O 1
ATOM 5237 N N . GLY A 1 653 ? -32.554 4.638 -9.537 1.00 77.69 653 GLY A N 1
ATOM 5238 C CA . GLY A 1 653 ? -32.175 3.694 -10.599 1.00 77.69 653 GLY A CA 1
ATOM 5239 C C . GLY A 1 653 ? -31.580 2.364 -10.113 1.00 77.69 653 GLY A C 1
ATOM 5240 O O . GLY A 1 653 ? -31.117 1.567 -10.930 1.00 77.69 653 GLY A O 1
ATOM 5241 N N . GLN A 1 654 ? -31.589 2.090 -8.802 1.00 83.06 654 GLN A N 1
ATOM 5242 C CA . GLN A 1 654 ? -31.300 0.754 -8.272 1.00 83.06 654 GLN A CA 1
ATOM 5243 C C . GLN A 1 654 ? -32.342 -0.240 -8.809 1.00 83.06 654 GLN A C 1
ATOM 5245 O O . GLN A 1 654 ? -33.527 -0.017 -8.634 1.00 83.06 654 GLN A O 1
ATOM 5250 N N . GLY A 1 655 ? -31.923 -1.330 -9.460 1.00 75.94 655 GLY A N 1
ATOM 5251 C CA . GLY A 1 655 ? -32.861 -2.260 -10.115 1.00 75.94 655 GLY A CA 1
ATOM 5252 C C . GLY A 1 655 ? -33.608 -3.213 -9.174 1.00 75.94 655 GLY A C 1
ATOM 5253 O O . GLY A 1 655 ? -34.597 -3.811 -9.574 1.00 75.94 655 GLY A O 1
ATOM 5254 N N . ASN A 1 656 ? -33.145 -3.373 -7.933 1.00 85.19 656 ASN A N 1
ATOM 5255 C CA . ASN A 1 656 ? -33.705 -4.300 -6.953 1.00 85.19 656 ASN A CA 1
ATOM 5256 C C . ASN A 1 656 ? -34.206 -3.569 -5.703 1.00 85.19 656 ASN A C 1
ATOM 5258 O O . ASN A 1 656 ? -33.546 -2.664 -5.192 1.00 85.19 656 ASN A O 1
ATOM 5262 N N . VAL A 1 657 ? -35.347 -4.003 -5.176 1.00 90.75 657 VAL A N 1
ATOM 5263 C CA . VAL A 1 657 ? -35.879 -3.541 -3.888 1.00 90.75 657 VAL A CA 1
ATOM 5264 C C . VAL A 1 657 ? -35.328 -4.432 -2.785 1.00 90.75 657 VAL A C 1
ATOM 5266 O O . VAL A 1 657 ? -35.201 -5.639 -2.967 1.00 90.75 657 VAL A O 1
ATOM 5269 N N . ILE A 1 658 ? -34.981 -3.837 -1.648 1.00 91.88 658 ILE A N 1
ATOM 5270 C CA . ILE A 1 658 ? -34.529 -4.570 -0.468 1.00 91.88 658 ILE A CA 1
ATOM 5271 C C . ILE A 1 658 ? -35.660 -4.548 0.548 1.00 91.88 658 ILE A C 1
ATOM 5273 O O . ILE A 1 658 ? -36.131 -3.473 0.912 1.00 91.88 658 ILE A O 1
ATOM 5277 N N . ILE A 1 659 ? -36.083 -5.720 1.005 1.00 92.94 659 ILE A N 1
ATOM 5278 C CA . ILE A 1 659 ? -36.946 -5.843 2.177 1.00 92.94 659 ILE A CA 1
ATOM 5279 C C . ILE A 1 659 ? -36.059 -6.181 3.367 1.00 92.94 659 ILE A C 1
ATOM 5281 O O . ILE A 1 659 ? -35.160 -7.015 3.263 1.00 92.94 659 ILE A O 1
ATOM 5285 N N . GLY A 1 660 ? -36.260 -5.502 4.488 1.00 93.81 660 GLY A N 1
ATOM 5286 C CA . GLY A 1 660 ? -35.472 -5.754 5.686 1.00 93.81 660 GLY A CA 1
ATOM 5287 C C . GLY A 1 660 ? -36.262 -5.550 6.962 1.00 93.81 660 GLY A C 1
ATOM 5288 O O . GLY A 1 660 ? -37.248 -4.817 6.990 1.00 93.81 660 GLY A O 1
ATOM 5289 N N . VAL A 1 661 ? -35.801 -6.197 8.023 1.00 95.00 661 VAL A N 1
ATOM 5290 C CA . VAL A 1 661 ? -36.314 -6.021 9.378 1.00 95.00 661 VAL A CA 1
ATOM 5291 C C . VAL A 1 661 ? -35.509 -4.964 10.110 1.00 95.00 661 VAL A C 1
ATOM 5293 O O . VAL A 1 661 ? -34.290 -5.064 10.213 1.00 95.00 661 VAL A O 1
ATOM 5296 N N . LEU A 1 662 ? -36.207 -3.980 10.654 1.00 94.00 662 LEU A N 1
ATOM 5297 C CA . LEU A 1 662 ? -35.699 -2.950 11.534 1.00 94.00 662 LEU A CA 1
ATOM 5298 C C . LEU A 1 662 ? -35.900 -3.378 12.997 1.00 94.00 662 LEU A C 1
ATOM 5300 O O . LEU A 1 662 ? -37.033 -3.494 13.471 1.00 94.00 662 LEU A O 1
ATOM 5304 N N . THR A 1 663 ? -34.802 -3.604 13.714 1.00 93.50 663 THR A N 1
ATOM 5305 C CA . THR A 1 663 ? -34.781 -3.986 15.134 1.00 93.50 663 THR A CA 1
ATOM 5306 C C . THR A 1 663 ? -34.242 -2.846 16.008 1.00 93.50 663 THR A C 1
ATOM 5308 O O . THR A 1 663 ? -33.242 -2.225 15.621 1.00 93.50 663 THR A O 1
ATOM 5311 N N . PRO A 1 664 ? -34.848 -2.572 17.181 1.00 93.88 664 PRO A N 1
ATOM 5312 C CA . PRO A 1 664 ? -34.447 -1.470 18.059 1.00 93.88 664 PRO A CA 1
ATOM 5313 C C . PRO A 1 664 ? -33.079 -1.713 18.717 1.00 93.88 664 PRO A C 1
ATOM 5315 O O . PRO A 1 664 ? -32.812 -2.806 19.217 1.00 93.88 664 PRO A O 1
ATOM 5318 N N . ASN A 1 665 ? -32.225 -0.684 18.747 1.00 91.94 665 ASN A N 1
ATOM 5319 C CA . ASN A 1 665 ? -30.925 -0.681 19.422 1.00 91.94 665 ASN A CA 1
ATOM 5320 C C . ASN A 1 665 ? -30.826 0.520 20.378 1.00 91.94 665 ASN A C 1
ATOM 5322 O O . ASN A 1 665 ? -30.615 1.656 19.946 1.00 91.94 665 ASN A O 1
ATOM 5326 N N . ILE A 1 666 ? -30.982 0.249 21.676 1.00 89.38 666 ILE A N 1
ATOM 5327 C CA . ILE A 1 666 ? -30.928 1.262 22.737 1.00 89.38 666 ILE A CA 1
ATOM 5328 C C . ILE A 1 666 ? -29.470 1.534 23.095 1.00 89.38 666 ILE A C 1
ATOM 5330 O O . ILE A 1 666 ? -28.696 0.600 23.319 1.00 89.38 666 ILE A O 1
ATOM 5334 N N . SER A 1 667 ? -29.100 2.810 23.142 1.00 82.94 667 SER A N 1
ATOM 5335 C CA . SER A 1 667 ? -27.778 3.224 23.602 1.00 82.94 667 SER A CA 1
ATOM 5336 C C . SER A 1 667 ? -27.717 3.234 25.132 1.00 82.94 667 SER A C 1
ATOM 5338 O O . SER A 1 667 ? -28.641 3.705 25.788 1.00 82.94 667 SER A O 1
ATOM 5340 N N . SER A 1 668 ? -26.618 2.740 25.707 1.00 70.56 668 SER A N 1
ATOM 5341 C CA . SER A 1 668 ? -26.349 2.807 27.151 1.00 70.56 668 SER A CA 1
ATOM 5342 C C . SER A 1 668 ? -25.665 4.107 27.592 1.00 70.56 668 SER A C 1
ATOM 5344 O O . SER A 1 668 ? -25.564 4.355 28.788 1.00 70.56 668 SER A O 1
ATOM 5346 N N . ALA A 1 669 ? -25.180 4.925 26.652 1.00 70.12 669 ALA A N 1
ATOM 5347 C CA . ALA A 1 669 ? -24.465 6.168 26.936 1.00 70.12 669 ALA A CA 1
ATOM 5348 C C . ALA A 1 669 ? -25.320 7.395 26.585 1.00 70.12 669 ALA A C 1
ATOM 5350 O O . ALA A 1 669 ? -25.788 7.503 25.450 1.00 70.12 669 ALA A O 1
ATOM 5351 N N . ASP A 1 670 ? -25.426 8.352 27.515 1.00 59.97 670 ASP A N 1
ATOM 5352 C CA . ASP A 1 670 ? -26.281 9.552 27.400 1.00 59.97 670 ASP A CA 1
ATOM 5353 C C . ASP A 1 670 ? -25.958 10.445 26.188 1.00 59.97 670 ASP A C 1
ATOM 5355 O O . ASP A 1 670 ? -26.817 11.162 25.680 1.00 59.97 670 ASP A O 1
ATOM 5359 N N . ASN A 1 671 ? -24.722 10.381 25.683 1.00 66.94 671 ASN A N 1
ATOM 5360 C CA . ASN A 1 671 ? -24.255 11.195 24.557 1.00 66.94 671 ASN A CA 1
ATOM 5361 C C . ASN A 1 671 ? -24.462 10.547 23.175 1.00 66.94 671 ASN A C 1
ATOM 5363 O O . ASN A 1 671 ? -24.111 11.157 22.162 1.00 66.94 671 ASN A O 1
ATOM 5367 N N . ILE A 1 672 ? -24.974 9.314 23.101 1.00 76.06 672 ILE A N 1
ATOM 5368 C CA . ILE A 1 672 ? -25.170 8.592 21.836 1.00 76.06 672 ILE A CA 1
ATOM 5369 C C . ILE A 1 672 ? -26.676 8.379 21.625 1.00 76.06 672 ILE A C 1
ATOM 5371 O O . ILE A 1 672 ? -27.307 7.736 22.464 1.00 76.06 672 ILE A O 1
ATOM 5375 N N . PRO A 1 673 ? -27.262 8.879 20.519 1.00 82.06 673 PRO A N 1
ATOM 5376 C CA . PRO A 1 673 ? -28.684 8.704 20.257 1.00 82.06 673 PRO A CA 1
ATOM 5377 C C . PRO A 1 673 ? -29.029 7.232 20.006 1.00 82.06 673 PRO A C 1
ATOM 5379 O O . PRO A 1 673 ? -28.222 6.471 19.460 1.00 82.06 673 PRO A O 1
ATOM 5382 N N . ASP A 1 674 ? -30.256 6.850 20.358 1.00 90.31 674 ASP A N 1
ATOM 5383 C CA . ASP A 1 674 ? -30.791 5.527 20.037 1.00 90.31 674 ASP A CA 1
ATOM 5384 C C . ASP A 1 674 ? -30.815 5.307 18.514 1.00 90.31 674 ASP A C 1
ATOM 5386 O O . ASP A 1 674 ? -30.903 6.243 17.712 1.00 90.31 674 ASP A O 1
ATOM 5390 N N . SER A 1 675 ? -30.716 4.047 18.094 1.00 91.88 675 SER A N 1
ATOM 5391 C CA . SER A 1 675 ? -30.577 3.680 16.681 1.00 91.88 675 SER A CA 1
ATOM 5392 C C . SER A 1 675 ? -31.351 2.408 16.351 1.00 91.88 675 SER A C 1
ATOM 5394 O O . SER A 1 675 ? -31.892 1.734 17.227 1.00 91.88 675 SER A O 1
ATOM 5396 N N . PHE A 1 676 ? -31.392 2.051 15.069 1.00 93.38 676 PHE A N 1
ATOM 5397 C CA . PHE A 1 676 ? -31.916 0.757 14.638 1.00 93.38 676 PHE A CA 1
ATOM 5398 C C . PHE A 1 676 ? -30.875 -0.044 13.868 1.00 93.38 676 PHE A C 1
ATOM 5400 O O . PHE A 1 676 ? -30.062 0.525 13.135 1.00 93.38 676 PHE A O 1
ATOM 5407 N N . TYR A 1 677 ? -30.965 -1.370 13.956 1.00 94.00 677 TYR A N 1
ATOM 5408 C CA . TYR A 1 677 ? -30.324 -2.267 12.998 1.00 94.00 677 TYR A CA 1
ATOM 5409 C C . TYR A 1 677 ? -31.327 -2.709 11.943 1.00 94.00 677 TYR A C 1
ATOM 5411 O O . TYR A 1 677 ? -32.461 -3.036 12.273 1.00 94.00 677 TYR A O 1
ATOM 5419 N N . LEU A 1 678 ? -30.901 -2.730 10.685 1.00 94.31 678 LEU A N 1
ATOM 5420 C CA . LEU A 1 678 ? -31.660 -3.293 9.581 1.00 94.31 678 LEU A CA 1
ATOM 5421 C C . LEU A 1 678 ? -30.926 -4.522 9.043 1.00 94.31 678 LEU A C 1
ATOM 5423 O O . LEU A 1 678 ? -29.819 -4.392 8.512 1.00 94.31 678 LEU A O 1
ATOM 5427 N N . ASN A 1 679 ? -31.574 -5.682 9.127 1.00 94.62 679 ASN A N 1
ATOM 5428 C CA . ASN A 1 679 ? -31.122 -6.916 8.483 1.00 94.62 679 ASN A CA 1
ATOM 5429 C C . ASN A 1 679 ? -31.971 -7.175 7.238 1.00 94.62 679 ASN A C 1
ATOM 5431 O O . ASN A 1 679 ? -33.194 -7.040 7.285 1.00 94.62 679 ASN A O 1
ATOM 5435 N N . VAL A 1 680 ? -31.339 -7.536 6.121 1.00 93.50 680 VAL A N 1
ATOM 5436 C CA . VAL A 1 680 ? -32.065 -7.870 4.886 1.00 93.50 680 VAL A CA 1
ATOM 5437 C C . VAL A 1 680 ? -32.774 -9.212 5.066 1.00 93.50 680 VAL A C 1
ATOM 5439 O O . VAL A 1 680 ? -32.189 -10.145 5.611 1.00 93.50 680 VAL A O 1
ATOM 5442 N N . LEU A 1 681 ? -34.024 -9.294 4.620 1.00 93.31 681 LEU A N 1
ATOM 5443 C CA . LEU A 1 681 ? -34.832 -10.511 4.630 1.00 93.31 681 LEU A CA 1
ATOM 5444 C C . LEU A 1 681 ? -34.878 -11.142 3.228 1.00 93.31 681 LEU A C 1
ATOM 5446 O O . LEU A 1 681 ? -34.713 -10.417 2.240 1.00 93.31 681 LEU A O 1
ATOM 5450 N N . PRO A 1 682 ? -35.092 -12.466 3.134 1.00 93.75 682 PRO A N 1
ATOM 5451 C CA . PRO A 1 682 ? -35.188 -13.168 1.867 1.00 93.75 682 PRO A CA 1
ATOM 5452 C C . PRO A 1 682 ? -36.546 -12.922 1.226 1.00 93.75 682 PRO A C 1
ATOM 5454 O O . PRO A 1 682 ? -37.553 -12.749 1.919 1.00 93.75 682 PRO A O 1
ATOM 5457 N N . PHE A 1 683 ? -36.578 -12.927 -0.104 1.00 92.06 683 PHE A N 1
ATOM 5458 C CA . PHE A 1 683 ? -37.834 -13.089 -0.820 1.00 92.06 683 PHE A CA 1
ATOM 5459 C C . PHE A 1 683 ? -38.247 -14.563 -0.848 1.00 92.06 683 PHE A C 1
ATOM 5461 O O . PHE A 1 683 ? -37.459 -15.453 -0.519 1.00 92.06 683 PHE A O 1
ATOM 5468 N N . ALA A 1 684 ? -39.488 -14.830 -1.253 1.00 91.38 684 ALA A N 1
ATOM 5469 C CA . ALA A 1 684 ? -39.992 -16.196 -1.362 1.00 91.38 684 ALA A CA 1
ATOM 5470 C C . ALA A 1 684 ? -39.121 -17.056 -2.297 1.00 91.38 684 ALA A C 1
ATOM 5472 O O . ALA A 1 684 ? -38.913 -18.233 -2.024 1.00 91.38 684 ALA A O 1
ATOM 5473 N N . GLU A 1 685 ? -38.545 -16.467 -3.351 1.00 90.12 685 GLU A N 1
ATOM 5474 C CA . GLU A 1 685 ? -37.679 -17.173 -4.302 1.00 90.12 685 GLU A CA 1
ATOM 5475 C C . GLU A 1 685 ? -36.281 -17.499 -3.744 1.00 90.12 685 GLU A C 1
ATOM 5477 O O . GLU A 1 685 ? -35.582 -18.354 -4.293 1.00 90.12 685 GLU A O 1
ATOM 5482 N N . ASP A 1 686 ? -35.853 -16.829 -2.668 1.00 90.56 686 ASP A N 1
ATOM 5483 C CA . ASP A 1 686 ? -34.552 -17.061 -2.027 1.00 90.56 686 ASP A CA 1
ATOM 5484 C C . ASP A 1 686 ? -34.592 -18.248 -1.044 1.00 90.56 686 ASP A C 1
ATOM 5486 O O . ASP A 1 686 ? -33.550 -18.839 -0.734 1.00 90.56 686 ASP A O 1
ATOM 5490 N N . VAL A 1 687 ? -35.779 -18.604 -0.541 1.00 90.06 687 VAL A N 1
ATOM 5491 C CA . VAL A 1 687 ? -35.968 -19.677 0.443 1.00 90.06 687 VAL A CA 1
ATOM 5492 C C . VAL A 1 687 ? -35.957 -21.036 -0.256 1.00 90.06 687 VAL A C 1
ATOM 5494 O O . VAL A 1 687 ? -36.657 -21.263 -1.239 1.00 90.06 687 VAL A O 1
ATOM 5497 N N . ARG A 1 688 ? -35.151 -21.969 0.264 1.00 88.88 688 ARG A N 1
ATOM 5498 C CA . ARG A 1 688 ? -35.099 -23.356 -0.216 1.00 88.88 688 ARG A CA 1
ATOM 5499 C C . ARG A 1 688 ? -35.627 -24.294 0.851 1.00 88.88 688 ARG A C 1
ATOM 5501 O O . ARG A 1 688 ? -35.030 -24.415 1.919 1.00 88.88 688 ARG A O 1
ATOM 5508 N N . GLU A 1 689 ? -36.709 -24.983 0.533 1.00 88.44 689 GLU A N 1
ATOM 5509 C CA . GLU A 1 689 ? -37.310 -25.966 1.423 1.00 88.44 689 GLU A CA 1
ATOM 5510 C C . GLU A 1 689 ? -36.630 -27.323 1.231 1.00 88.44 689 GLU A C 1
ATOM 5512 O O . GLU A 1 689 ? -36.804 -28.000 0.218 1.00 88.44 689 GLU A O 1
ATOM 5517 N N . PHE A 1 690 ? -35.819 -27.715 2.212 1.00 91.38 690 PHE A N 1
ATOM 5518 C CA . PHE A 1 690 ? -35.255 -29.056 2.297 1.00 91.38 690 PHE A CA 1
ATOM 5519 C C . PHE A 1 690 ? -35.948 -29.810 3.426 1.00 91.38 690 PHE A C 1
ATOM 5521 O O . PHE A 1 690 ? -35.957 -29.355 4.570 1.00 91.38 690 PHE A O 1
ATOM 5528 N N . GLN A 1 691 ? -36.518 -30.970 3.109 1.00 90.44 691 GLN A N 1
ATOM 5529 C CA . GLN A 1 691 ? -37.126 -31.834 4.112 1.00 90.44 691 GLN A CA 1
ATOM 5530 C C . GLN A 1 691 ? -36.055 -32.733 4.731 1.00 90.44 691 GLN A C 1
ATOM 5532 O O . GLN A 1 691 ? -35.422 -33.532 4.040 1.00 90.44 691 GLN A O 1
ATOM 5537 N N . PHE A 1 692 ? -35.862 -32.601 6.042 1.00 88.75 692 PHE A N 1
ATOM 5538 C CA . PHE A 1 692 ? -34.988 -33.463 6.830 1.00 88.75 692 PHE A CA 1
ATOM 5539 C C . PHE A 1 692 ? -35.830 -34.271 7.828 1.00 88.75 692 PHE A C 1
ATOM 5541 O O . PHE A 1 692 ? -36.756 -33.712 8.421 1.00 88.75 692 PHE A O 1
ATOM 5548 N N . PRO A 1 693 ? -35.534 -35.566 8.049 1.00 86.38 693 PRO A N 1
ATOM 5549 C CA . PRO A 1 693 ? -36.161 -36.330 9.123 1.00 86.38 693 PRO A CA 1
ATOM 5550 C C . PRO A 1 693 ? -35.890 -35.688 10.489 1.00 86.38 693 PRO A C 1
ATOM 5552 O O . PRO A 1 693 ? -34.772 -35.250 10.758 1.00 86.38 693 PRO A O 1
ATOM 5555 N N . SER A 1 694 ? -36.898 -35.665 11.363 1.00 86.88 694 SER A N 1
ATOM 5556 C CA . SER A 1 694 ? -36.723 -35.187 12.738 1.00 86.88 694 SER A CA 1
ATOM 5557 C C . SER A 1 694 ? -35.807 -36.126 13.521 1.00 86.88 694 SER A C 1
ATOM 5559 O O . SER A 1 694 ? -36.058 -37.332 13.577 1.00 86.88 694 SER A O 1
ATOM 5561 N N . PHE A 1 695 ? -34.789 -35.569 14.179 1.00 85.12 695 PHE A N 1
ATOM 5562 C CA . PHE A 1 695 ? -33.901 -36.329 15.062 1.00 85.12 695 PHE A CA 1
ATOM 5563 C C . PHE A 1 695 ? -34.649 -36.947 16.258 1.00 85.12 695 PHE A C 1
ATOM 5565 O O . PHE A 1 695 ? -34.269 -38.019 16.719 1.00 85.12 695 PHE A O 1
ATOM 5572 N N . ASN A 1 696 ? -35.763 -36.345 16.693 1.00 83.12 696 ASN A N 1
ATOM 5573 C CA . ASN A 1 696 ? -36.571 -36.839 17.818 1.00 83.12 696 ASN A CA 1
ATOM 5574 C C . ASN A 1 696 ? -37.347 -38.125 17.486 1.00 83.12 696 ASN A C 1
ATOM 5576 O O . ASN A 1 696 ? -37.708 -38.875 18.385 1.00 83.12 696 ASN A O 1
ATOM 5580 N N . ASN A 1 697 ? -37.584 -38.398 16.198 1.00 82.19 697 ASN A N 1
ATOM 5581 C CA . ASN A 1 697 ? -38.343 -39.565 15.736 1.00 82.19 697 ASN A CA 1
ATOM 5582 C C . ASN A 1 697 ? -37.427 -40.712 15.273 1.00 82.19 697 ASN A C 1
ATOM 5584 O O . ASN A 1 697 ? -37.879 -41.639 14.600 1.00 82.19 697 ASN A O 1
ATOM 5588 N N . LEU A 1 698 ? -36.126 -40.638 15.571 1.00 81.69 698 LEU A N 1
ATOM 5589 C CA . LEU A 1 698 ? -35.190 -41.708 15.249 1.00 81.69 698 LEU A CA 1
ATOM 5590 C C . LEU A 1 698 ? -35.464 -42.951 16.114 1.00 81.69 698 LEU A C 1
ATOM 5592 O O . LEU A 1 698 ? -35.862 -42.811 17.272 1.00 81.69 698 LEU A O 1
ATOM 5596 N N . PRO A 1 699 ? -35.234 -44.168 15.581 1.00 82.69 699 PRO A N 1
ATOM 5597 C CA . PRO A 1 699 ? -35.374 -45.398 16.354 1.00 82.69 699 PRO A CA 1
ATOM 5598 C C . PRO A 1 699 ? -34.452 -45.376 17.577 1.00 82.69 699 PRO A C 1
ATOM 5600 O O . PRO A 1 699 ? -33.353 -44.826 17.501 1.00 82.69 699 PRO A O 1
ATOM 5603 N N . ALA A 1 700 ? -34.864 -46.031 18.668 1.00 76.12 700 ALA A N 1
ATOM 5604 C CA . ALA A 1 700 ? -34.122 -46.064 19.935 1.00 76.12 700 ALA A CA 1
ATOM 5605 C C . ALA A 1 700 ? -32.646 -46.479 19.770 1.00 76.12 700 ALA A C 1
ATOM 5607 O O . ALA A 1 700 ? -31.782 -45.982 20.475 1.00 76.12 700 ALA A O 1
ATOM 5608 N N . SER A 1 701 ? -32.327 -47.303 18.762 1.00 75.44 701 SER A N 1
ATOM 5609 C CA . SER A 1 701 ? -30.956 -47.711 18.419 1.00 75.44 701 SER A CA 1
ATOM 5610 C C . SER A 1 701 ? -30.039 -46.581 17.920 1.00 75.44 701 SER A C 1
ATOM 5612 O O . SER A 1 701 ? -28.852 -46.812 17.708 1.00 75.44 701 SER A O 1
ATOM 5614 N N . ARG A 1 702 ? -30.586 -45.402 17.603 1.00 75.44 702 ARG A N 1
ATOM 5615 C CA . ARG A 1 702 ? -29.857 -44.212 17.129 1.00 75.44 702 ARG A CA 1
ATOM 5616 C C . ARG A 1 702 ? -30.039 -43.002 18.047 1.00 75.44 702 ARG A C 1
ATOM 5618 O O . ARG A 1 702 ? -29.520 -41.936 17.724 1.00 75.44 702 ARG A O 1
ATOM 5625 N N . GLN A 1 703 ? -30.788 -43.148 19.136 1.00 82.56 703 GLN A N 1
ATOM 5626 C CA . GLN A 1 703 ? -30.861 -42.123 20.170 1.00 82.56 703 GLN A CA 1
ATOM 5627 C C . GLN A 1 703 ? -29.633 -42.246 21.085 1.00 82.56 703 GLN A C 1
ATOM 5629 O O . GLN A 1 703 ? -29.142 -43.360 21.278 1.00 82.56 703 GLN A O 1
ATOM 5634 N N . PRO A 1 704 ? -29.095 -41.128 21.596 1.00 84.38 704 PRO A N 1
ATOM 5635 C CA . PRO A 1 704 ? -27.947 -41.167 22.489 1.00 84.38 704 PRO A CA 1
ATOM 5636 C C . PRO A 1 704 ? -28.321 -41.819 23.824 1.00 84.38 704 PRO A C 1
ATOM 5638 O O . PRO A 1 704 ? -29.382 -41.544 24.385 1.00 84.38 704 PRO A O 1
ATOM 5641 N N . ASN A 1 705 ? -27.428 -42.657 24.347 1.00 87.50 705 ASN A N 1
ATOM 5642 C CA . ASN A 1 705 ? -27.570 -43.220 25.692 1.00 87.50 705 ASN A CA 1
ATOM 5643 C C . ASN A 1 705 ? -27.228 -42.163 26.759 1.00 87.50 705 ASN A C 1
ATOM 5645 O O . ASN A 1 705 ? -26.497 -41.216 26.474 1.00 87.50 705 ASN A O 1
ATOM 5649 N N . GLU A 1 706 ? -27.656 -42.364 28.011 1.00 87.62 706 GLU A N 1
ATOM 5650 C CA . GLU A 1 706 ? -27.366 -41.435 29.123 1.00 87.62 706 GLU A CA 1
ATOM 5651 C C . GLU A 1 706 ? -25.865 -41.144 29.282 1.00 87.62 706 GLU A C 1
ATOM 5653 O O . GLU A 1 706 ? -25.475 -39.987 29.385 1.00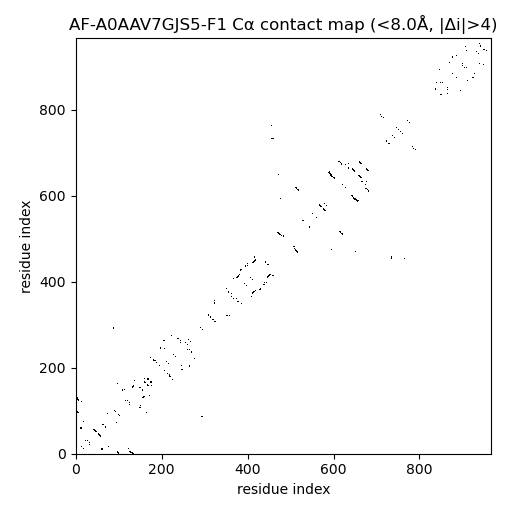 87.62 706 GLU A O 1
ATOM 5658 N N . LEU A 1 707 ? -25.010 -42.167 29.174 1.00 86.94 707 LEU A N 1
ATOM 5659 C CA . LEU A 1 707 ? -23.549 -42.008 29.229 1.00 86.94 707 LEU A CA 1
ATOM 5660 C C . LEU A 1 707 ? -22.986 -41.171 28.067 1.00 86.94 707 LEU A C 1
ATOM 5662 O O . LEU A 1 707 ? -22.013 -40.438 28.235 1.00 86.94 707 LEU A O 1
ATOM 5666 N N . GLN A 1 708 ? -23.582 -41.277 26.876 1.00 87.06 708 GLN A N 1
ATOM 5667 C CA . GLN A 1 708 ? -23.175 -40.479 25.714 1.00 87.06 708 GLN A CA 1
ATOM 5668 C C . GLN A 1 708 ? -23.641 -39.031 25.859 1.00 87.06 708 GLN A C 1
ATOM 5670 O O . GLN A 1 708 ? -22.912 -38.115 25.475 1.00 87.06 708 GLN A O 1
ATOM 5675 N N . GLN A 1 709 ? -24.830 -38.824 26.426 1.00 89.38 709 GLN A N 1
ATOM 5676 C CA . GLN A 1 709 ? -25.347 -37.498 26.739 1.00 89.38 709 GLN A CA 1
ATOM 5677 C C . GLN A 1 709 ? -24.488 -36.821 27.814 1.00 89.38 709 GLN A C 1
ATOM 5679 O O . GLN A 1 709 ? -24.051 -35.698 27.602 1.00 89.38 709 GLN A O 1
ATOM 5684 N N . GLU A 1 710 ? -24.150 -37.520 28.901 1.00 89.62 710 GLU A N 1
ATOM 5685 C CA . GLU A 1 710 ? -23.292 -36.998 29.971 1.00 89.62 710 GLU A CA 1
ATOM 5686 C C . GLU A 1 710 ? -21.889 -36.640 29.459 1.00 89.62 710 GLU A C 1
ATOM 5688 O O . GLU A 1 710 ? -21.399 -35.538 29.710 1.00 89.62 710 GLU A O 1
ATOM 5693 N N . ALA A 1 711 ? -21.265 -37.518 28.663 1.00 87.25 711 ALA A N 1
ATOM 5694 C CA . ALA A 1 711 ? -19.977 -37.225 28.033 1.00 87.25 711 ALA A CA 1
ATOM 5695 C C . ALA A 1 711 ? -20.053 -36.011 27.084 1.00 87.25 711 ALA A C 1
ATOM 5697 O O . ALA A 1 711 ? -19.113 -35.219 27.011 1.00 87.25 711 ALA A O 1
ATOM 5698 N N . SER A 1 712 ? -21.173 -35.839 26.371 1.00 88.75 712 SER A N 1
ATOM 5699 C CA . SER A 1 712 ? -21.408 -34.675 25.505 1.00 88.75 712 SER A CA 1
ATOM 5700 C C . SER A 1 712 ? -21.590 -33.390 26.316 1.00 88.75 712 SER A C 1
ATOM 5702 O O . SER A 1 712 ? -20.998 -32.365 25.982 1.00 88.75 712 SER A O 1
ATOM 5704 N N . ASP A 1 713 ? -22.367 -33.439 27.396 1.00 89.50 713 ASP A N 1
ATOM 5705 C CA . ASP A 1 713 ? -22.640 -32.291 28.261 1.00 89.50 713 ASP A CA 1
ATOM 5706 C C . ASP A 1 713 ? -21.369 -31.823 28.983 1.00 89.50 713 ASP A C 1
ATOM 5708 O O . ASP A 1 713 ? -21.120 -30.618 29.082 1.00 89.50 713 ASP A O 1
ATOM 5712 N N . ASN A 1 714 ? -20.534 -32.760 29.444 1.00 86.62 714 ASN A N 1
ATOM 5713 C CA . ASN A 1 714 ? -19.230 -32.458 30.035 1.00 86.62 714 ASN A CA 1
ATOM 5714 C C . ASN A 1 714 ? -18.299 -31.791 29.017 1.00 86.62 714 ASN A C 1
ATOM 5716 O O . ASN A 1 714 ? -17.661 -30.787 29.339 1.00 86.62 714 ASN A O 1
ATOM 5720 N N . LEU A 1 715 ? -18.281 -32.281 27.773 1.00 85.81 715 LEU A N 1
ATOM 5721 C CA . LEU A 1 715 ? -17.507 -31.675 26.691 1.00 85.81 715 LEU A CA 1
ATOM 5722 C C . LEU A 1 715 ? -17.980 -30.245 26.374 1.00 85.81 715 LEU A C 1
ATOM 5724 O O . LEU A 1 715 ? -17.148 -29.356 26.200 1.00 85.81 715 LEU A O 1
ATOM 5728 N N . VAL A 1 716 ? -19.295 -29.996 26.334 1.00 86.94 716 VAL A N 1
ATOM 5729 C CA . VAL A 1 716 ? -19.862 -28.658 26.074 1.00 86.94 716 VAL A CA 1
ATOM 5730 C C . VAL A 1 716 ? -19.536 -27.678 27.199 1.00 86.94 716 VAL A C 1
ATOM 5732 O O . VAL A 1 716 ? -19.091 -26.570 26.910 1.00 86.94 716 VAL A O 1
ATOM 5735 N N . LYS A 1 717 ? -19.714 -28.071 28.469 1.00 82.75 717 LYS A N 1
ATOM 5736 C CA . LYS A 1 717 ? -19.399 -27.216 29.631 1.00 82.75 717 LYS A CA 1
ATOM 5737 C C . LYS A 1 717 ? -17.925 -26.816 29.670 1.00 82.75 717 LYS A C 1
ATOM 5739 O O . LYS A 1 717 ? -17.604 -25.699 30.055 1.00 82.75 717 LYS A O 1
ATOM 5744 N N . MET A 1 718 ? -17.042 -27.731 29.279 1.00 77.69 718 MET A N 1
ATOM 5745 C CA . MET A 1 718 ? -15.596 -27.517 29.295 1.00 77.69 718 MET A CA 1
ATOM 5746 C C . MET A 1 718 ? -15.077 -26.711 28.094 1.00 77.69 718 MET A C 1
ATOM 5748 O O . MET A 1 718 ? -14.052 -26.046 28.204 1.00 77.69 718 MET A O 1
ATOM 5752 N N . LEU A 1 719 ? -15.773 -26.747 26.951 1.00 78.31 719 LEU A N 1
ATOM 5753 C CA . LEU A 1 719 ? -15.454 -25.950 25.757 1.00 78.31 719 LEU A CA 1
ATOM 5754 C C . LEU A 1 719 ? -16.172 -24.589 25.730 1.00 78.31 719 LEU A C 1
ATOM 5756 O O . LEU A 1 719 ? -16.227 -23.943 24.679 1.00 78.31 719 LEU A O 1
ATOM 5760 N N . ASP A 1 720 ? -16.731 -24.151 26.859 1.00 78.94 720 ASP A N 1
ATOM 5761 C CA . ASP A 1 720 ? -17.363 -22.842 26.966 1.00 78.94 720 ASP A CA 1
ATOM 5762 C C . ASP A 1 720 ? -16.309 -21.727 26.869 1.00 78.94 720 ASP A C 1
ATOM 5764 O O . ASP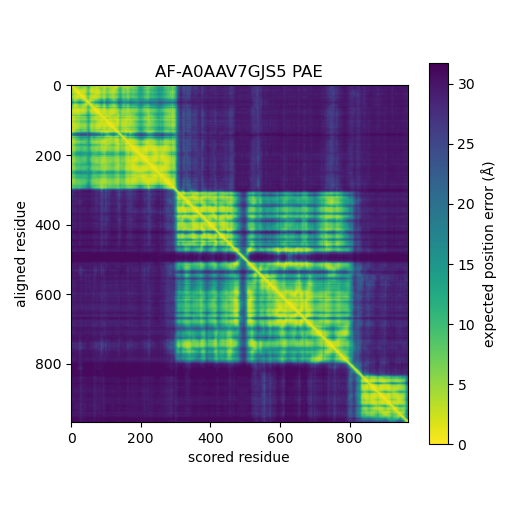 A 1 720 ? -15.420 -21.591 27.707 1.00 78.94 720 ASP A O 1
ATOM 5768 N N . LEU A 1 721 ? -16.407 -20.922 25.811 1.00 75.75 721 LEU A N 1
ATOM 5769 C CA . LEU A 1 721 ? -15.490 -19.813 25.534 1.00 75.75 721 LEU A CA 1
ATOM 5770 C C . LEU A 1 721 ? -15.876 -18.520 26.274 1.00 75.75 721 LEU A C 1
ATOM 5772 O O . LEU A 1 721 ? -15.138 -17.533 26.193 1.00 75.75 721 LEU A O 1
ATOM 5776 N N . ALA A 1 722 ? -17.019 -18.507 26.968 1.00 78.12 722 ALA A N 1
ATOM 5777 C CA . ALA A 1 722 ? -17.516 -17.368 27.735 1.00 78.12 722 ALA A CA 1
ATOM 5778 C C . ALA A 1 722 ? -18.111 -17.799 29.096 1.00 78.12 722 ALA A C 1
ATOM 5780 O O . ALA A 1 722 ? -19.288 -17.529 29.363 1.00 78.12 722 ALA A O 1
ATOM 5781 N N . PRO A 1 723 ? -17.312 -18.433 29.981 1.00 73.00 723 PRO A N 1
ATOM 5782 C CA . PRO A 1 723 ? -17.810 -18.902 31.265 1.00 73.00 723 PRO A CA 1
ATOM 5783 C C . PRO A 1 723 ? -18.255 -17.733 32.149 1.00 73.00 723 PRO A C 1
ATOM 5785 O O . PRO A 1 723 ? -17.659 -16.651 32.164 1.00 73.00 723 PRO A O 1
ATOM 5788 N N . ALA A 1 724 ? -19.325 -17.954 32.913 1.00 72.81 724 ALA A N 1
ATOM 5789 C CA . ALA A 1 724 ? -19.950 -16.921 33.732 1.00 72.81 724 ALA A CA 1
ATOM 5790 C C . ALA A 1 724 ? -18.947 -16.270 34.707 1.00 72.81 724 ALA A C 1
ATOM 5792 O O . ALA A 1 724 ? -18.392 -16.929 35.584 1.00 72.81 724 ALA A O 1
ATOM 5793 N N . GLY A 1 725 ? -18.740 -14.957 34.568 1.00 68.81 725 GLY A N 1
ATOM 5794 C CA . GLY A 1 725 ? -17.849 -14.171 35.430 1.00 68.81 725 GLY A CA 1
ATOM 5795 C C . GLY A 1 725 ? -16.401 -14.040 34.942 1.00 68.81 725 GLY A C 1
ATOM 5796 O O . GLY A 1 725 ? -15.629 -13.329 35.584 1.00 68.81 725 GLY A O 1
ATOM 5797 N N . GLN A 1 726 ? -16.029 -14.655 33.815 1.00 67.19 726 GLN A N 1
ATOM 5798 C CA . GLN A 1 726 ? -14.751 -14.413 33.134 1.00 67.19 726 GLN A CA 1
ATOM 5799 C C . GLN A 1 726 ? -14.968 -13.641 31.823 1.00 67.19 726 GLN A C 1
ATOM 5801 O O . GLN A 1 726 ? -16.063 -13.630 31.261 1.00 67.19 726 GLN A O 1
ATOM 5806 N N . GLU A 1 727 ? -13.930 -12.952 31.342 1.00 66.75 727 GLU A N 1
ATOM 5807 C CA . GLU A 1 727 ? -13.989 -12.304 30.028 1.00 66.75 727 GLU A CA 1
ATOM 5808 C C . GLU A 1 727 ? -14.002 -13.355 28.909 1.00 66.75 727 GLU A C 1
ATOM 5810 O O . GLU A 1 727 ? -13.266 -14.337 28.972 1.00 66.75 727 GLU A O 1
ATOM 5815 N N . GLU A 1 728 ? -14.805 -13.114 27.865 1.00 72.25 728 GLU A N 1
ATOM 5816 C CA . GLU A 1 728 ? -14.852 -13.951 26.659 1.00 72.25 728 GLU A CA 1
ATOM 5817 C C . GLU A 1 728 ? -13.439 -14.145 26.086 1.00 72.25 728 GLU A C 1
ATOM 5819 O O . GLU A 1 728 ? -12.738 -13.170 25.780 1.00 72.25 728 GLU A O 1
ATOM 5824 N N . LEU A 1 729 ? -13.025 -15.408 25.943 1.00 69.25 729 LEU A N 1
ATOM 5825 C CA . LEU A 1 729 ? -11.669 -15.768 25.529 1.00 69.25 729 LEU A CA 1
ATOM 5826 C C . LEU A 1 729 ? -11.410 -15.371 24.069 1.00 69.25 729 LEU A C 1
ATOM 5828 O O . LEU A 1 729 ? -10.370 -14.798 23.737 1.00 69.25 729 LEU A O 1
ATOM 5832 N N . LEU A 1 730 ? -12.378 -15.643 23.188 1.00 72.50 730 LEU A N 1
ATOM 5833 C CA . LEU A 1 730 ? -12.307 -15.292 21.774 1.00 72.50 730 LEU A CA 1
ATOM 5834 C C . LEU A 1 730 ? -13.091 -14.009 21.514 1.00 72.50 730 LEU A C 1
ATOM 5836 O O . LEU A 1 730 ? -14.294 -14.053 21.305 1.00 72.50 730 LEU A O 1
ATOM 5840 N N . LYS A 1 731 ? -12.398 -12.870 21.445 1.00 76.88 731 LYS A N 1
ATOM 5841 C CA . LYS A 1 731 ? -13.003 -11.567 21.123 1.00 76.88 731 LYS A CA 1
ATOM 5842 C C . LYS A 1 731 ? -12.983 -11.342 19.605 1.00 76.88 731 LYS A C 1
ATOM 5844 O O . LYS A 1 731 ? -11.928 -10.966 19.071 1.00 76.88 731 LYS A O 1
ATOM 5849 N N . PRO A 1 732 ? -14.105 -11.488 18.866 1.00 77.12 732 PRO A N 1
ATOM 5850 C CA . PRO A 1 732 ? -14.091 -11.373 17.404 1.00 77.12 732 PRO A CA 1
ATOM 5851 C C . PRO A 1 732 ? -13.704 -9.965 16.939 1.00 77.12 732 PRO A C 1
ATOM 5853 O O . PRO A 1 732 ? -13.091 -9.787 15.890 1.00 77.12 732 PRO A O 1
ATOM 5856 N N . GLU A 1 733 ? -13.993 -8.943 17.749 1.00 75.56 733 GLU A N 1
ATOM 5857 C CA . GLU A 1 733 ? -13.590 -7.564 17.466 1.00 75.56 733 GLU A CA 1
ATOM 5858 C C . GLU A 1 733 ? -12.068 -7.357 17.488 1.00 75.56 733 GLU A C 1
ATOM 5860 O O . GLU A 1 733 ? -11.554 -6.478 16.795 1.00 75.56 733 GLU A O 1
ATOM 5865 N N . LEU A 1 734 ? -11.330 -8.164 18.249 1.00 76.75 734 LEU A N 1
ATOM 5866 C CA . LEU A 1 734 ? -9.869 -8.106 18.340 1.00 76.75 734 LEU A CA 1
ATOM 5867 C C . LEU A 1 734 ? -9.193 -9.220 17.532 1.00 76.75 734 LEU A C 1
ATOM 5869 O O . LEU A 1 734 ? -7.974 -9.361 17.586 1.00 76.75 734 LEU A O 1
ATOM 5873 N N . THR A 1 735 ? -9.960 -9.983 16.752 1.00 80.81 735 THR A N 1
ATOM 5874 C CA . THR A 1 735 ? -9.437 -11.064 15.918 1.00 80.81 735 THR A CA 1
ATOM 5875 C C . THR A 1 735 ? -9.389 -10.609 14.454 1.00 80.81 735 THR A C 1
ATOM 5877 O O . THR A 1 735 ? -10.438 -10.406 13.839 1.00 80.81 735 THR A O 1
ATOM 5880 N N . PRO A 1 736 ? -8.198 -10.393 13.865 1.00 81.12 736 PRO A N 1
ATOM 5881 C CA . PRO A 1 736 ? -8.079 -9.986 12.466 1.00 81.12 736 PRO A CA 1
ATOM 5882 C C . PRO A 1 736 ? -8.367 -11.153 11.511 1.00 81.12 736 PRO A C 1
ATOM 5884 O O . PRO A 1 736 ? -8.202 -12.316 11.870 1.00 81.12 736 PRO A O 1
ATOM 5887 N N . ASN A 1 737 ? -8.715 -10.851 10.255 1.00 85.31 737 ASN A N 1
ATOM 5888 C CA . ASN A 1 737 ? -8.859 -11.871 9.214 1.00 85.31 737 ASN A CA 1
ATOM 5889 C C . ASN A 1 737 ? -7.488 -12.523 8.905 1.00 85.31 737 ASN A C 1
ATOM 5891 O O . ASN A 1 737 ? -6.613 -11.858 8.330 1.00 85.31 737 ASN A O 1
ATOM 5895 N N . PRO A 1 738 ? -7.281 -13.817 9.231 1.00 85.50 738 PRO A N 1
ATOM 5896 C CA . PRO A 1 738 ? -5.975 -14.461 9.100 1.00 85.50 738 PRO A CA 1
ATOM 5897 C C . PRO A 1 738 ? -5.539 -14.614 7.638 1.00 85.50 738 PRO A C 1
ATOM 5899 O O . PRO A 1 738 ? -4.344 -14.600 7.340 1.00 85.50 738 PRO A O 1
ATOM 5902 N N . VAL A 1 739 ? -6.489 -14.703 6.701 1.00 87.25 739 VAL A N 1
ATOM 5903 C CA . VAL A 1 739 ? -6.186 -14.896 5.277 1.00 87.25 739 VAL A CA 1
ATOM 5904 C C . VAL A 1 739 ? -5.599 -13.621 4.664 1.00 87.25 739 VAL A C 1
ATOM 5906 O O . VAL A 1 739 ? -4.651 -13.690 3.882 1.00 87.25 739 VAL A O 1
ATOM 5909 N N . LEU A 1 740 ? -6.098 -12.446 5.062 1.00 85.81 740 LEU A N 1
ATOM 5910 C CA . LEU A 1 740 ? -5.544 -11.159 4.626 1.00 85.81 740 LEU A CA 1
ATOM 5911 C C . LEU A 1 740 ? -4.151 -10.914 5.208 1.00 85.81 740 LEU A C 1
ATOM 5913 O O . LEU A 1 740 ? -3.249 -10.502 4.481 1.00 85.81 740 LEU A O 1
ATOM 5917 N N . GLN A 1 741 ? -3.948 -11.235 6.488 1.00 84.06 741 GLN A N 1
ATOM 5918 C CA . GLN A 1 741 ? -2.627 -11.138 7.118 1.00 84.06 741 GLN A CA 1
ATOM 5919 C C . GLN A 1 741 ? -1.605 -12.027 6.406 1.00 84.06 741 GLN A C 1
ATOM 5921 O O . GLN A 1 741 ? -0.523 -11.574 6.026 1.00 84.06 741 GLN A O 1
ATOM 5926 N N . ARG A 1 742 ? -1.986 -13.277 6.122 1.00 86.69 742 ARG A N 1
ATOM 5927 C CA . ARG A 1 742 ? -1.157 -14.214 5.364 1.00 86.69 742 ARG A CA 1
ATOM 5928 C C . ARG A 1 742 ? -0.845 -13.711 3.953 1.00 86.69 742 ARG A C 1
ATOM 5930 O O . ARG A 1 742 ? 0.288 -13.861 3.486 1.00 86.69 742 ARG A O 1
ATOM 5937 N N . PHE A 1 743 ? -1.824 -13.111 3.279 1.00 88.25 743 PHE A N 1
ATOM 5938 C CA . PHE A 1 743 ? -1.646 -12.514 1.957 1.00 88.25 743 PHE A CA 1
ATOM 5939 C C . PHE A 1 743 ? -0.616 -11.376 1.980 1.00 88.25 743 PHE A C 1
ATOM 5941 O O . PHE A 1 743 ? 0.341 -11.419 1.208 1.00 88.25 743 PHE A O 1
ATOM 5948 N N . TYR A 1 744 ? -0.739 -10.408 2.894 1.00 86.44 744 TYR A N 1
ATOM 5949 C CA . TYR A 1 744 ? 0.205 -9.286 2.986 1.00 86.44 744 TYR A CA 1
ATOM 5950 C C . TYR A 1 744 ? 1.611 -9.717 3.419 1.00 86.44 744 TYR A C 1
ATOM 5952 O O . TYR A 1 744 ? 2.595 -9.208 2.881 1.00 86.44 744 TYR A O 1
ATOM 5960 N N . GLN A 1 745 ? 1.728 -10.698 4.319 1.00 85.06 745 GLN A N 1
ATOM 5961 C CA . GLN A 1 745 ? 3.019 -11.283 4.691 1.00 85.06 745 GLN A CA 1
ATOM 5962 C C . GLN A 1 745 ? 3.708 -11.934 3.482 1.00 85.06 745 GLN A C 1
ATOM 5964 O O . GLN A 1 745 ? 4.903 -11.733 3.263 1.00 85.06 745 GLN A O 1
ATOM 5969 N N . SER A 1 746 ? 2.947 -12.685 2.681 1.00 87.81 746 SER A N 1
ATOM 5970 C CA . SER A 1 746 ? 3.453 -13.343 1.471 1.00 87.81 746 SER A CA 1
ATOM 5971 C C . SER A 1 746 ? 3.842 -12.328 0.395 1.00 87.81 746 SER A C 1
ATOM 5973 O O . SER A 1 746 ? 4.875 -12.487 -0.252 1.00 87.81 746 SER A O 1
ATOM 5975 N N . LEU A 1 747 ? 3.046 -11.266 0.234 1.00 87.88 747 LEU A N 1
ATOM 5976 C CA . LEU A 1 747 ? 3.311 -10.177 -0.704 1.00 87.88 747 LEU A CA 1
ATOM 5977 C C . LEU A 1 747 ? 4.617 -9.450 -0.365 1.00 87.88 747 LEU A C 1
ATOM 5979 O O . LEU A 1 747 ? 5.439 -9.243 -1.251 1.00 87.88 747 LEU A O 1
ATOM 5983 N N . TYR A 1 748 ? 4.827 -9.108 0.907 1.00 86.25 748 TYR A N 1
ATOM 5984 C CA . TYR A 1 748 ? 6.059 -8.461 1.362 1.00 86.25 748 TYR A CA 1
ATOM 5985 C C . TYR A 1 748 ? 7.290 -9.370 1.196 1.00 86.25 748 TYR A C 1
ATOM 5987 O O . TYR A 1 748 ? 8.344 -8.922 0.758 1.00 86.25 748 TYR A O 1
ATOM 5995 N N . LEU A 1 749 ? 7.172 -10.670 1.486 1.00 87.88 749 LEU A N 1
ATOM 5996 C CA . LEU A 1 749 ? 8.279 -11.610 1.277 1.00 87.88 749 LEU A CA 1
ATOM 5997 C C . LEU A 1 749 ? 8.653 -11.724 -0.207 1.00 87.88 749 LEU A C 1
ATOM 5999 O O . LEU A 1 749 ? 9.832 -11.645 -0.552 1.00 87.88 749 LEU A O 1
ATOM 6003 N N . ARG A 1 750 ? 7.656 -11.856 -1.090 1.00 86.69 750 ARG A N 1
ATOM 6004 C CA . ARG A 1 750 ? 7.870 -11.956 -2.541 1.00 86.69 750 ARG A CA 1
ATOM 6005 C C . ARG A 1 750 ? 8.309 -10.635 -3.176 1.00 86.69 750 ARG A C 1
ATOM 6007 O O . ARG A 1 750 ? 8.976 -10.676 -4.205 1.00 86.69 750 ARG A O 1
ATOM 6014 N N . SER A 1 751 ? 7.991 -9.478 -2.585 1.00 84.75 751 SER A N 1
ATOM 6015 C CA . SER A 1 751 ? 8.480 -8.185 -3.088 1.00 84.75 751 SER A CA 1
ATOM 6016 C C . SER A 1 751 ? 9.990 -8.020 -2.889 1.00 84.75 751 SER A C 1
ATOM 6018 O O . SER A 1 751 ? 10.655 -7.432 -3.741 1.00 84.75 751 SER A O 1
ATOM 6020 N N . LYS A 1 752 ? 10.545 -8.576 -1.804 1.00 84.56 752 LYS A N 1
ATOM 6021 C CA . LYS A 1 752 ? 11.992 -8.596 -1.531 1.00 84.56 752 LYS A CA 1
ATOM 6022 C C . LYS A 1 752 ? 12.703 -9.747 -2.236 1.00 84.56 752 LYS A C 1
ATOM 6024 O O . LYS A 1 752 ? 13.788 -9.564 -2.785 1.00 84.56 752 LYS A O 1
ATOM 6029 N N . HIS A 1 753 ? 12.081 -10.922 -2.226 1.00 87.25 753 HIS A N 1
ATOM 6030 C CA . HIS A 1 753 ? 12.634 -12.150 -2.779 1.00 87.25 753 HIS A CA 1
ATOM 6031 C C . HIS A 1 753 ? 11.619 -12.795 -3.732 1.00 87.25 753 HIS A C 1
ATOM 6033 O O . HIS A 1 753 ? 10.816 -13.627 -3.297 1.00 87.25 753 HIS A O 1
ATOM 6039 N N . PRO A 1 754 ? 11.656 -12.446 -5.034 1.00 83.06 754 PRO A N 1
ATOM 6040 C CA . PRO A 1 754 ? 10.686 -12.934 -6.018 1.00 83.06 754 PRO A CA 1
ATOM 6041 C C . PRO A 1 754 ? 10.545 -14.458 -6.044 1.00 83.06 754 PRO A C 1
ATOM 6043 O O . PRO A 1 754 ? 9.432 -14.965 -6.175 1.00 83.06 754 PRO A O 1
ATOM 6046 N N . ASP A 1 755 ? 11.646 -15.180 -5.830 1.00 85.81 755 ASP A N 1
ATOM 6047 C CA . ASP A 1 755 ? 11.705 -16.643 -5.916 1.00 85.81 755 ASP A CA 1
ATOM 6048 C C . ASP A 1 755 ? 11.570 -17.360 -4.558 1.00 85.81 755 ASP A C 1
ATOM 6050 O O . ASP A 1 755 ? 11.540 -18.589 -4.512 1.00 85.81 755 ASP A O 1
ATOM 6054 N N . ALA A 1 756 ? 11.452 -16.633 -3.438 1.00 86.56 756 ALA A N 1
ATOM 6055 C CA . ALA A 1 756 ? 11.417 -17.249 -2.109 1.00 86.56 756 ALA A CA 1
ATOM 6056 C C . ALA A 1 756 ? 10.141 -18.065 -1.870 1.00 86.56 756 ALA A C 1
ATOM 6058 O O . ALA A 1 756 ? 9.033 -17.592 -2.103 1.00 86.56 756 ALA A O 1
ATOM 6059 N N . GLN A 1 757 ? 10.274 -19.286 -1.352 1.00 85.50 757 GLN A N 1
ATOM 6060 C CA . GLN A 1 757 ? 9.120 -20.127 -1.026 1.00 85.50 757 GLN A CA 1
ATOM 6061 C C . GLN A 1 757 ? 8.210 -19.479 0.029 1.00 85.50 757 GLN A C 1
ATOM 6063 O O . GLN A 1 757 ? 8.640 -18.657 0.840 1.00 85.50 757 GLN A O 1
ATOM 6068 N N . LEU A 1 758 ? 6.923 -19.842 0.006 1.00 81.81 758 LEU A N 1
ATOM 6069 C CA . LEU A 1 758 ? 5.975 -19.340 0.998 1.00 81.81 758 LEU A CA 1
ATOM 6070 C C . LEU A 1 758 ? 6.350 -19.900 2.385 1.00 81.81 758 LEU A C 1
ATOM 6072 O O . LEU A 1 758 ? 6.465 -21.117 2.519 1.00 81.81 758 LEU A O 1
ATOM 6076 N N . PRO A 1 759 ? 6.518 -19.051 3.417 1.00 78.81 759 PRO A N 1
ATOM 6077 C CA . PRO A 1 759 ? 6.924 -19.492 4.753 1.00 78.81 759 PRO A CA 1
ATOM 6078 C C . PRO A 1 759 ? 5.813 -20.323 5.403 1.00 78.81 759 PRO A C 1
ATOM 6080 O O . PRO A 1 759 ? 4.661 -20.216 4.996 1.00 78.81 759 PRO A O 1
ATOM 6083 N N . GLN A 1 760 ? 6.082 -21.113 6.438 1.00 81.62 760 GLN A N 1
ATOM 6084 C CA . GLN A 1 760 ? 4.998 -21.777 7.181 1.00 81.62 760 GLN A CA 1
ATOM 6085 C C . GLN A 1 760 ? 4.068 -20.755 7.871 1.00 81.62 760 GLN A C 1
ATOM 6087 O O . GLN A 1 760 ? 4.347 -19.550 7.882 1.00 81.62 760 GLN A O 1
ATOM 6092 N N . LEU A 1 761 ? 2.903 -21.204 8.353 1.00 79.38 761 LEU A N 1
ATOM 6093 C CA . LEU A 1 761 ? 1.986 -20.341 9.105 1.00 79.38 761 LEU A CA 1
ATOM 6094 C C . LEU A 1 761 ? 2.676 -19.860 10.385 1.00 79.38 761 LEU A C 1
ATOM 6096 O O . LEU A 1 761 ? 3.258 -20.659 11.113 1.00 79.38 761 LEU A O 1
ATOM 6100 N N . ASP A 1 762 ? 2.609 -18.554 10.641 1.00 78.44 762 ASP A N 1
ATOM 6101 C CA . ASP A 1 762 ? 3.159 -17.976 11.865 1.00 78.44 762 ASP A CA 1
ATOM 6102 C C . ASP A 1 762 ? 2.414 -18.500 13.102 1.00 78.44 762 ASP A C 1
ATOM 6104 O O . ASP A 1 762 ? 1.199 -18.717 13.057 1.00 78.44 762 ASP A O 1
ATOM 6108 N N . ALA A 1 763 ? 3.118 -18.637 14.228 1.00 78.50 763 ALA A N 1
ATOM 6109 C CA . ALA A 1 763 ? 2.545 -19.125 15.484 1.00 78.50 763 ALA A CA 1
ATOM 6110 C C . ALA A 1 763 ? 1.363 -18.262 15.967 1.00 78.50 763 ALA A C 1
ATOM 6112 O O . ALA A 1 763 ? 0.417 -18.765 16.572 1.00 78.50 763 ALA A O 1
ATOM 6113 N N . SER A 1 764 ? 1.373 -16.958 15.673 1.00 76.69 764 SER A N 1
ATOM 6114 C CA . SER A 1 764 ? 0.261 -16.060 16.005 1.00 76.69 764 SER A CA 1
ATOM 6115 C C . SER A 1 764 ? -0.983 -16.360 15.168 1.00 76.69 764 SER A C 1
ATOM 6117 O O . SER A 1 764 ? -2.088 -16.339 15.694 1.00 76.69 764 SER A O 1
ATOM 6119 N N . LEU A 1 765 ? -0.819 -16.687 13.882 1.00 78.75 765 LEU A N 1
ATOM 6120 C CA . LEU A 1 765 ? -1.934 -17.054 13.004 1.00 78.75 765 LEU A CA 1
ATOM 6121 C C . LEU A 1 765 ? -2.477 -18.446 13.332 1.00 78.75 765 LEU A C 1
ATOM 6123 O O . LEU A 1 765 ? -3.691 -18.631 13.320 1.00 78.75 765 LEU A O 1
ATOM 6127 N N . LEU A 1 766 ? -1.602 -19.393 13.684 1.00 81.69 766 LEU A N 1
ATOM 6128 C CA . LEU A 1 766 ? -2.009 -20.728 14.129 1.00 81.69 766 LEU A CA 1
ATOM 6129 C C . LEU A 1 766 ? -2.900 -20.666 15.373 1.00 81.69 766 LEU A C 1
ATOM 6131 O O . LEU A 1 766 ? -3.915 -21.355 15.404 1.00 81.69 766 LEU A O 1
ATOM 6135 N N . ARG A 1 767 ? -2.589 -19.782 16.330 1.00 77.62 767 ARG A N 1
ATOM 6136 C CA . ARG A 1 767 ? -3.436 -19.526 17.510 1.00 77.62 767 ARG A CA 1
ATOM 6137 C C . ARG A 1 767 ? -4.811 -18.934 17.185 1.00 77.62 767 ARG A C 1
ATOM 6139 O O . ARG A 1 767 ? -5.720 -19.077 17.984 1.00 77.62 767 ARG A O 1
ATOM 6146 N N . ILE A 1 768 ? -4.972 -18.258 16.043 1.00 77.75 768 ILE A N 1
ATOM 6147 C CA . ILE A 1 768 ? -6.280 -17.734 15.604 1.00 77.75 768 ILE A CA 1
ATOM 6148 C C . ILE A 1 768 ? -7.102 -18.833 14.925 1.00 77.75 768 ILE A C 1
ATOM 6150 O O . ILE A 1 768 ? -8.318 -18.885 15.073 1.00 77.75 768 ILE A O 1
ATOM 6154 N N . THR A 1 769 ? -6.454 -19.674 14.116 1.00 79.94 769 THR A N 1
ATOM 6155 C CA . THR A 1 769 ? -7.141 -20.686 13.300 1.00 79.94 769 THR A CA 1
ATOM 6156 C C . THR A 1 769 ? -7.359 -22.014 14.017 1.00 79.94 769 THR A C 1
ATOM 6158 O O . THR A 1 769 ? -8.186 -22.806 13.573 1.00 79.94 769 THR A O 1
ATOM 6161 N N . GLY A 1 770 ? -6.579 -22.285 15.062 1.00 76.38 770 GLY A N 1
ATOM 6162 C CA . GLY A 1 770 ? -6.622 -23.515 15.840 1.00 76.38 770 GLY A CA 1
ATOM 6163 C C . GLY A 1 770 ? -7.156 -23.290 17.258 1.00 76.38 770 GLY A C 1
ATOM 6164 O O . GLY A 1 770 ? -7.134 -22.162 17.747 1.00 76.38 770 GLY A O 1
ATOM 6165 N N . PRO A 1 771 ? -7.634 -24.358 17.917 1.00 72.75 771 PRO A N 1
ATOM 6166 C CA . PRO A 1 771 ? -7.972 -24.326 19.339 1.00 72.75 771 PRO A CA 1
ATOM 6167 C C . PRO A 1 771 ? -6.732 -24.031 20.197 1.00 72.75 771 PRO A C 1
ATOM 6169 O O . PRO A 1 771 ? -5.610 -24.367 19.810 1.00 72.75 771 PRO A O 1
ATOM 6172 N N . ASP A 1 772 ? -6.942 -23.418 21.362 1.00 72.56 772 ASP A N 1
ATOM 6173 C CA . ASP A 1 772 ? -5.862 -23.105 22.298 1.00 72.56 772 ASP A CA 1
ATOM 6174 C C . ASP A 1 772 ? -5.188 -24.396 22.794 1.00 72.56 772 ASP A C 1
ATOM 6176 O O . ASP A 1 772 ? -5.856 -25.342 23.223 1.00 72.56 772 ASP A O 1
ATOM 6180 N N . SER A 1 773 ? -3.858 -24.447 22.702 1.00 70.31 773 SER A N 1
ATOM 6181 C CA . SER A 1 773 ? -3.069 -25.609 23.107 1.00 70.31 773 SER A CA 1
ATOM 6182 C C . SER A 1 773 ? -3.166 -25.883 24.600 1.00 70.31 773 SER A C 1
ATOM 6184 O O . SER A 1 773 ? -3.150 -27.049 24.994 1.00 70.31 773 SER A O 1
ATOM 6186 N N . ASP A 1 774 ? -3.285 -24.830 25.409 1.00 71.19 774 ASP A N 1
ATOM 6187 C CA . ASP A 1 774 ? -3.318 -24.944 26.866 1.00 71.19 774 ASP A CA 1
ATOM 6188 C C . ASP A 1 774 ? -4.641 -25.601 27.285 1.00 71.19 774 ASP A C 1
ATOM 6190 O O . ASP A 1 774 ? -4.638 -26.618 27.980 1.00 71.19 774 ASP A O 1
ATOM 6194 N N . ILE A 1 775 ? -5.751 -25.141 26.696 1.00 72.00 775 ILE A N 1
ATOM 6195 C CA . ILE A 1 775 ? -7.087 -25.726 26.867 1.00 72.00 775 ILE A CA 1
ATOM 6196 C C . ILE A 1 775 ? -7.111 -27.178 26.377 1.00 72.00 775 ILE A C 1
ATOM 6198 O O . ILE A 1 775 ? -7.538 -28.073 27.097 1.00 72.00 775 ILE A O 1
ATOM 6202 N N . LEU A 1 776 ? -6.593 -27.472 25.182 1.00 74.06 776 LEU A N 1
ATOM 6203 C CA . LEU A 1 776 ? -6.568 -28.853 24.683 1.00 74.06 776 LEU A CA 1
ATOM 6204 C C . LEU A 1 776 ? -5.752 -29.813 25.555 1.00 74.06 776 LEU A C 1
ATOM 6206 O O . LEU A 1 776 ? -6.060 -31.006 25.596 1.00 74.06 776 LEU A O 1
ATOM 6210 N N . SER A 1 777 ? -4.699 -29.321 26.210 1.00 76.56 777 SER A N 1
ATOM 6211 C CA . SER A 1 777 ? -3.859 -30.142 27.079 1.00 76.56 777 SER A CA 1
ATOM 6212 C C . SER A 1 777 ? -4.592 -30.552 28.357 1.00 76.56 777 SER A C 1
ATOM 6214 O O . SER A 1 777 ? -4.520 -31.719 28.744 1.00 76.56 777 SER A O 1
ATOM 6216 N N . GLU A 1 778 ? -5.370 -29.636 28.936 1.00 74.06 778 GLU A N 1
ATOM 6217 C CA . GLU A 1 778 ? -6.240 -29.892 30.087 1.00 74.06 778 GLU A CA 1
ATOM 6218 C C . GLU A 1 778 ? -7.419 -30.805 29.713 1.00 74.06 778 GLU A C 1
ATOM 6220 O O . GLU A 1 778 ? -7.815 -31.667 30.494 1.00 74.06 778 GLU A O 1
ATOM 6225 N N . LEU A 1 779 ? -7.936 -30.686 28.484 1.00 73.38 779 LEU A N 1
ATOM 6226 C CA . LEU A 1 779 ? -9.127 -31.408 28.017 1.00 73.38 779 LEU A CA 1
ATOM 6227 C C . LEU A 1 779 ? -8.866 -32.807 27.457 1.00 73.38 779 LEU A C 1
ATOM 6229 O O . LEU A 1 779 ? -9.806 -33.510 27.078 1.00 73.38 779 LEU A O 1
ATOM 6233 N N . ARG A 1 780 ? -7.605 -33.230 27.365 1.00 79.69 780 ARG A N 1
ATOM 6234 C CA . ARG A 1 780 ? -7.241 -34.465 26.663 1.00 79.69 780 ARG A CA 1
ATOM 6235 C C . ARG A 1 780 ? -7.911 -35.707 27.257 1.00 79.69 780 ARG A C 1
ATOM 6237 O O . ARG A 1 780 ? -8.370 -36.559 26.503 1.00 79.69 780 ARG A O 1
ATOM 6244 N N . SER A 1 781 ? -8.021 -35.780 28.583 1.00 81.75 781 SER A N 1
ATOM 6245 C CA . SER A 1 781 ? -8.684 -36.885 29.290 1.00 81.75 781 SER A CA 1
ATOM 6246 C C . SER A 1 781 ? -10.174 -36.996 28.957 1.00 81.75 781 SER A C 1
ATOM 6248 O O . SER A 1 781 ? -10.666 -38.103 28.738 1.00 81.75 781 SER A O 1
ATOM 6250 N N . GLU A 1 782 ? -10.880 -35.867 28.877 1.00 80.69 782 GLU A N 1
ATOM 6251 C CA . GLU A 1 782 ? -12.324 -35.833 28.628 1.00 80.69 782 GLU A CA 1
ATOM 6252 C C . GLU A 1 782 ? -12.652 -36.071 27.149 1.00 80.69 782 GLU A C 1
ATOM 6254 O O . GLU A 1 782 ? -13.592 -36.792 26.820 1.00 80.69 782 GLU A O 1
ATOM 6259 N N . VAL A 1 783 ? -11.824 -35.555 26.235 1.00 84.12 783 VAL A N 1
ATOM 6260 C CA . VAL A 1 783 ? -11.926 -35.864 24.799 1.00 84.12 783 VAL A CA 1
ATOM 6261 C C . VAL A 1 783 ? -11.691 -37.356 24.549 1.00 84.12 783 VAL A C 1
ATOM 6263 O O . VAL A 1 783 ? -12.416 -37.977 23.766 1.00 84.12 783 VAL A O 1
ATOM 6266 N N . ASP A 1 784 ? -10.717 -37.957 25.235 1.00 84.94 784 ASP A N 1
ATOM 6267 C CA . ASP A 1 784 ? -10.471 -39.397 25.165 1.00 84.94 784 ASP A CA 1
ATOM 6268 C C . ASP A 1 784 ? -11.631 -40.206 25.777 1.00 84.94 784 ASP A C 1
ATOM 6270 O O . ASP A 1 784 ? -11.972 -41.269 25.252 1.00 84.94 784 ASP A O 1
ATOM 6274 N N . ASN A 1 785 ? -12.278 -39.708 26.840 1.00 85.31 785 ASN A N 1
ATOM 6275 C CA . ASN A 1 785 ? -13.496 -40.295 27.408 1.00 85.31 785 ASN A CA 1
ATOM 6276 C C . ASN A 1 785 ? -14.657 -40.266 26.398 1.00 85.31 785 ASN A C 1
ATOM 6278 O O . ASN A 1 785 ? -15.225 -41.309 26.074 1.00 85.31 785 ASN A O 1
ATOM 6282 N N . PHE A 1 786 ? -14.938 -39.105 25.802 1.00 86.56 786 PHE A N 1
ATOM 6283 C CA . PHE A 1 786 ? -15.961 -38.941 24.766 1.00 86.56 786 PHE A CA 1
ATOM 6284 C C . PHE A 1 786 ? -15.725 -39.872 23.567 1.00 86.56 786 PHE A C 1
ATOM 6286 O O . PHE A 1 786 ? -16.641 -40.550 23.095 1.00 86.56 786 PHE A O 1
ATOM 6293 N N . ARG A 1 787 ? -14.472 -39.983 23.110 1.00 85.69 787 ARG A N 1
ATOM 6294 C CA . ARG A 1 787 ? -14.090 -40.866 21.998 1.00 85.69 787 ARG A CA 1
ATOM 6295 C C . ARG A 1 787 ? -14.292 -42.349 22.313 1.00 85.69 787 ARG A C 1
ATOM 6297 O O . ARG A 1 787 ? -14.572 -43.117 21.398 1.00 85.69 787 ARG A O 1
ATOM 6304 N N . LYS A 1 788 ? -14.155 -42.766 23.574 1.00 86.50 788 LYS A N 1
ATOM 6305 C CA . LYS A 1 788 ? -14.437 -44.150 23.992 1.00 86.50 788 LYS A CA 1
ATOM 6306 C C . LYS A 1 788 ? -15.933 -44.471 23.961 1.00 86.50 788 LYS A C 1
ATOM 6308 O O . LYS A 1 788 ? -16.283 -45.610 23.674 1.00 86.50 788 LYS A O 1
ATOM 6313 N N . GLN A 1 789 ? -16.796 -43.490 24.233 1.00 84.88 789 GLN A N 1
ATOM 6314 C CA . GLN A 1 789 ? -18.253 -43.678 24.297 1.00 84.88 789 GLN A CA 1
ATOM 6315 C C . GLN A 1 789 ? -18.950 -43.627 22.923 1.00 84.88 789 GLN A C 1
ATOM 6317 O O . GLN A 1 789 ? -20.071 -44.123 22.782 1.00 84.88 789 GLN A O 1
ATOM 6322 N N . ILE A 1 790 ? -18.313 -43.035 21.903 1.00 84.38 790 ILE A N 1
ATOM 6323 C CA . ILE A 1 790 ? -18.875 -42.892 20.551 1.00 84.38 790 ILE A CA 1
ATOM 6324 C C . ILE A 1 790 ? -18.010 -43.626 19.521 1.00 84.38 790 ILE A C 1
ATOM 6326 O O . ILE A 1 790 ? -16.934 -43.170 19.135 1.00 84.38 790 ILE A O 1
ATOM 6330 N N . GLU A 1 791 ? -18.517 -44.753 19.018 1.00 79.31 791 GLU A N 1
ATOM 6331 C CA . GLU A 1 791 ? -17.858 -45.533 17.969 1.00 79.31 791 GLU A CA 1
ATOM 6332 C C . GLU A 1 791 ? -18.018 -44.851 16.597 1.00 79.31 791 GLU A C 1
ATOM 6334 O O . GLU A 1 791 ? -19.091 -44.852 15.991 1.00 79.31 791 GLU A O 1
ATOM 6339 N N . LEU A 1 792 ? -16.933 -44.277 16.075 1.00 81.19 792 LEU A N 1
ATOM 6340 C CA . LEU A 1 792 ? -16.885 -43.737 14.716 1.00 81.19 792 LEU A CA 1
ATOM 6341 C C . LEU A 1 792 ? -16.407 -44.819 13.745 1.00 81.19 792 LEU A C 1
ATOM 6343 O O . LEU A 1 792 ? -15.266 -45.273 13.820 1.00 81.19 792 LEU A O 1
ATOM 6347 N N . ARG A 1 793 ? -17.268 -45.205 12.799 1.00 81.31 793 ARG A N 1
ATOM 6348 C CA . ARG A 1 793 ? -16.896 -46.081 11.681 1.00 81.31 793 ARG A CA 1
ATOM 6349 C C . ARG A 1 793 ? -16.689 -45.253 10.424 1.00 81.31 793 ARG A C 1
ATOM 6351 O O . ARG A 1 793 ? -17.607 -44.571 9.967 1.00 81.31 793 ARG A O 1
ATOM 6358 N N . ASP A 1 794 ? -15.501 -45.348 9.840 1.00 78.69 794 ASP A N 1
ATOM 6359 C CA . ASP A 1 794 ? -15.228 -44.720 8.555 1.00 78.69 794 ASP A CA 1
ATOM 6360 C C . ASP A 1 794 ? -16.022 -45.420 7.454 1.00 78.69 794 ASP A C 1
ATOM 6362 O O . ASP A 1 794 ? -15.873 -46.615 7.197 1.00 78.69 794 ASP A O 1
ATOM 6366 N N . ASN A 1 795 ? -16.875 -44.660 6.771 1.00 76.75 795 ASN A N 1
ATOM 6367 C CA . ASN A 1 795 ? -17.579 -45.169 5.606 1.00 76.75 795 ASN A CA 1
ATOM 6368 C C . ASN A 1 795 ? -16.579 -45.243 4.431 1.00 76.75 795 ASN A C 1
ATOM 6370 O O . ASN A 1 795 ? -16.023 -44.197 4.063 1.00 76.75 795 ASN A O 1
ATOM 6374 N N . PRO A 1 796 ? -16.312 -46.421 3.829 1.00 76.56 796 PRO A N 1
ATOM 6375 C CA . PRO A 1 796 ? -15.363 -46.537 2.728 1.00 76.56 796 PRO A CA 1
ATOM 6376 C C . PRO A 1 796 ? -15.825 -45.666 1.556 1.00 76.56 796 PRO A C 1
ATOM 6378 O O . PRO A 1 796 ? -16.801 -45.956 0.862 1.00 76.56 796 PRO A O 1
ATOM 6381 N N . LYS A 1 797 ? -15.124 -44.550 1.331 1.00 67.19 797 LYS A N 1
ATOM 6382 C CA . LYS A 1 797 ? -15.415 -43.638 0.222 1.00 67.19 797 LYS A CA 1
ATOM 6383 C C . LYS A 1 797 ? -15.281 -44.422 -1.088 1.00 67.19 797 LYS A C 1
ATOM 6385 O O . LYS A 1 797 ? -14.195 -44.916 -1.386 1.00 67.19 797 LYS A O 1
ATOM 6390 N N . LYS A 1 798 ? -16.338 -44.488 -1.914 1.00 53.38 798 LYS A N 1
ATOM 6391 C CA . LYS A 1 798 ? -16.196 -44.885 -3.330 1.00 53.38 798 LYS A CA 1
ATOM 6392 C C . LYS A 1 798 ? -15.065 -44.039 -3.925 1.00 53.38 798 LYS A C 1
ATOM 6394 O O . LYS A 1 798 ? -15.163 -42.809 -3.902 1.00 53.38 798 LYS A O 1
ATOM 6399 N N . ARG A 1 799 ? -13.982 -44.679 -4.388 1.00 40.47 799 ARG A N 1
ATOM 6400 C CA . ARG A 1 799 ? -12.800 -44.012 -4.964 1.00 40.47 799 ARG A CA 1
ATOM 6401 C C . ARG A 1 799 ? -13.249 -43.047 -6.068 1.00 40.47 799 ARG A C 1
ATOM 6403 O O . ARG A 1 799 ? -13.503 -43.453 -7.196 1.00 40.47 799 ARG A O 1
ATOM 6410 N N . ARG A 1 800 ? -13.331 -41.751 -5.756 1.00 43.91 800 ARG A N 1
ATOM 6411 C CA . ARG A 1 800 ? -13.262 -40.698 -6.773 1.00 43.91 800 ARG A CA 1
ATOM 6412 C C . ARG A 1 800 ? -11.829 -40.700 -7.298 1.00 43.91 800 ARG A C 1
ATOM 6414 O O . ARG A 1 800 ? -10.901 -40.696 -6.494 1.00 43.91 800 ARG A O 1
ATOM 6421 N N . SER A 1 801 ? -11.676 -40.750 -8.621 1.00 41.03 801 SER A N 1
ATOM 6422 C CA . SER A 1 801 ? -10.401 -40.823 -9.344 1.00 41.03 801 SER A CA 1
ATOM 6423 C C . SER A 1 801 ? -9.277 -40.046 -8.653 1.00 41.03 801 SER A C 1
ATOM 6425 O O . SER A 1 801 ? -9.363 -38.830 -8.451 1.00 41.03 801 SER A O 1
ATOM 6427 N N . THR A 1 802 ? -8.218 -40.768 -8.322 1.00 39.38 802 THR A N 1
ATOM 6428 C CA . THR A 1 802 ? -7.007 -40.335 -7.629 1.00 39.38 802 THR A CA 1
ATOM 6429 C C . THR A 1 802 ? -6.177 -39.375 -8.497 1.00 39.38 802 THR A C 1
ATOM 6431 O O . THR A 1 802 ? -5.109 -39.726 -8.970 1.00 39.38 802 THR A O 1
ATOM 6434 N N . LYS A 1 803 ? -6.656 -38.152 -8.757 1.00 42.09 803 LYS A N 1
ATOM 6435 C CA . LYS A 1 803 ? -5.886 -37.105 -9.468 1.00 42.09 803 LYS A CA 1
ATOM 6436 C C . LYS A 1 803 ? -5.364 -35.979 -8.567 1.00 42.09 803 LYS A C 1
ATOM 6438 O O . LYS A 1 803 ? -4.764 -35.039 -9.069 1.00 42.09 803 LYS A O 1
ATOM 6443 N N . ARG A 1 804 ? -5.582 -36.037 -7.248 1.00 37.88 804 ARG A N 1
ATOM 6444 C CA . ARG A 1 804 ? -5.220 -34.933 -6.331 1.00 37.88 804 ARG A CA 1
ATOM 6445 C C . ARG A 1 804 ? -4.287 -35.286 -5.169 1.00 37.88 804 ARG A C 1
ATOM 6447 O O . ARG A 1 804 ? -3.948 -34.392 -4.413 1.00 37.88 804 ARG A O 1
ATOM 6454 N N . ALA A 1 805 ? -3.842 -36.535 -5.037 1.00 30.23 805 ALA A N 1
ATOM 6455 C CA . ALA A 1 805 ? -3.072 -36.973 -3.864 1.00 30.23 805 ALA A CA 1
ATOM 6456 C C . ALA A 1 805 ? -1.536 -36.985 -4.044 1.00 30.23 805 ALA A C 1
ATOM 6458 O O . ALA A 1 805 ? -0.833 -37.344 -3.110 1.00 30.23 805 ALA A O 1
ATOM 6459 N N . LEU A 1 806 ? -1.000 -36.605 -5.212 1.00 32.16 806 LEU A N 1
ATOM 6460 C CA . LEU A 1 806 ? 0.445 -36.683 -5.507 1.00 32.16 806 LEU A CA 1
ATOM 6461 C C . LEU A 1 806 ? 1.208 -35.351 -5.388 1.00 32.16 806 LEU A C 1
ATOM 6463 O O . LEU A 1 806 ? 2.402 -35.322 -5.654 1.00 32.16 806 LEU A O 1
ATOM 6467 N N . LEU A 1 807 ? 0.557 -34.253 -4.990 1.00 36.12 807 LEU A N 1
ATOM 6468 C CA . LEU A 1 807 ? 1.189 -32.923 -4.960 1.00 36.12 807 LEU A CA 1
ATOM 6469 C C . LEU A 1 807 ? 1.758 -32.502 -3.595 1.00 36.12 807 LEU A C 1
ATOM 6471 O O . LEU A 1 807 ? 2.324 -31.419 -3.494 1.00 36.12 807 LEU A O 1
ATOM 6475 N N . GLU A 1 808 ? 1.660 -33.343 -2.563 1.00 32.31 808 GLU A N 1
ATOM 6476 C CA . GLU A 1 808 ? 2.152 -33.020 -1.218 1.00 32.31 808 GLU A CA 1
ATOM 6477 C C . GLU A 1 808 ? 3.033 -34.141 -0.647 1.00 32.31 808 GLU A C 1
ATOM 6479 O O . GLU A 1 808 ? 2.624 -34.894 0.232 1.00 32.31 808 GLU A O 1
ATOM 6484 N N . LYS A 1 809 ? 4.277 -34.242 -1.129 1.00 27.31 809 LYS A N 1
ATOM 6485 C CA . LYS A 1 809 ? 5.408 -34.727 -0.319 1.00 27.31 809 LYS A CA 1
ATOM 6486 C C . LYS A 1 809 ? 6.653 -33.876 -0.621 1.00 27.31 809 LYS A C 1
ATOM 6488 O O . LYS A 1 809 ? 6.963 -33.693 -1.797 1.00 27.31 809 LYS A O 1
ATOM 6493 N N . PRO A 1 810 ? 7.360 -33.339 0.393 1.00 31.78 810 PRO A N 1
ATOM 6494 C CA . PRO A 1 810 ? 8.591 -32.588 0.185 1.00 31.78 810 PRO A CA 1
ATOM 6495 C C . PRO A 1 810 ? 9.749 -33.540 -0.133 1.00 31.78 810 PRO A C 1
ATOM 6497 O O . PRO A 1 810 ? 9.921 -34.569 0.515 1.00 31.78 810 PRO A O 1
ATOM 6500 N N . SER A 1 811 ? 10.539 -33.180 -1.139 1.00 29.58 811 SER A N 1
ATOM 6501 C CA . SER A 1 811 ? 11.754 -33.873 -1.560 1.00 29.58 811 SER A CA 1
ATOM 6502 C C . SER A 1 811 ? 12.866 -33.749 -0.512 1.00 29.58 811 SER A C 1
ATOM 6504 O O . SER A 1 811 ? 13.286 -32.634 -0.197 1.00 29.58 811 SER A O 1
ATOM 6506 N N . GLY A 1 812 ? 13.385 -34.881 -0.039 1.00 26.36 812 GLY A N 1
ATOM 6507 C CA . GLY A 1 812 ? 14.598 -34.959 0.770 1.00 26.36 812 GLY A CA 1
ATOM 6508 C C . GLY A 1 812 ? 15.236 -36.350 0.709 1.00 26.36 812 GLY A C 1
ATOM 6509 O O . GLY A 1 812 ? 14.644 -37.306 1.190 1.00 26.36 812 GLY A O 1
ATOM 6510 N N . SER A 1 813 ? 16.438 -36.382 0.122 1.00 25.75 813 SER A N 1
ATOM 6511 C CA . SER A 1 813 ? 17.521 -37.387 0.162 1.00 25.75 813 SER A CA 1
ATOM 6512 C C . SER A 1 813 ? 17.336 -38.794 -0.441 1.00 25.75 813 SER A C 1
ATOM 6514 O O . SER A 1 813 ? 16.701 -39.660 0.143 1.00 25.75 813 SER A O 1
ATOM 6516 N N . ASN A 1 814 ? 18.040 -38.952 -1.571 1.00 28.91 814 ASN A N 1
ATOM 6517 C CA . ASN A 1 814 ? 18.892 -40.041 -2.073 1.00 28.91 814 ASN A CA 1
ATOM 6518 C C . ASN A 1 814 ? 18.454 -41.518 -2.095 1.00 28.91 814 ASN A C 1
ATOM 6520 O O . ASN A 1 814 ? 18.229 -42.144 -1.071 1.00 28.91 814 ASN A O 1
ATOM 6524 N N . GLU A 1 815 ? 18.567 -42.030 -3.331 1.00 31.14 815 GLU A N 1
ATOM 6525 C CA . GLU A 1 815 ? 18.956 -43.383 -3.756 1.00 31.14 815 GLU A CA 1
ATOM 6526 C C . GLU A 1 815 ? 18.024 -44.539 -3.388 1.00 31.14 815 GLU A C 1
ATOM 6528 O O . GLU A 1 815 ? 18.182 -45.189 -2.369 1.00 31.14 815 GLU A O 1
ATOM 6533 N N . GLU A 1 816 ? 17.071 -44.803 -4.291 1.00 29.53 816 GLU A N 1
ATOM 6534 C CA . GLU A 1 816 ? 16.870 -46.101 -4.966 1.00 29.53 816 GLU A CA 1
ATOM 6535 C C . GLU A 1 816 ? 15.546 -46.063 -5.748 1.00 29.53 816 GLU A C 1
ATOM 6537 O O . GLU A 1 816 ? 14.469 -46.262 -5.194 1.00 29.53 816 GLU A O 1
ATOM 6542 N N . ALA A 1 817 ? 15.610 -45.773 -7.052 1.00 24.31 817 ALA A N 1
ATOM 6543 C CA . ALA A 1 817 ? 14.532 -46.080 -8.001 1.00 24.31 817 ALA A CA 1
ATOM 6544 C C . ALA A 1 817 ? 15.048 -45.965 -9.443 1.00 24.31 817 ALA A C 1
ATOM 6546 O O . ALA A 1 817 ? 14.713 -45.042 -10.186 1.00 24.31 817 ALA A O 1
ATOM 6547 N N . ALA A 1 818 ? 15.891 -46.912 -9.847 1.00 28.64 818 ALA A N 1
ATOM 6548 C CA . ALA A 1 818 ? 16.159 -47.163 -11.254 1.00 28.64 818 ALA A CA 1
ATOM 6549 C C . ALA A 1 818 ? 14.983 -47.955 -11.851 1.00 28.64 818 ALA A C 1
ATOM 6551 O O . ALA A 1 818 ? 15.011 -49.178 -11.870 1.00 28.64 818 ALA A O 1
ATOM 6552 N N . ALA A 1 819 ? 13.939 -47.258 -12.306 1.00 27.94 819 ALA A N 1
ATOM 6553 C CA . ALA A 1 819 ? 13.052 -47.712 -13.380 1.00 27.94 819 ALA A CA 1
ATOM 6554 C C . ALA A 1 819 ? 12.120 -46.571 -13.817 1.00 27.94 819 ALA A C 1
ATOM 6556 O O . ALA A 1 819 ? 11.479 -45.927 -12.993 1.00 27.94 819 ALA A O 1
ATOM 6557 N N . VAL A 1 820 ? 11.993 -46.409 -15.136 1.00 26.28 820 VAL A N 1
ATOM 6558 C CA . VAL A 1 820 ? 11.068 -45.510 -15.852 1.00 26.28 820 VAL A CA 1
ATOM 6559 C C . VAL A 1 820 ? 11.518 -44.044 -15.963 1.00 26.28 820 VAL A C 1
ATOM 6561 O O . VAL A 1 820 ? 10.840 -43.105 -15.556 1.00 26.28 820 VAL A O 1
ATOM 6564 N N . VAL A 1 821 ? 12.652 -43.844 -16.637 1.00 30.36 821 VAL A N 1
ATOM 6565 C CA . VAL A 1 821 ? 12.862 -42.651 -17.470 1.00 30.36 821 VAL A CA 1
ATOM 6566 C C . VAL A 1 821 ? 12.347 -42.991 -18.867 1.00 30.36 821 VAL A C 1
ATOM 6568 O O . VAL A 1 821 ? 13.052 -43.652 -19.620 1.00 30.36 821 VAL A O 1
ATOM 6571 N N . GLN A 1 822 ? 11.129 -42.561 -19.205 1.00 25.55 822 GLN A N 1
ATOM 6572 C CA . GLN A 1 822 ? 10.738 -42.258 -20.587 1.00 25.55 822 GLN A CA 1
ATOM 6573 C C . GLN A 1 822 ? 9.486 -41.361 -20.617 1.00 25.55 822 GLN A C 1
ATOM 6575 O O . GLN A 1 822 ? 8.434 -41.711 -20.093 1.00 25.55 822 GLN A O 1
ATOM 6580 N N . ALA A 1 823 ? 9.670 -40.198 -21.250 1.00 27.19 823 ALA A N 1
ATOM 6581 C CA . ALA A 1 823 ? 8.683 -39.246 -21.767 1.00 27.19 823 ALA A CA 1
ATOM 6582 C C . ALA A 1 823 ?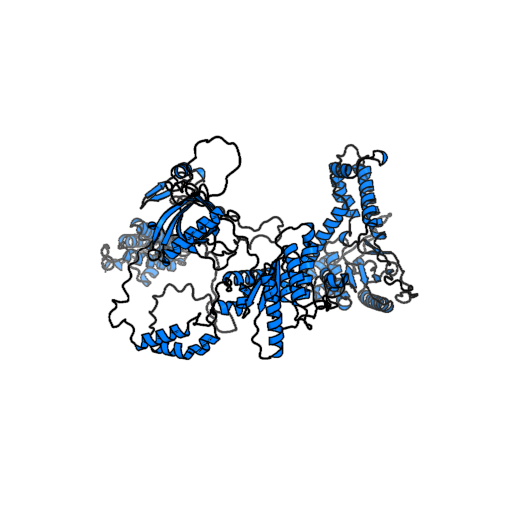 7.731 -38.543 -20.772 1.00 27.19 823 ALA A C 1
ATOM 6584 O O . ALA A 1 823 ? 6.593 -38.948 -20.550 1.00 27.19 823 ALA A O 1
ATOM 6585 N N . ILE A 1 824 ? 8.162 -37.371 -20.292 1.00 26.52 824 ILE A N 1
ATOM 6586 C CA . ILE A 1 824 ? 7.256 -36.270 -19.946 1.00 26.52 824 ILE A CA 1
ATOM 6587 C C . ILE A 1 824 ? 7.467 -35.169 -20.994 1.00 26.52 824 ILE A C 1
ATOM 6589 O O . ILE A 1 824 ? 8.370 -34.346 -20.858 1.00 26.52 824 ILE A O 1
ATOM 6593 N N . ASP A 1 825 ? 6.612 -35.155 -22.017 1.00 25.53 825 ASP A N 1
ATOM 6594 C CA . ASP A 1 825 ? 6.342 -33.969 -22.831 1.00 25.53 825 ASP A CA 1
ATOM 6595 C C . ASP A 1 825 ? 5.261 -33.134 -22.133 1.00 25.53 825 ASP A C 1
ATOM 6597 O O . ASP A 1 825 ? 4.090 -33.510 -22.040 1.00 25.53 825 ASP A O 1
ATOM 6601 N N . TYR A 1 826 ? 5.667 -31.977 -21.610 1.00 28.05 826 TYR A N 1
ATOM 6602 C CA . TYR A 1 826 ? 4.775 -30.966 -21.049 1.00 28.05 826 TYR A CA 1
ATOM 6603 C C . TYR A 1 826 ? 4.192 -30.109 -22.184 1.00 28.05 826 TYR A C 1
ATOM 6605 O O . TYR A 1 826 ? 4.689 -29.025 -22.485 1.00 28.05 826 TYR A O 1
ATOM 6613 N N . HIS A 1 827 ? 3.086 -30.559 -22.775 1.00 28.89 827 HIS A N 1
ATOM 6614 C CA . HIS A 1 827 ? 2.175 -29.694 -23.525 1.00 28.89 827 HIS A CA 1
ATOM 6615 C C . HIS A 1 827 ? 0.714 -29.924 -23.099 1.00 28.89 827 HIS A C 1
ATOM 6617 O O . HIS A 1 827 ? 0.210 -31.039 -23.077 1.00 28.89 827 HIS A O 1
ATOM 6623 N N . ASN A 1 828 ? 0.028 -28.809 -22.817 1.00 26.78 828 ASN A N 1
ATOM 6624 C CA . ASN A 1 828 ? -1.430 -28.624 -22.831 1.00 26.78 828 ASN A CA 1
ATOM 6625 C C . ASN A 1 828 ? -2.280 -29.264 -21.710 1.00 26.78 828 ASN A C 1
ATOM 6627 O O . ASN A 1 828 ? -3.066 -30.176 -21.937 1.00 26.78 828 ASN A O 1
ATOM 6631 N N . ALA A 1 829 ? -2.292 -28.634 -20.529 1.00 28.47 829 ALA A N 1
ATOM 6632 C CA . ALA A 1 829 ? -3.428 -28.696 -19.596 1.00 28.47 829 ALA A CA 1
ATOM 6633 C C . ALA A 1 829 ? -4.123 -27.326 -19.532 1.00 28.47 829 ALA A C 1
ATOM 6635 O O . ALA A 1 829 ? -4.067 -26.599 -18.544 1.00 28.47 829 ALA A O 1
ATOM 6636 N N . GLY A 1 830 ? -4.733 -26.960 -20.655 1.00 29.84 830 GLY A N 1
ATOM 6637 C CA . GLY A 1 830 ? -5.460 -25.711 -20.861 1.00 29.84 830 GLY A CA 1
ATOM 6638 C C . GLY A 1 830 ? -6.358 -25.814 -22.086 1.00 29.84 830 GLY A C 1
ATOM 6639 O O . GLY A 1 830 ? -6.377 -24.920 -22.918 1.00 29.84 830 GLY A O 1
ATOM 6640 N N . SER A 1 831 ? -7.048 -26.941 -22.225 1.00 27.91 831 SER A N 1
ATOM 6641 C CA . SER A 1 831 ? -8.066 -27.167 -23.238 1.00 27.91 831 SER A CA 1
ATOM 6642 C C . SER A 1 831 ? -9.248 -27.789 -22.517 1.00 27.91 831 SER A C 1
ATOM 6644 O O . SER A 1 831 ? -9.082 -28.754 -21.769 1.00 27.91 831 SER A O 1
ATOM 6646 N N . SER A 1 832 ? -10.444 -27.248 -22.739 1.00 31.41 832 SER A N 1
ATOM 6647 C CA . SER A 1 832 ? -11.676 -28.031 -22.644 1.00 31.41 832 SER A CA 1
ATOM 6648 C C . SER A 1 832 ? -11.418 -29.420 -23.217 1.00 31.41 832 SER A C 1
ATOM 6650 O O . SER A 1 832 ? -10.690 -29.521 -24.203 1.00 31.41 832 SER A O 1
ATOM 6652 N N . ALA A 1 833 ? -11.976 -30.474 -22.624 1.00 34.81 833 ALA A N 1
ATOM 6653 C CA . ALA A 1 833 ? -11.994 -31.781 -23.266 1.00 34.81 833 ALA A CA 1
ATOM 6654 C C . ALA A 1 833 ? -12.563 -31.605 -24.685 1.00 34.81 833 ALA A C 1
ATOM 6656 O O . ALA A 1 833 ? -13.774 -31.446 -24.850 1.00 34.81 833 ALA A O 1
ATOM 6657 N N . VAL A 1 834 ? -11.685 -31.527 -25.688 1.00 39.34 834 VAL A N 1
ATOM 6658 C CA . VAL A 1 834 ? -12.061 -31.620 -27.092 1.00 39.34 834 VAL A CA 1
ATOM 6659 C C . VAL A 1 834 ? -12.384 -33.088 -27.229 1.00 39.34 834 VAL A C 1
ATOM 6661 O O . VAL A 1 834 ? -11.498 -33.915 -27.381 1.00 39.34 834 VAL A O 1
ATOM 6664 N N . LYS A 1 835 ? -13.650 -33.417 -26.991 1.00 53.09 835 LYS A N 1
ATOM 6665 C CA . LYS A 1 835 ? -14.164 -34.761 -27.195 1.00 53.09 835 LYS A CA 1
ATOM 6666 C C . LYS A 1 835 ? -13.853 -35.115 -28.656 1.00 53.09 835 LYS A C 1
ATOM 6668 O O . LYS A 1 835 ? -14.345 -34.389 -29.520 1.00 53.09 835 LYS A O 1
ATOM 6673 N N . ALA A 1 836 ? -13.084 -36.168 -28.925 1.00 51.56 836 ALA A N 1
ATOM 6674 C CA . ALA A 1 836 ? -12.667 -36.522 -30.284 1.00 51.56 836 ALA A CA 1
ATOM 6675 C C . ALA A 1 836 ? -13.861 -36.535 -31.268 1.00 51.56 836 ALA A C 1
ATOM 6677 O O . ALA A 1 836 ? -14.907 -37.130 -30.997 1.00 51.56 836 ALA A O 1
ATOM 6678 N N . GLU A 1 837 ? -13.747 -35.786 -32.369 1.00 60.00 837 GLU A N 1
ATOM 6679 C CA . GLU A 1 837 ? -14.738 -35.760 -33.462 1.00 60.00 837 GLU A CA 1
ATOM 6680 C C . GLU A 1 837 ? -14.281 -36.540 -34.698 1.00 60.00 837 GLU A C 1
ATOM 6682 O O . GLU A 1 837 ? -15.112 -36.803 -35.576 1.00 60.00 837 GLU A O 1
ATOM 6687 N N . LYS A 1 838 ? -12.981 -36.868 -34.744 1.00 72.25 838 LYS A N 1
ATOM 6688 C CA . LYS A 1 838 ? -12.310 -37.687 -35.751 1.00 72.25 838 LYS A CA 1
ATOM 6689 C C . LYS A 1 838 ? -11.196 -38.514 -35.116 1.00 72.25 838 LYS A C 1
ATOM 6691 O O . LYS A 1 838 ? -10.565 -38.033 -34.174 1.00 72.25 838 LYS A O 1
ATOM 6696 N N . ILE A 1 839 ? -10.924 -39.693 -35.670 1.00 74.81 839 ILE A N 1
ATOM 6697 C CA . ILE A 1 839 ? -9.801 -40.551 -35.260 1.00 74.81 839 ILE A CA 1
ATOM 6698 C C . ILE A 1 839 ? -8.489 -39.965 -35.803 1.00 74.81 839 ILE A C 1
ATOM 6700 O O . ILE A 1 839 ? -8.302 -39.855 -37.017 1.00 74.81 839 ILE A O 1
ATOM 6704 N N . GLY A 1 840 ? -7.591 -39.535 -34.911 1.00 66.50 840 GLY A N 1
ATOM 6705 C CA . GLY A 1 840 ? -6.285 -38.982 -35.269 1.00 66.50 840 GLY A CA 1
ATOM 6706 C C . GLY A 1 840 ? -5.169 -40.032 -35.287 1.00 66.50 840 GLY A C 1
ATOM 6707 O O . GLY A 1 840 ? -5.239 -41.056 -34.614 1.00 66.50 840 GLY A O 1
ATOM 6708 N N . CYS A 1 841 ? -4.076 -39.747 -36.002 1.00 58.38 841 CYS A N 1
ATOM 6709 C CA . CYS A 1 841 ? -2.923 -40.657 -36.098 1.00 58.38 841 CYS A CA 1
ATOM 6710 C C . CYS A 1 841 ? -2.088 -40.770 -34.805 1.00 58.38 841 CYS A C 1
ATOM 6712 O O . CYS A 1 841 ? -1.160 -41.571 -34.754 1.00 58.38 841 CYS A O 1
ATOM 6714 N N . SER A 1 842 ? -2.353 -39.949 -33.781 1.00 62.19 842 SER A N 1
ATOM 6715 C CA . SER A 1 842 ? -1.551 -39.887 -32.550 1.00 62.19 842 SER A CA 1
ATOM 6716 C C . SER A 1 842 ? -2.010 -40.853 -31.454 1.00 62.19 842 SER A C 1
ATOM 6718 O O . SER A 1 842 ? -1.173 -41.286 -30.664 1.00 62.19 842 SER A O 1
ATOM 6720 N N . ASN A 1 843 ? -3.306 -41.183 -31.366 1.00 73.94 843 ASN A N 1
ATOM 6721 C CA . ASN A 1 843 ? -3.822 -42.197 -30.437 1.00 73.94 843 ASN A CA 1
ATOM 6722 C C . ASN A 1 843 ? -5.193 -42.756 -30.895 1.00 73.94 843 ASN A C 1
ATOM 6724 O O . ASN A 1 843 ? -6.218 -42.484 -30.260 1.00 73.94 843 ASN A O 1
ATOM 6728 N N . PRO A 1 844 ? -5.230 -43.530 -31.997 1.00 78.12 844 PRO A N 1
ATOM 6729 C CA . PRO A 1 844 ? -6.469 -43.878 -32.698 1.00 78.12 844 PRO A CA 1
ATOM 6730 C C . PRO A 1 844 ? -7.444 -44.710 -31.855 1.00 78.12 844 PRO A C 1
ATOM 6732 O O . PRO A 1 844 ? -8.657 -44.537 -31.961 1.00 78.12 844 PRO A O 1
ATOM 6735 N N . LEU A 1 845 ? -6.932 -45.569 -30.966 1.00 79.69 845 LEU A N 1
ATOM 6736 C CA . LEU A 1 845 ? -7.755 -46.391 -30.073 1.00 79.69 845 LEU A CA 1
ATOM 6737 C C . LEU A 1 845 ? -8.525 -45.540 -29.061 1.00 79.69 845 LEU A C 1
ATOM 6739 O O . LEU A 1 845 ? -9.722 -45.731 -28.868 1.00 79.69 845 LEU A O 1
ATOM 6743 N N . LYS A 1 846 ? -7.853 -44.561 -28.451 1.00 79.38 846 LYS A N 1
ATOM 6744 C CA . LYS A 1 846 ? -8.474 -43.678 -27.464 1.00 79.38 846 LYS A CA 1
ATOM 6745 C C . LYS A 1 846 ? -9.503 -42.749 -28.107 1.00 79.38 846 LYS A C 1
ATOM 6747 O O . LYS A 1 846 ? -10.570 -42.537 -27.536 1.00 79.38 846 LYS A O 1
ATOM 6752 N N . ASP A 1 847 ? -9.197 -42.226 -29.293 1.00 81.56 847 ASP A N 1
ATOM 6753 C CA . ASP A 1 847 ? -10.125 -41.378 -30.043 1.00 81.56 847 ASP A CA 1
ATOM 6754 C C . ASP A 1 847 ? -11.384 -42.167 -30.440 1.00 81.56 847 ASP A C 1
ATOM 6756 O O . ASP A 1 847 ? -12.500 -41.667 -30.298 1.00 81.56 847 ASP A O 1
ATOM 6760 N N . PHE A 1 848 ? -11.226 -43.428 -30.850 1.00 84.12 848 PHE A N 1
ATOM 6761 C CA . PHE A 1 848 ? -12.338 -44.320 -31.170 1.00 84.12 848 PHE A CA 1
ATOM 6762 C C . PHE A 1 848 ? -13.178 -44.702 -29.951 1.00 84.12 848 PHE A C 1
ATOM 6764 O O . PHE A 1 848 ? -14.401 -44.616 -30.015 1.00 84.12 848 PHE A O 1
ATOM 6771 N N . GLU A 1 849 ? -12.559 -45.045 -28.819 1.00 81.81 849 GLU A N 1
ATOM 6772 C CA . GLU A 1 849 ? -13.279 -45.301 -27.564 1.00 81.81 849 GLU A CA 1
ATOM 6773 C C . GLU A 1 849 ? -14.077 -44.069 -27.105 1.00 81.81 849 GLU A C 1
ATOM 6775 O O . GLU A 1 849 ? -15.234 -44.189 -26.696 1.00 81.81 849 GLU A O 1
ATOM 6780 N N . GLU A 1 850 ? -13.504 -42.864 -27.218 1.00 79.75 850 GLU A N 1
ATOM 6781 C CA . GLU A 1 850 ? -14.203 -41.611 -26.909 1.00 79.75 850 GLU A CA 1
ATOM 6782 C C . GLU A 1 850 ? -15.352 -41.323 -27.890 1.00 79.75 850 GLU A C 1
ATOM 6784 O O . GLU A 1 850 ? -16.390 -40.789 -27.479 1.00 79.75 850 GLU A O 1
ATOM 6789 N N . MET A 1 851 ? -15.200 -41.687 -29.168 1.00 77.81 851 MET A N 1
ATOM 6790 C CA . MET A 1 851 ? -16.260 -41.573 -30.171 1.00 77.81 851 MET A CA 1
ATOM 6791 C C . MET A 1 851 ? -17.392 -42.580 -29.933 1.00 77.81 851 MET A C 1
ATOM 6793 O O . MET A 1 851 ? -18.552 -42.180 -30.015 1.00 77.81 851 MET A O 1
ATOM 6797 N N . MET A 1 852 ? -17.079 -43.826 -29.568 1.00 75.25 852 MET A N 1
ATOM 6798 C CA . MET A 1 852 ? -18.053 -44.880 -29.248 1.00 75.25 852 MET A CA 1
ATOM 6799 C C . MET A 1 8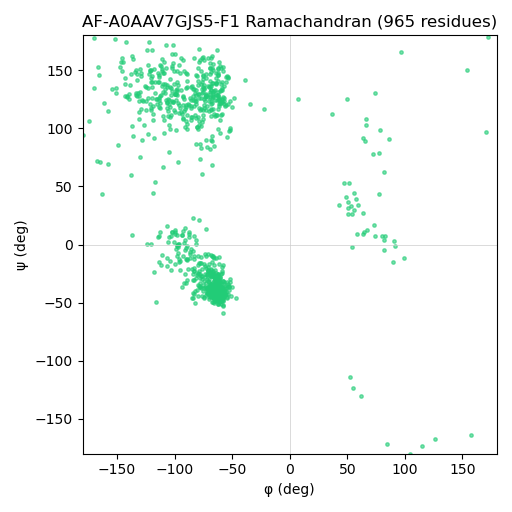52 ? -18.780 -44.626 -27.916 1.00 75.25 852 MET A C 1
ATOM 6801 O O . MET A 1 852 ? -19.959 -44.937 -27.776 1.00 75.25 852 MET A O 1
ATOM 6805 N N . ALA A 1 853 ? -18.132 -43.981 -26.939 1.00 74.81 853 ALA A N 1
ATOM 6806 C CA . ALA A 1 853 ? -18.754 -43.627 -25.658 1.00 74.81 853 ALA A CA 1
ATOM 6807 C C . ALA A 1 853 ? -19.862 -42.556 -25.774 1.00 74.81 853 ALA A C 1
ATOM 6809 O O . ALA A 1 853 ? -20.644 -42.358 -24.836 1.00 74.81 853 ALA A O 1
ATOM 6810 N N . ARG A 1 854 ? -19.947 -41.845 -26.907 1.00 70.94 854 ARG A N 1
ATOM 6811 C CA . ARG A 1 854 ? -21.005 -40.866 -27.181 1.00 70.94 854 ARG A CA 1
ATOM 6812 C C . ARG A 1 854 ? -22.284 -41.590 -27.625 1.00 70.94 854 ARG A C 1
ATOM 6814 O O . ARG A 1 854 ? -22.457 -41.896 -28.798 1.00 70.94 854 ARG A O 1
ATOM 6821 N N . ARG A 1 855 ? -23.232 -41.780 -26.701 1.00 60.25 855 ARG A N 1
ATOM 6822 C CA . ARG A 1 855 ? -24.559 -42.386 -26.967 1.00 60.25 855 ARG A CA 1
ATOM 6823 C C . ARG A 1 855 ? -25.578 -41.438 -27.623 1.00 60.25 855 ARG A C 1
ATOM 6825 O O . ARG A 1 855 ? -26.780 -41.668 -27.536 1.00 60.25 855 ARG A O 1
ATOM 6832 N N . ASP A 1 856 ? -25.117 -40.372 -28.276 1.00 59.41 856 ASP A N 1
ATOM 6833 C CA . ASP A 1 856 ? -25.968 -39.258 -28.721 1.00 59.41 856 ASP A CA 1
ATOM 6834 C C . ASP A 1 856 ? -26.692 -39.519 -30.072 1.00 59.41 856 ASP A C 1
ATOM 6836 O O . ASP A 1 856 ? -27.367 -38.633 -30.594 1.00 59.41 856 ASP A O 1
ATOM 6840 N N . GLY A 1 857 ? -26.618 -40.740 -30.630 1.00 60.25 857 GLY A N 1
ATOM 6841 C CA . GLY A 1 857 ? -27.454 -41.203 -31.751 1.00 60.25 857 GLY A CA 1
ATOM 6842 C C . GLY A 1 857 ? -26.817 -42.310 -32.607 1.00 60.25 857 GLY A C 1
ATOM 6843 O O . GLY A 1 857 ? -25.600 -42.339 -32.771 1.00 60.25 857 GLY A O 1
ATOM 6844 N N . SER A 1 858 ? -27.637 -43.187 -33.209 1.00 59.12 858 SER A N 1
ATOM 6845 C CA . SER A 1 858 ? -27.183 -44.332 -34.038 1.00 59.12 858 SER A CA 1
ATOM 6846 C C . SER A 1 858 ? -26.217 -43.921 -35.164 1.00 59.12 858 SER A C 1
ATOM 6848 O O . SER A 1 858 ? -25.185 -44.559 -35.346 1.00 59.12 858 SER A O 1
ATOM 6850 N N . LYS A 1 859 ? -26.448 -42.773 -35.821 1.00 70.31 859 LYS A N 1
ATOM 6851 C CA . LYS A 1 859 ? -25.574 -42.242 -36.889 1.00 70.31 859 LYS A CA 1
ATOM 6852 C C . LYS A 1 859 ? -24.128 -41.971 -36.450 1.00 70.31 859 LYS A C 1
ATOM 6854 O O . LYS A 1 859 ? -23.232 -41.934 -37.291 1.00 70.31 859 LYS A O 1
ATOM 6859 N N . TRP A 1 860 ? -23.888 -41.726 -35.159 1.00 76.38 860 TRP A N 1
ATOM 6860 C CA . TRP A 1 860 ? -22.547 -41.423 -34.651 1.00 76.38 860 TRP A CA 1
ATOM 6861 C C . TRP A 1 860 ? -21.692 -42.684 -34.495 1.00 76.38 860 TRP A C 1
ATOM 6863 O O . TRP A 1 860 ? -20.505 -42.656 -34.814 1.00 76.38 860 TRP A O 1
ATOM 6873 N N . VAL A 1 861 ? -22.316 -43.797 -34.101 1.00 78.06 861 VAL A N 1
ATOM 6874 C CA . VAL A 1 861 ? -21.681 -45.121 -34.046 1.00 78.06 861 VAL A CA 1
ATOM 6875 C C . VAL A 1 861 ? -21.262 -45.562 -35.450 1.00 78.06 861 VAL A C 1
ATOM 6877 O O . VAL A 1 861 ? -20.119 -45.960 -35.656 1.00 78.06 861 VAL A O 1
ATOM 6880 N N . GLU A 1 862 ? -22.133 -45.387 -36.452 1.00 80.00 862 GLU A N 1
ATOM 6881 C CA . GLU A 1 862 ? -21.797 -45.712 -37.848 1.00 80.00 862 GLU A CA 1
ATOM 6882 C C . GLU A 1 862 ? -20.616 -44.889 -38.371 1.00 80.00 862 GLU A C 1
ATOM 6884 O O . GLU A 1 862 ? -19.743 -45.412 -39.064 1.00 80.00 862 GLU A O 1
ATOM 6889 N N . LYS A 1 863 ? -20.567 -43.600 -38.012 1.00 83.12 863 LYS A N 1
ATOM 6890 C CA . LYS A 1 863 ? -19.465 -42.710 -38.378 1.00 83.12 863 LYS A CA 1
ATOM 6891 C C . LYS A 1 863 ? -18.147 -43.149 -37.730 1.00 83.12 863 LYS A C 1
ATOM 6893 O O . LYS A 1 863 ? -17.131 -43.173 -38.415 1.00 83.12 863 LYS A O 1
ATOM 6898 N N . ALA A 1 864 ? -18.161 -43.507 -36.446 1.00 85.06 864 ALA A N 1
ATOM 6899 C CA . ALA A 1 864 ? -16.972 -43.975 -35.735 1.00 85.06 864 ALA A CA 1
ATOM 6900 C C . ALA A 1 864 ? -16.426 -45.283 -36.332 1.00 85.06 864 ALA A C 1
ATOM 6902 O O . ALA A 1 864 ? -15.223 -45.397 -36.557 1.00 85.06 864 ALA A O 1
ATOM 6903 N N . ILE A 1 865 ? -17.311 -46.239 -36.646 1.00 86.69 865 ILE A N 1
ATOM 6904 C CA . ILE A 1 865 ? -16.956 -47.503 -37.313 1.00 86.69 865 ILE A CA 1
ATOM 6905 C C . ILE A 1 865 ? -16.306 -47.222 -38.672 1.00 86.69 865 ILE A C 1
ATOM 6907 O O . ILE A 1 865 ? -15.230 -47.750 -38.947 1.00 86.69 865 ILE A O 1
ATOM 6911 N N . LYS A 1 866 ? -16.911 -46.356 -39.494 1.00 86.31 866 LYS A N 1
ATOM 6912 C CA . LYS A 1 866 ? -16.386 -46.021 -40.824 1.00 86.31 866 LYS A CA 1
ATOM 6913 C C . LYS A 1 866 ? -15.022 -45.330 -40.765 1.00 86.31 866 LYS A C 1
ATOM 6915 O O . LYS A 1 866 ? -14.117 -45.714 -41.494 1.00 86.31 866 LYS A O 1
ATOM 6920 N N . GLU A 1 867 ? -14.841 -44.355 -39.874 1.00 85.81 867 GLU A N 1
ATOM 6921 C CA . GLU A 1 867 ? -13.546 -43.674 -39.736 1.00 85.81 867 GLU A CA 1
ATOM 6922 C C . GLU A 1 867 ? -12.439 -44.621 -39.246 1.00 85.81 867 GLU A C 1
ATOM 6924 O O . GLU A 1 867 ? -11.289 -44.486 -39.662 1.00 85.81 867 GLU A O 1
ATOM 6929 N N . MET A 1 868 ? -12.773 -45.609 -38.406 1.00 88.31 868 MET A N 1
ATOM 6930 C CA . MET A 1 868 ? -11.812 -46.630 -37.984 1.00 88.31 868 MET A CA 1
ATOM 6931 C C . MET A 1 868 ? -11.460 -47.579 -39.137 1.00 88.31 868 MET A C 1
ATOM 6933 O O . MET A 1 868 ? -10.295 -47.936 -39.295 1.00 88.31 868 MET A O 1
ATOM 6937 N N . GLN A 1 869 ? -12.433 -47.960 -39.970 1.00 88.44 869 GLN A N 1
ATOM 6938 C CA . GLN A 1 869 ? -12.198 -48.761 -41.179 1.00 88.44 869 GLN A CA 1
ATOM 6939 C C . GLN A 1 869 ? -11.270 -48.040 -42.164 1.00 88.44 869 GLN A C 1
ATOM 6941 O O . GLN A 1 869 ? -10.287 -48.629 -42.613 1.00 88.44 869 GLN A O 1
ATOM 6946 N N . ASP A 1 870 ? -11.527 -46.757 -42.433 1.00 85.56 870 ASP A N 1
ATOM 6947 C CA . ASP A 1 870 ? -10.693 -45.926 -43.309 1.00 85.56 870 ASP A CA 1
ATOM 6948 C C . ASP A 1 870 ? -9.263 -45.792 -42.750 1.00 85.56 870 ASP A C 1
ATOM 6950 O O . ASP A 1 870 ? -8.283 -45.868 -43.495 1.00 85.56 870 ASP A O 1
ATOM 6954 N N . HIS A 1 871 ? -9.121 -45.652 -41.425 1.00 86.50 871 HIS A N 1
ATOM 6955 C CA . HIS A 1 871 ? -7.815 -45.595 -40.768 1.00 86.50 871 HIS A CA 1
ATOM 6956 C C . HIS A 1 871 ? -7.048 -46.921 -40.880 1.00 86.50 871 HIS A C 1
ATOM 6958 O O . HIS A 1 871 ? -5.870 -46.915 -41.234 1.00 86.50 871 HIS A O 1
ATOM 6964 N N . ILE A 1 872 ? -7.708 -48.058 -40.632 1.00 86.31 872 ILE A N 1
ATOM 6965 C CA . ILE A 1 872 ? -7.110 -49.394 -40.785 1.00 86.31 872 ILE A CA 1
ATOM 6966 C C . ILE A 1 872 ? -6.691 -49.626 -42.238 1.00 86.31 872 ILE A C 1
ATOM 6968 O O . ILE A 1 872 ? -5.575 -50.082 -42.477 1.00 86.31 872 ILE A O 1
ATOM 6972 N N . TYR A 1 873 ? -7.540 -49.275 -43.206 1.00 83.50 873 TYR A N 1
ATOM 6973 C CA . TYR A 1 873 ? -7.207 -49.394 -44.623 1.00 83.50 873 TYR A CA 1
ATOM 6974 C C . TYR A 1 873 ? -5.965 -48.563 -44.975 1.00 83.50 873 TYR A C 1
ATOM 6976 O O . TYR A 1 873 ? -5.025 -49.088 -45.567 1.00 83.50 873 TYR A O 1
ATOM 6984 N N . GLY A 1 874 ? -5.896 -47.309 -44.513 1.00 81.12 874 GLY A N 1
ATOM 6985 C CA . GLY A 1 874 ? -4.725 -46.452 -44.709 1.00 81.12 874 GLY A CA 1
ATOM 6986 C C . GLY A 1 874 ? -3.447 -46.980 -44.044 1.00 81.12 874 GLY A C 1
ATOM 6987 O O . GLY A 1 874 ? -2.359 -46.805 -44.593 1.00 81.12 874 GLY A O 1
ATOM 6988 N N . LEU A 1 875 ? -3.547 -47.651 -42.890 1.00 82.69 875 LEU A N 1
ATOM 6989 C CA . LEU A 1 875 ? -2.399 -48.300 -42.241 1.00 82.69 875 LEU A CA 1
ATOM 6990 C C . LEU A 1 875 ? -1.870 -49.487 -43.053 1.00 82.69 875 LEU A C 1
ATOM 6992 O O . LEU A 1 875 ? -0.657 -49.699 -43.085 1.00 82.69 875 LEU A O 1
ATOM 6996 N N . LEU A 1 876 ? -2.765 -50.241 -43.697 1.00 80.75 876 LEU A N 1
ATOM 6997 C CA . LEU A 1 876 ? -2.420 -51.394 -44.528 1.00 80.75 876 LEU A CA 1
ATOM 6998 C C . LEU A 1 876 ? -1.852 -50.966 -45.887 1.00 80.75 876 LEU A C 1
ATOM 7000 O O . LEU A 1 876 ? -0.809 -51.479 -46.286 1.00 80.75 876 LEU A O 1
ATOM 7004 N N . GLU A 1 877 ? -2.466 -49.982 -46.548 1.00 77.88 877 GLU A N 1
ATOM 7005 C CA . GLU A 1 877 ? -2.026 -49.451 -47.847 1.00 77.88 877 GLU A CA 1
ATOM 7006 C C . GLU A 1 877 ? -0.637 -48.799 -47.780 1.00 77.88 877 GLU A C 1
ATOM 7008 O O . GLU A 1 877 ? 0.178 -48.972 -48.681 1.00 77.88 877 GLU A O 1
ATOM 7013 N N . ASN A 1 878 ? -0.330 -48.098 -46.684 1.00 72.25 878 ASN A N 1
ATOM 7014 C CA . ASN A 1 878 ? 0.954 -47.414 -46.503 1.00 72.25 878 ASN A CA 1
ATOM 7015 C C . ASN A 1 878 ? 2.006 -48.263 -45.764 1.00 72.25 878 ASN A C 1
ATOM 7017 O O . ASN A 1 878 ? 3.028 -47.732 -45.323 1.00 72.25 878 ASN A O 1
ATOM 7021 N N . SER A 1 879 ? 1.763 -49.564 -45.569 1.00 70.38 879 SER A N 1
ATOM 7022 C CA . SER A 1 879 ? 2.709 -50.447 -44.882 1.00 70.38 879 SER A CA 1
ATOM 7023 C C . SER A 1 879 ? 3.818 -50.927 -45.827 1.00 70.38 879 SER A C 1
ATOM 7025 O O . SER A 1 879 ? 3.555 -51.452 -46.903 1.00 70.38 879 SER A O 1
ATOM 7027 N N . TYR A 1 880 ? 5.081 -50.768 -45.423 1.00 64.06 880 TYR A N 1
ATOM 7028 C CA . TYR A 1 880 ? 6.228 -51.352 -46.123 1.00 64.06 880 TYR A CA 1
ATOM 7029 C C . TYR A 1 880 ? 6.748 -52.526 -45.291 1.00 64.06 880 TYR A C 1
ATOM 7031 O O . TYR A 1 880 ? 7.140 -52.330 -44.145 1.00 64.06 880 TYR A O 1
ATOM 7039 N N . LYS A 1 881 ? 6.714 -53.751 -45.833 1.00 62.88 881 LYS A N 1
ATOM 7040 C CA . LYS A 1 881 ? 7.171 -54.985 -45.150 1.00 62.88 881 LYS A CA 1
ATOM 7041 C C . LYS A 1 881 ? 6.554 -55.243 -43.759 1.00 62.88 881 LYS A C 1
ATOM 7043 O O . LYS A 1 881 ? 7.204 -55.814 -42.889 1.00 62.88 881 LYS A O 1
ATOM 7048 N N . GLY A 1 882 ? 5.298 -54.846 -43.550 1.00 62.69 882 GLY A N 1
ATOM 7049 C CA . GLY A 1 882 ? 4.524 -55.234 -42.366 1.00 62.69 882 GLY A CA 1
ATOM 7050 C C . GLY A 1 882 ? 4.735 -54.414 -41.088 1.00 62.69 882 GLY A C 1
ATOM 7051 O O . GLY A 1 882 ? 4.131 -54.750 -40.069 1.00 62.69 882 GLY A O 1
ATOM 7052 N N . ASP A 1 883 ? 5.486 -53.306 -41.128 1.00 72.62 883 ASP A N 1
ATOM 7053 C CA . ASP A 1 883 ? 5.749 -52.452 -39.951 1.00 72.62 883 ASP A CA 1
ATOM 7054 C C . ASP A 1 883 ? 4.465 -51.971 -39.234 1.00 72.62 883 ASP A C 1
ATOM 7056 O O . ASP A 1 883 ? 4.433 -51.847 -38.010 1.00 72.62 883 ASP A O 1
ATOM 7060 N N . ASN A 1 884 ? 3.370 -51.757 -39.976 1.00 76.94 884 ASN A N 1
ATOM 7061 C CA . ASN A 1 884 ? 2.098 -51.262 -39.430 1.00 76.94 884 ASN A CA 1
ATOM 7062 C C . ASN A 1 884 ? 1.063 -52.363 -39.121 1.00 76.94 884 ASN A C 1
ATOM 7064 O O . ASN A 1 884 ? -0.027 -52.053 -38.634 1.00 76.94 884 ASN A O 1
ATOM 7068 N N . TYR A 1 885 ? 1.367 -53.643 -39.369 1.00 81.88 885 TYR A N 1
ATOM 7069 C CA . TYR A 1 885 ? 0.396 -54.739 -39.227 1.00 81.88 885 TYR A CA 1
ATOM 7070 C C . TYR A 1 885 ? -0.052 -54.971 -37.786 1.00 81.88 885 TYR A C 1
ATOM 7072 O O . TYR A 1 885 ? -1.229 -55.237 -37.547 1.00 81.88 885 TYR A O 1
ATOM 7080 N N . LEU A 1 886 ? 0.844 -54.811 -36.810 1.00 79.69 886 LEU A N 1
ATOM 7081 C CA . LEU A 1 886 ? 0.489 -54.950 -35.396 1.00 79.69 886 LEU A CA 1
ATOM 7082 C C . LEU A 1 886 ? -0.497 -53.864 -34.945 1.00 79.69 886 LEU A C 1
ATOM 7084 O O . LEU A 1 886 ? -1.507 -54.186 -34.321 1.00 79.69 886 LEU A O 1
ATOM 7088 N N . ASN A 1 887 ? -0.262 -52.612 -35.345 1.00 81.12 887 ASN A N 1
ATOM 7089 C CA . ASN A 1 887 ? -1.149 -51.487 -35.035 1.00 81.12 887 ASN A CA 1
ATOM 7090 C C . ASN A 1 887 ? -2.510 -51.635 -35.732 1.00 81.12 887 ASN A C 1
ATOM 7092 O O . ASN A 1 887 ? -3.554 -51.390 -35.125 1.00 81.12 887 ASN A O 1
ATOM 7096 N N . ALA A 1 888 ? -2.511 -52.089 -36.990 1.00 83.00 888 ALA A N 1
ATOM 7097 C CA . ALA A 1 888 ? -3.736 -52.369 -37.733 1.00 83.00 888 ALA A CA 1
ATOM 7098 C C . ALA A 1 888 ? -4.556 -53.490 -37.070 1.00 83.00 888 ALA A C 1
ATOM 7100 O O . ALA A 1 888 ? -5.773 -53.371 -36.960 1.00 83.00 888 ALA A O 1
ATOM 7101 N N . ILE A 1 889 ? -3.903 -54.537 -36.554 1.00 83.31 889 ILE A N 1
ATOM 7102 C CA . ILE A 1 889 ? -4.545 -55.628 -35.806 1.00 83.31 889 ILE A CA 1
ATOM 7103 C C . ILE A 1 889 ? -5.150 -55.146 -34.484 1.00 83.31 889 ILE A C 1
ATOM 7105 O O . ILE A 1 889 ? -6.249 -55.573 -34.126 1.00 83.31 889 ILE A O 1
ATOM 7109 N N . GLU A 1 890 ? -4.462 -54.281 -33.739 1.00 84.44 890 GLU A N 1
ATOM 7110 C CA . GLU A 1 890 ? -4.998 -53.716 -32.493 1.00 84.44 890 GLU A CA 1
ATOM 7111 C C . GLU A 1 890 ? -6.247 -52.871 -32.763 1.00 84.44 890 GLU A C 1
ATOM 7113 O O . GLU A 1 890 ? -7.275 -53.057 -32.105 1.00 84.44 890 GLU A O 1
ATOM 7118 N N . CYS A 1 891 ? -6.203 -52.032 -33.802 1.00 86.50 891 CYS A N 1
ATOM 7119 C CA . CYS A 1 891 ? -7.355 -51.259 -34.264 1.00 86.50 891 CYS A CA 1
ATOM 7120 C C . CYS A 1 891 ? -8.500 -52.169 -34.741 1.00 86.50 891 CYS A C 1
ATOM 7122 O O . CYS A 1 891 ? -9.656 -51.951 -34.380 1.00 86.50 891 CYS A O 1
ATOM 7124 N N . LEU A 1 892 ? -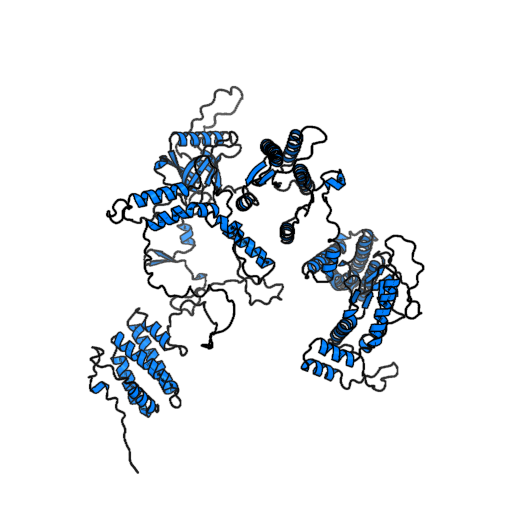8.192 -53.239 -35.482 1.00 87.12 892 LEU A N 1
ATOM 7125 C CA . LEU A 1 892 ? -9.172 -54.217 -35.961 1.00 87.12 892 LEU A CA 1
ATOM 7126 C C . LEU A 1 892 ? -9.824 -54.996 -34.805 1.00 87.12 892 LEU A C 1
ATOM 7128 O O . LEU A 1 892 ? -11.021 -55.273 -34.842 1.00 87.12 892 LEU A O 1
ATOM 7132 N N . THR A 1 893 ? -9.066 -55.308 -33.751 1.00 86.12 893 THR A N 1
ATOM 7133 C CA . THR A 1 893 ? -9.580 -55.985 -32.548 1.00 86.12 893 THR A CA 1
ATOM 7134 C C . THR A 1 893 ? -10.530 -55.073 -31.772 1.00 86.12 893 THR A C 1
ATOM 7136 O O . THR A 1 893 ? -11.613 -55.502 -31.365 1.00 86.12 893 THR A O 1
ATOM 7139 N N . ALA A 1 894 ? -10.161 -53.799 -31.606 1.00 86.94 894 ALA A N 1
ATOM 7140 C CA . ALA A 1 894 ? -11.023 -52.795 -30.989 1.00 86.94 894 ALA A CA 1
ATOM 7141 C C . ALA A 1 894 ? -12.310 -52.576 -31.803 1.00 86.94 894 ALA A C 1
ATOM 7143 O O . ALA A 1 894 ? -13.402 -52.519 -31.226 1.00 86.94 894 ALA A O 1
ATOM 7144 N N . LEU A 1 895 ? -12.200 -52.541 -33.136 1.00 88.12 895 LEU A N 1
ATOM 7145 C CA . LEU A 1 895 ? -13.336 -52.450 -34.052 1.00 88.12 895 LEU A CA 1
ATOM 7146 C C . LEU A 1 895 ? -14.264 -53.669 -33.929 1.00 88.12 895 LEU A C 1
ATOM 7148 O O . LEU A 1 895 ? -15.473 -53.487 -33.785 1.00 88.12 895 LEU A O 1
ATOM 7152 N N . ARG A 1 896 ? -13.719 -54.896 -33.912 1.00 87.31 896 ARG A N 1
ATOM 7153 C CA . ARG A 1 896 ? -14.492 -56.144 -33.755 1.00 87.31 896 ARG A CA 1
ATOM 7154 C C . ARG A 1 896 ? -15.299 -56.143 -32.460 1.00 87.31 896 ARG A C 1
ATOM 7156 O O . ARG A 1 896 ? -16.506 -56.363 -32.489 1.00 87.31 896 ARG A O 1
ATOM 7163 N N . ASN A 1 897 ? -14.646 -55.862 -31.332 1.00 86.38 897 ASN A N 1
ATOM 7164 C CA . ASN A 1 897 ? -15.294 -55.852 -30.018 1.00 86.38 897 ASN A CA 1
ATOM 7165 C C . ASN A 1 897 ? -16.397 -54.790 -29.933 1.00 86.38 897 ASN A C 1
ATOM 7167 O O . ASN A 1 897 ? -17.459 -55.045 -29.371 1.00 86.38 897 ASN A O 1
ATOM 7171 N N . SER A 1 898 ? -16.163 -53.625 -30.537 1.00 84.56 898 SER A N 1
ATOM 7172 C CA . SER A 1 898 ? -17.138 -52.533 -30.575 1.00 84.56 898 SER A CA 1
ATOM 7173 C C . SER A 1 898 ? -18.353 -52.871 -31.444 1.00 84.56 898 SER A C 1
ATOM 7175 O O . SER A 1 898 ? -19.483 -52.612 -31.039 1.00 84.56 898 SER A O 1
ATOM 7177 N N . CYS A 1 899 ? -18.154 -53.528 -32.593 1.00 84.75 899 CYS A N 1
ATOM 7178 C CA . CYS A 1 899 ? -19.254 -53.983 -33.452 1.00 84.75 899 CYS A CA 1
ATOM 7179 C C . CYS A 1 899 ? -20.105 -55.079 -32.787 1.00 84.75 899 CYS A C 1
ATOM 7181 O O . CYS A 1 899 ? -21.312 -55.126 -33.008 1.00 84.75 899 CYS A O 1
ATOM 7183 N N . ILE A 1 900 ? -19.506 -55.930 -31.941 1.00 84.50 900 ILE A N 1
ATOM 7184 C CA . ILE A 1 900 ? -20.249 -56.905 -31.122 1.00 84.50 900 ILE A CA 1
ATOM 7185 C C . ILE A 1 900 ? -21.097 -56.182 -30.065 1.00 84.50 900 ILE A C 1
ATOM 7187 O O . ILE A 1 900 ? -22.269 -56.509 -29.893 1.00 84.50 900 ILE A O 1
ATOM 7191 N N . GLN A 1 901 ? -20.524 -55.194 -29.370 1.00 83.38 901 GLN A N 1
ATOM 7192 C CA . GLN A 1 901 ? -21.223 -54.446 -28.318 1.00 83.38 901 GLN A CA 1
ATOM 7193 C C . GLN A 1 901 ? -22.422 -53.647 -28.845 1.00 83.38 901 GLN A C 1
ATOM 7195 O O . GLN A 1 901 ? -23.458 -53.618 -28.184 1.00 83.38 901 GLN A O 1
ATOM 7200 N N . GLU A 1 902 ? -22.300 -53.041 -30.027 1.00 82.00 902 GLU A N 1
ATOM 7201 C CA . GLU A 1 902 ? -23.351 -52.211 -30.636 1.00 82.00 902 GLU A CA 1
ATOM 7202 C C . GLU A 1 902 ? -24.280 -52.984 -31.596 1.00 82.00 902 GLU A C 1
ATOM 7204 O O . GLU A 1 902 ? -25.106 -52.370 -32.261 1.00 82.00 902 GLU A O 1
ATOM 7209 N N . GLN A 1 903 ? -24.178 -54.319 -31.662 1.00 81.69 903 GLN A N 1
ATOM 7210 C CA . GLN A 1 903 ? -25.000 -55.184 -32.531 1.00 81.69 903 GLN A CA 1
ATOM 7211 C C . GLN A 1 903 ? -24.920 -54.840 -34.034 1.00 81.69 903 GLN A C 1
ATOM 7213 O O . GLN A 1 903 ? -25.887 -54.963 -34.775 1.00 81.69 903 GLN A O 1
ATOM 7218 N N . GLU A 1 904 ? -23.728 -54.488 -34.523 1.00 83.62 904 GLU A N 1
ATOM 7219 C CA . GLU A 1 904 ? -23.465 -54.143 -35.932 1.00 83.62 904 GLU A CA 1
ATOM 7220 C C . GLU A 1 904 ? -22.475 -55.129 -36.602 1.00 83.62 904 GLU A C 1
ATOM 7222 O O . GLU A 1 904 ? -21.448 -54.717 -37.153 1.00 83.62 904 GLU A O 1
ATOM 7227 N N . PRO A 1 905 ? -22.725 -56.457 -36.577 1.00 83.38 905 PRO A N 1
ATOM 7228 C CA . PRO A 1 905 ? -21.758 -57.453 -37.047 1.00 83.38 905 PRO A CA 1
ATOM 7229 C C . PRO A 1 905 ? -21.528 -57.417 -38.565 1.00 83.38 905 PRO A C 1
ATOM 7231 O O . PRO A 1 905 ? -20.439 -57.761 -39.027 1.00 83.38 905 PRO A O 1
ATOM 7234 N N . LYS A 1 906 ? -22.522 -56.966 -39.344 1.00 83.56 906 LYS A N 1
ATOM 7235 C CA . LYS A 1 906 ? -22.443 -56.884 -40.813 1.00 83.56 906 LYS A CA 1
ATOM 7236 C C . LYS A 1 906 ? -21.326 -55.949 -41.270 1.00 83.56 906 LYS A C 1
ATOM 7238 O O . LYS A 1 906 ? -20.496 -56.346 -42.075 1.00 83.56 906 LYS A O 1
ATOM 7243 N N . LYS A 1 907 ? -21.211 -54.767 -40.653 1.00 84.94 907 LYS A N 1
ATOM 7244 C CA . LYS A 1 907 ? -20.191 -53.763 -41.003 1.00 84.94 907 LYS A CA 1
ATOM 7245 C C . LYS A 1 907 ? -18.762 -54.274 -40.814 1.00 84.94 907 LYS A C 1
ATOM 7247 O O . LYS A 1 907 ? -17.886 -53.937 -41.605 1.00 84.94 907 LYS A O 1
ATOM 7252 N N . PHE A 1 908 ? -18.516 -55.083 -39.782 1.00 87.25 908 PHE A N 1
ATOM 7253 C CA . PHE A 1 908 ? -17.206 -55.699 -39.561 1.00 87.25 908 PHE A CA 1
ATOM 7254 C C . PHE A 1 908 ? -16.937 -56.845 -40.545 1.00 87.25 908 PHE A C 1
ATOM 7256 O O . PHE A 1 908 ? -15.858 -56.899 -41.131 1.00 87.25 908 PHE A O 1
ATOM 7263 N N . ASN A 1 909 ? -17.912 -57.737 -40.743 1.00 88.12 909 ASN A N 1
ATOM 7264 C CA . ASN A 1 909 ? -17.761 -58.890 -41.632 1.00 88.12 909 ASN A CA 1
ATOM 7265 C C . ASN A 1 909 ? -17.558 -58.458 -43.094 1.00 88.12 909 ASN A C 1
ATOM 7267 O O . ASN A 1 909 ? -16.637 -58.948 -43.743 1.00 88.12 909 ASN A O 1
ATOM 7271 N N . ASP A 1 910 ? -18.333 -57.482 -43.574 1.00 85.31 910 ASP A N 1
ATOM 7272 C CA . ASP A 1 910 ? -18.200 -56.916 -44.922 1.00 85.31 910 ASP A CA 1
ATOM 7273 C C . ASP A 1 910 ? -16.823 -56.269 -45.127 1.00 85.31 910 ASP A C 1
ATOM 7275 O O . ASP A 1 910 ? -16.193 -56.446 -46.169 1.00 85.31 910 ASP A O 1
ATOM 7279 N N . PHE A 1 911 ? -16.307 -55.566 -44.113 1.00 86.75 911 PHE A N 1
ATOM 7280 C CA . PHE A 1 911 ? -14.976 -54.959 -44.169 1.00 86.75 911 PHE A CA 1
ATOM 7281 C C . PHE A 1 911 ? -13.854 -56.004 -44.191 1.00 86.75 911 PHE A C 1
ATOM 7283 O O . PHE A 1 911 ? -12.883 -55.855 -44.931 1.00 86.75 911 PHE A O 1
ATOM 7290 N N . LEU A 1 912 ? -13.985 -57.090 -43.424 1.00 83.81 912 LEU A N 1
ATOM 7291 C CA . LEU A 1 912 ? -12.998 -58.170 -43.429 1.00 83.81 912 LEU A CA 1
ATOM 7292 C C . LEU A 1 912 ? -13.004 -58.935 -44.765 1.00 83.81 912 LEU A C 1
ATOM 7294 O O . LEU A 1 912 ? -11.936 -59.277 -45.275 1.00 83.81 912 LEU A O 1
ATOM 7298 N N . HIS A 1 913 ? -14.180 -59.137 -45.368 1.00 82.69 913 HIS A N 1
ATOM 7299 C CA . HIS A 1 913 ? -14.303 -59.664 -46.730 1.00 82.69 913 HIS A CA 1
ATOM 7300 C C . HIS A 1 913 ? -13.682 -58.721 -47.764 1.00 82.69 913 HIS A C 1
ATOM 7302 O O . HIS A 1 913 ? -12.888 -59.173 -48.584 1.00 82.69 913 HIS A O 1
ATOM 7308 N N . TYR A 1 914 ? -13.940 -57.414 -47.670 1.00 82.62 914 TYR A N 1
ATOM 7309 C CA . TYR A 1 914 ? -13.328 -56.404 -48.536 1.00 82.62 914 TYR A CA 1
ATOM 7310 C C . TYR A 1 914 ? -11.791 -56.422 -48.470 1.00 82.62 914 TYR A C 1
ATOM 7312 O O . TYR A 1 914 ? -11.120 -56.347 -49.501 1.00 82.62 914 TYR A O 1
ATOM 7320 N N . LEU A 1 915 ? -11.204 -56.573 -47.278 1.00 79.38 915 LEU A N 1
ATOM 7321 C CA . LEU A 1 915 ? -9.751 -56.723 -47.134 1.00 79.38 915 LEU A CA 1
ATOM 7322 C C . LEU A 1 915 ? -9.239 -58.044 -47.735 1.00 79.38 915 LEU A C 1
ATOM 7324 O O . LEU A 1 915 ? -8.147 -58.078 -48.301 1.00 79.38 915 LEU A O 1
ATOM 7328 N N . SER A 1 916 ? -10.020 -59.124 -47.635 1.00 73.25 916 SER A N 1
ATOM 7329 C CA . SER A 1 916 ? -9.669 -60.437 -48.192 1.00 73.25 916 SER A CA 1
ATOM 7330 C C . SER A 1 916 ? -9.738 -60.464 -49.722 1.00 73.25 916 SER A C 1
ATOM 7332 O O . SER A 1 916 ? -8.887 -61.084 -50.354 1.00 73.25 916 SER A O 1
ATOM 7334 N N . GLU A 1 917 ? -10.706 -59.780 -50.334 1.00 75.62 917 GLU A N 1
ATOM 7335 C CA . GLU A 1 917 ? -10.827 -59.674 -51.794 1.00 75.62 917 GLU A CA 1
ATOM 7336 C C . GLU A 1 917 ? -9.688 -58.842 -52.402 1.00 75.62 917 GLU A C 1
ATOM 7338 O O . GLU A 1 917 ? -9.171 -59.178 -53.469 1.00 75.62 917 GLU A O 1
ATOM 7343 N N . ASN A 1 918 ? -9.219 -57.819 -51.681 1.00 69.19 918 ASN A N 1
ATOM 7344 C CA . ASN A 1 918 ? -8.110 -56.957 -52.100 1.00 69.19 918 ASN A CA 1
ATOM 7345 C C . ASN A 1 918 ? -6.713 -57.486 -51.706 1.00 69.19 918 ASN A C 1
ATOM 7347 O O . ASN A 1 918 ? -5.710 -56.798 -51.911 1.00 69.19 918 ASN A O 1
ATOM 7351 N N . GLN A 1 919 ? -6.610 -58.723 -51.201 1.00 66.44 919 GLN A N 1
ATOM 7352 C CA . GLN A 1 919 ? -5.357 -59.317 -50.709 1.00 66.44 919 GLN A CA 1
ATOM 7353 C C . GLN A 1 919 ? -4.228 -59.326 -51.757 1.00 66.44 919 GLN A C 1
ATOM 7355 O O . GLN A 1 919 ? -3.070 -59.104 -51.407 1.00 66.44 919 GLN A O 1
ATOM 7360 N N . LYS A 1 920 ? -4.550 -59.569 -53.039 1.00 60.12 920 LYS A N 1
ATOM 7361 C CA . LYS A 1 920 ? -3.559 -59.615 -54.134 1.00 60.12 920 LYS A CA 1
ATOM 7362 C C . LYS A 1 920 ? -3.029 -58.230 -54.526 1.00 60.12 920 LYS A C 1
ATOM 7364 O O . LYS A 1 920 ? -1.916 -58.141 -55.028 1.00 60.12 920 LYS A O 1
ATOM 7369 N N . MET A 1 921 ? -3.817 -57.172 -54.327 1.00 58.12 921 MET A N 1
ATOM 7370 C CA . MET A 1 921 ? -3.464 -55.812 -54.751 1.00 58.12 921 MET A CA 1
ATOM 7371 C C . MET A 1 921 ? -2.570 -55.094 -53.727 1.00 58.12 921 MET A C 1
ATOM 7373 O O . MET A 1 921 ? -1.808 -54.210 -54.102 1.00 58.12 921 MET A O 1
ATOM 7377 N N . LEU A 1 922 ? -2.643 -55.499 -52.454 1.00 58.53 922 LEU A N 1
ATOM 7378 C CA . LEU A 1 922 ? -1.974 -54.855 -51.314 1.00 58.53 922 LEU A CA 1
ATOM 7379 C C . LEU A 1 922 ? -0.870 -55.722 -50.658 1.00 58.53 922 LEU A C 1
ATOM 7381 O O . LEU A 1 922 ? -0.369 -55.357 -49.601 1.00 58.53 922 LEU A O 1
ATOM 7385 N N . ASP A 1 923 ? -0.517 -56.874 -51.248 1.00 66.38 923 ASP A N 1
ATOM 7386 C CA . ASP A 1 923 ? 0.468 -57.853 -50.729 1.00 66.38 923 ASP A CA 1
ATOM 7387 C C . ASP A 1 923 ? 0.262 -58.241 -49.243 1.00 66.38 923 ASP A C 1
ATOM 7389 O O . ASP A 1 923 ? 1.192 -58.372 -48.453 1.00 66.38 923 ASP A O 1
ATOM 7393 N N . LEU A 1 924 ? -0.998 -58.429 -48.830 1.00 68.94 924 LEU A N 1
ATOM 7394 C CA . LEU A 1 924 ? -1.387 -58.627 -47.421 1.00 68.94 924 LEU A CA 1
ATOM 7395 C C . LEU A 1 924 ? -1.246 -60.077 -46.932 1.00 68.94 924 LEU A C 1
ATOM 7397 O O . LEU A 1 924 ? -1.932 -60.490 -45.994 1.00 68.94 924 LEU A O 1
ATOM 7401 N N . ARG A 1 925 ? -0.412 -60.900 -47.574 1.00 70.12 925 ARG A N 1
ATOM 7402 C CA . ARG A 1 925 ? -0.330 -62.337 -47.262 1.00 70.12 925 ARG A CA 1
ATOM 7403 C C . ARG A 1 925 ? 0.145 -62.570 -45.821 1.00 70.12 925 ARG A C 1
ATOM 7405 O O . ARG A 1 925 ? -0.551 -63.244 -45.064 1.00 70.12 925 ARG A O 1
ATOM 7412 N N . ASP A 1 926 ? 1.210 -61.882 -45.418 1.00 72.44 926 ASP A N 1
ATOM 7413 C CA . ASP A 1 926 ? 1.767 -61.933 -44.059 1.00 72.44 926 ASP A CA 1
ATOM 7414 C C . ASP A 1 926 ? 0.799 -61.357 -43.006 1.00 72.44 926 ASP A C 1
ATOM 7416 O O . ASP A 1 926 ? 0.738 -61.825 -41.867 1.00 72.44 926 ASP A O 1
ATOM 7420 N N . PHE A 1 927 ? -0.020 -60.366 -43.384 1.00 78.50 927 PHE A N 1
ATOM 7421 C CA . PHE A 1 927 ? -1.043 -59.791 -42.505 1.00 78.50 927 PHE A CA 1
ATOM 7422 C C . PHE A 1 927 ? -2.148 -60.801 -42.173 1.00 78.50 927 PHE A C 1
ATOM 7424 O O . PHE A 1 927 ? -2.538 -60.919 -41.012 1.00 78.50 927 PHE A O 1
ATOM 7431 N N . PHE A 1 928 ? -2.636 -61.563 -43.159 1.00 75.56 928 PHE A N 1
ATOM 7432 C CA . PHE A 1 928 ? -3.665 -62.587 -42.935 1.00 75.56 928 PHE A CA 1
ATOM 7433 C C . PHE A 1 928 ? -3.134 -63.819 -42.181 1.00 75.56 928 PHE A C 1
ATOM 7435 O O . PHE A 1 928 ? -3.882 -64.421 -41.403 1.00 75.56 928 PHE A O 1
ATOM 7442 N N . GLU A 1 929 ? -1.848 -64.160 -42.323 1.00 74.12 929 GLU A N 1
ATOM 7443 C CA . GLU A 1 929 ? -1.192 -65.155 -41.460 1.00 74.12 929 GLU A CA 1
ATOM 7444 C C . GLU A 1 929 ? -1.146 -64.682 -39.998 1.00 74.12 929 GLU A C 1
ATOM 7446 O O . GLU A 1 929 ? -1.526 -65.418 -39.081 1.00 74.12 929 GLU A O 1
ATOM 7451 N N . LEU A 1 930 ? -0.779 -63.416 -39.769 1.00 76.19 930 LEU A N 1
ATOM 7452 C CA . LEU A 1 930 ? -0.748 -62.811 -38.437 1.00 76.19 930 LEU A CA 1
ATOM 7453 C C . LEU A 1 930 ? -2.154 -62.700 -37.817 1.00 76.19 930 LEU A C 1
ATOM 7455 O O . LEU A 1 930 ? -2.335 -62.967 -36.627 1.00 76.19 930 LEU A O 1
ATOM 7459 N N . LEU A 1 931 ? -3.161 -62.371 -38.624 1.00 78.31 931 LEU A N 1
ATOM 7460 C CA . LEU A 1 931 ? -4.570 -62.304 -38.229 1.00 78.31 931 LEU A CA 1
ATOM 7461 C C . LEU A 1 931 ? -5.107 -63.686 -37.815 1.00 78.31 931 LEU A C 1
ATOM 7463 O O . LEU A 1 931 ? -5.777 -63.807 -36.785 1.00 78.31 931 LEU A O 1
ATOM 7467 N N . SER A 1 932 ? -4.711 -64.733 -38.548 1.00 74.06 932 SER A N 1
ATOM 7468 C CA . SER A 1 932 ? -5.007 -66.131 -38.213 1.00 74.06 932 SER A CA 1
ATOM 7469 C C . SER A 1 932 ? -4.324 -66.555 -36.908 1.00 74.06 932 SER A C 1
ATOM 7471 O O . SER A 1 932 ? -4.964 -67.160 -36.050 1.00 74.06 932 SER A O 1
ATOM 7473 N N . SER A 1 933 ? -3.061 -66.164 -36.693 1.00 74.88 933 SER A N 1
ATOM 7474 C CA . SER A 1 933 ? -2.326 -66.464 -35.452 1.00 74.88 933 SER A CA 1
ATOM 7475 C C . SER A 1 933 ? -2.966 -65.859 -34.193 1.00 74.88 933 SER A C 1
ATOM 7477 O O . SER A 1 933 ? -2.875 -66.439 -33.111 1.00 74.88 933 SER A O 1
ATOM 7479 N N . LYS A 1 934 ? -3.657 -64.716 -34.325 1.00 71.25 934 LYS A N 1
ATOM 7480 C CA . LYS A 1 934 ? -4.364 -64.041 -33.224 1.00 71.25 934 LYS A CA 1
ATOM 7481 C C . LYS A 1 934 ? -5.848 -64.423 -33.113 1.00 71.25 934 LYS A C 1
ATOM 7483 O O . LYS A 1 934 ? -6.552 -63.836 -32.294 1.00 71.25 934 LYS A O 1
ATOM 7488 N N . ASN A 1 935 ? -6.317 -65.418 -33.877 1.00 71.69 935 ASN A N 1
ATOM 7489 C CA . ASN A 1 935 ? -7.700 -65.922 -33.874 1.00 71.69 935 ASN A CA 1
ATOM 7490 C C . ASN A 1 935 ? -8.778 -64.846 -34.134 1.00 71.69 935 ASN A C 1
ATOM 7492 O O . ASN A 1 935 ? -9.909 -64.966 -33.654 1.00 71.69 935 ASN A O 1
ATOM 7496 N N . ILE A 1 936 ? -8.465 -63.793 -34.894 1.00 74.88 936 ILE A N 1
ATOM 7497 C CA . ILE A 1 936 ? -9.464 -62.785 -35.269 1.00 74.88 936 ILE A CA 1
ATOM 7498 C C . ILE A 1 936 ? -10.284 -63.356 -36.430 1.00 74.88 936 ILE A C 1
ATOM 7500 O O . ILE A 1 936 ? -9.782 -63.526 -37.532 1.00 74.88 936 ILE A O 1
ATOM 7504 N N . THR A 1 937 ? -11.544 -63.691 -36.175 1.00 79.81 937 THR A N 1
ATOM 7505 C CA . THR A 1 937 ? -12.456 -64.318 -37.149 1.00 79.81 937 THR A CA 1
ATOM 7506 C C . THR A 1 937 ? -13.678 -63.441 -37.405 1.00 79.81 937 THR A C 1
ATOM 7508 O O . THR A 1 937 ? -13.928 -62.480 -36.661 1.00 79.81 937 THR A O 1
ATOM 7511 N N . LEU A 1 938 ? -14.443 -63.773 -38.452 1.00 81.81 938 LEU A N 1
ATOM 7512 C CA . LEU A 1 938 ? -15.752 -63.162 -38.706 1.00 81.81 938 LEU A CA 1
ATOM 7513 C C . LEU A 1 938 ? -16.638 -63.287 -37.458 1.00 81.81 938 LEU A C 1
ATOM 7515 O O . LEU A 1 938 ? -16.577 -64.280 -36.731 1.00 81.81 938 LEU A O 1
ATOM 7519 N N . ILE A 1 939 ? -17.461 -62.273 -37.197 1.00 82.75 939 ILE A N 1
ATOM 7520 C CA . ILE A 1 939 ? -18.395 -62.281 -36.069 1.00 82.75 939 ILE A CA 1
ATOM 7521 C C . ILE A 1 939 ? -19.511 -63.271 -36.389 1.00 82.75 939 ILE A C 1
ATOM 7523 O O . ILE A 1 939 ? -20.235 -63.105 -37.373 1.00 82.75 939 ILE A O 1
ATOM 7527 N N . THR A 1 940 ? -19.650 -64.297 -35.558 1.00 84.19 940 THR A N 1
ATOM 7528 C CA . THR A 1 940 ? -20.620 -65.389 -35.736 1.00 84.19 940 THR A CA 1
ATOM 7529 C C . THR A 1 940 ? -22.013 -65.032 -35.222 1.00 84.19 940 THR A C 1
ATOM 7531 O O . THR A 1 940 ? -22.169 -64.185 -34.342 1.00 84.19 940 THR A O 1
ATOM 7534 N N . LYS A 1 941 ? -23.036 -65.765 -35.682 1.00 79.25 941 LYS A N 1
ATOM 7535 C CA . LYS A 1 941 ? -24.408 -65.675 -35.148 1.00 79.25 941 LYS A CA 1
ATOM 7536 C C . LYS A 1 941 ? -24.516 -65.991 -33.646 1.00 79.25 941 LYS A C 1
ATOM 7538 O O . LYS A 1 941 ? -25.460 -65.564 -32.989 1.00 79.25 941 LYS A O 1
ATOM 7543 N N . THR A 1 942 ? -23.551 -66.729 -33.090 1.00 77.44 942 THR A N 1
ATOM 7544 C CA . THR A 1 942 ? -23.448 -66.997 -31.645 1.00 77.44 942 THR A CA 1
ATOM 7545 C C . THR A 1 942 ? -22.917 -65.808 -30.843 1.00 77.44 942 THR A C 1
ATOM 7547 O O . THR A 1 942 ? -23.242 -65.691 -29.666 1.00 77.44 942 THR A O 1
ATOM 7550 N N . GLU A 1 943 ? -22.113 -64.932 -31.455 1.00 77.50 943 GLU A N 1
ATOM 7551 C CA . GLU A 1 943 ? -21.536 -63.747 -30.802 1.00 77.50 943 GLU A CA 1
ATOM 7552 C C . GLU A 1 943 ? -22.421 -62.503 -30.963 1.00 77.50 943 GLU A C 1
ATOM 7554 O O . GLU A 1 943 ? -22.486 -61.678 -30.054 1.00 77.50 943 GLU A O 1
ATOM 7559 N N . ALA A 1 944 ? -23.129 -62.376 -32.090 1.00 80.31 944 ALA A N 1
ATOM 7560 C CA . ALA A 1 944 ? -24.113 -61.325 -32.330 1.00 80.31 944 ALA A CA 1
ATOM 7561 C C . ALA A 1 944 ? -25.317 -61.887 -33.102 1.00 80.31 944 ALA A C 1
ATOM 7563 O O . ALA A 1 944 ? -25.153 -62.485 -34.166 1.00 80.31 944 ALA A O 1
ATOM 7564 N N . ALA A 1 945 ? -26.530 -61.669 -32.582 1.00 74.69 945 ALA A N 1
ATOM 7565 C CA . ALA A 1 945 ? -27.764 -62.253 -33.123 1.00 74.69 945 ALA A CA 1
ATOM 7566 C C . ALA A 1 945 ? -28.062 -61.839 -34.579 1.00 74.69 945 ALA A C 1
ATOM 7568 O O . ALA A 1 945 ? -28.639 -62.628 -35.329 1.00 74.69 945 ALA A O 1
ATOM 7569 N N . ASP A 1 946 ? -27.609 -60.645 -34.976 1.00 76.00 946 ASP A N 1
ATOM 7570 C CA . ASP A 1 946 ? -27.821 -60.044 -36.300 1.00 76.00 946 ASP A CA 1
ATOM 7571 C C . ASP A 1 946 ? -26.763 -60.450 -37.347 1.00 76.00 946 ASP A C 1
ATOM 7573 O O . ASP A 1 946 ? -26.741 -59.915 -38.459 1.00 76.00 946 ASP A O 1
ATOM 7577 N N . SER A 1 947 ? -25.864 -61.383 -37.005 1.00 79.69 947 SER A N 1
ATOM 7578 C CA . SER A 1 947 ? -24.888 -61.936 -37.948 1.00 79.69 947 SER A CA 1
ATOM 7579 C C . SER A 1 947 ? -25.472 -63.090 -38.766 1.00 79.69 947 SER A C 1
ATOM 7581 O O . SER A 1 947 ? -26.099 -64.010 -38.233 1.00 79.69 947 SER A O 1
ATOM 7583 N N . ASP A 1 948 ? -25.185 -63.078 -40.067 1.00 76.50 948 ASP A N 1
ATOM 7584 C CA . ASP A 1 948 ? -25.578 -64.124 -41.016 1.00 76.50 948 ASP A CA 1
ATOM 7585 C C . ASP A 1 948 ? -24.526 -65.259 -41.126 1.00 76.50 948 ASP A C 1
ATOM 7587 O O . ASP A 1 948 ? -24.743 -66.239 -41.840 1.00 76.50 948 ASP A O 1
ATOM 7591 N N . VAL A 1 949 ? -23.402 -65.174 -40.394 1.00 76.94 949 VAL A N 1
ATOM 7592 C CA . VAL A 1 949 ? -22.262 -66.114 -40.478 1.00 76.94 949 VAL A CA 1
ATOM 7593 C C . VAL A 1 949 ? -22.399 -67.269 -39.474 1.00 76.94 949 VAL A C 1
ATOM 7595 O O . VAL A 1 949 ? -22.527 -67.049 -38.263 1.00 76.94 949 VAL A O 1
ATOM 7598 N N . LYS A 1 950 ? -22.338 -68.522 -39.953 1.00 73.38 950 LYS A N 1
ATOM 7599 C CA . LYS A 1 950 ? -22.350 -69.725 -39.098 1.00 73.38 950 LYS A CA 1
ATOM 7600 C C . LYS A 1 950 ? -20.971 -69.985 -38.481 1.00 73.38 950 LYS A C 1
ATOM 7602 O O . LYS A 1 950 ? -19.945 -69.565 -39.003 1.00 73.38 950 LYS A O 1
ATOM 7607 N N . MET A 1 951 ? -20.940 -70.715 -37.363 1.00 63.56 951 MET A N 1
ATOM 7608 C CA . MET A 1 951 ? -19.709 -70.993 -36.603 1.00 63.56 951 MET A CA 1
ATOM 7609 C C . MET A 1 951 ? -18.647 -71.762 -37.413 1.00 63.56 951 MET A C 1
ATOM 7611 O O . MET A 1 951 ? -17.453 -71.604 -37.171 1.00 63.56 951 MET A O 1
ATOM 7615 N N . GLU A 1 952 ? -19.085 -72.565 -38.384 1.00 60.97 952 GLU A N 1
ATOM 7616 C CA . GLU A 1 952 ? -18.220 -73.314 -39.304 1.00 60.97 952 GLU A CA 1
ATOM 7617 C C . GLU A 1 952 ? -17.604 -72.403 -40.382 1.00 60.97 952 GLU A C 1
ATOM 7619 O O . GLU A 1 952 ? -16.431 -72.557 -40.719 1.00 60.97 952 GLU A O 1
ATOM 7624 N N . ASP A 1 953 ? -18.348 -71.387 -40.831 1.00 62.53 953 ASP A N 1
ATOM 7625 C CA . ASP A 1 953 ? -17.936 -70.448 -41.883 1.00 62.53 953 ASP A CA 1
ATOM 7626 C C . ASP A 1 953 ? -16.990 -69.351 -41.360 1.00 62.53 953 ASP A C 1
ATOM 7628 O O . ASP A 1 953 ? -16.165 -68.823 -42.101 1.00 62.53 953 ASP A O 1
ATOM 7632 N N . ALA A 1 954 ? -17.041 -69.028 -40.062 1.00 60.16 954 ALA A N 1
ATOM 7633 C CA . ALA A 1 954 ? -16.234 -67.951 -39.478 1.00 60.16 954 ALA A CA 1
ATOM 7634 C C . ALA A 1 954 ? -14.721 -68.226 -39.437 1.00 60.16 954 ALA A C 1
ATOM 7636 O O . ALA A 1 954 ? -13.932 -67.284 -39.343 1.00 60.16 954 ALA A O 1
ATOM 7637 N N . LYS A 1 955 ? -14.309 -69.499 -39.514 1.00 56.75 955 LYS A N 1
ATOM 7638 C CA . LYS A 1 955 ? -12.892 -69.907 -39.564 1.00 56.75 955 LYS A CA 1
ATOM 7639 C C . LYS A 1 955 ? -12.331 -69.979 -40.987 1.00 56.75 955 LYS A C 1
ATOM 7641 O O . LYS A 1 955 ? -11.118 -70.077 -41.149 1.00 56.75 955 LYS A O 1
ATOM 7646 N N . LEU A 1 956 ? -13.189 -69.942 -42.004 1.00 52.75 956 LEU A N 1
ATOM 7647 C CA . LEU A 1 956 ? -12.819 -70.101 -43.408 1.00 52.75 956 LEU A CA 1
ATOM 7648 C C . LEU A 1 956 ? -12.663 -68.725 -44.073 1.00 52.75 956 LEU A C 1
ATOM 7650 O O . LEU A 1 956 ? -13.472 -68.332 -44.907 1.00 52.75 956 LEU A O 1
ATOM 7654 N N . LEU A 1 957 ? -11.604 -67.985 -43.730 1.00 56.75 957 LEU A N 1
ATOM 7655 C CA . LEU A 1 957 ? -11.104 -66.931 -44.622 1.00 56.75 957 LEU A CA 1
ATOM 7656 C C . LEU A 1 957 ? -10.297 -67.621 -45.739 1.00 56.75 957 LEU A C 1
ATOM 7658 O O . LEU A 1 957 ? -9.299 -68.281 -45.439 1.00 56.75 957 LEU A O 1
ATOM 7662 N N . PRO A 1 958 ? -10.712 -67.551 -47.016 1.00 48.44 958 PRO A N 1
ATOM 7663 C CA . PRO A 1 958 ? -10.054 -68.296 -48.077 1.00 48.44 958 PRO A CA 1
ATOM 7664 C C . PRO A 1 958 ? -8.742 -67.609 -48.467 1.00 48.44 958 PRO A C 1
ATOM 7666 O O . PRO A 1 958 ? -8.739 -66.661 -49.248 1.00 48.44 958 PRO A O 1
ATOM 7669 N N . ILE A 1 959 ? -7.603 -68.133 -48.009 1.00 48.50 959 ILE A N 1
ATOM 7670 C CA . ILE A 1 959 ? -6.333 -67.902 -48.708 1.00 48.50 959 ILE A CA 1
ATOM 7671 C C . ILE A 1 959 ? -6.444 -68.666 -50.035 1.00 48.50 959 ILE A C 1
ATOM 7673 O O . ILE A 1 959 ? -6.156 -69.862 -50.105 1.00 48.50 959 ILE A O 1
ATOM 7677 N N . LYS A 1 960 ? -6.941 -68.017 -51.095 1.00 44.81 960 LYS A N 1
ATOM 7678 C CA . LYS A 1 960 ? -6.962 -68.609 -52.442 1.00 44.81 960 LYS A CA 1
ATOM 7679 C C . LYS A 1 960 ? -5.524 -68.740 -52.955 1.00 44.81 960 LYS A C 1
ATOM 7681 O O . LYS A 1 960 ? -5.005 -67.846 -53.623 1.00 44.81 960 LYS A O 1
ATOM 7686 N N . ASN A 1 961 ? -4.888 -69.871 -52.663 1.00 40.19 961 ASN A N 1
ATOM 7687 C CA . ASN A 1 961 ? -3.670 -70.313 -53.334 1.00 40.19 961 ASN A CA 1
ATOM 7688 C C . ASN A 1 961 ? -4.040 -70.886 -54.709 1.00 40.19 961 ASN A C 1
ATOM 7690 O O . ASN A 1 961 ? -4.185 -72.094 -54.869 1.00 40.19 961 ASN A O 1
ATOM 7694 N N . GLU A 1 962 ? -4.203 -70.025 -55.713 1.00 36.00 962 GLU A N 1
ATOM 7695 C CA . GLU A 1 962 ? -4.138 -70.482 -57.104 1.00 36.00 962 GLU A CA 1
ATOM 7696 C C . GLU A 1 962 ? -2.667 -70.611 -57.505 1.00 36.00 962 GLU A C 1
ATOM 7698 O O . GLU A 1 962 ? -1.970 -69.629 -57.761 1.00 36.00 962 GLU A O 1
ATOM 7703 N N . ILE A 1 963 ? -2.204 -71.859 -57.497 1.00 36.84 963 ILE A N 1
ATOM 7704 C CA . ILE A 1 963 ? -0.992 -72.320 -58.167 1.00 36.84 963 ILE A CA 1
ATOM 7705 C C . ILE A 1 963 ? -1.271 -72.240 -59.673 1.00 36.84 963 ILE A C 1
ATOM 7707 O O . ILE A 1 963 ? -2.137 -72.960 -60.163 1.00 36.84 963 ILE A O 1
ATOM 7711 N N . ILE A 1 964 ? -0.542 -71.398 -60.408 1.00 31.89 964 ILE A N 1
ATOM 7712 C CA . ILE A 1 964 ? -0.414 -71.543 -61.863 1.00 31.89 964 ILE A CA 1
ATOM 7713 C C . ILE A 1 964 ? 1.015 -71.996 -62.151 1.00 31.89 964 ILE A C 1
ATOM 7715 O O . ILE A 1 964 ? 1.983 -71.256 -61.993 1.00 31.89 964 ILE A O 1
ATOM 7719 N N . SER A 1 965 ? 1.104 -73.267 -62.515 1.00 30.61 965 SER A N 1
ATOM 7720 C CA . SER A 1 965 ? 2.222 -73.957 -63.141 1.00 30.61 965 SER A CA 1
ATOM 7721 C C . SER A 1 965 ? 2.354 -73.578 -64.626 1.00 30.61 965 SER A C 1
ATOM 7723 O O . SER A 1 965 ? 1.350 -73.608 -65.327 1.00 30.61 965 SER A O 1
ATOM 7725 N N . GLN A 1 966 ? 3.590 -73.285 -65.052 1.00 34.19 966 GLN A N 1
ATOM 7726 C CA . GLN A 1 966 ? 4.222 -73.484 -66.379 1.00 34.19 966 GLN A CA 1
ATOM 7727 C C . GLN A 1 966 ? 3.394 -73.287 -67.672 1.00 34.19 966 GLN A C 1
ATOM 7729 O O . GLN A 1 966 ? 2.591 -74.145 -68.020 1.00 34.19 966 GLN A O 1
ATOM 7734 N N . GLU A 1 967 ? 3.721 -72.243 -68.448 1.00 31.31 967 GLU A N 1
ATOM 7735 C CA . GLU A 1 967 ? 4.524 -72.299 -69.698 1.00 31.31 967 GLU A CA 1
ATOM 7736 C C . GLU A 1 967 ? 5.121 -70.920 -70.022 1.00 31.31 967 GLU A C 1
ATOM 7738 O O . GLU A 1 967 ? 4.426 -69.905 -69.776 1.00 31.31 967 GLU A O 1
#

Solvent-accessible surface area (backbone atoms only — not comparable to full-atom values): 58809 Å² total; per-residue (Å²): 65,37,41,45,35,49,53,59,58,57,57,42,39,44,54,72,57,48,53,54,42,42,54,76,69,66,51,58,64,71,57,54,47,54,52,50,58,72,56,53,89,39,65,48,63,56,80,50,101,91,44,73,48,78,74,46,78,53,82,51,35,52,61,82,92,46,87,60,34,66,57,56,49,46,52,41,51,49,69,74,41,56,90,74,62,47,65,76,82,38,33,46,81,54,90,68,49,36,39,43,44,50,94,45,70,68,53,42,39,52,49,51,51,53,51,47,57,55,38,46,77,65,56,43,48,74,28,69,89,68,21,37,34,32,73,67,67,87,79,77,63,83,81,75,95,74,80,60,53,57,94,92,38,78,48,49,77,42,61,65,47,77,55,100,85,42,46,48,39,32,82,72,58,54,67,68,29,54,53,51,22,48,50,48,16,48,51,50,43,58,78,40,35,76,63,38,59,38,85,88,52,56,53,49,58,46,28,50,48,39,63,70,55,22,46,52,51,38,48,66,68,47,65,77,55,90,79,48,72,74,52,54,50,54,53,46,52,53,50,50,52,53,55,29,53,48,68,74,50,59,82,87,69,72,71,58,71,67,60,54,28,60,62,24,64,48,80,63,66,66,62,51,43,52,50,48,31,53,54,48,50,53,53,50,76,70,51,59,72,84,37,69,76,37,40,58,62,49,72,79,72,78,81,77,90,64,73,48,42,52,69,61,41,74,75,72,60,58,63,64,50,35,66,66,89,68,78,96,67,83,87,47,73,65,58,54,51,55,63,73,66,57,72,85,73,94,70,86,52,41,67,66,46,46,51,51,53,53,48,49,57,48,42,75,72,33,57,93,69,68,72,79,84,48,73,48,77,48,80,41,65,43,48,68,73,68,77,81,55,97,72,77,50,70,65,55,51,47,50,51,53,21,52,53,29,55,76,71,56,42,31,44,36,39,39,39,43,56,70,98,74,94,54,77,70,48,49,56,34,21,51,54,44,49,51,54,51,53,50,37,42,74,65,29,77,35,50,78,43,82,22,78,44,75,51,38,42,59,23,65,65,66,82,72,86,70,78,77,65,69,62,32,78,49,52,44,34,64,41,97,78,48,68,69,77,81,76,75,77,92,79,81,84,86,81,83,89,77,81,92,67,82,85,74,86,58,62,45,60,38,45,32,35,28,32,68,72,49,78,89,87,74,81,82,88,82,82,60,69,52,90,85,55,72,93,80,51,95,81,64,82,52,60,66,82,85,82,87,85,50,55,43,93,91,42,80,86,45,75,58,55,76,92,78,60,66,56,64,45,74,58,84,96,46,71,49,72,45,49,75,68,59,47,64,70,70,50,66,74,51,72,57,42,38,35,50,76,48,76,43,56,46,83,80,60,56,79,88,51,59,40,95,50,38,31,36,41,34,44,38,90,88,40,67,67,26,42,51,53,45,34,53,50,32,50,51,27,54,75,68,47,35,26,35,36,32,43,40,26,68,42,78,73,40,72,66,81,41,42,24,42,39,39,59,38,81,56,92,49,96,90,48,78,39,30,32,38,35,36,28,48,70,54,81,90,69,61,78,92,76,93,71,85,62,79,89,75,51,60,75,93,74,52,81,49,71,69,47,47,50,43,47,52,54,52,51,66,70,67,52,57,60,50,92,94,54,78,58,71,77,48,69,83,30,51,61,65,61,68,59,54,52,48,53,54,50,49,55,50,35,72,78,33,78,84,58,78,85,74,79,85,50,74,59,53,47,58,70,78,40,80,57,66,70,60,52,64,73,41,45,68,57,55,52,50,38,55,72,69,50,89,83,76,85,74,84,71,79,82,68,81,89,81,76,80,84,83,82,74,86,90,77,84,85,90,89,76,97,73,84,93,77,87,86,80,92,74,83,96,83,66,76,86,76,70,47,90,63,73,45,97,87,51,44,66,60,26,44,51,53,34,60,68,49,83,88,43,75,73,50,49,56,48,47,54,49,54,50,51,54,50,40,50,52,37,55,73,72,38,68,94,57,77,36,47,66,61,35,48,54,51,49,50,55,49,52,56,49,27,48,75,71,65,41,36,56,70,54,40,53,50,55,48,53,54,58,73,44,30,82,82,61,71,39,63,69,53,55,53,52,37,55,75,68,67,68,56,52,58,21,35,90,73,28,82,77,23,90,38,48,80,79,57,30,75,62,75,79,80,79,78,78,81,82,80,88,134

Sequence (967 aa):
MIFIDLEKAYDKVPREVLWRVLEKKRVNNAYIQIIKDMYAGAITCVQTQGGLIKYFPISVGLHQGSALSPYLFALVMDVLTRHLQEDVPWCMLFADDILLVDKTREGVEGKLELWRSTLESKGFRLSRSKTEYMECNFSNNRPSEGIVTLADQVINKSTRFRYLGSIVQSDGDIDGDIISRIQVGWLKWRNASGLLCDRKVPLKLKGKFYKMVVRPAMLYGAECWPLKEKHNSKLSVAEMRMLRWMSGFTLRDRIRNEHIREKVGVAPVEDKIRESRLRWFGHVKRRPLDDPVRKVEVLDLTYVKKETKNDLQKEVGGYLHVVVLQDIKVVDDVTVDNLRELPRGTRNGDFLDAIVVGMDMLIKKFGPTNKGKHRLCLITDAQHPVKEPDEGSKADQVNTIGQLMKSHGVRLDCIVVKVKLARSVQQKAADENIDLLNQFAKNTISKIIHVDGPTSLLGALRTRNISPVTVYRGDLELSSSMKIKAFGASSCRSLLGAEFGELGCLRALFKVWVYKKTAEEKFPTLKKYSDKAPRNDKFATHELKIDYEYKNTEDFGKVVPPEQRIKGYRYGPQVVPISSAEWEAVKFRPEKSVKLLGFTDSSNIMRHYYMKDVYVFIPEPGDTKAILAVSALVRAMKEMNKAAILRCVWRQGQGNVIIGVLTPNISSADNIPDSFYLNVLPFAEDVREFQFPSFNNLPASRQPNELQQEASDNLVKMLDLAPAGQEELLKPELTPNPVLQRFYQSLYLRSKHPDAQLPQLDASLLRITGPDSDILSELRSEVDNFRKQIELRDNPKKRRSTKRALLEKPSGSNEEAAAVVQAIDYHNAGSSAVKAEKIGCSNPLKDFEEMMARRDGSKWVEKAIKEMQDHIYGLLENSYKGDNYLNAIECLTALRNSCIQEQEPKKFNDFLHYLSENQKMLDLRDFFELLSSKNITLITKTEAADSDVKMEDAKLLPIKNEIISQE

InterPro domains:
  IPR000477 Reverse transcriptase domain [PF00078] (1-167)
  IPR000477 Reverse transcriptase domain [PS50878] (1-168)
  IPR005160 Ku70/Ku80 C-terminal arm [PF03730] (731-809)
  IPR006164 Ku70/Ku80, DNA-binding domain [PF02735] (510-708)
  IPR006164 Ku70/Ku80, DNA-binding domain [SM00559] (557-698)
  IPR014893 Ku, C-terminal [PF08785] (843-955)
  IPR016194 SPOC-like, C-terminal domain superfamily [G3DSA:2.40.290.10] (508-698)
  IPR016194 SPOC-like, C-terminal domain superfamily [SSF100939] (510-798)
  IPR024193 Ku80 [cd00873] (469-796)
  IPR036465 von Willebrand factor A-like domain superfamily [G3DSA:3.40.50.410] (294-452)
  IPR036465 von Willebrand factor A-like domain superfamily [SSF53300] (306-417)
  IPR036494 Ku, C-terminal domain superfamily [G3DSA:1.25.40.240] (816-958)
  IPR036494 Ku, C-terminal domain superfamily [SSF101420] (813-955)
  IPR043128 Reverse transcriptase/Diguanylate cyclase domain [G3DSA:3.30.70.270] (2-139)
  IPR043502 DNA/RNA polymerase superfamily [SSF56672] (4-227)

Nearest PDB structures (foldseek):
  7z6o-assembly1_B  TM=8.221E-01  e=5.523E-27  Homo sapiens
  8asc-assembly1_L  TM=8.076E-01  e=1.207E-26  Homo sapiens
  6zhe-assembly1_C  TM=6.381E-01  e=2.206E-29  Homo sapiens
  7nfc-assembly1_H  TM=5.849E-01  e=2.141E-26  Homo sapiens
  8asc-assembly1_A  TM=6.080E-01  e=8.499E-18  Homo sapiens

Radius of gyration: 45.8 Å; Cα contacts (8 Å, |Δi|>4): 1037; chains: 1; bounding box: 117×122×113 Å

Secondary structure (DSSP, 8-state):
-EEE-BTTTTTT-BHHHHHHHHHHTT--HHHHHHHHHHHTT-EE--EETTEEPPPEE--BSPPTT-SSHHHHHHHHHHHHHTTTPPPTTTEEEETTEEEE--SSHHHHHHHHHHHHHHHHTTT--B-TTT-EE----TT-PPPP-PPPEETTEEPEE-SEEEETTEEEETT---HHHHHHHHHHHHHHHHHTHHHHS-TTS-HHHHHHHIIIIIHHHHHTTGGG----HHHHHHHHHHHHHHHHHHTT--GGG---HHHHHHHHT---HHHHHHHHHHHHHHHHHHS-TTSHHHHHHHTTTSS---S-B-HHHHHTS--TT-B--S-S----HHHHHHHHT-PPPSSPPPHHHHHHHHHHHHHHHHTTTT-S-EEEEEEE---SPPPPPSSS-HHHHHHHHHHHHHHTTEEEEEEEE------HHHHHHHHHHHHHHHHHHHHSSEEEEEESSHHHHHHH--S--PPPPEEEEEEEES-SS-B------S----------------B-EEEEEEEE------PPPPPPB-TTS-TT-TT---BPP-----B-SS-TTPBPPGGG--EEEEETTEEEEE-HHHHHHHS----SEEEEEEEEEGGGS-GGG-EEEEEEEEEPTT-HHHHHHHHHHHHHHHHTTEEEEEEEE-STT-SS-EEEEEEEE--SSTTS--EEEEEEPPPGGG--------GGGS-GGGSPPHHHHHHHHHHHHHT-SS-TTS--SS-GGG---HHHHHHHHHHHHHHH-TTPPPPPPPHHHHHHHS--HHHHHHTHHHHHHHHHHS-PPPP------SSSSSS---------------------S-S-----SS--TT-HHHHHHHHHT--S-HHHHHHHHHHHHHHHHHHHHT-STTTTHHHHHHHHHHHHHHHHHTT-HHHHHHHHHHHHHTTTTTT-HHHHHHHHHTT--PPPTTT-TT----TTGGG------------